Protein AF-0000000068721204 (afdb_homodimer)

Organism: Bacillus thuringiensis (NCBI:txid1428)

pLDDT: mean 96.44, std 3.43, range [69.19, 98.94]

Nearest PDB structures (foldseek):
  7b6l-assembly2_B  TM=7.402E-01  e=5.483E-48  Escherichia coli K-12
  7b6q-assembly1_A  TM=7.354E-01  e=1.324E-47  Escherichia coli K-12
  7b9e-assembly1_A  TM=7.251E-01  e=2.119E-47  Escherichia coli K-12
  7b6g-assembly1_AAA  TM=7.214E-01  e=7.278E-47  Escherichia coli
  8xzv-assembly1_J  TM=8.730E-01  e=2.259E-42  Spinacia oleracea

Radius of gyration: 31.9 Å; Cα contacts (8 Å, |Δi|>4): 2309; chains: 2; bounding box: 78×110×73 Å

Secondary structure (DSSP, 8-state):
-BHHHHHTT--S--B--S---B--EEESSGGG--TTEEEEP-B-SS-BGGGGHHHHHHTT-SEEEESS----SS-EEE-S-HHHHHHHHHHHHTT-GGGGSEEEEEESSSSHHHHHHHHHHHHHHTT--EEEESSS-EEETTEEE--SSSS--HHHHHHHHHHHHHTT--EEEEE--HHHHHHTTTTT---SEEEE----S--HHHH-SHHHHHHHHHHHHHTT-SS--TTS--EEEEETTSTTHHHHHHT--SEEEEEESSS--SEEEEEEEEETTEEEEEEE-SS-EEEEEES--SHHHHHHHHHHHHHHHHTT--HHHHHHHHHH---BTTBSEE--SS-SSEEEEE---SHHHHHHHHHHHHHH-SS-EEEEE---SSS-GGGHHHHHHHHHHH-SEEEE--S--BTS-HHHHHHHHHTT--SS-EEE-SSHHHHHHHHHHH--TT-EEEEES-TT--EEEETTEEEE--HHHHHHHHHHHHHHHH-/-BHHHHHTT--S--B--S---B--EEESSGGG--TTEEEEP-B-SS-BGGGGHHHHHHTT-SEEEESS----SS-EEE-S-HHHHHHHHHHHHTT-GGGGSEEEEEESSSSHHHHHHHHHHHHHHTT--EEEESSS-EEETTEEE--SSSS--HHHHHHHHHHHHHTT--EEEEE--HHHHHHTTTTT---SEEEE----S--HHHH-SHHHHHHHHHHHHHTT-SS--TTS--EEEEETTSTTHHHHHHT--SEEEEEESSS--SEEEEEEEEETTEEEEEEE-SS-EEEEEES--SHHHHHHHHHHHHHHHHTT--HHHHHHHHHH---BTTBSEE--SS-SSEEEEE---SHHHHHHHHHHHHHH-SS-EEEEE---SSS-GGGHHHHHHHHHHH-SEEEE--S--BTS-HHHHHHHHHTT--SS-EEE-SSHHHHHHHHHHH--TT-EEEEES-TT--EEEETTEEEE--HHHHHHHHHHHHHHHH-

Foldseek 3Di:
DWPVVLCVLPDQPKDFDPDTDAADEEDADLVPAAARYEHEFADDPVDTCLVCVQVNVVRHHQEYEECDDDPHPHHYMHDPHSLVVLLRSLCVVLPLLLVQAAEEEEEEDDLLQVLLVLLQLLVVLLVFQEWEQADQFTDQRHDTHHDDDRQAASNVVSVVSSVSVVVRGHYYYGYDYLVCQVSVRCPSRQHQEYEYQEYDDWFCLPQVDSVSSLVSSLSSALVNDQDADPVRAHEYEYEPVYPCRVVSVVNHNGHYFYEYAPDDGQWYWAPWDFECQFIWTWIDHPVGIDIATARDFFPSVVSSLSRSLRRSVVVPRDNVSSRVSRRPPPDDFQCQDWQDQPDQETEGGHQPAALVSLLRSLVRCVVHFPDFEEEEDEHEAPTDLVRQLSNLCSRQVRGQAYEYEDAQPAQHDLVVSVVSNVVNHPDDRYYYDHHSLVSLLVCLVPDDGRYYYYYYRQGNDQWHHDHNDIGGHDSSVSNSVSNNVVVVVVD/DWPVVLCVLPDQPKDFDPDTDAADEEDADLVPAAARYEHEFADDPVDTCLVCVQVNVVRHHQEYEECDDDDHPHHYMHDPHSLVVLLRSLCVVLPLLLVQAAEEEEEEDDLLVVLLVLLQLLVVLLVFQEWEQADQFTDQRHDTHHDDHRQAASNVVSVVSSVSVVVRGHYYYGYDYLVCQVSVRCPSRQHQEYEYQEYDDWFCLPQVDSVSSLVSSLSSALVNDQDADPVRAHEYEYEPVYPSRVVSVVNHNGHYAYEYAPDDGQWYWAPWDFECQFIWTWIDHPVGIDIATARDFFPSVVSSLSRSLRRSVVVPGDNVSSRVSRRPPPDDFQCQDWQDQPDQETEGGHQPAALVSLLRSLVRCVVHFPDFEEEEDEHEAPTDLVRQLSNLCSRQVRGQAYEYEDAQPAQHDLVVSVVSNVVNHPDDRYYYDHHSLVRLLVCLVPDDGRYYYYYYRQGNDQWHHDHNDIGGHDSSVSNSVSNNVVVVVVD

Solvent-accessible surface area (backbone atoms only — not comparable to full-atom values): 49904 Å² total; per-residue (Å²): 87,42,41,62,69,58,51,66,72,58,82,62,77,56,48,76,52,89,72,58,48,62,35,76,45,78,32,69,47,60,88,71,39,36,75,26,12,32,35,39,29,39,80,54,96,89,48,54,41,64,79,36,47,57,58,21,45,73,46,28,25,42,28,36,38,27,70,58,95,73,94,58,96,47,49,57,32,38,38,90,47,43,70,63,48,43,20,52,43,32,29,59,75,47,63,44,36,39,81,71,32,50,25,35,36,26,28,55,64,55,56,36,64,58,25,39,53,52,37,45,51,39,43,38,74,68,69,38,41,35,28,38,38,24,65,87,35,27,31,51,61,90,44,76,42,86,52,93,43,45,41,54,49,27,51,59,44,34,53,48,42,29,51,31,52,76,71,58,33,42,31,33,31,28,33,43,43,45,64,28,45,48,72,43,20,55,34,44,46,39,55,32,34,32,36,43,54,38,85,64,81,70,58,41,65,75,46,68,38,70,67,50,46,51,50,26,50,40,43,62,42,15,20,66,14,26,47,78,44,93,89,60,65,41,36,34,35,35,27,57,68,36,86,61,34,64,59,45,55,48,45,28,56,47,45,64,44,36,19,24,64,87,34,95,46,54,26,31,53,41,79,74,46,74,47,92,76,12,26,34,28,33,40,35,43,92,83,51,72,45,82,46,54,29,50,58,61,41,71,71,48,51,51,30,48,38,52,30,48,52,52,37,47,79,68,70,41,53,68,69,59,44,53,58,44,49,48,60,46,88,73,46,83,18,49,72,29,74,56,84,68,83,66,72,45,46,36,31,32,16,40,35,69,36,42,66,49,39,43,52,52,38,53,41,49,57,73,59,50,80,42,55,34,36,32,36,38,35,58,59,34,94,50,41,67,82,48,34,20,51,35,31,20,42,35,36,69,61,24,65,34,19,33,42,27,47,45,34,21,23,81,43,58,53,68,58,52,50,52,47,16,58,72,26,43,71,61,82,46,58,47,80,33,65,53,41,69,57,41,53,41,51,50,63,72,67,58,51,76,42,17,35,37,37,41,35,31,61,24,62,42,57,50,33,34,53,50,91,43,78,40,83,39,34,64,64,58,55,48,44,51,44,48,43,52,50,54,60,69,72,105,88,42,40,60,68,60,49,67,73,58,83,63,77,58,47,76,50,89,72,58,48,59,35,77,44,79,31,69,48,60,90,70,38,35,74,24,13,33,35,39,30,39,80,54,96,87,49,53,41,63,77,37,45,57,58,20,46,74,48,29,25,41,28,36,38,26,69,56,94,72,96,58,97,47,48,56,32,36,38,88,47,44,69,62,48,43,19,50,44,31,29,60,76,46,64,44,34,39,81,71,31,52,25,33,37,27,29,55,65,56,57,38,65,58,23,40,51,54,37,45,52,39,44,40,74,67,69,39,42,36,28,38,37,23,63,85,35,27,31,50,60,90,44,76,42,86,51,92,44,46,41,55,48,26,51,60,45,34,54,47,39,28,52,32,52,76,70,59,31,42,32,32,31,28,34,44,43,46,63,29,46,50,70,44,21,55,34,42,46,42,57,32,33,31,35,43,54,38,85,65,83,68,57,42,66,74,47,66,39,70,67,49,45,51,50,27,50,38,43,62,41,16,21,66,15,25,46,79,44,93,90,60,64,41,37,35,35,36,26,58,67,35,86,63,36,65,59,45,57,47,45,29,57,46,46,63,44,37,19,25,64,86,35,95,46,53,26,30,52,40,79,74,46,76,47,91,76,13,26,34,28,34,39,36,43,89,83,51,71,44,80,44,54,26,49,57,61,42,71,71,48,52,51,28,48,38,51,28,48,52,53,36,45,78,68,71,38,54,66,70,58,45,52,57,45,48,49,60,46,86,74,46,83,19,49,72,30,75,56,83,66,83,67,72,46,48,37,30,32,16,41,37,69,38,44,66,48,39,42,52,52,39,53,40,48,58,73,61,47,79,42,56,34,36,30,36,37,34,59,59,34,94,50,42,66,80,46,35,20,51,35,31,19,43,36,36,69,60,25,63,36,18,35,43,27,47,47,34,21,23,82,43,58,54,68,58,54,50,51,47,17,58,72,26,42,72,60,81,46,58,47,81,33,66,52,43,71,57,41,53,42,52,51,64,72,66,58,50,76,42,15,36,37,38,42,35,31,61,24,62,42,57,50,34,34,54,50,92,44,77,39,84,39,35,63,64,58,55,47,44,52,44,48,44,52,51,54,61,69,73,105

Structure (mmCIF, N/CA/C/O backbone):
data_AF-0000000068721204-model_v1
#
loop_
_entity.id
_entity.type
_entity.pdbx_description
1 polymer 'UDP-N-acetylmuramoyl-L-alanyl-D-glutamate--2,6-diaminopimelate ligase'
#
loop_
_atom_site.group_PDB
_atom_site.id
_atom_site.type_symbol
_atom_site.label_atom_id
_atom_site.label_alt_id
_atom_site.label_comp_id
_atom_site.label_asym_id
_atom_site.label_entity_id
_atom_site.label_seq_id
_atom_site.pdbx_PDB_ins_code
_atom_site.Cartn_x
_atom_site.Cartn_y
_atom_site.Cartn_z
_atom_site.occupancy
_atom_site.B_iso_or_equiv
_atom_site.auth_seq_id
_atom_site.auth_comp_id
_atom_site.auth_asym_id
_atom_site.auth_atom_id
_atom_site.pdbx_PDB_model_num
ATOM 1 N N . MET A 1 1 ? 24.969 -2.906 23.516 1 96.19 1 MET A N 1
ATOM 2 C CA . MET A 1 1 ? 24.516 -4.121 22.844 1 96.19 1 MET A CA 1
ATOM 3 C C . MET A 1 1 ? 25.594 -4.676 21.922 1 96.19 1 MET A C 1
ATOM 5 O O . MET A 1 1 ? 26.297 -3.914 21.266 1 96.19 1 MET A O 1
ATOM 9 N N . LYS A 1 2 ? 25.828 -5.977 21.891 1 98.5 2 LYS A N 1
ATOM 10 C CA . LYS A 1 2 ? 26.844 -6.547 21.016 1 98.5 2 LYS A CA 1
ATOM 11 C C . LYS A 1 2 ? 26.422 -6.441 19.547 1 98.5 2 LYS A C 1
ATOM 13 O O . LYS A 1 2 ? 25.25 -6.605 19.219 1 98.5 2 LYS A O 1
ATOM 18 N N . LEU A 1 3 ? 27.391 -6.176 18.688 1 98.69 3 LEU A N 1
ATOM 19 C CA . LEU A 1 3 ? 27.141 -5.977 17.266 1 98.69 3 LEU A CA 1
ATOM 20 C C . LEU A 1 3 ? 26.328 -7.133 16.688 1 98.69 3 LEU A C 1
ATOM 22 O O . LEU A 1 3 ? 25.328 -6.914 15.992 1 98.69 3 LEU A O 1
ATOM 26 N N . HIS A 1 4 ? 26.734 -8.328 17.016 1 98.62 4 HIS A N 1
ATOM 27 C CA . HIS A 1 4 ? 26.062 -9.492 16.438 1 98.62 4 HIS A CA 1
ATOM 28 C C . HIS A 1 4 ? 24.609 -9.57 16.891 1 98.62 4 HIS A C 1
ATOM 30 O O . HIS A 1 4 ? 23.75 -9.992 16.141 1 98.62 4 HIS A O 1
ATOM 36 N N . THR A 1 5 ? 24.359 -9.242 18.141 1 98.38 5 THR A N 1
ATOM 37 C CA . THR A 1 5 ? 23 -9.172 18.641 1 98.38 5 THR A CA 1
ATOM 38 C C . THR A 1 5 ? 22.188 -8.148 17.844 1 98.38 5 THR A C 1
ATOM 40 O O . THR A 1 5 ? 21.062 -8.422 17.438 1 98.38 5 THR A O 1
ATOM 43 N N . LEU A 1 6 ? 22.781 -6.988 17.641 1 98.5 6 LEU A N 1
ATOM 44 C CA . LEU A 1 6 ? 22.125 -5.93 16.875 1 98.5 6 LEU A CA 1
ATOM 45 C C . LEU A 1 6 ? 21.844 -6.375 15.453 1 98.5 6 LEU A C 1
ATOM 47 O O . LEU A 1 6 ? 20.766 -6.137 14.922 1 98.5 6 LEU A O 1
ATOM 51 N N . LEU A 1 7 ? 22.766 -7.098 14.828 1 98.31 7 LEU A N 1
ATOM 52 C CA . LEU A 1 7 ? 22.672 -7.488 13.422 1 98.31 7 LEU A CA 1
ATOM 53 C C . LEU A 1 7 ? 21.688 -8.633 13.234 1 98.31 7 LEU A C 1
ATOM 55 O O . LEU A 1 7 ? 21.281 -8.938 12.109 1 98.31 7 LEU A O 1
ATOM 59 N N . SER A 1 8 ? 21.219 -9.242 14.336 1 97.44 8 SER A N 1
ATOM 60 C CA . SER A 1 8 ? 20.312 -10.375 14.25 1 97.44 8 SER A CA 1
ATOM 61 C C . SER A 1 8 ? 18.969 -9.961 13.656 1 97.44 8 SER A C 1
ATOM 63 O O . SER A 1 8 ? 18.172 -10.805 13.25 1 97.44 8 SER A O 1
ATOM 65 N N . CYS A 1 9 ? 18.703 -8.633 13.586 1 97.62 9 CYS A N 1
ATOM 66 C CA . CYS A 1 9 ? 17.438 -8.141 13.039 1 97.62 9 CYS A CA 1
ATOM 67 C C . CYS A 1 9 ? 17.531 -7.934 11.531 1 97.62 9 CYS A C 1
ATOM 69 O O . CYS A 1 9 ? 16.531 -7.648 10.875 1 97.62 9 CYS A O 1
ATOM 71 N N . LEU A 1 10 ? 18.734 -8.078 10.977 1 97.62 10 LEU A N 1
ATOM 72 C CA . LEU A 1 10 ? 18.906 -7.984 9.531 1 97.62 10 LEU A CA 1
ATOM 73 C C . LEU A 1 10 ? 18.766 -9.352 8.875 1 97.62 10 LEU A C 1
ATOM 75 O O . LEU A 1 10 ? 19.484 -10.289 9.234 1 97.62 10 LEU A O 1
ATOM 79 N N . HIS A 1 11 ? 17.812 -9.492 7.891 1 95.56 11 HIS A N 1
ATOM 80 C CA . HIS A 1 11 ? 17.5 -10.82 7.359 1 95.56 11 HIS A CA 1
ATOM 81 C C . HIS A 1 11 ? 17.625 -10.844 5.84 1 95.56 11 HIS A C 1
ATOM 83 O O . HIS A 1 11 ? 17.141 -11.773 5.188 1 95.56 11 HIS A O 1
ATOM 89 N N . ASP A 1 12 ? 18.297 -9.852 5.238 1 95 12 ASP A N 1
ATOM 90 C CA . ASP A 1 12 ? 18.469 -9.781 3.789 1 95 12 ASP A CA 1
ATOM 91 C C . ASP A 1 12 ? 19.859 -10.25 3.373 1 95 12 ASP A C 1
ATOM 93 O O . ASP A 1 12 ? 20.516 -9.625 2.537 1 95 12 ASP A O 1
ATOM 97 N N . PHE A 1 13 ? 20.406 -11.266 4.062 1 95.38 13 PHE A N 1
ATOM 98 C CA . PHE A 1 13 ? 21.656 -11.945 3.766 1 95.38 13 PHE A CA 1
ATOM 99 C C . PHE A 1 13 ? 22.844 -10.984 3.908 1 95.38 13 PHE A C 1
ATOM 101 O O . PHE A 1 13 ? 23.656 -10.867 2.994 1 95.38 13 PHE A O 1
ATOM 108 N N . PRO A 1 14 ? 22.953 -10.273 5.051 1 96.56 14 PRO A N 1
ATOM 109 C CA . PRO A 1 14 ? 24.094 -9.398 5.254 1 96.56 14 PRO A CA 1
ATOM 110 C C . PRO A 1 14 ? 25.406 -10.164 5.395 1 96.56 14 PRO A C 1
ATOM 112 O O . PRO A 1 14 ? 25.406 -11.336 5.789 1 96.56 14 PRO A O 1
ATOM 115 N N . VAL A 1 15 ? 26.562 -9.555 5.043 1 96.81 15 VAL A N 1
ATOM 116 C CA . VAL A 1 15 ? 27.875 -10.094 5.375 1 96.81 15 VAL A CA 1
ATOM 117 C C . VAL A 1 15 ? 28.297 -9.602 6.758 1 96.81 15 VAL A C 1
ATOM 119 O O . VAL A 1 15 ? 28.578 -8.414 6.941 1 96.81 15 VAL A O 1
ATOM 122 N N . VAL A 1 16 ? 28.391 -10.477 7.672 1 97.38 16 VAL A N 1
ATOM 123 C CA . VAL A 1 16 ? 28.641 -10.141 9.07 1 97.38 16 VAL A CA 1
ATOM 124 C C . VAL A 1 16 ? 30.109 -10.383 9.414 1 97.38 16 VAL A C 1
ATOM 126 O O . VAL A 1 16 ? 30.641 -11.469 9.172 1 97.38 16 VAL A O 1
ATOM 129 N N . PRO A 1 17 ? 30.75 -9.383 10 1 97.69 17 PRO A N 1
ATOM 130 C CA . PRO A 1 17 ? 32.156 -9.578 10.406 1 97.69 17 PRO A CA 1
ATOM 131 C C . PRO A 1 17 ? 32.281 -10.492 11.625 1 97.69 17 PRO A C 1
ATOM 133 O O . PRO A 1 17 ? 31.297 -10.742 12.328 1 97.69 17 PRO A O 1
ATOM 136 N N . LYS A 1 18 ? 33.5 -10.969 11.789 1 97.38 18 LYS A N 1
ATOM 137 C CA . LYS A 1 18 ? 33.781 -11.867 12.906 1 97.38 18 LYS A CA 1
ATOM 138 C C . LYS A 1 18 ? 33.812 -11.102 14.234 1 97.38 18 LYS A C 1
ATOM 140 O O . LYS A 1 18 ? 33.406 -11.625 15.266 1 97.38 18 LYS A O 1
ATOM 145 N N . GLU A 1 19 ? 34.312 -9.867 14.172 1 98.06 19 GLU A N 1
ATOM 146 C CA . GLU A 1 19 ? 34.438 -9.055 15.383 1 98.06 19 GLU A CA 1
ATOM 147 C C . GLU A 1 19 ? 33.031 -8.695 15.93 1 98.06 19 GLU A C 1
ATOM 149 O O . GLU A 1 19 ? 32.094 -8.516 15.164 1 98.06 19 GLU A O 1
ATOM 154 N N . ASN A 1 20 ? 32.906 -8.586 17.219 1 98.44 20 ASN A N 1
ATOM 155 C CA . ASN A 1 20 ? 31.609 -8.367 17.875 1 98.44 20 ASN A CA 1
ATOM 156 C C . ASN A 1 20 ? 31.703 -7.277 18.938 1 98.44 20 ASN A C 1
ATOM 158 O O . ASN A 1 20 ? 31.422 -7.516 20.109 1 98.44 20 ASN A O 1
ATOM 162 N N . PRO A 1 21 ? 32.062 -6.121 18.469 1 98.44 21 PRO A N 1
ATOM 163 C CA . PRO A 1 21 ? 32.25 -5.039 19.453 1 98.44 21 PRO A CA 1
ATOM 164 C C . PRO A 1 21 ? 30.922 -4.613 20.094 1 98.44 21 PRO A C 1
ATOM 166 O O . PRO A 1 21 ? 29.859 -4.996 19.625 1 98.44 21 PRO A O 1
ATOM 169 N N . GLU A 1 22 ? 31.078 -3.896 21.203 1 98.56 22 GLU A N 1
ATOM 170 C CA . GLU A 1 22 ? 29.922 -3.262 21.844 1 98.56 22 GLU A CA 1
ATOM 171 C C . GLU A 1 22 ? 29.484 -2.014 21.078 1 98.56 22 GLU A C 1
ATOM 173 O O . GLU A 1 22 ? 30.328 -1.201 20.672 1 98.56 22 GLU A O 1
ATOM 178 N N . ILE A 1 23 ? 28.203 -1.895 20.781 1 98.75 23 ILE A N 1
ATOM 179 C CA . ILE A 1 23 ? 27.625 -0.729 20.125 1 98.75 23 ILE A CA 1
ATOM 180 C C . ILE A 1 23 ? 26.844 0.101 21.141 1 98.75 23 ILE A C 1
ATOM 182 O O . ILE A 1 23 ? 25.953 -0.414 21.812 1 98.75 23 ILE A O 1
ATOM 186 N N . THR A 1 24 ? 27.109 1.381 21.172 1 98.38 24 THR A N 1
ATOM 187 C CA . THR A 1 24 ? 26.484 2.213 22.188 1 98.38 24 THR A CA 1
ATOM 188 C C . THR A 1 24 ? 25.562 3.248 21.547 1 98.38 24 THR A C 1
ATOM 190 O O . THR A 1 24 ? 24.734 3.854 22.234 1 98.38 24 THR A O 1
ATOM 193 N N . SER A 1 25 ? 25.703 3.465 20.297 1 98.12 25 SER A N 1
ATOM 194 C CA . SER A 1 25 ? 24.844 4.383 19.562 1 98.12 25 SER A CA 1
ATOM 195 C C . SER A 1 25 ? 24.875 4.078 18.062 1 98.12 25 SER A C 1
ATOM 197 O O . SER A 1 25 ? 25.766 3.379 17.578 1 98.12 25 SER A O 1
ATOM 199 N N . ILE A 1 26 ? 23.891 4.5 17.359 1 98.69 26 ILE A N 1
ATOM 200 C CA . ILE A 1 26 ? 23.844 4.43 15.906 1 98.69 26 ILE A CA 1
ATOM 201 C C . ILE A 1 26 ? 23.875 5.84 15.32 1 98.69 26 ILE A C 1
ATOM 203 O O . ILE A 1 26 ? 23.156 6.73 15.773 1 98.69 26 ILE A O 1
ATOM 207 N N . GLU A 1 27 ? 24.781 6.039 14.352 1 98.12 27 GLU A N 1
ATOM 208 C CA . GLU A 1 27 ? 24.922 7.344 13.711 1 98.12 27 GLU A CA 1
ATOM 209 C C . GLU A 1 27 ? 24.969 7.211 12.188 1 98.12 27 GLU A C 1
ATOM 211 O O . GLU A 1 27 ? 25.562 6.273 11.656 1 98.12 27 GLU A O 1
ATOM 216 N N . ALA A 1 28 ? 24.328 8.156 11.484 1 96.31 28 ALA A N 1
ATOM 217 C CA . ALA A 1 28 ? 24.375 8.211 10.023 1 96.31 28 ALA A CA 1
ATOM 218 C C . ALA A 1 28 ? 25.078 9.484 9.547 1 96.31 28 ALA A C 1
ATOM 220 O O . ALA A 1 28 ? 25.203 9.711 8.344 1 96.31 28 ALA A O 1
ATOM 221 N N . ASP A 1 29 ? 25.438 10.328 10.383 1 93.56 29 ASP A N 1
ATOM 222 C CA . ASP A 1 29 ? 26.219 11.539 10.164 1 93.56 29 ASP A CA 1
ATOM 223 C C . ASP A 1 29 ? 27.609 11.414 10.773 1 93.56 29 ASP A C 1
ATOM 225 O O . ASP A 1 29 ? 27.766 11.391 11.992 1 93.56 29 ASP A O 1
ATOM 229 N N . SER A 1 30 ? 28.578 11.438 9.922 1 94.88 30 SER A N 1
ATOM 230 C CA . SER A 1 30 ? 29.938 11.188 10.367 1 94.88 30 SER A CA 1
ATOM 231 C C . SER A 1 30 ? 30.375 12.203 11.422 1 94.88 30 SER A C 1
ATOM 233 O O . SER A 1 30 ? 31.188 11.898 12.289 1 94.88 30 SER A O 1
ATOM 235 N N . ARG A 1 31 ? 29.812 13.352 11.453 1 94.5 31 ARG A N 1
ATOM 236 C CA . ARG A 1 31 ? 30.188 14.414 12.375 1 94.5 31 ARG A CA 1
ATOM 237 C C . ARG A 1 31 ? 29.672 14.109 13.789 1 94.5 31 ARG A C 1
ATOM 239 O O . ARG A 1 31 ? 30.156 14.688 14.766 1 94.5 31 ARG A O 1
ATOM 246 N N . LYS A 1 32 ? 28.719 13.219 13.875 1 95.81 32 LYS A N 1
ATOM 247 C CA . LYS A 1 32 ? 28.109 12.906 15.156 1 95.81 32 LYS A CA 1
ATOM 248 C C . LYS A 1 32 ? 28.672 11.617 15.75 1 95.81 32 LYS A C 1
ATOM 250 O O . LYS A 1 32 ? 28.312 11.219 16.859 1 95.81 32 LYS A O 1
ATOM 255 N N . VAL A 1 33 ? 29.562 10.961 15.078 1 97.88 33 VAL A N 1
ATOM 256 C CA . VAL A 1 33 ? 30.109 9.688 15.5 1 97.88 33 VAL A CA 1
ATOM 257 C C . VAL A 1 33 ? 30.969 9.875 16.75 1 97.88 33 VAL A C 1
ATOM 259 O O . VAL A 1 33 ? 31.719 10.852 16.844 1 97.88 33 VAL A O 1
ATOM 262 N N . LYS A 1 34 ? 30.828 9.078 17.688 1 97.69 34 LYS A N 1
ATOM 263 C CA . LYS A 1 34 ? 31.625 9.016 18.906 1 97.69 34 LYS A CA 1
ATOM 264 C C . LYS A 1 34 ? 32.094 7.586 19.188 1 97.69 34 LYS A C 1
ATOM 266 O O . LYS A 1 34 ? 31.75 6.66 18.453 1 97.69 34 LYS A O 1
ATOM 271 N N . GLU A 1 35 ? 32.812 7.48 20.25 1 98 35 GLU A N 1
ATOM 272 C CA . GLU A 1 35 ? 33.344 6.16 20.625 1 98 35 GLU A CA 1
ATOM 273 C C . GLU A 1 35 ? 32.188 5.176 20.844 1 98 35 GLU A C 1
ATOM 275 O O . GLU A 1 35 ? 31.25 5.465 21.578 1 98 35 GLU A O 1
ATOM 280 N N . GLY A 1 36 ? 32.281 4.055 20.125 1 98.25 36 GLY A N 1
ATOM 281 C CA . GLY A 1 36 ? 31.281 3.014 20.312 1 98.25 36 GLY A CA 1
ATOM 282 C C . GLY A 1 36 ? 30.141 3.094 19.312 1 98.25 36 GLY A C 1
ATOM 283 O O . GLY A 1 36 ? 29.281 2.209 19.266 1 98.25 36 GLY A O 1
ATOM 284 N N . SER A 1 37 ? 30.125 4.047 18.453 1 98.44 37 SER A N 1
ATOM 285 C CA . SER A 1 37 ? 29.047 4.254 17.5 1 98.44 37 SER A CA 1
ATOM 286 C C . SER A 1 37 ? 29.062 3.199 16.391 1 98.44 37 SER A C 1
ATOM 288 O O . SER A 1 37 ? 30.141 2.779 15.953 1 98.44 37 SER A O 1
ATOM 290 N N . LEU A 1 38 ? 27.891 2.736 16.062 1 98.88 38 LEU A N 1
ATOM 291 C CA . LEU A 1 38 ? 27.719 2.107 14.75 1 98.88 38 LEU A CA 1
ATOM 292 C C . LEU A 1 38 ? 27.453 3.152 13.672 1 98.88 38 LEU A C 1
ATOM 294 O O . LEU A 1 38 ? 26.422 3.828 13.703 1 98.88 38 LEU A O 1
ATOM 298 N N . PHE A 1 39 ? 28.406 3.312 12.758 1 98.62 39 PHE A N 1
ATOM 299 C CA . PHE A 1 39 ? 28.234 4.285 11.688 1 98.62 39 PHE A CA 1
ATOM 300 C C . PHE A 1 39 ? 27.609 3.635 10.453 1 98.62 39 PHE A C 1
ATOM 302 O O . PHE A 1 39 ? 28.156 2.672 9.914 1 98.62 39 PHE A O 1
ATOM 309 N N . VAL A 1 40 ? 26.406 4.105 10.016 1 98.62 40 VAL A N 1
ATOM 310 C CA . VAL A 1 40 ? 25.734 3.586 8.836 1 98.62 40 VAL A CA 1
ATOM 311 C C . VAL A 1 40 ? 25.953 4.531 7.656 1 98.62 40 VAL A C 1
ATOM 313 O O . VAL A 1 40 ? 25.484 5.672 7.668 1 98.62 40 VAL A O 1
ATOM 316 N N . CYS A 1 41 ? 26.609 4.039 6.633 1 97.5 41 CYS A N 1
ATOM 317 C CA . CYS A 1 41 ? 26.875 4.84 5.441 1 97.5 41 CYS A CA 1
ATOM 318 C C . CYS A 1 41 ? 25.609 5.023 4.613 1 97.5 41 CYS A C 1
ATOM 320 O O . CYS A 1 41 ? 24.953 4.051 4.262 1 97.5 41 CYS A O 1
ATOM 322 N N . MET A 1 42 ? 25.312 6.25 4.328 1 94.62 42 MET A N 1
ATOM 323 C CA . MET A 1 42 ? 24.125 6.57 3.551 1 94.62 42 MET A CA 1
ATOM 324 C C . MET A 1 42 ? 24.5 7.223 2.225 1 94.62 42 MET A C 1
ATOM 326 O O . MET A 1 42 ? 25.344 8.125 2.188 1 94.62 42 MET A O 1
ATOM 330 N N . LYS A 1 43 ? 23.922 6.688 1.21 1 90.75 43 LYS A N 1
ATOM 331 C CA . LYS A 1 43 ? 24.078 7.352 -0.079 1 90.75 43 LYS A CA 1
ATOM 332 C C . LYS A 1 43 ? 22.922 8.305 -0.361 1 90.75 43 LYS A C 1
ATOM 334 O O . LYS A 1 43 ? 21.875 7.887 -0.851 1 90.75 43 LYS A O 1
ATOM 339 N N . GLY A 1 44 ? 23.109 9.586 -0.057 1 82.12 44 GLY A N 1
ATOM 340 C CA . GLY A 1 44 ? 22.094 10.586 -0.3 1 82.12 44 GLY A CA 1
ATOM 341 C C . GLY A 1 44 ? 22.172 11.211 -1.681 1 82.12 44 GLY A C 1
ATOM 342 O O . GLY A 1 44 ? 22.953 10.75 -2.525 1 82.12 44 GLY A O 1
ATOM 343 N N . TYR A 1 45 ? 21.406 12.164 -1.935 1 76 45 TYR A N 1
ATOM 344 C CA . TYR A 1 45 ? 21.328 12.844 -3.225 1 76 45 TYR A CA 1
ATOM 345 C C . TYR A 1 45 ? 22.594 13.656 -3.484 1 76 45 TYR A C 1
ATOM 347 O O . TYR A 1 45 ? 23.109 13.68 -4.605 1 76 45 TYR A O 1
ATOM 355 N N . THR A 1 46 ? 23.109 14.258 -2.361 1 77.5 46 THR A N 1
ATOM 356 C CA . THR A 1 46 ? 24.203 15.188 -2.555 1 77.5 46 THR A CA 1
ATOM 357 C C . THR A 1 46 ? 25.5 14.625 -1.981 1 77.5 46 THR A C 1
ATOM 359 O O . THR A 1 46 ? 26.594 15.008 -2.404 1 77.5 46 THR A O 1
ATOM 362 N N . VAL A 1 47 ? 25.344 13.758 -1.022 1 85.69 47 VAL A N 1
ATOM 363 C CA . VAL A 1 47 ? 26.531 13.273 -0.319 1 85.69 47 VAL A CA 1
ATOM 364 C C . VAL A 1 47 ? 26.438 11.75 -0.163 1 85.69 47 VAL A C 1
ATOM 366 O O . VAL A 1 47 ? 25.359 11.203 0.096 1 85.69 47 VAL A O 1
ATOM 369 N N . ASP A 1 48 ? 27.547 11.102 -0.4 1 93.44 48 ASP A N 1
ATOM 370 C CA . ASP A 1 48 ? 27.719 9.68 -0.113 1 93.44 48 ASP A CA 1
ATOM 371 C C . ASP A 1 48 ? 28.594 9.477 1.12 1 93.44 48 ASP A C 1
ATOM 373 O O . ASP A 1 48 ? 29.828 9.586 1.043 1 93.44 48 ASP A O 1
ATOM 377 N N . SER A 1 49 ? 27.969 9.117 2.162 1 94.19 49 SER A N 1
ATOM 378 C CA . SER A 1 49 ? 28.688 9.094 3.436 1 94.19 49 SER A CA 1
ATOM 379 C C . SER A 1 49 ? 29.656 7.914 3.502 1 94.19 49 SER A C 1
ATOM 381 O O . SER A 1 49 ? 30.453 7.82 4.426 1 94.19 49 SER A O 1
ATOM 383 N N . HIS A 1 50 ? 29.594 7.02 2.508 1 96.5 50 HIS A N 1
ATOM 384 C CA . HIS A 1 50 ? 30.641 6.008 2.396 1 96.5 50 HIS A CA 1
ATOM 385 C C . HIS A 1 50 ? 32.031 6.645 2.326 1 96.5 50 HIS A C 1
ATOM 387 O O . HIS A 1 50 ? 33 6.059 2.787 1 96.5 50 HIS A O 1
ATOM 393 N N . ASP A 1 51 ? 32.062 7.785 1.828 1 95.06 51 ASP A N 1
ATOM 394 C CA . ASP A 1 51 ? 33.312 8.508 1.653 1 95.06 51 ASP A CA 1
ATOM 395 C C . ASP A 1 51 ? 33.812 9.031 2.99 1 95.06 51 ASP A C 1
ATOM 397 O O . ASP A 1 51 ? 35 9.438 3.092 1 95.06 51 ASP A O 1
ATOM 401 N N . PHE A 1 52 ? 33.031 8.992 3.971 1 96.06 52 PHE A N 1
ATOM 402 C CA . PHE A 1 52 ? 33.406 9.508 5.277 1 96.06 52 PHE A CA 1
ATOM 403 C C . PHE A 1 52 ? 33.625 8.367 6.27 1 96.06 52 PHE A C 1
ATOM 405 O O . PHE A 1 52 ? 33.75 8.602 7.473 1 96.06 52 PHE A O 1
ATOM 412 N N . ALA A 1 53 ? 33.625 7.145 5.797 1 97 53 ALA A N 1
ATOM 413 C CA . ALA A 1 53 ? 33.75 5.977 6.664 1 97 53 ALA A CA 1
ATOM 414 C C . ALA A 1 53 ? 35.094 5.984 7.414 1 97 53 ALA A C 1
ATOM 416 O O . ALA A 1 53 ? 35.156 5.609 8.586 1 97 53 ALA A O 1
ATOM 417 N N . LYS A 1 54 ? 36.125 6.387 6.758 1 96.75 54 LYS A N 1
ATOM 418 C CA . LYS A 1 54 ? 37.438 6.457 7.387 1 96.75 54 LYS A CA 1
ATOM 419 C C . LYS A 1 54 ? 37.438 7.477 8.523 1 96.75 54 LYS A C 1
ATOM 421 O O . LYS A 1 54 ? 38.031 7.23 9.578 1 96.75 54 LYS A O 1
ATOM 426 N N . GLN A 1 55 ? 36.875 8.555 8.211 1 97 55 GLN A N 1
ATOM 427 C CA . GLN A 1 55 ? 36.719 9.586 9.227 1 97 55 GLN A CA 1
ATOM 428 C C . GLN A 1 55 ? 35.938 9.07 10.43 1 97 55 GLN A C 1
ATOM 430 O O . GLN A 1 55 ? 36.312 9.305 11.578 1 97 55 GLN A O 1
ATOM 435 N N . ALA A 1 56 ? 34.812 8.375 10.195 1 97.81 56 ALA A N 1
ATOM 436 C CA . ALA A 1 56 ? 34 7.816 11.258 1 97.81 56 ALA A CA 1
ATOM 437 C C . ALA A 1 56 ? 34.781 6.816 12.102 1 97.81 56 ALA A C 1
ATOM 439 O O . ALA A 1 56 ? 34.656 6.82 13.336 1 97.81 56 ALA A O 1
ATOM 440 N N . ALA A 1 57 ? 35.531 6.027 11.43 1 97.69 57 ALA A N 1
ATOM 441 C CA . ALA A 1 57 ? 36.375 5.062 12.133 1 97.69 57 ALA A CA 1
ATOM 442 C C . ALA A 1 57 ? 37.375 5.766 13.031 1 97.69 57 ALA A C 1
ATOM 444 O O . ALA A 1 57 ? 37.594 5.367 14.18 1 97.69 57 ALA A O 1
ATOM 445 N N . ALA A 1 58 ? 37.969 6.762 12.492 1 97.25 58 ALA A N 1
ATOM 446 C CA . ALA A 1 58 ? 38.969 7.516 13.227 1 97.25 58 ALA A CA 1
ATOM 447 C C . ALA A 1 58 ? 38.344 8.211 14.445 1 97.25 58 ALA A C 1
ATOM 449 O O . ALA A 1 58 ? 39 8.398 15.461 1 97.25 58 ALA A O 1
ATOM 450 N N . GLN A 1 59 ? 37.125 8.508 14.32 1 97.31 59 GLN A N 1
ATOM 451 C CA . GLN A 1 59 ? 36.438 9.234 15.375 1 97.31 59 GLN A CA 1
ATOM 452 C C . GLN A 1 59 ? 35.938 8.281 16.453 1 97.31 59 GLN A C 1
ATOM 454 O O . GLN A 1 59 ? 35.406 8.719 17.484 1 97.31 59 GLN A O 1
ATOM 459 N N . GLY A 1 60 ? 36.094 6.977 16.172 1 97.31 60 GLY A N 1
ATOM 460 C CA . GLY A 1 60 ? 35.781 6.055 17.25 1 97.31 60 GLY A CA 1
ATOM 461 C C . GLY A 1 60 ? 34.625 5.109 16.906 1 97.31 60 GLY A C 1
ATOM 462 O O . GLY A 1 60 ? 34.156 4.371 17.766 1 97.31 60 GLY A O 1
ATOM 463 N N . ALA A 1 61 ? 34.125 5.102 15.711 1 98.44 61 ALA A N 1
ATOM 464 C CA . ALA A 1 61 ? 33.094 4.121 15.352 1 98.44 61 ALA A CA 1
ATOM 465 C C . ALA A 1 61 ? 33.562 2.705 15.68 1 98.44 61 ALA A C 1
ATOM 467 O O . ALA A 1 61 ? 34.688 2.322 15.359 1 98.44 61 ALA A O 1
ATOM 468 N N . ALA A 1 62 ? 32.688 2.012 16.344 1 98.69 62 ALA A N 1
ATOM 469 C CA . ALA A 1 62 ? 33 0.635 16.703 1 98.69 62 ALA A CA 1
ATOM 470 C C . ALA A 1 62 ? 32.844 -0.297 15.516 1 98.69 62 ALA A C 1
ATOM 472 O O . ALA A 1 62 ? 33.5 -1.344 15.445 1 98.69 62 ALA A O 1
ATOM 473 N N . ALA A 1 63 ? 31.984 0.003 14.625 1 98.75 63 ALA A N 1
ATOM 474 C CA . ALA A 1 63 ? 31.719 -0.744 13.398 1 98.75 63 ALA A CA 1
ATOM 475 C C . ALA A 1 63 ? 31.047 0.146 12.344 1 98.75 63 ALA A C 1
ATOM 477 O O . ALA A 1 63 ? 30.578 1.239 12.664 1 98.75 63 ALA A O 1
ATOM 478 N N . ILE A 1 64 ? 31.078 -0.339 11.109 1 98.69 64 ILE A N 1
ATOM 479 C CA . ILE A 1 64 ? 30.516 0.4 9.984 1 98.69 64 ILE A CA 1
ATOM 480 C C . ILE A 1 64 ? 29.562 -0.498 9.211 1 98.69 64 ILE A C 1
ATOM 482 O O . ILE A 1 64 ? 29.828 -1.681 9 1 98.69 64 ILE A O 1
ATOM 486 N N . VAL A 1 65 ? 28.375 -0.009 8.844 1 98.75 65 VAL A N 1
ATOM 487 C CA . VAL A 1 65 ? 27.453 -0.645 7.895 1 98.75 65 VAL A CA 1
ATOM 488 C C . VAL A 1 65 ? 27.562 0.036 6.535 1 98.75 65 VAL A C 1
ATOM 490 O O . VAL A 1 65 ? 27.453 1.26 6.434 1 98.75 65 VAL A O 1
ATOM 493 N N . ALA A 1 66 ? 27.812 -0.729 5.516 1 98.5 66 ALA A N 1
ATOM 494 C CA . ALA A 1 66 ? 28.078 -0.145 4.203 1 98.5 66 ALA A CA 1
ATOM 495 C C . ALA A 1 66 ? 27.5 -1.015 3.088 1 98.5 66 ALA A C 1
ATOM 497 O O . ALA A 1 66 ? 27.141 -2.17 3.318 1 98.5 66 ALA A O 1
ATOM 498 N N . GLU A 1 67 ? 27.406 -0.461 1.869 1 97.56 67 GLU A N 1
ATOM 499 C CA . GLU A 1 67 ? 26.906 -1.178 0.702 1 97.56 67 GLU A CA 1
ATOM 500 C C . GLU A 1 67 ? 28.047 -1.71 -0.154 1 97.56 67 GLU A C 1
ATOM 502 O O . GLU A 1 67 ? 27.812 -2.439 -1.121 1 97.56 67 GLU A O 1
ATOM 507 N N . ARG A 1 68 ? 29.219 -1.329 0.169 1 96.44 68 ARG A N 1
ATOM 508 C CA . ARG A 1 68 ? 30.422 -1.782 -0.504 1 96.44 68 ARG A CA 1
ATOM 509 C C . ARG A 1 68 ? 31.578 -1.918 0.483 1 96.44 68 ARG A C 1
ATOM 511 O O . ARG A 1 68 ? 31.562 -1.306 1.553 1 96.44 68 ARG A O 1
ATOM 518 N N . PRO A 1 69 ? 32.531 -2.744 0.105 1 96.44 69 PRO A N 1
ATOM 519 C CA . PRO A 1 69 ? 33.688 -2.865 0.996 1 96.44 69 PRO A CA 1
ATOM 520 C C . PRO A 1 69 ? 34.375 -1.529 1.233 1 96.44 69 PRO A C 1
ATOM 522 O O . PRO A 1 69 ? 34.5 -0.719 0.311 1 96.44 69 PRO A O 1
ATOM 525 N N . ILE A 1 70 ? 34.719 -1.322 2.471 1 96.88 70 ILE A N 1
ATOM 526 C CA . ILE A 1 70 ? 35.469 -0.122 2.867 1 96.88 70 ILE A CA 1
ATOM 527 C C . ILE A 1 70 ? 36.75 -0.513 3.586 1 96.88 70 ILE A C 1
ATOM 529 O O . ILE A 1 70 ? 36.75 -1.419 4.422 1 96.88 70 ILE A O 1
ATOM 533 N N . ASP A 1 71 ? 37.844 0.178 3.248 1 96 71 ASP A N 1
ATOM 534 C CA . ASP A 1 71 ? 39.156 -0.101 3.842 1 96 71 ASP A CA 1
ATOM 535 C C . ASP A 1 71 ? 39.344 0.67 5.145 1 96 71 ASP A C 1
ATOM 537 O O . ASP A 1 71 ? 39.875 1.777 5.148 1 96 71 ASP A O 1
ATOM 541 N N . VAL A 1 72 ? 38.906 0.109 6.203 1 97.12 72 VAL A N 1
ATOM 542 C CA . VAL A 1 72 ? 39.031 0.698 7.531 1 97.12 72 VAL A CA 1
ATOM 543 C C . VAL A 1 72 ? 39.469 -0.375 8.531 1 97.12 72 VAL A C 1
ATOM 545 O O . VAL A 1 72 ? 39.406 -1.57 8.234 1 97.12 72 VAL A O 1
ATOM 548 N N . ASP A 1 73 ? 39.875 0.024 9.742 1 95.38 73 ASP A N 1
ATOM 549 C CA . ASP A 1 73 ? 40.406 -0.886 10.75 1 95.38 73 ASP A CA 1
ATOM 550 C C . ASP A 1 73 ? 39.312 -1.358 11.703 1 95.38 73 ASP A C 1
ATOM 552 O O . ASP A 1 73 ? 39.594 -1.989 12.727 1 95.38 73 ASP A O 1
ATOM 556 N N . VAL A 1 74 ? 38.094 -1.061 11.469 1 97.88 74 VAL A N 1
ATOM 557 C CA . VAL A 1 74 ? 36.969 -1.529 12.266 1 97.88 74 VAL A CA 1
ATOM 558 C C . VAL A 1 74 ? 36.094 -2.471 11.438 1 97.88 74 VAL A C 1
ATOM 560 O O . VAL A 1 74 ? 36.156 -2.455 10.203 1 97.88 74 VAL A O 1
ATOM 563 N N . PRO A 1 75 ? 35.344 -3.357 12.141 1 98.38 75 PRO A N 1
ATOM 564 C CA . PRO A 1 75 ? 34.5 -4.281 11.383 1 98.38 75 PRO A CA 1
ATOM 565 C C . PRO A 1 75 ? 33.5 -3.564 10.477 1 98.38 75 PRO A C 1
ATOM 567 O O . PRO A 1 75 ? 32.938 -2.537 10.867 1 98.38 75 PRO A O 1
ATOM 570 N N . VAL A 1 76 ? 33.344 -4.105 9.273 1 98.62 76 VAL A N 1
ATOM 571 C CA . VAL A 1 76 ? 32.406 -3.57 8.289 1 98.62 76 VAL A CA 1
ATOM 572 C C . VAL A 1 76 ? 31.312 -4.602 7.996 1 98.62 76 VAL A C 1
ATOM 574 O O . VAL A 1 76 ? 31.609 -5.75 7.656 1 98.62 76 VAL A O 1
ATOM 577 N N . VAL A 1 77 ? 30.078 -4.262 8.227 1 98.62 77 VAL A N 1
ATOM 578 C CA . VAL A 1 77 ? 28.906 -5.047 7.844 1 98.62 77 VAL A CA 1
ATOM 579 C C . VAL A 1 77 ? 28.453 -4.637 6.449 1 98.62 77 VAL A C 1
ATOM 581 O O . VAL A 1 77 ? 28.156 -3.463 6.203 1 98.62 77 VAL A O 1
ATOM 584 N N . LEU A 1 78 ? 28.375 -5.543 5.543 1 98.06 78 LEU A N 1
ATOM 585 C CA . LEU A 1 78 ? 27.906 -5.234 4.191 1 98.06 78 LEU A CA 1
ATOM 586 C C . LEU A 1 78 ? 26.438 -5.574 4.031 1 98.06 78 LEU A C 1
ATOM 588 O O . LEU A 1 78 ? 26.016 -6.68 4.367 1 98.06 78 LEU A O 1
ATOM 592 N N . VAL A 1 79 ? 25.672 -4.613 3.602 1 97.62 79 VAL A N 1
ATOM 593 C CA . VAL A 1 79 ? 24.25 -4.781 3.35 1 97.62 79 VAL A CA 1
ATOM 594 C C . VAL A 1 79 ? 23.906 -4.293 1.942 1 97.62 79 VAL A C 1
ATOM 596 O O . VAL A 1 79 ? 24.719 -3.607 1.307 1 97.62 79 VAL A O 1
ATOM 599 N N . LYS A 1 80 ? 22.734 -4.617 1.457 1 95.19 80 LYS A N 1
ATOM 600 C CA . LYS A 1 80 ? 22.312 -4.258 0.106 1 95.19 80 LYS A CA 1
ATOM 601 C C . LYS A 1 80 ? 21.828 -2.812 0.047 1 95.19 80 LYS A C 1
ATOM 603 O O . LYS A 1 80 ? 21.984 -2.145 -0.978 1 95.19 80 LYS A O 1
ATOM 608 N N . ASN A 1 81 ? 21.203 -2.373 1.084 1 96 81 ASN A N 1
ATOM 609 C CA . ASN A 1 81 ? 20.578 -1.055 1.169 1 96 81 ASN A CA 1
ATOM 610 C C . ASN A 1 81 ? 20.688 -0.473 2.576 1 96 81 ASN A C 1
ATOM 612 O O . ASN A 1 81 ? 20 -0.913 3.488 1 96 81 ASN A O 1
ATOM 616 N N . THR A 1 82 ? 21.469 0.53 2.697 1 97.19 82 THR A N 1
ATOM 617 C CA . THR A 1 82 ? 21.766 1.043 4.031 1 97.19 82 THR A CA 1
ATOM 61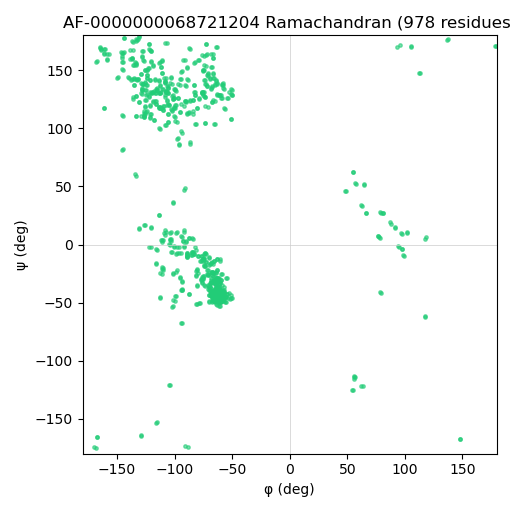8 C C . THR A 1 82 ? 20.578 1.811 4.59 1 97.19 82 THR A C 1
ATOM 620 O O . THR A 1 82 ? 20.391 1.884 5.805 1 97.19 82 THR A O 1
ATOM 623 N N . PHE A 1 83 ? 19.703 2.42 3.721 1 95.69 83 PHE A N 1
ATOM 624 C CA . PHE A 1 83 ? 18.5 3.096 4.199 1 95.69 83 PHE A CA 1
ATOM 625 C C . PHE A 1 83 ? 17.562 2.113 4.895 1 95.69 83 PHE A C 1
ATOM 627 O O . PHE A 1 83 ? 17.078 2.383 5.992 1 95.69 83 PHE A O 1
ATOM 634 N N . ARG A 1 84 ? 17.375 0.973 4.285 1 97.06 84 ARG A N 1
ATOM 635 C CA . ARG A 1 84 ? 16.516 -0.051 4.859 1 97.06 84 ARG A CA 1
ATOM 636 C C . ARG A 1 84 ? 17.125 -0.629 6.133 1 97.06 84 ARG A C 1
ATOM 638 O O . ARG A 1 84 ? 16.406 -0.846 7.121 1 97.06 84 ARG A O 1
ATOM 645 N N . SER A 1 85 ? 18.375 -0.88 6.055 1 98 85 SER A N 1
ATOM 646 C CA . SER A 1 85 ? 19.062 -1.443 7.219 1 98 85 SER A CA 1
ATOM 647 C C . SER A 1 85 ? 19 -0.493 8.406 1 98 85 SER A C 1
ATOM 649 O O . SER A 1 85 ? 18.828 -0.929 9.547 1 98 85 SER A O 1
ATOM 651 N N . LEU A 1 86 ? 19.188 0.796 8.102 1 98.25 86 LEU A N 1
ATOM 652 C CA . LEU A 1 86 ? 19.156 1.791 9.164 1 98.25 86 LEU A CA 1
ATOM 653 C C . LEU A 1 86 ? 17.828 1.766 9.898 1 98.25 86 LEU A C 1
ATOM 655 O O . LEU A 1 86 ? 17.781 1.853 11.125 1 98.25 86 LEU A O 1
ATOM 659 N N . ALA A 1 87 ? 16.719 1.663 9.188 1 98.38 87 ALA A N 1
ATOM 660 C CA . ALA A 1 87 ? 15.391 1.662 9.789 1 98.38 87 ALA A CA 1
ATOM 661 C C . ALA A 1 87 ? 15.211 0.473 10.727 1 98.38 87 ALA A C 1
ATOM 663 O O . ALA A 1 87 ? 14.742 0.63 11.859 1 98.38 87 ALA A O 1
ATOM 664 N N . VAL A 1 88 ? 15.641 -0.719 10.289 1 98.44 88 VAL A N 1
ATOM 665 C CA . VAL A 1 88 ? 15.477 -1.938 11.07 1 98.44 88 VAL A CA 1
ATOM 666 C C . VAL A 1 88 ? 16.406 -1.897 12.289 1 98.44 88 VAL A C 1
ATOM 668 O O . VAL A 1 88 ? 15.992 -2.242 13.398 1 98.44 88 VAL A O 1
ATOM 671 N N . LEU A 1 89 ? 17.641 -1.474 12.07 1 98.69 89 LEU A N 1
ATOM 672 C CA . LEU A 1 89 ? 18.625 -1.392 13.148 1 98.69 89 LEU A CA 1
ATOM 673 C C . LEU A 1 89 ? 18.188 -0.402 14.219 1 98.69 89 LEU A C 1
ATOM 675 O O . LEU A 1 89 ? 18.281 -0.691 15.414 1 98.69 89 LEU A O 1
ATOM 679 N N . ALA A 1 90 ? 17.719 0.795 13.75 1 98.69 90 ALA A N 1
ATOM 680 C CA . ALA A 1 90 ? 17.266 1.818 14.695 1 98.69 90 ALA A CA 1
ATOM 681 C C . ALA A 1 90 ? 16.078 1.333 15.508 1 98.69 90 ALA A C 1
ATOM 683 O O . ALA A 1 90 ? 16.031 1.507 16.719 1 98.69 90 ALA A O 1
ATOM 684 N N . ASP A 1 91 ? 15.109 0.728 14.852 1 98.69 91 ASP A N 1
ATOM 685 C CA . ASP A 1 91 ? 13.93 0.184 15.516 1 98.69 91 ASP A CA 1
ATOM 686 C C . ASP A 1 91 ? 14.328 -0.821 16.594 1 98.69 91 ASP A C 1
ATOM 688 O O . ASP A 1 91 ? 13.812 -0.771 17.719 1 98.69 91 ASP A O 1
ATOM 692 N N . TYR A 1 92 ? 15.25 -1.725 16.297 1 98.62 92 TYR A N 1
ATOM 693 C CA . TYR A 1 92 ? 15.711 -2.77 17.203 1 98.62 92 TYR A CA 1
ATOM 694 C C . TYR A 1 92 ? 16.531 -2.178 18.359 1 98.62 92 TYR A C 1
ATOM 696 O O . TYR A 1 92 ? 16.266 -2.48 19.531 1 98.62 92 TYR A O 1
ATOM 704 N N . PHE A 1 93 ? 17.5 -1.32 18.016 1 98.69 93 PHE A N 1
ATOM 705 C CA . PHE A 1 93 ? 18.453 -0.756 18.984 1 98.69 93 PHE A CA 1
ATOM 706 C C . PHE A 1 93 ? 17.719 0.068 20.031 1 98.69 93 PHE A C 1
ATOM 708 O O . PHE A 1 93 ? 18.078 0.029 21.219 1 98.69 93 PHE A O 1
ATOM 715 N N . TYR A 1 94 ? 16.688 0.765 19.578 1 98.44 94 TYR A N 1
ATOM 716 C CA . TYR A 1 94 ? 16.016 1.676 20.5 1 98.44 94 TYR A CA 1
ATOM 717 C C . TYR A 1 94 ? 14.766 1.029 21.094 1 98.44 94 TYR A C 1
ATOM 719 O O . TYR A 1 94 ? 13.922 1.71 21.688 1 98.44 94 TYR A O 1
ATOM 727 N N . GLY A 1 95 ? 14.602 -0.245 20.891 1 97.94 95 GLY A N 1
ATOM 728 C CA . GLY A 1 95 ? 13.648 -1.044 21.641 1 97.94 95 GLY A CA 1
ATOM 729 C C . GLY A 1 95 ? 12.227 -0.919 21.109 1 97.94 95 GLY A C 1
ATOM 730 O O . GLY A 1 95 ? 11.266 -0.933 21.891 1 97.94 95 GLY A O 1
ATOM 731 N N . GLN A 1 96 ? 12.016 -0.619 19.812 1 98.25 96 GLN A N 1
ATOM 732 C CA . GLN A 1 96 ? 10.727 -0.538 19.141 1 98.25 96 GLN A CA 1
ATOM 733 C C . GLN A 1 96 ? 9.789 0.431 19.859 1 98.25 96 GLN A C 1
ATOM 735 O O . GLN A 1 96 ? 8.688 0.053 20.266 1 98.25 96 GLN A O 1
ATOM 740 N N . PRO A 1 97 ? 10.156 1.652 19.922 1 98.62 97 PRO A N 1
ATOM 741 C CA . PRO A 1 97 ? 9.453 2.602 20.781 1 98.62 97 PRO A CA 1
ATOM 742 C C . PRO A 1 97 ? 8.008 2.834 20.359 1 98.62 97 PRO A C 1
ATOM 744 O O . PRO A 1 97 ? 7.137 3.023 21.219 1 98.62 97 PRO A O 1
ATOM 747 N N . THR A 1 98 ? 7.672 2.766 19.094 1 98.38 98 THR A N 1
ATOM 748 C CA . THR A 1 98 ? 6.316 3.086 18.672 1 98.38 98 THR A CA 1
ATOM 749 C C . THR A 1 98 ? 5.355 1.954 19.016 1 98.38 98 THR A C 1
ATOM 751 O O . THR A 1 98 ? 4.137 2.117 18.938 1 98.38 98 THR A O 1
ATOM 754 N N . HIS A 1 99 ? 5.887 0.771 19.391 1 97.75 99 HIS A N 1
ATOM 755 C CA . HIS A 1 99 ? 5.039 -0.282 19.938 1 97.75 99 HIS A CA 1
ATOM 756 C C . HIS A 1 99 ? 4.488 0.108 21.312 1 97.75 99 HIS A C 1
ATOM 758 O O . HIS A 1 99 ? 3.533 -0.502 21.797 1 97.75 99 HIS A O 1
ATOM 764 N N . LYS A 1 100 ? 5.098 1.119 21.891 1 97.94 100 LYS A N 1
ATOM 765 C CA . LYS A 1 100 ? 4.754 1.51 23.25 1 97.94 100 LYS A CA 1
ATOM 766 C C . LYS A 1 100 ? 4.031 2.854 23.266 1 97.94 100 LYS A C 1
ATOM 768 O O . LYS A 1 100 ? 3.719 3.381 24.344 1 97.94 100 LYS A O 1
ATOM 773 N N . LEU A 1 101 ? 3.756 3.416 22.062 1 97.62 101 LEU A N 1
ATOM 774 C CA . LEU A 1 101 ? 3.098 4.711 21.906 1 97.62 101 LEU A CA 1
ATOM 775 C C . LEU A 1 101 ? 1.816 4.57 21.094 1 97.62 101 LEU A C 1
ATOM 777 O O . LEU A 1 101 ? 1.739 3.736 20.172 1 97.62 101 LEU A O 1
ATOM 781 N N . HIS A 1 102 ? 0.714 5.355 21.5 1 98.69 102 HIS A N 1
ATOM 782 C CA . HIS A 1 102 ? -0.365 5.586 20.547 1 98.69 102 HIS A CA 1
ATOM 783 C C . HIS A 1 102 ? 0.055 6.574 19.469 1 98.69 102 HIS A C 1
ATOM 785 O O . HIS A 1 102 ? 0.188 7.77 19.734 1 98.69 102 HIS A O 1
ATOM 791 N N . LEU A 1 103 ? 0.342 6.129 18.266 1 98.88 103 LEU A N 1
ATOM 792 C CA . LEU A 1 103 ? 0.958 6.945 17.219 1 98.88 103 LEU A CA 1
ATOM 793 C C . LEU A 1 103 ? -0.059 7.312 16.141 1 98.88 103 LEU A C 1
ATOM 795 O O . LEU A 1 103 ? -0.708 6.434 15.578 1 98.88 103 LEU A O 1
ATOM 799 N N . ILE A 1 104 ? -0.241 8.586 15.883 1 98.94 104 ILE A N 1
ATOM 800 C CA . ILE A 1 104 ? -1.153 9.125 14.883 1 98.94 104 ILE A CA 1
ATOM 801 C C . ILE A 1 104 ? -0.355 9.781 13.758 1 98.94 104 ILE A C 1
ATOM 803 O O . ILE A 1 104 ? 0.464 10.664 14 1 98.94 104 ILE A O 1
ATOM 807 N N . GLY A 1 105 ? -0.481 9.273 12.578 1 98.94 105 GLY A N 1
ATOM 808 C CA . GLY A 1 105 ? 0.165 9.859 11.414 1 98.94 105 GLY A CA 1
ATOM 809 C C . GLY A 1 105 ? -0.797 10.602 10.508 1 98.94 105 GLY A C 1
ATOM 810 O O . GLY A 1 105 ? -1.885 10.102 10.203 1 98.94 105 GLY A O 1
ATOM 811 N N . ILE A 1 106 ? -0.441 11.797 10.062 1 98.94 106 ILE A N 1
ATOM 812 C CA . ILE A 1 106 ? -1.297 12.633 9.227 1 98.94 106 ILE A CA 1
ATOM 813 C C . ILE A 1 106 ? -0.592 12.938 7.906 1 98.94 106 ILE A C 1
ATOM 815 O O . ILE A 1 106 ? 0.52 13.469 7.895 1 98.94 106 ILE A O 1
ATOM 819 N N . THR A 1 107 ? -1.201 12.523 6.84 1 98.94 107 THR A N 1
ATOM 820 C CA . THR A 1 107 ? -0.658 12.859 5.527 1 98.94 107 THR A CA 1
ATOM 821 C C . THR A 1 107 ? -1.687 13.617 4.691 1 98.94 107 THR A C 1
ATOM 823 O O . THR A 1 107 ? -2.826 13.805 5.125 1 98.94 107 THR A O 1
ATOM 826 N N . GLY A 1 108 ? -1.335 14.148 3.514 1 98.56 108 GLY A N 1
ATOM 827 C CA . GLY A 1 108 ? -2.096 15 2.613 1 98.56 108 GLY A CA 1
ATOM 828 C C . GLY A 1 108 ? -1.283 16.141 2.051 1 98.56 108 GLY A C 1
ATOM 829 O O . GLY A 1 108 ? -0.105 16.297 2.379 1 98.56 108 GLY A O 1
ATOM 830 N N . THR A 1 109 ? -1.929 16.891 1.178 1 98 109 THR A N 1
ATOM 831 C CA . THR A 1 109 ? -1.23 18.031 0.603 1 98 109 THR A CA 1
ATOM 832 C C . THR A 1 109 ? -1.263 19.219 1.56 1 98 109 THR A C 1
ATOM 834 O O . THR A 1 109 ? -0.214 19.75 1.942 1 98 109 THR A O 1
ATOM 837 N N . ASN A 1 110 ? -2.416 19.578 2.029 1 97.31 110 ASN A N 1
ATOM 838 C CA . ASN A 1 110 ? -2.621 20.719 2.908 1 97.31 110 ASN A CA 1
ATOM 839 C C . ASN A 1 110 ? -3.312 20.312 4.207 1 97.31 110 ASN A C 1
ATOM 841 O O . ASN A 1 110 ? -4.047 19.328 4.242 1 97.31 110 ASN A O 1
ATOM 845 N N . GLY A 1 111 ? -3.01 21.047 5.285 1 97.44 111 GLY A N 1
ATOM 846 C CA . GLY A 1 111 ? -3.762 20.906 6.52 1 97.44 111 GLY A CA 1
ATOM 847 C C . GLY A 1 111 ? -3.078 20 7.527 1 97.44 111 GLY A C 1
ATOM 848 O O . GLY A 1 111 ? -3.535 19.875 8.664 1 97.44 111 GLY A O 1
ATOM 849 N N . LYS A 1 112 ? -1.922 19.359 7.184 1 98.06 112 LYS A N 1
ATOM 850 C CA . LYS A 1 112 ? -1.234 18.422 8.07 1 98.06 112 LYS A CA 1
ATOM 851 C C . LYS A 1 112 ? -0.837 19.094 9.375 1 98.06 112 LYS A C 1
ATOM 853 O O . LYS A 1 112 ? -1.098 18.562 10.461 1 98.06 112 LYS A O 1
ATOM 858 N N . THR A 1 113 ? -0.234 20.266 9.281 1 97.31 113 THR A N 1
ATOM 859 C CA . THR A 1 113 ? 0.308 20.953 10.445 1 97.31 113 THR A CA 1
ATOM 860 C C . THR A 1 113 ? -0.813 21.391 11.383 1 97.31 113 THR A C 1
ATOM 862 O O . THR A 1 113 ? -0.735 21.172 12.594 1 97.31 113 THR A O 1
ATOM 865 N N . THR A 1 114 ? -1.854 22.016 10.836 1 97.25 114 THR A N 1
ATOM 866 C CA . THR A 1 114 ? -2.977 22.453 11.656 1 97.25 114 THR A CA 1
ATOM 867 C C . THR A 1 114 ? -3.654 21.266 12.328 1 97.25 114 THR A C 1
ATOM 869 O O . THR A 1 114 ? -3.896 21.281 13.539 1 97.25 114 THR A O 1
ATOM 872 N N . THR A 1 115 ? -3.934 20.188 11.586 1 98.44 115 THR A N 1
ATOM 873 C CA . THR A 1 115 ? -4.594 19 12.117 1 98.44 115 THR A CA 1
ATOM 874 C C . THR A 1 115 ? -3.746 18.359 13.219 1 98.44 115 THR A C 1
ATOM 876 O O . THR A 1 115 ? -4.273 17.938 14.25 1 98.44 115 THR A O 1
ATOM 879 N N . SER A 1 116 ? -2.42 18.25 12.984 1 98.38 116 SER A N 1
ATOM 880 C CA . SER A 1 116 ? -1.555 17.641 13.984 1 98.38 116 SER A CA 1
ATOM 881 C C . SER A 1 116 ? -1.545 18.438 15.281 1 98.38 116 SER A C 1
ATOM 883 O O . SER A 1 116 ? -1.558 17.859 16.375 1 98.38 116 SER A O 1
ATOM 885 N N . HIS A 1 117 ? -1.558 19.797 15.18 1 97.25 117 HIS A N 1
ATOM 886 C CA . HIS A 1 117 ? -1.57 20.625 16.375 1 97.25 117 HIS A CA 1
ATOM 887 C C . HIS A 1 117 ? -2.893 20.5 17.125 1 97.25 117 HIS A C 1
ATOM 889 O O . HIS A 1 117 ? -2.91 20.453 18.359 1 97.25 117 HIS A O 1
ATOM 895 N N . ILE A 1 118 ? -3.994 20.516 16.359 1 98 118 ILE A N 1
ATOM 896 C CA . ILE A 1 118 ? -5.301 20.328 16.984 1 98 118 ILE A CA 1
ATOM 897 C C . ILE A 1 118 ? -5.344 18.984 17.703 1 98 118 ILE A C 1
ATOM 899 O O . ILE A 1 118 ? -5.789 18.891 18.844 1 98 118 ILE A O 1
ATOM 903 N N . MET A 1 119 ? -4.832 17.938 17.047 1 98.12 119 MET A N 1
ATOM 904 C CA . MET A 1 119 ? -4.824 16.594 17.625 1 98.12 119 MET A CA 1
ATOM 905 C C . MET A 1 119 ? -3.98 16.547 18.891 1 98.12 119 MET A C 1
ATOM 907 O O . MET A 1 119 ? -4.328 15.859 19.844 1 98.12 119 MET A O 1
ATOM 911 N N . ASP A 1 120 ? -2.814 17.188 18.828 1 97.94 120 ASP A N 1
ATOM 912 C CA . ASP A 1 120 ? -1.956 17.266 20 1 97.94 120 ASP A CA 1
ATOM 913 C C . ASP A 1 120 ? -2.703 17.859 21.203 1 97.94 120 ASP A C 1
ATOM 915 O O . ASP A 1 120 ? -2.643 17.328 22.312 1 97.94 120 ASP A O 1
ATOM 919 N N . GLU A 1 121 ? -3.455 18.953 21 1 97.75 121 GLU A N 1
ATOM 920 C CA . GLU A 1 121 ? -4.223 19.609 22.047 1 97.75 121 GLU A CA 1
ATOM 921 C C . GLU A 1 121 ? -5.332 18.703 22.562 1 97.75 121 GLU A C 1
ATOM 923 O O . GLU A 1 121 ? -5.578 18.641 23.781 1 97.75 121 GLU A O 1
ATOM 928 N N . ILE A 1 122 ? -6.004 18 21.656 1 98.44 122 ILE A N 1
ATOM 929 C CA . ILE A 1 122 ? -7.082 17.094 22.016 1 98.44 122 ILE A CA 1
ATOM 930 C C . ILE A 1 122 ? -6.535 15.977 22.906 1 98.44 122 ILE A C 1
ATOM 932 O O . ILE A 1 122 ? -7.113 15.664 23.953 1 98.44 122 ILE A O 1
ATOM 936 N N . MET A 1 123 ? -5.395 15.422 22.547 1 98.62 123 MET A N 1
ATOM 937 C CA . MET A 1 123 ? -4.82 14.32 23.312 1 98.62 123 MET A CA 1
ATOM 938 C C . MET A 1 123 ? -4.316 14.805 24.672 1 98.62 123 MET A C 1
ATOM 940 O O . MET A 1 123 ? -4.395 14.086 25.672 1 98.62 123 MET A O 1
ATOM 944 N N . ARG A 1 124 ? -3.756 16.031 24.703 1 98 124 ARG A N 1
ATOM 945 C CA . ARG A 1 124 ? -3.352 16.609 25.969 1 98 124 ARG A CA 1
ATOM 946 C C . ARG A 1 124 ? -4.551 16.812 26.891 1 98 124 ARG A C 1
ATOM 948 O O . ARG A 1 124 ? -4.488 16.484 28.078 1 98 124 ARG A O 1
ATOM 955 N N . ALA A 1 125 ? -5.629 17.328 26.344 1 98.06 125 ALA A N 1
ATOM 956 C CA . ALA A 1 125 ? -6.852 17.531 27.109 1 98.06 125 ALA A CA 1
ATOM 957 C C . ALA A 1 125 ? -7.426 16.203 27.609 1 98.06 125 ALA A C 1
ATOM 959 O O . ALA A 1 125 ? -8.109 16.156 28.625 1 98.06 125 ALA A O 1
ATOM 960 N N . HIS A 1 126 ? -7.188 15.117 26.859 1 97.31 126 HIS A N 1
ATOM 961 C CA . HIS A 1 126 ? -7.594 13.766 27.234 1 97.31 126 HIS A CA 1
ATOM 962 C C . HIS A 1 126 ? -6.773 13.25 28.406 1 97.31 126 HIS A C 1
ATOM 964 O O . HIS A 1 126 ? -7.078 12.195 28.969 1 97.31 126 HIS A O 1
ATOM 970 N N . GLY A 1 127 ? -5.672 13.961 28.781 1 97.62 127 GLY A N 1
ATOM 971 C CA . GLY A 1 127 ? -4.844 13.594 29.922 1 97.62 127 GLY A CA 1
ATOM 972 C C . GLY A 1 127 ? -3.555 12.898 29.516 1 97.62 127 GLY A C 1
ATOM 973 O O . GLY A 1 127 ? -2.814 12.406 30.375 1 97.62 127 GLY A O 1
ATOM 974 N N . HIS A 1 128 ? -3.266 12.906 28.266 1 97.81 128 HIS A N 1
ATOM 975 C CA . HIS A 1 128 ? -2.041 12.258 27.812 1 97.81 128 HIS A CA 1
ATOM 976 C C . HIS A 1 128 ? -0.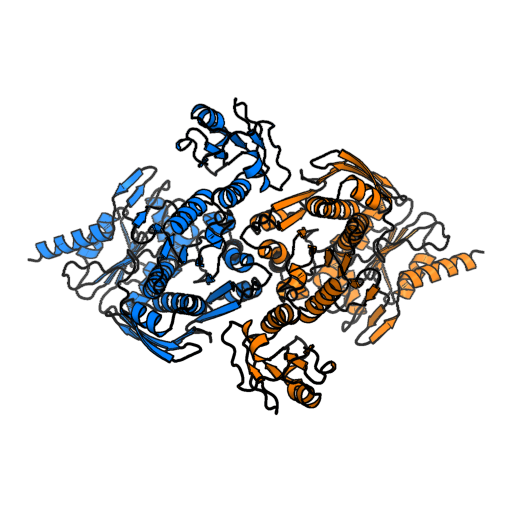861 13.219 27.844 1 97.81 128 HIS A C 1
ATOM 978 O O . HIS A 1 128 ? -1.03 14.422 27.609 1 97.81 128 HIS A O 1
ATOM 984 N N . LYS A 1 129 ? 0.294 12.711 28.234 1 98.56 129 LYS A N 1
ATOM 985 C CA . LYS A 1 129 ? 1.525 13.375 27.812 1 98.56 129 LYS A CA 1
ATOM 986 C C . LYS A 1 129 ? 1.821 13.117 26.344 1 98.56 129 LYS A C 1
ATOM 988 O O . LYS A 1 129 ? 1.822 11.969 25.891 1 98.56 129 LYS A O 1
ATOM 993 N N . THR A 1 130 ? 2.057 14.172 25.578 1 98.62 130 THR A N 1
ATOM 994 C CA . THR A 1 130 ? 2.039 13.984 24.141 1 98.62 130 THR A CA 1
ATOM 995 C C . THR A 1 130 ? 3.398 14.32 23.531 1 98.62 130 THR A C 1
ATOM 997 O O . THR A 1 130 ? 4.215 15 24.156 1 98.62 130 THR A O 1
ATOM 1000 N N . GLY A 1 131 ? 3.689 13.719 22.391 1 98.75 131 GLY A N 1
ATOM 1001 C CA . GLY A 1 131 ? 4.719 14.125 21.438 1 98.75 131 GLY A CA 1
ATOM 1002 C C . GLY A 1 131 ? 4.16 14.648 20.141 1 98.75 131 GLY A C 1
ATOM 1003 O O . GLY A 1 131 ? 3.096 14.219 19.688 1 98.75 131 GLY A O 1
ATOM 1004 N N . LEU A 1 132 ? 4.879 15.594 19.562 1 98.56 132 LEU A N 1
ATOM 1005 C CA . LEU A 1 132 ? 4.504 16.172 18.281 1 98.56 132 LEU A CA 1
ATOM 1006 C C . LEU A 1 132 ? 5.707 16.25 17.344 1 98.56 132 LEU A C 1
ATOM 1008 O O . LEU A 1 132 ? 6.785 16.688 17.75 1 98.56 132 LEU A O 1
ATOM 1012 N N . ILE A 1 133 ? 5.57 15.727 16.141 1 98.56 133 ILE A N 1
ATOM 1013 C CA . ILE A 1 133 ? 6.609 15.82 15.125 1 98.56 133 ILE A CA 1
ATOM 1014 C C . ILE A 1 133 ? 6.031 16.422 13.852 1 98.56 133 ILE A C 1
ATOM 1016 O O . ILE A 1 133 ? 5.109 15.852 13.258 1 98.56 133 ILE A O 1
ATOM 1020 N N . GLY A 1 134 ? 6.539 17.547 13.43 1 97.06 134 GLY A N 1
ATOM 1021 C CA . GLY A 1 134 ? 5.969 18.156 12.234 1 97.06 134 GLY A CA 1
ATOM 1022 C C . GLY A 1 134 ? 6.824 19.281 11.664 1 97.06 134 GLY A C 1
ATOM 1023 O O . GLY A 1 134 ? 8.016 19.359 11.961 1 97.06 134 GLY A O 1
ATOM 1024 N N . THR A 1 135 ? 6.258 20.031 10.797 1 93 135 THR A N 1
ATOM 1025 C CA . THR A 1 135 ? 6.91 21.062 9.992 1 93 135 THR A CA 1
ATOM 1026 C C . THR A 1 135 ? 7.457 22.172 10.883 1 93 135 THR A C 1
ATOM 1028 O O . THR A 1 135 ? 8.578 22.641 10.68 1 93 135 THR A O 1
ATOM 1031 N N . ILE A 1 136 ? 6.699 22.594 11.852 1 92.75 136 ILE A N 1
ATOM 1032 C CA . ILE A 1 136 ? 7.047 23.766 12.656 1 92.75 136 ILE A CA 1
ATOM 1033 C C . ILE A 1 136 ? 8.102 23.375 13.688 1 92.75 136 ILE A C 1
ATOM 1035 O O . ILE A 1 136 ? 9.125 24.062 13.828 1 92.75 136 ILE A O 1
ATOM 1039 N N . ASN A 1 137 ? 7.867 22.344 14.406 1 93.56 137 ASN A N 1
ATOM 1040 C CA . ASN A 1 137 ? 8.773 21.891 15.453 1 93.56 137 ASN A CA 1
ATOM 1041 C C . ASN A 1 137 ? 8.461 20.453 15.891 1 93.56 137 ASN A C 1
ATOM 1043 O O . ASN A 1 137 ? 7.531 19.844 15.367 1 93.56 137 ASN A O 1
ATOM 1047 N N . MET A 1 138 ? 9.367 19.953 16.656 1 96.94 138 MET A N 1
ATOM 1048 C CA . MET A 1 138 ? 9.156 18.719 17.406 1 96.94 138 MET A CA 1
ATOM 1049 C C . MET A 1 138 ? 8.961 19.016 18.891 1 96.94 138 MET A C 1
ATOM 1051 O O . MET A 1 138 ? 9.625 19.891 19.438 1 96.94 138 MET A O 1
ATOM 1055 N N . LYS A 1 139 ? 8 18.359 19.453 1 97.81 139 LYS A N 1
ATOM 1056 C CA . LYS A 1 139 ? 7.754 18.531 20.891 1 97.81 139 LYS A CA 1
ATOM 1057 C C . LYS A 1 139 ? 7.758 17.188 21.609 1 97.81 139 LYS A C 1
ATOM 1059 O O . LYS A 1 139 ? 7.27 16.188 21.094 1 97.81 139 LYS A O 1
ATOM 1064 N N . ILE A 1 140 ? 8.336 17.141 22.766 1 98.12 140 ILE A N 1
ATOM 1065 C CA . ILE A 1 140 ? 8.211 16.078 23.75 1 98.12 140 ILE A CA 1
ATOM 1066 C C . ILE A 1 140 ? 7.676 16.656 25.062 1 98.12 140 ILE A C 1
ATOM 1068 O O . ILE A 1 140 ? 8.398 17.328 25.797 1 98.12 140 ILE A O 1
ATOM 1072 N N . GLY A 1 141 ? 6.453 16.297 25.344 1 97 141 GLY A N 1
ATOM 1073 C CA . GLY A 1 141 ? 5.816 17.016 26.438 1 97 141 GLY A CA 1
ATOM 1074 C C . GLY A 1 141 ? 5.801 18.531 26.219 1 97 141 GLY A C 1
ATOM 1075 O O . GLY A 1 141 ? 5.301 19.016 25.203 1 97 141 GLY A O 1
ATOM 1076 N N . ASP A 1 142 ? 6.48 19.203 27.062 1 95.25 142 ASP A N 1
ATOM 1077 C CA . ASP A 1 142 ? 6.465 20.672 27 1 95.25 142 ASP A CA 1
ATOM 1078 C C . ASP A 1 142 ? 7.762 21.203 26.391 1 95.25 142 ASP A C 1
ATOM 1080 O O . ASP A 1 142 ? 7.906 22.406 26.188 1 95.25 142 ASP A O 1
ATOM 1084 N N . GLU A 1 143 ? 8.625 20.281 26.062 1 97.06 143 GLU A N 1
ATOM 1085 C CA . GLU A 1 143 ? 9.891 20.688 25.469 1 97.06 143 GLU A CA 1
ATOM 1086 C C . GLU A 1 143 ? 9.789 20.75 23.938 1 97.06 143 GLU A C 1
ATOM 1088 O O . GLU A 1 143 ? 9.195 19.875 23.312 1 97.06 143 GLU A O 1
ATOM 1093 N N . THR A 1 144 ? 10.344 21.781 23.406 1 96.38 144 THR A N 1
ATOM 1094 C CA . THR A 1 144 ? 10.289 21.984 21.969 1 96.38 144 THR A CA 1
ATOM 1095 C C . THR A 1 144 ? 11.672 21.859 21.344 1 96.38 144 THR A C 1
ATOM 1097 O O . THR A 1 144 ? 12.664 22.328 21.906 1 96.38 144 THR A O 1
ATOM 1100 N N . PHE A 1 145 ? 11.766 21.188 20.219 1 94.75 145 PHE A N 1
ATOM 1101 C CA . PHE A 1 145 ? 13.008 20.969 19.484 1 94.75 145 PHE A CA 1
ATOM 1102 C C . PHE A 1 145 ? 12.875 21.438 18.047 1 94.75 145 PHE A C 1
ATOM 1104 O O . PHE A 1 145 ? 11.789 21.375 17.469 1 94.75 145 PHE A O 1
ATOM 1111 N N . GLU A 1 146 ? 13.953 21.859 17.469 1 91.62 146 GLU A N 1
ATOM 1112 C CA . GLU A 1 146 ? 13.969 22.25 16.062 1 91.62 146 GLU A CA 1
ATOM 1113 C C . GLU A 1 146 ? 13.93 21.016 15.148 1 91.62 146 GLU A C 1
ATOM 1115 O O . GLU A 1 146 ? 14.414 19.953 15.516 1 91.62 146 GLU A O 1
ATOM 1120 N N . VAL A 1 147 ? 13.359 21.25 14.031 1 88.88 147 VAL A N 1
ATOM 1121 C CA . VAL A 1 147 ? 13.289 20.172 13.047 1 88.88 147 VAL A CA 1
ATOM 1122 C C . VAL A 1 147 ? 13.797 20.672 11.695 1 88.88 147 VAL A C 1
ATOM 1124 O O . VAL A 1 147 ? 13.625 21.844 11.359 1 88.88 147 VAL A O 1
ATOM 1127 N N . LYS A 1 148 ? 14.422 19.766 10.961 1 84.56 148 LYS A N 1
ATOM 1128 C CA . LYS A 1 148 ? 14.93 20.109 9.633 1 84.56 148 LYS A CA 1
ATOM 1129 C C . LYS A 1 148 ? 13.914 19.766 8.547 1 84.56 148 LYS A C 1
ATOM 1131 O O . LYS A 1 148 ? 13.789 20.484 7.559 1 84.56 148 LYS A O 1
ATOM 1136 N N . ASN A 1 149 ? 13.25 18.672 8.68 1 90.06 149 ASN A N 1
ATOM 1137 C CA . ASN A 1 149 ? 12.234 18.188 7.742 1 90.06 149 ASN A CA 1
ATOM 1138 C C . ASN A 1 1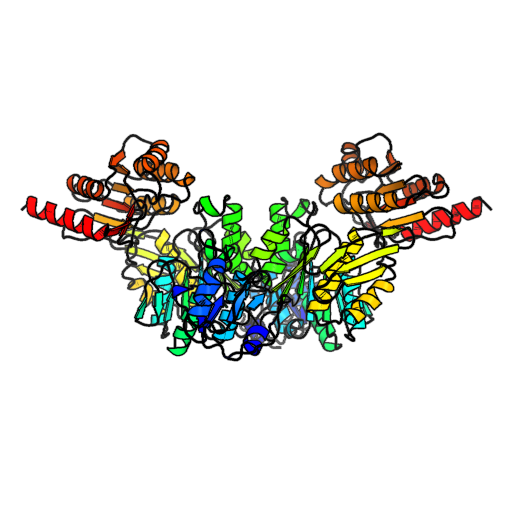49 ? 10.898 17.953 8.438 1 90.06 149 ASN A C 1
ATOM 1140 O O . ASN A 1 149 ? 10.852 17.688 9.633 1 90.06 149 ASN A O 1
ATOM 1144 N N . THR A 1 150 ? 9.867 18.109 7.594 1 93.38 150 THR A N 1
ATOM 1145 C CA . THR A 1 150 ? 8.531 17.828 8.109 1 93.38 150 THR A CA 1
ATOM 1146 C C . THR A 1 150 ? 8.492 16.469 8.781 1 93.38 150 THR A C 1
ATOM 1148 O O . THR A 1 150 ? 7.902 16.312 9.852 1 93.38 150 THR A O 1
ATOM 1151 N N . THR A 1 151 ? 9.055 15.461 8.133 1 98.12 151 THR A N 1
ATOM 1152 C CA . THR A 1 151 ? 9.188 14.102 8.648 1 98.12 151 THR A CA 1
ATOM 1153 C C . THR A 1 151 ? 10.656 13.688 8.711 1 98.12 151 THR A C 1
ATOM 1155 O O . THR A 1 151 ? 11.305 13.531 7.676 1 98.12 151 THR A O 1
ATOM 1158 N N . PRO A 1 152 ? 11.203 13.516 9.875 1 97.38 152 PRO A N 1
ATOM 1159 C CA . PRO A 1 152 ? 12.609 13.148 10.023 1 97.38 152 PRO A CA 1
ATOM 1160 C C . PRO A 1 152 ? 12.93 11.781 9.422 1 97.38 152 PRO A C 1
ATOM 1162 O O . PRO A 1 152 ? 12.023 11.055 9.008 1 97.38 152 PRO A O 1
ATOM 1165 N N . ASP A 1 153 ? 14.273 11.484 9.344 1 95.81 153 ASP A N 1
ATOM 1166 C CA . ASP A 1 153 ? 14.711 10.18 8.867 1 95.81 153 ASP A CA 1
ATOM 1167 C C . ASP A 1 153 ? 14.445 9.094 9.914 1 95.81 153 ASP A C 1
ATOM 1169 O O . ASP A 1 153 ? 14.117 9.398 11.062 1 95.81 153 ASP A O 1
ATOM 1173 N N . ALA A 1 154 ? 14.656 7.883 9.531 1 97.88 154 ALA A N 1
ATOM 1174 C CA . ALA A 1 154 ? 14.273 6.734 10.352 1 97.88 154 ALA A CA 1
ATOM 1175 C C . ALA A 1 154 ? 15.031 6.73 11.672 1 97.88 154 ALA A C 1
ATOM 1177 O O . ALA A 1 154 ? 14.453 6.43 12.727 1 97.88 154 ALA A O 1
ATOM 1178 N N . LEU A 1 155 ? 16.312 7.035 11.633 1 98.06 155 LEU A N 1
ATOM 1179 C CA . LEU A 1 155 ? 17.125 7.031 12.852 1 98.06 155 LEU A CA 1
ATOM 1180 C C . LEU A 1 155 ? 16.641 8.102 13.82 1 98.06 155 LEU A C 1
ATOM 1182 O O . LEU A 1 155 ? 16.406 7.816 15 1 98.06 155 LEU A O 1
ATOM 1186 N N . THR A 1 156 ? 16.453 9.328 13.305 1 97.56 156 THR A N 1
ATOM 1187 C CA . THR A 1 156 ? 16 10.438 14.141 1 97.56 156 THR A CA 1
ATOM 1188 C C . THR A 1 156 ? 14.633 10.141 14.742 1 97.56 156 THR A C 1
ATOM 1190 O O . THR A 1 156 ? 14.391 10.438 15.914 1 97.56 156 THR A O 1
ATOM 1193 N N . LEU A 1 157 ? 13.797 9.531 13.961 1 98.44 157 LEU A N 1
ATOM 1194 C CA . LEU A 1 157 ? 12.461 9.195 14.453 1 98.44 157 LEU A CA 1
ATOM 1195 C C . LEU A 1 157 ? 12.539 8.203 15.602 1 98.44 157 LEU A C 1
ATOM 1197 O O . LEU A 1 157 ? 11.945 8.43 16.656 1 98.44 157 LEU A O 1
ATOM 1201 N N . GLN A 1 158 ? 13.273 7.09 15.43 1 98.56 158 GLN A N 1
ATOM 1202 C CA . GLN A 1 158 ? 13.344 6.062 16.469 1 98.56 158 GLN A CA 1
ATOM 1203 C C . GLN A 1 158 ? 14.016 6.605 17.734 1 98.56 158 GLN A C 1
ATOM 1205 O O . GLN A 1 158 ? 13.594 6.293 18.844 1 98.56 158 GLN A O 1
ATOM 1210 N N . GLN A 1 159 ? 15.062 7.48 17.531 1 98.06 159 GLN A N 1
ATOM 1211 C CA . GLN A 1 159 ? 15.703 8.148 18.656 1 98.06 159 GLN A CA 1
ATOM 1212 C C . GLN A 1 159 ? 14.703 9.016 19.422 1 98.06 159 GLN A C 1
ATOM 1214 O O . GLN A 1 159 ? 14.656 8.984 20.641 1 98.06 159 GLN A O 1
ATOM 1219 N N . THR A 1 160 ? 13.945 9.75 18.672 1 98.19 160 THR A N 1
ATOM 1220 C CA . THR A 1 160 ? 12.984 10.68 19.25 1 98.19 160 THR A CA 1
ATOM 1221 C C . THR A 1 160 ? 11.883 9.922 19.984 1 98.19 160 THR A C 1
ATOM 1223 O O . THR A 1 160 ? 11.539 10.258 21.125 1 98.19 160 THR A O 1
ATOM 1226 N N . PHE A 1 161 ? 11.32 8.898 19.344 1 98.75 161 PHE A N 1
ATOM 1227 C CA . PHE A 1 161 ? 10.281 8.094 19.969 1 98.75 161 PHE A CA 1
ATOM 1228 C C . PHE A 1 161 ? 10.797 7.441 21.25 1 98.75 161 PHE A C 1
ATOM 1230 O O . PHE A 1 161 ? 10.07 7.34 22.25 1 98.75 161 PHE A O 1
ATOM 1237 N N . SER A 1 162 ? 12.047 6.941 21.203 1 98.69 162 SER A N 1
ATOM 1238 C CA . SER A 1 162 ? 12.641 6.332 22.391 1 98.69 162 SER A CA 1
ATOM 1239 C C . SER A 1 162 ? 12.711 7.324 23.547 1 98.69 162 SER A C 1
ATOM 1241 O O . SER A 1 162 ? 12.375 6.988 24.672 1 98.69 162 SER A O 1
ATOM 1243 N N . LYS A 1 163 ? 13.148 8.539 23.203 1 98.38 163 LYS A N 1
ATOM 1244 C CA . LYS A 1 163 ? 13.188 9.602 24.203 1 98.38 163 LYS A CA 1
ATOM 1245 C C . LYS A 1 163 ? 11.789 9.898 24.75 1 98.38 163 LYS A C 1
ATOM 1247 O O . LYS A 1 163 ? 11.617 10.125 25.953 1 98.38 163 LYS A O 1
ATOM 1252 N N . MET A 1 164 ? 10.812 9.922 23.922 1 98.75 164 MET A N 1
ATOM 1253 C CA . MET A 1 164 ? 9.422 10.141 24.312 1 98.75 164 MET A CA 1
ATOM 1254 C C . MET A 1 164 ? 8.961 9.07 25.297 1 98.75 164 MET A C 1
ATOM 1256 O O . MET A 1 164 ? 8.367 9.391 26.328 1 98.75 164 MET A O 1
ATOM 1260 N N . VAL A 1 165 ? 9.211 7.805 24.969 1 98.62 165 VAL A N 1
ATOM 1261 C CA . VAL A 1 165 ? 8.82 6.699 25.828 1 98.62 165 VAL A CA 1
ATOM 1262 C C . VAL A 1 165 ? 9.5 6.84 27.188 1 98.62 165 VAL A C 1
ATOM 1264 O O . VAL A 1 165 ? 8.859 6.664 28.234 1 98.62 165 VAL A O 1
ATOM 1267 N N . GLU A 1 166 ? 10.789 7.184 27.172 1 98.25 166 GLU A N 1
ATOM 1268 C CA . GLU A 1 166 ? 11.547 7.367 28.406 1 98.25 166 GLU A CA 1
ATOM 1269 C C . GLU A 1 166 ? 10.945 8.469 29.266 1 98.25 166 GLU A C 1
ATOM 1271 O O . GLU A 1 166 ? 10.992 8.406 30.5 1 98.25 166 GLU A O 1
ATOM 1276 N N . GLN A 1 167 ? 10.391 9.422 28.594 1 98.12 167 GLN A N 1
ATOM 1277 C CA . GLN A 1 167 ? 9.852 10.578 29.312 1 98.12 167 GLN A CA 1
ATOM 1278 C C . GLN A 1 167 ? 8.367 10.383 29.625 1 98.12 167 GLN A C 1
ATOM 1280 O O . GLN A 1 167 ? 7.695 11.32 30.062 1 98.12 167 GLN A O 1
ATOM 1285 N N . GLY A 1 168 ? 7.828 9.273 29.297 1 98.12 168 GLY A N 1
ATOM 1286 C CA . GLY A 1 168 ? 6.48 8.922 29.703 1 98.12 168 GLY A CA 1
ATOM 1287 C C . GLY A 1 168 ? 5.41 9.422 28.75 1 98.12 168 GLY A C 1
ATOM 1288 O O . GLY A 1 168 ? 4.246 9.547 29.125 1 98.12 168 GLY A O 1
ATOM 1289 N N . VAL A 1 169 ? 5.789 9.742 27.547 1 98.44 169 VAL A N 1
ATOM 1290 C CA . VAL A 1 169 ? 4.816 10.141 26.531 1 98.44 169 VAL A CA 1
ATOM 1291 C C . VAL A 1 169 ? 3.869 8.984 26.234 1 98.44 169 VAL A C 1
ATOM 1293 O O . VAL A 1 169 ? 4.305 7.836 26.109 1 98.44 169 VAL A O 1
ATOM 1296 N N . ASP A 1 170 ? 2.549 9.312 26.094 1 96.88 170 ASP A N 1
ATOM 1297 C CA . ASP A 1 170 ? 1.494 8.336 25.844 1 96.88 170 ASP A CA 1
ATOM 1298 C C . ASP A 1 170 ? 1.141 8.289 24.359 1 96.88 170 ASP A C 1
ATOM 1300 O O . ASP A 1 170 ? 0.883 7.215 23.812 1 96.88 170 ASP A O 1
ATOM 1304 N N . SER A 1 171 ? 1.028 9.375 23.812 1 98.44 171 SER A N 1
ATOM 1305 C CA . SER A 1 171 ? 0.586 9.484 22.438 1 98.44 171 SER A CA 1
ATOM 1306 C C . SER A 1 171 ? 1.44 10.484 21.656 1 98.44 171 SER A C 1
ATOM 1308 O O . SER A 1 171 ? 1.917 11.469 22.219 1 98.44 171 SER A O 1
ATOM 1310 N N . THR A 1 172 ? 1.689 10.195 20.438 1 98.88 172 THR A N 1
ATOM 1311 C CA . THR A 1 172 ? 2.438 11.078 19.547 1 98.88 172 THR A CA 1
ATOM 1312 C C . THR A 1 172 ? 1.676 11.312 18.25 1 98.88 172 THR A C 1
ATOM 1314 O O . THR A 1 172 ? 1.128 10.375 17.672 1 98.88 172 THR A O 1
ATOM 1317 N N . VAL A 1 173 ? 1.585 12.562 17.844 1 98.81 173 VAL A N 1
ATOM 1318 C CA . VAL A 1 173 ? 1.033 12.953 16.562 1 98.81 173 VAL A CA 1
ATOM 1319 C C . VAL A 1 173 ? 2.158 13.406 15.633 1 98.81 173 VAL A C 1
ATOM 1321 O O . VAL A 1 173 ? 3.031 14.18 16.031 1 98.81 173 VAL A O 1
ATOM 1324 N N . MET A 1 174 ? 2.162 12.922 14.438 1 98.75 174 MET A N 1
ATOM 1325 C CA . MET A 1 174 ? 3.242 13.352 13.562 1 98.75 174 MET A CA 1
ATOM 1326 C C . MET A 1 174 ? 2.729 13.586 12.141 1 98.75 174 MET A C 1
ATOM 1328 O O . MET A 1 174 ? 1.805 12.906 11.695 1 98.75 174 MET A O 1
ATOM 1332 N N . GLU A 1 175 ? 3.275 14.594 11.469 1 98.81 175 GLU A N 1
ATOM 1333 C CA . GLU A 1 175 ? 3.068 14.82 10.039 1 98.81 175 GLU A CA 1
ATOM 1334 C C . GLU A 1 175 ? 3.873 13.828 9.203 1 98.81 175 GLU A C 1
ATOM 1336 O O . GLU A 1 175 ? 5.062 13.625 9.453 1 98.81 175 GLU A O 1
ATOM 1341 N N . VAL A 1 176 ? 3.266 13.227 8.281 1 98.88 176 VAL A N 1
ATOM 1342 C CA . VAL A 1 176 ? 3.922 12.242 7.43 1 98.88 176 VAL A CA 1
ATOM 1343 C C . VAL A 1 176 ? 3.912 12.719 5.98 1 98.88 176 VAL A C 1
ATOM 1345 O O . VAL A 1 176 ? 2.895 12.609 5.289 1 98.88 176 VAL A O 1
ATOM 1348 N N . SER A 1 177 ? 5.035 13.133 5.488 1 98.56 177 SER A N 1
ATOM 1349 C CA . SER A 1 177 ? 5.141 13.68 4.137 1 98.56 177 SER A CA 1
ATOM 1350 C C . SER A 1 177 ? 5.172 12.57 3.094 1 98.56 177 SER A C 1
ATOM 1352 O O . SER A 1 177 ? 5.508 11.422 3.406 1 98.56 177 SER A O 1
ATOM 1354 N N . SER A 1 178 ? 4.812 12.961 1.838 1 98.44 178 SER A N 1
ATOM 1355 C CA . SER A 1 178 ? 4.879 12 0.741 1 98.44 178 SER A CA 1
ATOM 1356 C C . SER A 1 178 ? 6.312 11.547 0.486 1 98.44 178 SER A C 1
ATOM 1358 O O . SER A 1 178 ? 6.555 10.383 0.172 1 98.44 178 SER A O 1
ATOM 1360 N N . HIS A 1 179 ? 7.273 12.438 0.678 1 97 179 HIS A N 1
ATOM 1361 C CA . HIS A 1 179 ? 8.688 12.102 0.552 1 97 179 HIS A CA 1
ATOM 1362 C C . HIS A 1 179 ? 9.078 11.008 1.546 1 97 179 HIS A C 1
ATOM 1364 O O . HIS A 1 179 ? 9.734 10.031 1.176 1 97 179 HIS A O 1
ATOM 1370 N N . ALA A 1 180 ? 8.688 11.258 2.766 1 98.12 180 ALA A N 1
ATOM 1371 C CA . ALA A 1 180 ? 9.055 10.32 3.828 1 98.12 180 ALA A CA 1
ATOM 1372 C C . ALA A 1 180 ? 8.492 8.93 3.559 1 98.12 180 ALA A C 1
ATOM 1374 O O . ALA A 1 180 ? 9.164 7.926 3.791 1 98.12 180 ALA A O 1
ATOM 1375 N N . LEU A 1 181 ? 7.273 8.875 3.084 1 98.56 181 LEU A N 1
ATOM 1376 C CA . LEU A 1 181 ? 6.637 7.602 2.764 1 98.56 181 LEU A CA 1
ATOM 1377 C C . LEU A 1 181 ? 7.34 6.922 1.594 1 98.56 181 LEU A C 1
ATOM 1379 O O . LEU A 1 181 ? 7.598 5.719 1.636 1 98.56 181 LEU A O 1
ATOM 1383 N N . ASP A 1 182 ? 7.676 7.691 0.597 1 97.44 182 ASP A N 1
ATOM 1384 C CA . ASP A 1 182 ? 8.289 7.152 -0.61 1 97.44 182 ASP A CA 1
ATOM 1385 C C . ASP A 1 182 ? 9.719 6.691 -0.337 1 97.44 182 ASP A C 1
ATOM 1387 O O . ASP A 1 182 ? 10.164 5.676 -0.88 1 97.44 182 ASP A O 1
ATOM 1391 N N . LEU A 1 183 ? 10.445 7.402 0.555 1 96 183 LEU A N 1
ATOM 1392 C CA . LEU A 1 183 ? 11.852 7.129 0.829 1 96 183 LEU A CA 1
ATOM 1393 C C . LEU A 1 183 ? 12 6.113 1.954 1 96 183 LEU A C 1
ATOM 1395 O O . LEU A 1 183 ? 13.109 5.645 2.234 1 96 183 LEU A O 1
ATOM 1399 N N . GLY A 1 184 ? 10.93 5.824 2.592 1 97.25 184 GLY A N 1
ATOM 1400 C CA . GLY A 1 184 ? 10.969 4.859 3.678 1 97.25 184 GLY A CA 1
ATOM 1401 C C . GLY A 1 184 ? 11.508 5.434 4.973 1 97.25 184 GLY A C 1
ATOM 1402 O O . GLY A 1 184 ? 12.094 4.711 5.781 1 97.25 184 GLY A O 1
ATOM 1403 N N . ARG A 1 185 ? 11.344 6.746 5.172 1 97.5 185 ARG A N 1
ATOM 1404 C CA . ARG A 1 185 ? 11.828 7.371 6.398 1 97.5 185 ARG A CA 1
ATOM 1405 C C . ARG A 1 185 ? 11.031 6.898 7.609 1 97.5 185 ARG A C 1
ATOM 1407 O O . ARG A 1 185 ? 11.531 6.895 8.734 1 97.5 185 ARG A O 1
ATOM 1414 N N . VAL A 1 186 ? 9.812 6.453 7.32 1 98.75 186 VAL A N 1
ATOM 1415 C CA . VAL A 1 186 ? 8.938 6.148 8.445 1 98.75 186 VAL A CA 1
ATOM 1416 C C . VAL A 1 186 ? 8.859 4.637 8.641 1 98.75 186 VAL A C 1
ATOM 1418 O O . VAL A 1 186 ? 8.047 4.148 9.43 1 98.75 186 VAL A O 1
ATOM 1421 N N . HIS A 1 187 ? 9.656 3.84 7.84 1 98.5 187 HIS A N 1
ATOM 1422 C CA . HIS A 1 187 ? 9.711 2.408 8.109 1 98.5 187 HIS A CA 1
ATOM 1423 C C . HIS A 1 187 ? 10.008 2.135 9.578 1 98.5 187 HIS A C 1
ATOM 1425 O O . HIS A 1 187 ? 10.867 2.791 10.172 1 98.5 187 HIS A O 1
ATOM 1431 N N . GLY A 1 188 ? 9.266 1.229 10.195 1 98.5 188 GLY A N 1
ATOM 1432 C CA . GLY A 1 188 ? 9.445 0.89 11.594 1 98.5 188 GLY A CA 1
ATOM 1433 C C . GLY A 1 188 ? 8.461 1.594 12.516 1 98.5 188 GLY A C 1
ATOM 1434 O O . GLY A 1 188 ? 8.359 1.263 13.695 1 98.5 188 GLY A O 1
ATOM 1435 N N . CYS A 1 189 ? 7.691 2.559 12.008 1 98.81 189 CYS A N 1
ATOM 1436 C CA . CYS A 1 189 ? 6.688 3.26 12.797 1 98.81 189 CYS A CA 1
ATOM 1437 C C . CYS A 1 189 ? 5.379 2.475 12.836 1 98.81 189 CYS A C 1
ATOM 1439 O O . CYS A 1 189 ? 4.812 2.156 11.789 1 98.81 189 CYS A O 1
ATOM 1441 N N . ASP A 1 190 ? 4.891 2.172 13.984 1 98.62 190 ASP A N 1
ATOM 1442 C CA . ASP A 1 190 ? 3.646 1.431 14.164 1 98.62 190 ASP A CA 1
ATOM 1443 C C . ASP A 1 190 ? 2.471 2.377 14.391 1 98.62 190 ASP A C 1
ATOM 1445 O O . ASP A 1 190 ? 2.041 2.584 15.523 1 98.62 190 ASP A O 1
ATOM 1449 N N . TYR A 1 191 ? 1.886 2.846 13.344 1 98.88 191 TYR A N 1
ATOM 1450 C CA . TYR A 1 191 ? 0.783 3.799 13.414 1 98.88 191 TYR A CA 1
ATOM 1451 C C . TYR A 1 191 ? -0.487 3.123 13.922 1 98.88 191 TYR A C 1
ATOM 1453 O O . TYR A 1 191 ? -0.814 2.01 13.5 1 98.88 191 TYR A O 1
ATOM 1461 N N . ASP A 1 192 ? -1.205 3.781 14.828 1 98.81 192 ASP A N 1
ATOM 1462 C CA . ASP A 1 192 ? -2.521 3.344 15.281 1 98.81 192 ASP A CA 1
ATOM 1463 C C . ASP A 1 192 ? -3.631 4.012 14.477 1 98.81 192 ASP A C 1
ATOM 1465 O O . ASP A 1 192 ? -4.645 3.381 14.164 1 98.81 192 ASP A O 1
ATOM 1469 N N . VAL A 1 193 ? -3.432 5.254 14.164 1 98.88 193 VAL A N 1
ATOM 1470 C CA . VAL A 1 193 ? -4.391 6.047 13.406 1 98.88 193 VAL A CA 1
ATOM 1471 C C . VAL A 1 193 ? -3.676 6.77 12.266 1 98.88 193 VAL A C 1
ATOM 1473 O O . VAL A 1 193 ? -2.656 7.426 12.477 1 98.88 193 VAL A O 1
ATOM 1476 N N . ALA A 1 194 ? -4.102 6.551 11.07 1 98.94 194 ALA A N 1
ATOM 1477 C CA . ALA A 1 194 ? -3.648 7.297 9.898 1 98.94 194 ALA A CA 1
ATOM 1478 C C . ALA A 1 194 ? -4.727 8.258 9.406 1 98.94 194 ALA A C 1
ATOM 1480 O O . ALA A 1 194 ? -5.891 7.871 9.258 1 98.94 194 ALA A O 1
ATOM 1481 N N . VAL A 1 195 ? -4.379 9.523 9.156 1 98.94 195 VAL A N 1
ATOM 1482 C CA . VAL A 1 195 ? -5.336 10.555 8.766 1 98.94 195 VAL A CA 1
ATOM 1483 C C . VAL A 1 195 ? -4.965 11.109 7.391 1 98.94 195 VAL A C 1
ATOM 1485 O O . VAL A 1 195 ? -3.803 11.438 7.137 1 98.94 195 VAL A O 1
ATOM 1488 N N . PHE A 1 196 ? -5.965 11.156 6.555 1 98.94 196 PHE A N 1
ATOM 1489 C CA . PHE A 1 196 ? -5.809 11.766 5.242 1 98.94 196 PHE A CA 1
ATOM 1490 C C . PHE A 1 196 ? -6.547 13.102 5.176 1 98.94 196 PHE A C 1
ATOM 1492 O O . PHE A 1 196 ? -7.754 13.164 5.43 1 98.94 196 PHE A O 1
ATOM 1499 N N . THR A 1 197 ? -5.871 14.141 4.777 1 98.81 197 THR A N 1
ATOM 1500 C CA . THR A 1 197 ? -6.531 15.438 4.699 1 98.81 197 THR A CA 1
ATOM 1501 C C . THR A 1 197 ? -7.07 15.688 3.291 1 98.81 197 THR A C 1
ATOM 1503 O O . THR A 1 197 ? -8.273 15.594 3.057 1 98.81 197 THR A O 1
ATOM 1506 N N . ASN A 1 198 ? -6.152 15.852 2.285 1 98.62 198 ASN A N 1
ATOM 1507 C CA . ASN A 1 198 ? -6.527 16.094 0.896 1 98.62 198 ASN A CA 1
ATOM 1508 C C . ASN A 1 198 ? -5.359 15.844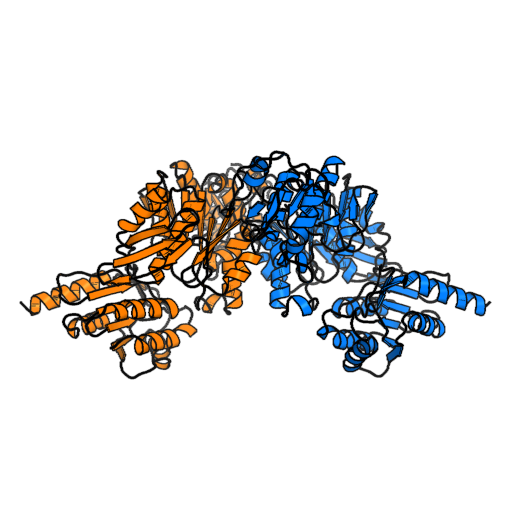 -0.052 1 98.62 198 ASN A C 1
ATOM 1510 O O . ASN A 1 198 ? -4.219 15.688 0.39 1 98.62 198 ASN A O 1
ATOM 1514 N N . LEU A 1 199 ? -5.664 15.789 -1.321 1 98.56 199 LEU A N 1
ATOM 1515 C CA . LEU A 1 199 ? -4.645 15.648 -2.357 1 98.56 199 LEU A CA 1
ATOM 1516 C C . LEU A 1 199 ? -4.887 16.641 -3.494 1 98.56 199 LEU A C 1
ATOM 1518 O O . LEU A 1 199 ? -5.871 16.516 -4.227 1 98.56 199 LEU A O 1
ATOM 1522 N N . THR A 1 200 ? -4.035 17.609 -3.627 1 97.44 200 THR A N 1
ATOM 1523 C CA . THR A 1 200 ? -3.969 18.562 -4.73 1 97.44 200 THR A CA 1
ATOM 1524 C C . THR A 1 200 ? -2.533 18.719 -5.219 1 97.44 200 THR A C 1
ATOM 1526 O O . THR A 1 200 ? -1.609 18.141 -4.652 1 97.44 200 THR A O 1
ATOM 1529 N N . GLN A 1 201 ? -2.264 19.438 -6.238 1 95.75 201 GLN A N 1
ATOM 1530 C CA . GLN A 1 201 ? -0.96 19.5 -6.895 1 95.75 201 GLN A CA 1
ATOM 1531 C C . GLN A 1 201 ? 0.095 20.094 -5.973 1 95.75 201 GLN A C 1
ATOM 1533 O O . GLN A 1 201 ? -0.113 21.172 -5.398 1 95.75 201 GLN A O 1
ATOM 1538 N N . ASP A 1 202 ? 1.107 19.344 -5.781 1 95.31 202 ASP A N 1
ATOM 1539 C CA . ASP A 1 202 ? 2.357 19.734 -5.137 1 95.31 202 ASP A CA 1
ATOM 1540 C C . ASP A 1 202 ? 3.439 18.672 -5.352 1 95.31 202 ASP A C 1
ATOM 1542 O O . ASP A 1 202 ? 3.146 17.562 -5.773 1 95.31 202 ASP A O 1
ATOM 1546 N N . HIS A 1 203 ? 4.703 19 -5.246 1 96.25 203 HIS A N 1
ATOM 1547 C CA . HIS A 1 203 ? 5.848 18.094 -5.168 1 96.25 203 HIS A CA 1
ATOM 1548 C C . HIS A 1 203 ? 6.027 17.312 -6.469 1 96.25 203 HIS A C 1
ATOM 1550 O O . HIS A 1 203 ? 6.461 16.172 -6.457 1 96.25 203 HIS A O 1
ATOM 1556 N N . LEU A 1 204 ? 5.598 17.828 -7.605 1 95.5 204 LEU A N 1
ATOM 1557 C CA . LEU A 1 204 ? 5.758 17.141 -8.875 1 95.5 204 LEU A CA 1
ATOM 1558 C C . LEU A 1 204 ? 7.199 17.219 -9.359 1 95.5 204 LEU A C 1
ATOM 1560 O O . LEU A 1 204 ? 7.59 16.484 -10.273 1 95.5 204 LEU A O 1
ATOM 1564 N N . ASP A 1 205 ? 8.008 18.141 -8.719 1 94 205 ASP A N 1
ATOM 1565 C CA . ASP A 1 205 ? 9.445 18.125 -8.945 1 94 205 ASP A CA 1
ATOM 1566 C C . ASP A 1 205 ? 10.055 16.797 -8.492 1 94 205 ASP A C 1
ATOM 1568 O O . ASP A 1 205 ? 11.062 16.344 -9.055 1 94 205 ASP A O 1
ATOM 1572 N N . TYR A 1 206 ? 9.477 16.172 -7.543 1 95.38 206 TYR A N 1
ATOM 1573 C CA . TYR A 1 206 ? 9.977 14.922 -6.984 1 95.38 206 TYR A CA 1
ATOM 1574 C C . TYR A 1 206 ? 9.195 13.727 -7.52 1 95.38 206 TYR A C 1
ATOM 1576 O O . TYR A 1 206 ? 9.773 12.789 -8.07 1 95.38 206 TYR A O 1
ATOM 1584 N N . HIS A 1 207 ? 7.914 13.734 -7.422 1 97 207 HIS A N 1
ATOM 1585 C CA . HIS A 1 207 ? 7.078 12.578 -7.734 1 97 207 HIS A CA 1
ATOM 1586 C C . HIS A 1 207 ? 6.84 12.461 -9.234 1 97 207 HIS A C 1
ATOM 1588 O O . HIS A 1 207 ? 6.422 11.406 -9.727 1 97 207 HIS A O 1
ATOM 1594 N N . LYS A 1 208 ? 6.973 13.578 -9.969 1 96.25 208 LYS A N 1
ATOM 1595 C CA . LYS A 1 208 ? 6.891 13.648 -11.422 1 96.25 208 LYS A CA 1
ATOM 1596 C C . LYS A 1 208 ? 5.441 13.625 -11.891 1 96.25 208 LYS A C 1
ATOM 1598 O O . LYS A 1 208 ? 5.082 14.328 -12.844 1 96.25 208 LYS A O 1
ATOM 1603 N N . THR A 1 209 ? 4.559 12.773 -11.281 1 96.62 209 THR A N 1
ATOM 1604 C CA . THR A 1 209 ? 3.156 12.703 -11.664 1 96.62 209 THR A CA 1
ATOM 1605 C C . THR A 1 209 ? 2.254 12.719 -10.438 1 96.62 209 THR A C 1
ATOM 1607 O O . THR A 1 209 ? 2.682 12.336 -9.344 1 96.62 209 THR A O 1
ATOM 1610 N N . MET A 1 210 ? 0.953 13.164 -10.656 1 96.62 210 MET A N 1
ATOM 1611 C CA . MET A 1 210 ? -0.032 13.148 -9.578 1 96.62 210 MET A CA 1
ATOM 1612 C C . MET A 1 210 ? -0.311 11.719 -9.117 1 96.62 210 MET A C 1
ATOM 1614 O O . MET A 1 210 ? -0.581 11.484 -7.938 1 96.62 210 MET A O 1
ATOM 1618 N N . GLU A 1 211 ? -0.201 10.75 -10.055 1 96.31 211 GLU A N 1
ATOM 1619 C CA . GLU A 1 211 ? -0.433 9.344 -9.719 1 96.31 211 GLU A CA 1
ATOM 1620 C C . GLU A 1 211 ? 0.619 8.828 -8.742 1 96.31 211 GLU A C 1
ATOM 1622 O O . GLU A 1 211 ? 0.294 8.109 -7.797 1 96.31 211 GLU A O 1
ATOM 1627 N N . GLU A 1 212 ? 1.869 9.18 -9.016 1 96.75 212 GLU A N 1
ATOM 1628 C CA . GLU A 1 212 ? 2.941 8.781 -8.109 1 96.75 212 GLU A CA 1
ATOM 1629 C C . GLU A 1 212 ? 2.799 9.461 -6.754 1 96.75 212 GLU A C 1
ATOM 1631 O O . GLU A 1 212 ? 3.055 8.852 -5.715 1 96.75 212 GLU A O 1
ATOM 1636 N N . TYR A 1 213 ? 2.391 10.766 -6.84 1 97.94 213 TYR A N 1
ATOM 1637 C CA . TYR A 1 213 ? 2.143 11.539 -5.629 1 97.94 213 TYR A CA 1
ATOM 1638 C C . TYR A 1 213 ? 1.022 10.922 -4.801 1 97.94 213 TYR A C 1
ATOM 1640 O O . TYR A 1 213 ? 1.159 10.742 -3.59 1 97.94 213 TYR A O 1
ATOM 1648 N N . LYS A 1 214 ? -0.041 10.5 -5.438 1 98.12 214 LYS A N 1
ATOM 1649 C CA . LYS A 1 214 ? -1.178 9.812 -4.832 1 98.12 214 LYS A CA 1
ATOM 1650 C C . LYS A 1 214 ? -0.751 8.477 -4.227 1 98.12 214 LYS A C 1
ATOM 1652 O O . LYS A 1 214 ? -1.127 8.148 -3.1 1 98.12 214 LYS A O 1
ATOM 1657 N N . HIS A 1 215 ? 0.063 7.75 -4.93 1 97.75 215 HIS A N 1
ATOM 1658 C CA . HIS A 1 215 ? 0.542 6.445 -4.484 1 97.75 215 HIS A CA 1
ATOM 1659 C C . HIS A 1 215 ? 1.373 6.57 -3.211 1 97.75 215 HIS A C 1
ATOM 1661 O O . HIS A 1 215 ? 1.185 5.801 -2.266 1 97.75 215 HIS A O 1
ATOM 1667 N N . ALA A 1 216 ? 2.25 7.531 -3.197 1 98.38 216 ALA A N 1
ATOM 1668 C CA . ALA A 1 216 ? 3.123 7.73 -2.043 1 98.38 216 ALA A CA 1
ATOM 1669 C C . ALA A 1 216 ? 2.311 7.969 -0.774 1 98.38 216 ALA A C 1
ATOM 1671 O O . ALA A 1 216 ? 2.541 7.316 0.248 1 98.38 216 ALA A O 1
ATOM 1672 N N . LYS A 1 217 ? 1.323 8.844 -0.832 1 98.81 217 LYS A N 1
ATOM 1673 C CA . LYS A 1 217 ? 0.514 9.141 0.347 1 98.81 217 LYS A CA 1
ATOM 1674 C C . LYS A 1 217 ? -0.349 7.941 0.733 1 98.81 217 LYS A C 1
ATOM 1676 O O . LYS A 1 217 ? -0.646 7.738 1.912 1 98.81 217 LYS A O 1
ATOM 1681 N N . GLY A 1 218 ? -0.769 7.184 -0.282 1 98.75 218 GLY A N 1
ATOM 1682 C CA . GLY A 1 218 ? -1.601 6.012 -0.041 1 98.75 218 GLY A CA 1
ATOM 1683 C C . GLY A 1 218 ? -0.904 4.945 0.781 1 98.75 218 GLY A C 1
ATOM 1684 O O . GLY A 1 218 ? -1.561 4.121 1.423 1 98.75 218 GLY A O 1
ATOM 1685 N N . LEU A 1 219 ? 0.446 4.961 0.788 1 98.81 219 LEU A N 1
ATOM 1686 C CA . LEU A 1 219 ? 1.228 3.959 1.508 1 98.81 219 LEU A CA 1
ATOM 1687 C C . LEU A 1 219 ? 0.955 4.035 3.006 1 98.81 219 LEU A C 1
ATOM 1689 O O . LEU A 1 219 ? 1.002 3.016 3.701 1 98.81 219 LEU A O 1
ATOM 1693 N N . LEU A 1 220 ? 0.614 5.242 3.545 1 98.94 220 LEU A N 1
ATOM 1694 C CA . LEU A 1 220 ? 0.341 5.379 4.969 1 98.94 220 LEU A CA 1
ATOM 1695 C C . LEU A 1 220 ? -0.844 4.512 5.383 1 98.94 220 LEU A C 1
ATOM 1697 O O . LEU A 1 220 ? -0.867 3.971 6.492 1 98.94 220 LEU A O 1
ATOM 1701 N N . PHE A 1 221 ? -1.792 4.379 4.496 1 98.88 221 PHE A N 1
ATOM 1702 C CA . PHE A 1 221 ? -3.004 3.623 4.785 1 98.88 221 PHE A CA 1
ATOM 1703 C C . PHE A 1 221 ? -2.812 2.146 4.465 1 98.88 221 PHE A C 1
ATOM 1705 O O . PHE A 1 221 ? -3.203 1.279 5.25 1 98.88 221 PHE A O 1
ATOM 1712 N N . ALA A 1 222 ? -2.18 1.864 3.34 1 98.81 222 ALA A N 1
ATOM 1713 C CA . ALA A 1 222 ? -1.925 0.476 2.963 1 98.81 222 ALA A CA 1
ATOM 1714 C C . ALA A 1 222 ? -1.035 -0.216 3.992 1 98.81 222 ALA A C 1
ATOM 1716 O O . ALA A 1 222 ? -1.262 -1.378 4.336 1 98.81 222 ALA A O 1
ATOM 1717 N N . GLN A 1 223 ? -0.087 0.483 4.543 1 98.75 223 GLN A N 1
ATOM 1718 C CA . GLN A 1 223 ? 0.948 -0.105 5.387 1 98.75 223 GLN A CA 1
ATOM 1719 C C . GLN A 1 223 ? 0.493 -0.186 6.84 1 98.75 223 GLN A C 1
ATOM 1721 O O . GLN A 1 223 ? 1.287 -0.504 7.727 1 98.75 223 GLN A O 1
ATOM 1726 N N . LEU A 1 224 ? -0.8 0.169 7.117 1 98.69 224 LEU A N 1
ATOM 1727 C CA . LEU A 1 224 ? -1.361 -0.125 8.43 1 98.69 224 LEU A CA 1
ATOM 1728 C C . LEU A 1 224 ? -1.416 -1.63 8.68 1 98.69 224 LEU A C 1
ATOM 1730 O O . LEU A 1 224 ? -1.593 -2.072 9.812 1 98.69 224 LEU A O 1
ATOM 1734 N N . GLY A 1 225 ? -1.204 -2.396 7.594 1 97.94 225 GLY A N 1
ATOM 1735 C CA . GLY A 1 225 ? -1.16 -3.846 7.699 1 97.94 225 GLY A CA 1
ATOM 1736 C C . GLY A 1 225 ? -2.402 -4.523 7.152 1 97.94 225 GLY A C 1
ATOM 1737 O O . GLY A 1 225 ? -3.391 -3.857 6.84 1 97.94 225 GLY A O 1
ATOM 1738 N N . ASN A 1 226 ? -2.369 -5.863 7.027 1 98.31 226 ASN A N 1
ATOM 1739 C CA . ASN A 1 226 ? -3.48 -6.633 6.477 1 98.31 226 ASN A CA 1
ATOM 1740 C C . ASN A 1 226 ? -4.152 -7.492 7.543 1 98.31 226 ASN A C 1
ATOM 1742 O O . ASN A 1 226 ? -5.27 -7.969 7.344 1 98.31 226 ASN A O 1
ATOM 1746 N N . SER A 1 227 ? -3.463 -7.746 8.633 1 97.62 227 SER A N 1
ATOM 1747 C CA . SER A 1 227 ? -4.008 -8.539 9.734 1 97.62 227 SER A CA 1
ATOM 1748 C C . SER A 1 227 ? -4.664 -7.648 10.781 1 97.62 227 SER A C 1
ATOM 1750 O O . SER A 1 227 ? -4.406 -6.445 10.836 1 97.62 227 SER A O 1
ATOM 1752 N N . TYR A 1 228 ? -5.523 -8.266 11.547 1 97.56 228 TYR A N 1
ATOM 1753 C CA . TYR A 1 228 ? -6.18 -7.535 12.625 1 97.56 228 TYR A CA 1
ATOM 1754 C C . TYR A 1 228 ? -5.523 -7.84 13.969 1 97.56 228 TYR A C 1
ATOM 1756 O O . TYR A 1 228 ? -5.141 -8.977 14.234 1 97.56 228 TYR A O 1
ATOM 1764 N N . ASN A 1 229 ? -5.258 -6.84 14.742 1 95.56 229 ASN A N 1
ATOM 1765 C CA . ASN A 1 229 ? -4.98 -6.934 16.172 1 95.56 229 ASN A CA 1
ATOM 1766 C C . ASN A 1 229 ? -6.141 -6.395 17 1 95.56 229 ASN A C 1
ATOM 1768 O O . ASN A 1 229 ? -6.27 -5.184 17.188 1 95.56 229 ASN A O 1
ATOM 1772 N N . HIS A 1 230 ? -6.898 -7.285 17.547 1 94.62 230 HIS A N 1
ATOM 1773 C CA . HIS A 1 230 ? -8.164 -6.902 18.172 1 94.62 230 HIS A CA 1
ATOM 1774 C C . HIS A 1 230 ? -7.945 -6.199 19.5 1 94.62 230 HIS A C 1
ATOM 1776 O O . HIS A 1 230 ? -8.875 -5.613 20.062 1 94.62 230 HIS A O 1
ATOM 1782 N N . ASN A 1 231 ? -6.684 -6.164 19.984 1 94 231 ASN A N 1
ATOM 1783 C CA . ASN A 1 231 ? -6.359 -5.426 21.203 1 94 231 ASN A CA 1
ATOM 1784 C C . ASN A 1 231 ? -5.66 -4.109 20.891 1 94 231 ASN A C 1
ATOM 1786 O O . ASN A 1 231 ? -5.348 -3.336 21.797 1 94 231 ASN A O 1
ATOM 1790 N N . ARG A 1 232 ? -5.34 -3.863 19.734 1 95.56 232 ARG A N 1
ATOM 1791 C CA . ARG A 1 232 ? -4.73 -2.629 19.25 1 95.56 232 ARG A CA 1
ATOM 1792 C C . ARG A 1 232 ? -5.211 -2.295 17.844 1 95.56 232 ARG A C 1
ATOM 1794 O O . ARG A 1 232 ? -4.484 -2.498 16.875 1 95.56 232 ARG A O 1
ATOM 1801 N N . GLU A 1 233 ? -6.305 -1.744 17.75 1 95.44 233 GLU A N 1
ATOM 1802 C CA . GLU A 1 233 ? -6.992 -1.511 16.484 1 95.44 233 GLU A CA 1
ATOM 1803 C C . GLU A 1 233 ? -6.293 -0.43 15.664 1 95.44 233 GLU A C 1
ATOM 1805 O O . GLU A 1 233 ? -5.715 0.505 16.219 1 95.44 233 GLU A O 1
ATOM 1810 N N . LYS A 1 234 ? -6.309 -0.588 14.438 1 98.5 234 LYS A N 1
ATOM 1811 C CA . LYS A 1 234 ? -5.773 0.399 13.5 1 98.5 234 LYS A CA 1
ATOM 1812 C C . LYS A 1 234 ? -6.898 1.111 12.75 1 98.5 234 LYS A C 1
ATOM 1814 O O . LYS A 1 234 ? -7.891 0.488 12.375 1 98.5 234 LYS A O 1
ATOM 1819 N N . TYR A 1 235 ? -6.762 2.406 12.555 1 98.75 235 TYR A N 1
ATOM 1820 C CA . TYR A 1 235 ? -7.809 3.205 11.93 1 98.75 235 TYR A CA 1
ATOM 1821 C C . TYR A 1 235 ? -7.25 4.016 10.766 1 98.75 235 TYR A C 1
ATOM 1823 O O . TYR A 1 235 ? -6.145 4.551 10.844 1 98.75 235 TYR A O 1
ATOM 1831 N N . ALA A 1 236 ? -7.98 4.062 9.695 1 98.88 236 ALA A N 1
ATOM 1832 C CA . ALA A 1 236 ? -7.797 5.039 8.625 1 98.88 236 ALA A CA 1
ATOM 1833 C C . ALA A 1 236 ? -8.898 6.098 8.656 1 98.88 236 ALA A C 1
ATOM 1835 O O . ALA A 1 236 ? -10.078 5.785 8.461 1 98.88 236 ALA A O 1
ATOM 1836 N N . VAL A 1 237 ? -8.57 7.301 8.961 1 98.94 237 VAL A N 1
ATOM 1837 C CA . VAL A 1 237 ? -9.484 8.438 8.945 1 98.94 237 VAL A CA 1
ATOM 1838 C C . VAL A 1 237 ? -9.367 9.172 7.609 1 98.94 237 VAL A C 1
ATOM 1840 O O . VAL A 1 237 ? -8.336 9.773 7.312 1 98.94 237 VAL A O 1
ATOM 1843 N N . LEU A 1 238 ? -10.438 9.148 6.816 1 98.94 238 LEU A N 1
ATOM 1844 C CA . LEU A 1 238 ? -10.336 9.578 5.426 1 98.94 238 LEU A CA 1
ATOM 1845 C C . LEU A 1 238 ? -11.336 10.688 5.121 1 98.94 238 LEU A C 1
ATOM 1847 O O . LEU A 1 238 ? -12.453 10.68 5.629 1 98.94 238 LEU A O 1
ATOM 1851 N N . ASN A 1 239 ? -10.945 11.672 4.281 1 98.88 239 ASN A N 1
ATOM 1852 C CA . ASN A 1 239 ? -11.766 12.781 3.812 1 98.88 239 ASN A CA 1
ATOM 1853 C C . ASN A 1 239 ? -12.656 12.375 2.646 1 98.88 239 ASN A C 1
ATOM 1855 O O . ASN A 1 239 ? -12.219 12.367 1.494 1 98.88 239 ASN A O 1
ATOM 1859 N N . SER A 1 240 ? -13.914 12.18 2.889 1 98.38 240 SER A N 1
ATOM 1860 C CA . SER A 1 240 ? -14.828 11.648 1.884 1 98.38 240 SER A CA 1
ATOM 1861 C C . SER A 1 240 ? -15.078 12.664 0.774 1 98.38 240 SER A C 1
ATOM 1863 O O . SER A 1 240 ? -15.594 12.312 -0.29 1 98.38 240 SER A O 1
ATOM 1865 N N . ASP A 1 241 ? -14.766 13.906 1.036 1 98.62 241 ASP A N 1
ATOM 1866 C CA . ASP A 1 241 ? -15 14.945 0.031 1 98.62 241 ASP A CA 1
ATOM 1867 C C . ASP A 1 241 ? -13.852 14.992 -0.979 1 98.62 241 ASP A C 1
ATOM 1869 O O . ASP A 1 241 ? -13.922 15.734 -1.962 1 98.62 241 ASP A O 1
ATOM 1873 N N . ASP A 1 242 ? -12.805 14.258 -0.725 1 98.5 242 ASP A N 1
ATOM 1874 C CA . ASP A 1 242 ? -11.695 14.18 -1.669 1 98.5 242 ASP A CA 1
ATOM 1875 C C . ASP A 1 242 ? -11.836 12.969 -2.588 1 98.5 242 ASP A C 1
ATOM 1877 O O . ASP A 1 242 ? -12.141 11.867 -2.129 1 98.5 242 ASP A O 1
ATOM 1881 N N . ASN A 1 243 ? -11.492 13.094 -3.814 1 96.81 243 ASN A N 1
ATOM 1882 C CA . ASN A 1 243 ? -11.75 12.094 -4.844 1 96.81 243 ASN A CA 1
ATOM 1883 C C . ASN A 1 243 ? -10.867 10.859 -4.66 1 96.81 243 ASN A C 1
ATOM 1885 O O . ASN A 1 243 ? -11.203 9.781 -5.148 1 96.81 243 ASN A O 1
ATOM 1889 N N . VAL A 1 244 ? -9.773 10.984 -3.977 1 97.56 244 VAL A N 1
ATOM 1890 C CA . VAL A 1 244 ? -8.836 9.867 -3.895 1 97.56 244 VAL A CA 1
ATOM 1891 C C . VAL A 1 244 ? -9.25 8.93 -2.766 1 97.56 244 VAL A C 1
ATOM 1893 O O . VAL A 1 244 ? -8.75 7.801 -2.678 1 97.56 244 VAL A O 1
ATOM 1896 N N . THR A 1 245 ? -10.195 9.289 -1.947 1 98.25 245 THR A N 1
ATOM 1897 C CA . THR A 1 245 ? -10.539 8.586 -0.714 1 98.25 245 THR A CA 1
ATOM 1898 C C . THR A 1 245 ? -11.008 7.164 -1.012 1 98.25 245 THR A C 1
ATOM 1900 O O . THR A 1 245 ? -10.672 6.234 -0.279 1 98.25 245 THR A O 1
ATOM 1903 N N . GLU A 1 246 ? -11.75 6.973 -2.059 1 96.94 246 GLU A N 1
ATOM 1904 C CA . GLU A 1 246 ? -12.219 5.637 -2.412 1 96.94 246 GLU A CA 1
ATOM 1905 C C . GLU A 1 246 ? -11.047 4.68 -2.633 1 96.94 246 GLU A C 1
ATOM 1907 O O . GLU A 1 246 ? -11.094 3.523 -2.211 1 96.94 246 GLU A O 1
ATOM 1912 N N . GLU A 1 247 ? -10.086 5.141 -3.338 1 97.12 247 GLU A N 1
ATOM 1913 C CA . GLU A 1 247 ? -8.898 4.32 -3.572 1 97.12 247 GLU A CA 1
ATOM 1914 C C . GLU A 1 247 ? -8.195 3.99 -2.262 1 97.12 247 GLU A C 1
ATOM 1916 O O . GLU A 1 247 ? -7.754 2.855 -2.057 1 97.12 247 GLU A O 1
ATOM 1921 N N . TYR A 1 248 ? -8.023 4.961 -1.364 1 98.56 248 TYR A N 1
ATOM 1922 C CA . TYR A 1 248 ? -7.359 4.719 -0.09 1 98.56 248 TYR A CA 1
ATOM 1923 C C . TYR A 1 248 ? -8.164 3.756 0.775 1 98.56 248 TYR A C 1
ATOM 1925 O O . TYR A 1 248 ? -7.59 2.949 1.512 1 98.56 248 TYR A O 1
ATOM 1933 N N . MET A 1 249 ? -9.5 3.832 0.664 1 98.12 249 MET A N 1
ATOM 1934 C CA . MET A 1 249 ? -10.352 2.885 1.37 1 98.12 249 MET A CA 1
ATOM 1935 C C . MET A 1 249 ? -10.086 1.457 0.906 1 98.12 249 MET A C 1
ATOM 1937 O O . MET A 1 249 ? -9.969 0.544 1.726 1 98.12 249 MET A O 1
ATOM 1941 N N . ARG A 1 250 ? -9.898 1.29 -0.352 1 96.69 250 ARG A N 1
ATOM 1942 C CA . ARG A 1 250 ? -9.672 -0.03 -0.93 1 96.69 250 ARG A CA 1
ATOM 1943 C C . ARG A 1 250 ? -8.273 -0.539 -0.598 1 96.69 250 ARG A C 1
ATOM 1945 O O . ARG A 1 250 ? -8.023 -1.747 -0.604 1 96.69 250 ARG A O 1
ATOM 1952 N N . SER A 1 251 ? -7.391 0.351 -0.218 1 97.88 251 SER A N 1
ATOM 1953 C CA . SER A 1 251 ? -5.984 -0 -0.053 1 97.88 251 SER A CA 1
ATOM 1954 C C . SER A 1 251 ? -5.688 -0.425 1.381 1 97.88 251 SER A C 1
ATOM 1956 O O . SER A 1 251 ? -4.559 -0.805 1.699 1 97.88 251 SER A O 1
ATOM 1958 N N . THR A 1 252 ? -6.664 -0.397 2.27 1 98.62 252 THR A N 1
ATOM 1959 C CA . THR A 1 252 ? -6.363 -0.672 3.67 1 98.62 252 THR A CA 1
ATOM 1960 C C . THR A 1 252 ? -7.352 -1.681 4.246 1 98.62 252 THR A C 1
ATOM 1962 O O . THR A 1 252 ? -8.539 -1.663 3.906 1 98.62 252 THR A O 1
ATOM 1965 N N . ALA A 1 253 ? -6.828 -2.551 5.094 1 98.06 253 ALA A N 1
ATOM 1966 C CA . ALA A 1 253 ? -7.684 -3.475 5.832 1 98.06 253 ALA A CA 1
ATOM 1967 C C . ALA A 1 253 ? -8.141 -2.861 7.152 1 98.06 253 ALA A C 1
ATOM 1969 O O . ALA A 1 253 ? -9.016 -3.404 7.828 1 98.06 253 ALA A O 1
ATOM 1970 N N . ALA A 1 254 ? -7.562 -1.689 7.531 1 98.5 254 ALA A N 1
ATOM 1971 C CA . ALA A 1 254 ? -7.871 -1.048 8.805 1 98.5 254 ALA A CA 1
ATOM 1972 C C . ALA A 1 254 ? -9.312 -0.562 8.836 1 98.5 254 ALA A C 1
ATOM 1974 O O . ALA A 1 254 ? -9.977 -0.493 7.801 1 98.5 254 ALA A O 1
ATOM 1975 N N . THR A 1 255 ? -9.812 -0.347 10.047 1 98.5 255 THR A N 1
ATOM 1976 C CA . THR A 1 255 ? -11.141 0.25 10.203 1 98.5 255 THR A CA 1
ATOM 1977 C C . THR A 1 255 ? -11.172 1.646 9.586 1 98.5 255 THR A C 1
ATOM 1979 O O . THR A 1 255 ? -10.305 2.477 9.867 1 98.5 255 THR A O 1
ATOM 1982 N N . VAL A 1 256 ? -12.156 1.886 8.742 1 98.62 256 VAL A N 1
ATOM 1983 C CA . VAL A 1 256 ? -12.234 3.166 8.047 1 98.62 256 VAL A CA 1
ATOM 1984 C C . VAL A 1 256 ? -13.266 4.062 8.727 1 98.62 256 VAL A C 1
ATOM 1986 O O . VAL A 1 256 ? -14.398 3.652 8.961 1 98.62 256 VAL A O 1
ATOM 1989 N N . VAL A 1 257 ? -12.883 5.215 9.102 1 98.69 257 VAL A N 1
ATOM 1990 C CA . VAL A 1 257 ? -13.75 6.289 9.578 1 98.69 257 VAL A CA 1
ATOM 1991 C C . VAL A 1 257 ? -13.648 7.488 8.641 1 98.69 257 VAL A C 1
ATOM 1993 O O . VAL A 1 257 ? -12.547 7.914 8.281 1 98.69 257 VAL A O 1
ATOM 1996 N N . THR A 1 258 ? -14.797 8.031 8.234 1 98.75 258 THR A N 1
ATOM 1997 C CA . THR A 1 258 ? -14.789 9.102 7.238 1 98.75 258 THR A CA 1
ATOM 1998 C C . THR A 1 258 ? -15.242 10.422 7.859 1 98.75 258 THR A C 1
ATOM 2000 O O . THR A 1 258 ? -15.938 10.43 8.875 1 98.75 258 THR A O 1
ATOM 2003 N N . TYR A 1 259 ? -14.781 11.484 7.301 1 98.88 259 TYR A N 1
ATOM 2004 C CA . TYR A 1 259 ? -15.273 12.82 7.621 1 98.88 259 TYR A CA 1
ATOM 2005 C C . TYR A 1 259 ? -15.5 13.633 6.352 1 98.88 259 TYR A C 1
ATOM 2007 O O . TYR A 1 259 ? -14.945 13.32 5.297 1 98.88 259 TYR A O 1
ATOM 2015 N N . GLY A 1 260 ? -16.359 14.578 6.422 1 98.69 260 GLY A N 1
ATOM 2016 C CA . GLY A 1 260 ? -16.656 15.414 5.262 1 98.69 260 GLY A CA 1
ATOM 2017 C C . GLY A 1 260 ? -17.719 16.453 5.523 1 98.69 260 GLY A C 1
ATOM 2018 O O . GLY A 1 260 ? -18.312 16.484 6.609 1 98.69 260 GLY A O 1
ATOM 2019 N N . ILE A 1 261 ? -17.906 17.344 4.617 1 98.56 261 ILE A N 1
ATOM 2020 C CA . ILE A 1 261 ? -18.906 18.406 4.672 1 98.56 261 ILE A CA 1
ATOM 2021 C C . ILE A 1 261 ? -19.969 18.172 3.586 1 98.56 261 ILE A C 1
ATOM 2023 O O . ILE A 1 261 ? -21.156 18.203 3.859 1 98.56 261 ILE A O 1
ATOM 2027 N N . ASP A 1 262 ? -19.5 17.859 2.379 1 97.94 262 ASP A N 1
ATOM 2028 C CA . ASP A 1 262 ? -20.375 17.781 1.215 1 97.94 262 ASP A CA 1
ATOM 2029 C C . ASP A 1 262 ? -20.875 16.359 0.995 1 97.94 262 ASP A C 1
ATOM 2031 O O . ASP A 1 262 ? -21.953 16.156 0.44 1 97.94 262 ASP A O 1
ATOM 2035 N N . THR A 1 263 ? -20.094 15.398 1.348 1 97.75 263 THR A N 1
ATOM 2036 C CA . THR A 1 263 ? -20.438 13.992 1.192 1 97.75 263 THR A CA 1
ATOM 2037 C C . THR A 1 263 ? -20.844 13.375 2.531 1 97.75 263 THR A C 1
ATOM 2039 O O . THR A 1 263 ? -20.219 13.664 3.561 1 97.75 263 THR A O 1
ATOM 2042 N N . THR A 1 264 ? -21.859 12.57 2.508 1 97.06 264 THR A N 1
ATOM 2043 C CA . THR A 1 264 ? -22.281 11.883 3.727 1 97.06 264 THR A CA 1
ATOM 2044 C C . THR A 1 264 ? -21.109 11.125 4.34 1 97.06 264 THR A C 1
ATOM 2046 O O . THR A 1 264 ? -20.453 10.32 3.662 1 97.06 264 THR A O 1
ATOM 2049 N N . SER A 1 265 ? -20.812 11.359 5.629 1 98.25 265 SER A N 1
ATOM 2050 C CA . SER A 1 265 ? -19.656 10.812 6.328 1 98.25 265 SER A CA 1
ATOM 2051 C C . SER A 1 265 ? -19.969 10.531 7.793 1 98.25 265 SER A C 1
ATOM 2053 O O . SER A 1 265 ? -21.016 10.945 8.297 1 98.25 265 SER A O 1
ATOM 2055 N N . ASP A 1 266 ? -19.109 9.766 8.461 1 98.38 266 ASP A N 1
ATOM 2056 C CA . ASP A 1 266 ? -19.266 9.453 9.875 1 98.38 266 ASP A CA 1
ATOM 2057 C C . ASP A 1 266 ? -19.25 10.719 10.727 1 98.38 266 ASP A C 1
ATOM 2059 O O . ASP A 1 266 ? -20.016 10.844 11.68 1 98.38 266 ASP A O 1
ATOM 2063 N N . ILE A 1 267 ? -18.328 11.586 10.445 1 98.75 267 ILE A N 1
ATOM 2064 C CA . ILE A 1 267 ? -18.172 12.867 11.117 1 98.75 267 ILE A CA 1
ATOM 2065 C C . ILE A 1 267 ? -18.375 14 10.109 1 98.75 267 ILE A C 1
ATOM 2067 O O . ILE A 1 267 ? -17.641 14.109 9.125 1 98.75 267 ILE A O 1
ATOM 2071 N N . MET A 1 268 ? -19.328 14.906 10.383 1 98.81 268 MET A N 1
ATOM 2072 C CA . MET A 1 268 ? -19.656 15.922 9.383 1 98.81 268 MET A CA 1
ATOM 2073 C C . MET A 1 268 ? -19.828 17.281 10.039 1 98.81 268 MET A C 1
ATOM 2075 O O . MET A 1 268 ? -19.969 17.391 11.258 1 98.81 268 MET A O 1
ATOM 2079 N N . ALA A 1 269 ? -19.734 18.312 9.281 1 98.75 269 ALA A N 1
ATOM 2080 C CA . ALA A 1 269 ? -20.156 19.656 9.625 1 98.75 269 ALA A CA 1
ATOM 2081 C C . ALA A 1 269 ? -21.312 20.125 8.742 1 98.75 269 ALA A C 1
ATOM 2083 O O . ALA A 1 269 ? -21.281 19.906 7.523 1 98.75 269 ALA A O 1
ATOM 2084 N N . LYS A 1 270 ? -22.281 20.656 9.391 1 98.38 270 LYS A N 1
ATOM 2085 C CA . LYS A 1 270 ? -23.422 21.25 8.695 1 98.38 270 LYS A CA 1
ATOM 2086 C C . LYS A 1 270 ? -23.672 22.672 9.164 1 98.38 270 LYS A C 1
ATOM 2088 O O . LYS A 1 270 ? -23.172 23.094 10.211 1 98.38 270 LYS A O 1
ATOM 2093 N N . ASN A 1 271 ? -24.375 23.484 8.336 1 97.62 271 ASN A N 1
ATOM 2094 C CA . ASN A 1 271 ? -24.781 24.828 8.695 1 97.62 271 ASN A CA 1
ATOM 2095 C C . ASN A 1 271 ? -23.578 25.688 9.094 1 97.62 271 ASN A C 1
ATOM 2097 O O . ASN A 1 271 ? -23.578 26.312 10.156 1 97.62 271 ASN A O 1
ATOM 2101 N N . ILE A 1 272 ? -22.609 25.734 8.273 1 96.81 272 ILE A N 1
ATOM 2102 C CA . ILE A 1 272 ? -21.375 26.438 8.547 1 96.81 272 ILE A CA 1
ATOM 2103 C C . ILE A 1 272 ? -21.578 27.938 8.32 1 96.81 272 ILE A C 1
ATOM 2105 O O . ILE A 1 272 ? -22.031 28.359 7.25 1 96.81 272 ILE A O 1
ATOM 2109 N N . VAL A 1 273 ? -21.266 28.75 9.312 1 94.56 273 VAL A N 1
ATOM 2110 C CA . VAL A 1 273 ? -21.312 30.203 9.227 1 94.56 273 VAL A CA 1
ATOM 2111 C C . VAL A 1 273 ? -19.953 30.781 9.625 1 94.56 273 VAL A C 1
ATOM 2113 O O . VAL A 1 273 ? -19.453 30.516 10.711 1 94.56 273 VAL A O 1
ATOM 2116 N N . MET A 1 274 ? -19.422 31.547 8.734 1 89.56 274 MET A N 1
ATOM 2117 C CA . MET A 1 274 ? -18.109 32.156 8.969 1 89.56 274 MET A CA 1
ATOM 2118 C C . MET A 1 274 ? -18.234 33.656 9.18 1 89.56 274 MET A C 1
ATOM 2120 O O . MET A 1 274 ? -18.984 34.344 8.461 1 89.56 274 MET A O 1
ATOM 2124 N N . THR A 1 275 ? -17.547 34.125 10.211 1 84.25 275 THR A N 1
ATOM 2125 C CA . THR A 1 275 ? -17.422 35.562 10.469 1 84.25 275 THR A CA 1
ATOM 2126 C C . THR A 1 275 ? -15.961 35.938 10.766 1 84.25 275 THR A C 1
ATOM 2128 O O . THR A 1 275 ? -15.086 35.062 10.781 1 84.25 275 THR A O 1
ATOM 2131 N N . SER A 1 276 ? -15.664 37.188 10.938 1 79.62 276 SER A N 1
ATOM 2132 C CA . SER A 1 276 ? -14.312 37.625 11.281 1 79.62 276 SER A CA 1
ATOM 2133 C C . SER A 1 276 ? -13.914 37.156 12.672 1 79.62 276 SER A C 1
ATOM 2135 O O . SER A 1 276 ? -12.727 37.156 13.008 1 79.62 276 SER A O 1
ATOM 2137 N N . GLY A 1 277 ? -14.938 36.781 13.422 1 82.06 277 GLY A N 1
ATOM 2138 C CA . GLY A 1 277 ? -14.656 36.344 14.789 1 82.06 277 GLY A CA 1
ATOM 2139 C C . GLY A 1 277 ? -14.492 34.844 14.922 1 82.06 277 GLY A C 1
ATOM 2140 O O . GLY A 1 277 ? -14.141 34.344 15.992 1 82.06 277 GLY A O 1
ATOM 2141 N N . GLY A 1 278 ? -14.781 34.188 13.836 1 90.81 278 GLY A N 1
ATOM 2142 C CA . GLY A 1 278 ? -14.656 32.75 13.914 1 90.81 278 GLY A CA 1
ATOM 2143 C C . GLY A 1 278 ? -15.656 32.031 13.039 1 90.81 278 GLY A C 1
ATOM 2144 O O . GLY A 1 278 ? -16.188 32.594 12.086 1 90.81 278 GLY A O 1
ATOM 2145 N N . THR A 1 279 ? -15.75 30.703 13.297 1 94.31 279 THR A N 1
ATOM 2146 C CA . THR A 1 279 ? -16.625 29.828 12.516 1 94.31 279 THR A CA 1
ATOM 2147 C C . THR A 1 279 ? -17.578 29.062 13.43 1 94.31 279 THR A C 1
ATOM 2149 O O . THR A 1 279 ? -17.172 28.578 14.492 1 94.31 279 THR A O 1
ATOM 2152 N N . THR A 1 280 ? -18.828 29.031 13.102 1 96.88 280 THR A N 1
ATOM 2153 C CA . THR A 1 280 ? -19.828 28.234 13.797 1 96.88 280 THR A CA 1
ATOM 2154 C C . THR A 1 280 ? -20.422 27.188 12.867 1 96.88 280 THR A C 1
ATOM 2156 O O . THR A 1 280 ? -20.656 27.453 11.688 1 96.88 280 THR A O 1
ATOM 2159 N N . PHE A 1 281 ? -20.703 25.984 13.367 1 98.25 281 PHE A N 1
ATOM 2160 C CA . PHE A 1 281 ? -21.312 24.906 12.578 1 98.25 281 PHE A CA 1
ATOM 2161 C C . PHE A 1 281 ? -21.922 23.844 13.484 1 98.25 281 PHE A C 1
ATOM 2163 O O . PHE A 1 281 ? -21.672 23.844 14.695 1 98.25 281 PHE A O 1
ATOM 2170 N N . THR A 1 282 ? -22.75 23.031 12.914 1 98.69 282 THR A N 1
ATOM 2171 C CA . THR A 1 282 ? -23.25 21.844 13.602 1 98.69 282 THR A CA 1
ATOM 2172 C C . THR A 1 282 ? -22.328 20.641 13.359 1 98.69 282 THR A C 1
ATOM 2174 O O . THR A 1 282 ? -22.172 20.203 12.219 1 98.69 282 THR A O 1
ATOM 2177 N N . LEU A 1 283 ? -21.688 20.188 14.383 1 98.75 283 LEU A N 1
ATOM 2178 C CA . LEU A 1 283 ? -20.875 18.969 14.32 1 98.75 283 LEU A CA 1
ATOM 2179 C C . LEU A 1 283 ? -21.766 17.734 14.445 1 98.75 283 LEU A C 1
ATOM 2181 O O . LEU A 1 283 ? -22.453 17.547 15.453 1 98.75 283 LEU A O 1
ATOM 2185 N N . VAL A 1 284 ? -21.75 16.953 13.406 1 98.62 284 VAL A N 1
ATOM 2186 C CA . VAL A 1 284 ? -22.562 15.727 13.383 1 98.62 284 VAL A CA 1
ATOM 2187 C C . VAL A 1 284 ? -21.656 14.508 13.578 1 98.62 284 VAL A C 1
ATOM 2189 O O . VAL A 1 284 ? -20.703 14.305 12.812 1 98.62 284 VAL A O 1
ATOM 2192 N N . THR A 1 285 ? -21.859 13.727 14.609 1 97.56 285 THR A N 1
ATOM 2193 C CA . THR A 1 285 ? -21.156 12.477 14.891 1 97.56 285 THR A CA 1
ATOM 2194 C C . THR A 1 285 ? -22.125 11.312 14.984 1 97.56 285 THR A C 1
ATOM 2196 O O . THR A 1 285 ? -23.344 11.516 14.977 1 97.56 285 THR A O 1
ATOM 2199 N N . PRO A 1 286 ? -21.609 10.047 14.984 1 92.06 286 PRO A N 1
ATOM 2200 C CA . PRO A 1 286 ? -22.516 8.914 15.141 1 92.06 286 PRO A CA 1
ATOM 2201 C C . PRO A 1 286 ? -23.281 8.945 16.469 1 92.06 286 PRO A C 1
ATOM 2203 O O . PRO A 1 286 ? -24.312 8.289 16.594 1 92.06 286 PRO A O 1
ATOM 2206 N N . TYR A 1 287 ? -22.859 9.781 17.359 1 90.06 287 TYR A N 1
ATOM 2207 C CA . TYR A 1 287 ? -23.406 9.797 18.719 1 90.06 287 TYR A CA 1
ATOM 2208 C C . TYR A 1 287 ? -24.406 10.93 18.875 1 90.06 287 TYR A C 1
ATOM 2210 O O . TYR A 1 287 ? -25.469 10.75 19.5 1 90.06 287 TYR A O 1
ATOM 2218 N N . GLU A 1 288 ? -24.016 12 18.453 1 94.56 288 GLU A N 1
ATOM 2219 C CA . GLU A 1 288 ? -24.875 13.172 18.609 1 94.56 288 GLU A CA 1
ATOM 2220 C C . GLU A 1 288 ? -24.484 14.281 17.641 1 94.56 288 GLU A C 1
ATOM 2222 O O . GLU A 1 288 ? -23.453 14.188 16.969 1 94.56 288 GLU A O 1
ATOM 2227 N N . SER A 1 289 ? -25.328 15.281 17.516 1 97.75 289 SER A N 1
ATOM 2228 C CA . SER A 1 289 ? -25.062 16.531 16.812 1 97.75 289 SER A CA 1
ATOM 2229 C C . SER A 1 289 ? -25 17.703 17.781 1 97.75 289 SER A C 1
ATOM 2231 O O . SER A 1 289 ? -25.875 17.844 18.656 1 97.75 289 SER A O 1
ATOM 2233 N N . VAL A 1 290 ? -23.984 18.469 17.656 1 97.69 290 VAL A N 1
ATOM 2234 C CA . VAL A 1 290 ? -23.797 19.562 18.609 1 97.69 290 VAL A CA 1
ATOM 2235 C C . VAL A 1 290 ? -23.359 20.828 17.859 1 97.69 290 VAL A C 1
ATOM 2237 O O . VAL A 1 290 ? -22.594 20.75 16.891 1 97.69 290 VAL A O 1
ATOM 2240 N N . ASN A 1 291 ? -23.828 21.969 18.266 1 97.5 291 ASN A N 1
ATOM 2241 C CA . ASN A 1 291 ? -23.359 23.25 17.734 1 97.5 291 ASN A CA 1
ATOM 2242 C C . ASN A 1 291 ? -21.984 23.609 18.312 1 97.5 291 ASN A C 1
ATOM 2244 O O . ASN A 1 291 ? -21.797 23.578 19.531 1 97.5 291 ASN A O 1
ATOM 2248 N N . VAL A 1 292 ? -21.109 23.969 17.422 1 97.19 292 VAL A N 1
ATOM 2249 C CA . VAL A 1 292 ? -19.75 24.281 17.828 1 97.19 292 VAL A CA 1
ATOM 2250 C C . VAL A 1 292 ? -19.344 25.641 17.25 1 97.19 292 VAL A C 1
ATOM 2252 O O . VAL A 1 292 ? -19.703 25.969 16.109 1 97.19 292 VAL A O 1
ATOM 2255 N N . THR A 1 293 ? -18.656 26.438 18.062 1 96.31 293 THR A N 1
ATOM 2256 C CA . THR A 1 293 ? -18.031 27.672 17.625 1 96.31 293 THR A CA 1
ATOM 2257 C C . THR A 1 293 ? -16.516 27.641 17.875 1 96.31 293 THR A C 1
ATOM 2259 O O . THR A 1 293 ? -16.062 27.219 18.938 1 96.31 293 THR A O 1
ATOM 2262 N N . MET A 1 294 ? -15.805 27.969 16.891 1 96.25 294 MET A N 1
ATOM 2263 C CA . MET A 1 294 ? -14.352 28.031 17.031 1 96.25 294 MET A CA 1
ATOM 2264 C C . MET A 1 294 ? -13.805 29.375 16.547 1 96.25 294 MET A C 1
ATOM 2266 O O . MET A 1 294 ? -14.492 30.109 15.836 1 96.25 294 MET A O 1
ATOM 2270 N N . LYS A 1 295 ? -12.578 29.672 16.969 1 92.94 295 LYS A N 1
ATOM 2271 C CA . LYS A 1 295 ? -11.938 30.938 16.594 1 92.94 295 LYS A CA 1
ATOM 2272 C C . LYS A 1 295 ? -11.328 30.844 15.203 1 92.94 295 LYS A C 1
ATOM 2274 O O . LYS A 1 295 ? -11.148 31.859 14.531 1 92.94 295 LYS A O 1
ATOM 2279 N N . LEU A 1 296 ? -10.969 29.625 14.773 1 92.75 296 LEU A N 1
ATOM 2280 C CA . LEU A 1 296 ? -10.383 29.422 13.461 1 92.75 296 LEU A CA 1
ATOM 2281 C C . LEU A 1 296 ? -11.375 29.781 12.359 1 92.75 296 LEU A C 1
ATOM 2283 O O . LEU A 1 296 ? -12.57 29.5 12.484 1 92.75 296 LEU A O 1
ATOM 2287 N N . ILE A 1 297 ? -10.852 30.391 11.336 1 90.31 297 ILE A N 1
ATOM 2288 C CA . ILE A 1 297 ? -11.719 30.859 10.266 1 90.31 297 ILE A CA 1
ATOM 2289 C C . ILE A 1 297 ? -11.445 30.078 8.984 1 90.31 297 ILE A C 1
ATOM 2291 O O . ILE A 1 297 ? -10.289 29.781 8.672 1 90.31 297 ILE A O 1
ATOM 2295 N N . GLY A 1 298 ? -12.586 29.734 8.211 1 91.19 298 GLY A N 1
ATOM 2296 C CA . GLY A 1 298 ? -12.453 29.141 6.891 1 91.19 298 GLY A CA 1
ATOM 2297 C C . GLY A 1 298 ? -12.938 27.703 6.828 1 91.19 298 GLY A C 1
ATOM 2298 O O . GLY A 1 298 ? -12.758 26.938 7.781 1 91.19 298 GLY A O 1
ATOM 2299 N N . LYS A 1 299 ? -13.445 27.344 5.707 1 94.06 299 LYS A N 1
ATOM 2300 C CA . LYS A 1 299 ? -13.953 25.984 5.469 1 94.06 299 LYS A CA 1
ATOM 2301 C C . LYS A 1 299 ? -12.844 24.953 5.621 1 94.06 299 LYS A C 1
ATOM 2303 O O . LYS A 1 299 ? -13.086 23.844 6.094 1 94.06 299 LYS A O 1
ATOM 2308 N N . PHE A 1 300 ? -11.625 25.281 5.164 1 95.12 300 PHE A N 1
ATOM 2309 C CA . PHE A 1 300 ? -10.492 24.375 5.27 1 95.12 300 PHE A CA 1
ATOM 2310 C C . PHE A 1 300 ? -10.172 24.062 6.727 1 95.12 300 PHE A C 1
ATOM 2312 O O . PHE A 1 300 ? -9.742 22.953 7.059 1 95.12 300 PHE A O 1
ATOM 2319 N N . ASN A 1 301 ? -10.43 24.969 7.625 1 96.19 301 ASN A N 1
ATOM 2320 C CA . ASN A 1 301 ? -10.211 24.703 9.047 1 96.19 301 ASN A CA 1
ATOM 2321 C C . ASN A 1 301 ? -11.305 23.812 9.617 1 96.19 301 ASN A C 1
ATOM 2323 O O . ASN A 1 301 ? -11.062 23.031 10.539 1 96.19 301 ASN A O 1
ATOM 2327 N N . VAL A 1 302 ? -12.531 23.969 9.07 1 97.69 302 VAL A N 1
ATOM 2328 C CA . VAL A 1 302 ? -13.586 23.031 9.453 1 97.69 302 VAL A CA 1
ATOM 2329 C C . VAL A 1 302 ? -13.156 21.609 9.125 1 97.69 302 VAL A C 1
ATOM 2331 O O . VAL A 1 302 ? -13.312 20.703 9.953 1 97.69 302 VAL A O 1
ATOM 2334 N N . TYR A 1 303 ? -12.539 21.406 7.945 1 98.56 303 TYR A N 1
ATOM 2335 C CA . TYR A 1 303 ? -12.023 20.094 7.57 1 98.56 303 TYR A CA 1
ATOM 2336 C C . TYR A 1 303 ? -10.969 19.625 8.562 1 98.56 303 TYR A C 1
ATOM 2338 O O . TYR A 1 303 ? -10.969 18.453 8.961 1 98.56 303 TYR A O 1
ATOM 2346 N N . ASN A 1 304 ? -10.07 20.5 8.922 1 98.38 304 ASN A N 1
ATOM 2347 C CA . ASN A 1 304 ? -9.023 20.141 9.875 1 98.38 304 ASN A CA 1
ATOM 2348 C C . ASN A 1 304 ? -9.617 19.688 11.211 1 98.38 304 ASN A C 1
ATOM 2350 O O . ASN A 1 304 ? -9.164 18.703 11.789 1 98.38 304 ASN A O 1
ATOM 2354 N N . VAL A 1 305 ? -10.609 20.391 11.625 1 98.5 305 VAL A N 1
ATOM 2355 C CA . VAL A 1 305 ? -11.258 20.094 12.898 1 98.5 305 VAL A CA 1
ATOM 2356 C C . VAL A 1 305 ? -12 18.766 12.797 1 98.5 305 VAL A C 1
ATOM 2358 O O . VAL A 1 305 ? -11.969 17.953 13.727 1 98.5 305 VAL A O 1
ATOM 2361 N N . LEU A 1 306 ? -12.703 18.547 11.664 1 98.88 306 LEU A N 1
ATOM 2362 C CA . LEU A 1 306 ? -13.406 17.281 11.469 1 98.88 306 LEU A CA 1
ATOM 2363 C C . LEU A 1 306 ? -12.438 16.109 11.477 1 98.88 306 LEU A C 1
ATOM 2365 O O . LEU A 1 306 ? -12.719 15.07 12.07 1 98.88 306 LEU A O 1
ATOM 2369 N N . ALA A 1 307 ? -11.312 16.25 10.812 1 98.94 307 ALA A N 1
ATOM 2370 C CA . ALA A 1 307 ? -10.281 15.211 10.797 1 98.94 307 ALA A CA 1
ATOM 2371 C C . ALA A 1 307 ? -9.789 14.906 12.211 1 98.94 307 ALA A C 1
ATOM 2373 O O . ALA A 1 307 ? -9.703 13.742 12.609 1 98.94 307 ALA A O 1
ATOM 2374 N N . ALA A 1 308 ? -9.5 15.938 12.945 1 98.81 308 ALA A N 1
ATOM 2375 C CA . ALA A 1 308 ? -9.008 15.781 14.312 1 98.81 308 ALA A CA 1
ATOM 2376 C C . ALA A 1 308 ? -10.07 15.156 15.211 1 98.81 308 ALA A C 1
ATOM 2378 O O . ALA A 1 308 ? -9.75 14.344 16.094 1 98.81 308 ALA A O 1
ATOM 2379 N N . THR A 1 309 ? -11.32 15.594 15.016 1 98.75 309 THR A N 1
ATOM 2380 C CA . THR A 1 309 ? -12.422 15.031 15.789 1 98.75 309 THR A CA 1
ATOM 2381 C C . THR A 1 309 ? -12.547 13.531 15.547 1 98.75 309 THR A C 1
ATOM 2383 O O . THR A 1 309 ? -12.633 12.75 16.5 1 98.75 309 THR A O 1
ATOM 2386 N N . ALA A 1 310 ? -12.539 13.133 14.281 1 98.81 310 ALA A N 1
ATOM 2387 C CA . ALA A 1 310 ? -12.625 11.719 13.93 1 98.81 310 ALA A CA 1
ATOM 2388 C C . ALA A 1 310 ? -11.469 10.938 14.547 1 98.81 310 ALA A C 1
ATOM 2390 O O . ALA A 1 310 ? -11.688 9.898 15.18 1 98.81 310 ALA A O 1
ATOM 2391 N N . ALA A 1 311 ? -10.25 11.438 14.406 1 98.81 311 ALA A N 1
ATOM 2392 C CA . ALA A 1 311 ? -9.062 10.781 14.945 1 98.81 311 ALA A CA 1
ATOM 2393 C C . ALA A 1 311 ? -9.117 10.719 16.469 1 98.81 311 ALA A C 1
ATOM 2395 O O . ALA A 1 311 ? -8.688 9.734 17.078 1 98.81 311 ALA A O 1
ATOM 2396 N N . GLY A 1 312 ? -9.594 11.805 17.078 1 98.62 312 GLY A N 1
ATOM 2397 C CA . GLY A 1 312 ? -9.742 11.828 18.531 1 98.62 312 GLY A CA 1
ATOM 2398 C C . GLY A 1 312 ? -10.727 10.797 19.047 1 98.62 312 GLY A C 1
ATOM 2399 O O . GLY A 1 312 ? -10.43 10.07 20 1 98.62 312 GLY A O 1
ATOM 2400 N N . LEU A 1 313 ? -11.883 10.703 18.406 1 98.31 313 LEU A N 1
ATOM 2401 C CA . LEU A 1 313 ? -12.914 9.766 18.828 1 98.31 313 LEU A CA 1
ATOM 2402 C C . LEU A 1 313 ? -12.398 8.328 18.766 1 98.31 313 LEU A C 1
ATOM 2404 O O . LEU A 1 313 ? -12.578 7.566 19.719 1 98.31 313 LEU A O 1
ATOM 2408 N N . VAL A 1 314 ? -11.672 7.984 17.688 1 98 314 VAL A N 1
ATOM 2409 C CA . VAL A 1 314 ? -11.227 6.605 17.547 1 98 314 VAL A CA 1
ATOM 2410 C C . VAL A 1 314 ? -10.023 6.359 18.453 1 98 314 VAL A C 1
ATOM 2412 O O . VAL A 1 314 ? -9.641 5.211 18.703 1 98 314 VAL A O 1
ATOM 2415 N N . SER A 1 315 ? -9.438 7.422 18.938 1 98.19 315 SER A N 1
ATOM 2416 C CA . SER A 1 315 ? -8.336 7.309 19.891 1 98.19 315 SER A CA 1
ATOM 2417 C C . SER A 1 315 ? -8.852 7.281 21.328 1 98.19 315 SER A C 1
ATOM 2419 O O . SER A 1 315 ? -8.07 7.363 22.281 1 98.19 315 SER A O 1
ATOM 2421 N N . GLY A 1 316 ? -10.156 7.309 21.5 1 96.69 316 GLY A N 1
ATOM 2422 C CA . GLY A 1 316 ? -10.758 7.098 22.812 1 96.69 316 GLY A CA 1
ATOM 2423 C C . GLY A 1 316 ? -11.094 8.391 23.531 1 96.69 316 GLY A C 1
ATOM 2424 O O . GLY A 1 316 ? -11.453 8.375 24.719 1 96.69 316 GLY A O 1
ATOM 2425 N N . VAL A 1 317 ? -11.016 9.508 22.906 1 98.19 317 VAL A N 1
ATOM 2426 C CA . VAL A 1 317 ? -11.32 10.789 23.531 1 98.19 317 VAL A CA 1
ATOM 2427 C C . VAL A 1 317 ? -12.828 11.039 23.5 1 98.19 317 VAL A C 1
ATOM 2429 O O . VAL A 1 317 ? -13.477 10.812 22.484 1 98.19 317 VAL A O 1
ATOM 2432 N N . LYS A 1 318 ? -13.359 11.516 24.578 1 97.56 318 LYS A N 1
ATOM 2433 C CA . LYS A 1 318 ? -14.781 11.836 24.625 1 97.56 318 LYS A CA 1
ATOM 2434 C C . LYS A 1 318 ? -15.102 13.062 23.781 1 97.56 318 LYS A C 1
ATOM 2436 O O . LYS A 1 318 ? -14.312 14 23.719 1 97.56 318 LYS A O 1
ATOM 2441 N N . LEU A 1 319 ? -16.297 13.047 23.219 1 97.62 319 LEU A N 1
ATOM 2442 C CA . LEU A 1 319 ? -16.703 14.156 22.359 1 97.62 319 LEU A CA 1
ATOM 2443 C C . LEU A 1 319 ? -16.703 15.469 23.125 1 97.62 319 LEU A C 1
ATOM 2445 O O . LEU A 1 319 ? -16.312 16.5 22.594 1 97.62 319 LEU A O 1
ATOM 2449 N N . GLU A 1 320 ? -17.109 15.422 24.359 1 97.5 320 GLU A N 1
ATOM 2450 C CA . GLU A 1 320 ? -17.156 16.625 25.188 1 97.5 320 GLU A CA 1
ATOM 2451 C C . GLU A 1 320 ? -15.773 17.266 25.328 1 97.5 320 GLU A C 1
ATOM 2453 O O . GLU A 1 320 ? -15.641 18.484 25.266 1 97.5 320 GLU A O 1
ATOM 2458 N N . THR A 1 321 ? -14.781 16.438 25.531 1 98.19 321 THR A N 1
ATOM 2459 C CA . THR A 1 321 ? -13.406 16.922 25.625 1 98.19 321 THR A CA 1
ATOM 2460 C C . THR A 1 321 ? -12.953 17.547 24.312 1 98.19 321 THR A C 1
ATOM 2462 O O . THR A 1 321 ? -12.312 18.594 24.297 1 98.19 321 THR A O 1
ATOM 2465 N N . ILE A 1 322 ? -13.305 16.953 23.219 1 98.31 322 ILE A N 1
ATOM 2466 C CA . ILE A 1 322 ? -12.93 17.438 21.891 1 98.31 322 ILE A CA 1
ATOM 2467 C C . ILE A 1 322 ? -13.562 18.812 21.641 1 98.31 322 ILE A C 1
ATOM 2469 O O . ILE A 1 322 ? -12.891 19.75 21.219 1 98.31 322 ILE A O 1
ATOM 2473 N N . ILE A 1 323 ? -14.82 18.953 21.953 1 97.38 323 ILE A N 1
ATOM 2474 C CA . ILE A 1 323 ? -15.555 20.188 21.75 1 97.38 323 ILE A CA 1
ATOM 2475 C C . ILE A 1 323 ? -14.938 21.312 22.594 1 97.38 323 ILE A C 1
ATOM 2477 O O . ILE A 1 323 ? -14.797 22.438 22.125 1 97.38 323 ILE A O 1
ATOM 2481 N N . ALA A 1 324 ? -14.602 21 23.812 1 97.81 324 ALA A N 1
ATOM 2482 C CA . ALA A 1 324 ? -13.984 21.984 24.688 1 97.81 324 ALA A CA 1
ATOM 2483 C C . ALA A 1 324 ? -12.68 22.5 24.094 1 97.81 324 ALA A C 1
ATOM 2485 O O . ALA A 1 324 ? -12.398 23.703 24.172 1 97.81 324 ALA A O 1
ATOM 2486 N N . VAL A 1 325 ? -11.891 21.625 23.516 1 98 325 VAL A N 1
ATOM 2487 C CA . VAL A 1 325 ? -10.633 22.016 22.891 1 98 325 VAL A CA 1
ATOM 2488 C C . VAL A 1 325 ? -10.906 22.891 21.672 1 98 325 VAL A C 1
ATOM 2490 O O . VAL A 1 325 ? -10.266 23.938 21.5 1 98 325 VAL A O 1
ATOM 2493 N N . ILE A 1 326 ? -11.82 22.531 20.844 1 96.94 326 ILE A N 1
ATOM 2494 C CA . ILE A 1 326 ? -12.141 23.219 19.594 1 96.94 326 ILE A CA 1
ATOM 2495 C C . ILE A 1 326 ? -12.523 24.672 19.906 1 96.94 326 ILE A C 1
ATOM 2497 O O . ILE A 1 326 ? -12.109 25.594 19.188 1 96.94 326 ILE A O 1
ATOM 2501 N N . LYS A 1 327 ? -13.227 24.875 20.938 1 95.56 327 LYS A N 1
ATOM 2502 C CA . LYS A 1 327 ? -13.727 26.203 21.312 1 95.56 327 LYS A CA 1
ATOM 2503 C C . LYS A 1 327 ? -12.586 27.125 21.703 1 95.56 327 LYS A C 1
ATOM 2505 O O . LYS A 1 327 ? -12.68 28.344 21.547 1 95.56 327 LYS A O 1
ATOM 2510 N N . GLU A 1 328 ? -11.516 26.531 22.109 1 95.38 328 GLU A N 1
ATOM 2511 C CA . GLU A 1 328 ? -10.453 27.344 22.688 1 95.38 328 GLU A CA 1
ATOM 2512 C C . GLU A 1 328 ? -9.227 27.375 21.781 1 95.38 328 GLU A C 1
ATOM 2514 O O . GLU A 1 328 ? -8.227 28.016 22.125 1 95.38 328 GLU A O 1
ATOM 2519 N N . LEU A 1 329 ? -9.312 26.797 20.75 1 93.44 329 LEU A N 1
ATOM 2520 C CA . LEU A 1 329 ? -8.172 26.719 19.859 1 93.44 329 LEU A CA 1
ATOM 2521 C C . LEU A 1 329 ? -7.652 28.109 19.5 1 93.44 329 LEU A C 1
ATOM 2523 O O . LEU A 1 329 ? -8.422 28.969 19.047 1 93.44 329 LEU A O 1
ATOM 2527 N N . ALA A 1 330 ? -6.41 28.578 19.828 1 84.62 330 ALA A N 1
ATOM 2528 C CA . ALA A 1 330 ? -5.805 29.891 19.594 1 84.62 330 ALA A CA 1
ATOM 2529 C C . ALA A 1 330 ? -5.254 29.984 18.172 1 84.62 330 ALA A C 1
ATOM 2531 O O . ALA A 1 330 ? -4.836 31.062 17.734 1 84.62 330 ALA A O 1
ATOM 2532 N N . GLY A 1 331 ? -5.211 29.047 17.281 1 85.75 331 GLY A N 1
ATOM 2533 C CA . GLY A 1 331 ? -4.598 29.047 15.969 1 85.75 331 GLY A CA 1
ATOM 2534 C C . GLY A 1 331 ? -3.203 28.438 15.969 1 85.75 331 GLY A C 1
ATOM 2535 O O . GLY A 1 331 ? -2.645 28.141 17.016 1 85.75 331 GLY A O 1
ATOM 2536 N N . VAL A 1 332 ? -2.611 28.234 14.773 1 91 332 VAL A N 1
ATOM 2537 C CA . VAL A 1 332 ? -1.278 27.672 14.555 1 91 332 VAL A CA 1
ATOM 2538 C C . VAL A 1 332 ? -0.384 28.719 13.898 1 91 332 VAL A C 1
ATOM 2540 O O . VAL A 1 332 ? -0.814 29.422 12.977 1 91 332 VAL A O 1
ATOM 2543 N N . PRO A 1 333 ? 0.86 28.891 14.398 1 91.25 333 PRO A N 1
ATOM 2544 C CA . PRO A 1 333 ? 1.74 29.906 13.805 1 91.25 333 PRO A CA 1
ATOM 2545 C C . PRO A 1 333 ? 1.833 29.797 12.289 1 91.25 333 PRO A C 1
ATOM 2547 O O . PRO A 1 333 ? 2.057 28.703 11.758 1 91.25 333 PRO A O 1
ATOM 2550 N N . GLY A 1 334 ? 1.612 30.922 11.68 1 93.62 334 GLY A N 1
ATOM 2551 C CA . GLY A 1 334 ? 1.762 31.016 10.234 1 93.62 334 GLY A CA 1
ATOM 2552 C C . GLY A 1 334 ? 0.596 30.406 9.477 1 93.62 334 GLY A C 1
ATOM 2553 O O . GLY A 1 334 ? 0.673 30.203 8.258 1 93.62 334 GLY A O 1
ATOM 2554 N N . ARG A 1 335 ? -0.441 30.016 10.18 1 94.5 335 ARG A N 1
ATOM 2555 C CA . ARG A 1 335 ? -1.652 29.516 9.555 1 94.5 335 ARG A CA 1
ATOM 2556 C C . ARG A 1 335 ? -2.824 30.469 9.766 1 94.5 335 ARG A C 1
ATOM 2558 O O . ARG A 1 335 ? -3.547 30.359 10.758 1 94.5 335 ARG A O 1
ATOM 2565 N N . PHE A 1 336 ? -3.057 31.25 8.703 1 92.56 336 PHE A N 1
ATOM 2566 C CA . PHE A 1 336 ? -4.07 32.312 8.773 1 92.56 336 PHE A CA 1
ATOM 2567 C C . PHE A 1 336 ? -3.898 33.125 10.039 1 92.56 336 PHE A C 1
ATOM 2569 O O . PHE A 1 336 ? -4.867 33.406 10.758 1 92.56 336 PHE A O 1
ATOM 2576 N N . GLU A 1 337 ? -2.736 33.5 10.344 1 92.5 337 GLU A N 1
ATOM 2577 C CA . GLU A 1 337 ? -2.363 34.219 11.555 1 92.5 337 GLU A CA 1
ATOM 2578 C C . GLU A 1 337 ? -2.531 35.75 11.375 1 92.5 337 GLU A C 1
ATOM 2580 O O . GLU A 1 337 ? -1.929 36.312 10.477 1 92.5 337 GLU A O 1
ATOM 2585 N N . VAL A 1 338 ? -3.297 36.344 12.258 1 91.75 338 VAL A N 1
ATOM 2586 C CA . VAL A 1 338 ? -3.547 37.781 12.188 1 91.75 338 VAL A CA 1
ATOM 2587 C C . VAL A 1 338 ? -2.389 38.531 12.836 1 91.75 338 VAL A C 1
ATOM 2589 O O . VAL A 1 338 ? -1.895 38.156 13.891 1 91.75 338 VAL A O 1
ATOM 2592 N N . VAL A 1 339 ? -1.871 39.531 12.164 1 94.94 339 VAL A N 1
ATOM 2593 C CA . VAL A 1 339 ? -0.876 40.438 12.711 1 94.94 339 VAL A CA 1
ATOM 2594 C C . VAL A 1 339 ? -1.557 41.75 13.156 1 94.94 339 VAL A C 1
ATOM 2596 O O . VAL A 1 339 ? -1.986 42.562 12.328 1 94.94 339 VAL A O 1
ATOM 2599 N N . ASP A 1 340 ? -1.594 41.938 14.453 1 91.88 340 ASP A N 1
ATOM 2600 C CA . ASP A 1 340 ? -2.328 43.062 15.016 1 91.88 340 ASP A CA 1
ATOM 2601 C C . ASP A 1 340 ? -1.376 44.094 15.594 1 91.88 340 ASP A C 1
ATOM 2603 O O . ASP A 1 340 ? -0.601 43.812 16.5 1 91.88 340 ASP A O 1
ATOM 2607 N N . GLY A 1 341 ? -1.423 45.25 15.07 1 91.31 341 GLY A N 1
ATOM 2608 C CA . GLY A 1 341 ? -0.672 46.406 15.586 1 91.31 341 GLY A CA 1
ATOM 2609 C C . GLY A 1 341 ? -1.555 47.562 16 1 91.31 341 GLY A C 1
ATOM 2610 O O . GLY A 1 341 ? -1.07 48.688 16.172 1 91.31 341 GLY A O 1
ATOM 2611 N N . GLY A 1 342 ? -2.803 47.25 16.109 1 90.38 342 GLY A N 1
ATOM 2612 C CA . GLY A 1 342 ? -3.752 48.281 16.484 1 90.38 342 GLY A CA 1
ATOM 2613 C C . GLY A 1 342 ? -4.359 49 15.297 1 90.38 342 GLY A C 1
ATOM 2614 O O . GLY A 1 342 ? -4.961 50.062 15.445 1 90.38 342 GLY A O 1
ATOM 2615 N N . GLN A 1 343 ? -4.219 48.469 14.18 1 92.19 343 GLN A N 1
ATOM 2616 C CA . GLN A 1 343 ? -4.676 49.094 12.938 1 92.19 343 GLN A CA 1
ATOM 2617 C C . GLN A 1 343 ? -6.129 48.75 12.648 1 92.19 343 GLN A C 1
ATOM 2619 O O . GLN A 1 343 ? -6.699 47.844 13.297 1 92.19 343 GLN A O 1
ATOM 2624 N N . ASN A 1 344 ? -6.805 49.438 11.633 1 93 344 ASN A N 1
ATOM 2625 C CA . ASN A 1 344 ? -8.219 49.281 11.312 1 93 344 ASN A CA 1
ATOM 2626 C C . ASN A 1 344 ? -8.406 48.438 10.047 1 93 344 ASN A C 1
ATOM 2628 O O . ASN A 1 344 ? -9.477 48.469 9.438 1 93 344 ASN A O 1
ATOM 2632 N N . TYR A 1 345 ? -7.395 47.812 9.516 1 94.56 345 TYR A N 1
ATOM 2633 C CA . TYR A 1 345 ? -7.406 46.844 8.453 1 94.56 345 TYR A CA 1
ATOM 2634 C C . TYR A 1 345 ? -6.812 45.5 8.93 1 94.56 345 TYR A C 1
ATOM 2636 O O . TYR A 1 345 ? -6.258 45.438 10.031 1 94.56 345 TYR A O 1
ATOM 2644 N N . THR A 1 346 ? -7.02 44.469 8.148 1 94.19 346 THR A N 1
ATOM 2645 C CA . THR A 1 346 ? -6.598 43.156 8.609 1 94.19 346 THR A CA 1
ATOM 2646 C C . THR A 1 346 ? -5.363 42.688 7.844 1 94.19 346 THR A C 1
ATOM 2648 O O . THR A 1 346 ? -5.277 42.875 6.625 1 94.19 346 THR A O 1
ATOM 2651 N N . VAL A 1 347 ? -4.355 42.219 8.531 1 96.38 347 VAL A N 1
ATOM 2652 C CA . VAL A 1 347 ? -3.172 41.594 7.938 1 96.38 347 VAL A CA 1
ATOM 2653 C C . VAL A 1 347 ? -3.053 40.156 8.414 1 96.38 347 VAL A C 1
ATOM 2655 O O . VAL A 1 347 ? -3.049 39.875 9.617 1 96.38 347 VAL A O 1
ATOM 2658 N N . ILE A 1 348 ? -3.016 39.25 7.441 1 95.62 348 ILE A N 1
ATOM 2659 C CA . ILE A 1 348 ? -2.98 37.812 7.746 1 95.62 348 ILE A CA 1
ATOM 2660 C C . ILE A 1 348 ? -1.737 37.188 7.121 1 95.62 348 ILE A C 1
ATOM 2662 O O . ILE A 1 348 ? -1.449 37.406 5.941 1 95.62 348 ILE A O 1
ATOM 2666 N N . VAL A 1 349 ? -0.967 36.5 7.906 1 97.31 349 VAL A N 1
ATOM 2667 C CA . VAL A 1 349 ? 0.155 35.688 7.426 1 97.31 349 VAL A CA 1
ATOM 2668 C C . VAL A 1 349 ? -0.262 34.219 7.32 1 97.31 349 VAL A C 1
ATOM 2670 O O . VAL A 1 349 ? -0.852 33.688 8.258 1 97.31 349 VAL A O 1
ATOM 2673 N N . ASP A 1 350 ? 0.049 33.594 6.199 1 97.38 350 ASP A N 1
ATOM 2674 C CA . ASP A 1 350 ? -0.353 32.219 6.004 1 97.38 350 ASP A CA 1
ATOM 2675 C C . ASP A 1 350 ? 0.699 31.453 5.207 1 97.38 350 ASP A C 1
ATOM 2677 O O . ASP A 1 350 ? 1.343 32 4.316 1 97.38 350 ASP A O 1
ATOM 2681 N N . TYR A 1 351 ? 0.758 30.203 5.473 1 95.88 351 TYR A N 1
ATOM 2682 C CA . TYR A 1 351 ? 1.741 29.328 4.848 1 95.88 351 TYR A CA 1
ATOM 2683 C C . TYR A 1 351 ? 1.25 28.828 3.492 1 95.88 351 TYR A C 1
ATOM 2685 O O . TYR A 1 351 ? 1.873 27.969 2.875 1 95.88 351 TYR A O 1
ATOM 2693 N N . ALA A 1 352 ? 0.16 29.219 2.924 1 97.06 352 ALA A N 1
ATOM 2694 C CA . ALA A 1 352 ? -0.354 28.797 1.626 1 97.06 352 ALA A CA 1
ATOM 2695 C C . ALA A 1 352 ? 0.715 28.922 0.544 1 97.06 352 ALA A C 1
ATOM 2697 O O . ALA A 1 352 ? 1.061 30.031 0.134 1 97.06 352 ALA A O 1
ATOM 2698 N N . HIS A 1 353 ? 1.191 27.766 0.135 1 96.19 353 HIS A N 1
ATOM 2699 C CA . HIS A 1 353 ? 2.26 27.75 -0.858 1 96.19 353 HIS A CA 1
ATOM 2700 C C . HIS A 1 353 ? 1.942 26.781 -1.998 1 96.19 353 HIS A C 1
ATOM 2702 O O . HIS A 1 353 ? 2.844 26.344 -2.715 1 96.19 353 HIS A O 1
ATOM 2708 N N . THR A 1 354 ? 0.73 26.344 -2.1 1 96.5 354 THR A N 1
ATOM 2709 C CA . THR A 1 354 ? 0.173 25.594 -3.213 1 96.5 354 THR A CA 1
ATOM 2710 C C . THR A 1 354 ? -1.01 26.328 -3.832 1 96.5 354 THR A C 1
ATOM 2712 O O . THR A 1 354 ? -1.615 27.188 -3.191 1 96.5 354 THR A O 1
ATOM 2715 N N . PRO A 1 355 ? -1.306 26 -5.113 1 96.81 355 PRO A N 1
ATOM 2716 C CA . PRO A 1 355 ? -2.471 26.641 -5.719 1 96.81 355 PRO A CA 1
ATOM 2717 C C . PRO A 1 355 ? -3.744 26.453 -4.898 1 96.81 355 PRO A C 1
ATOM 2719 O O . PRO A 1 355 ? -4.477 27.422 -4.656 1 96.81 355 PRO A O 1
ATOM 2722 N N . ASP A 1 356 ? -3.906 25.266 -4.422 1 96.25 356 ASP A N 1
ATOM 2723 C CA . ASP A 1 356 ? -5.125 24.938 -3.686 1 96.25 356 ASP A CA 1
ATOM 2724 C C . ASP A 1 356 ? -5.18 25.703 -2.357 1 96.25 356 ASP A C 1
ATOM 2726 O O . ASP A 1 356 ? -6.215 26.266 -2 1 96.25 356 ASP A O 1
ATOM 2730 N N . SER A 1 357 ? -4.129 25.656 -1.617 1 96.31 357 SER A N 1
ATOM 2731 C CA . SER A 1 357 ? -4.129 26.328 -0.322 1 96.31 357 SER A CA 1
ATOM 2732 C C . SER A 1 357 ? -4.289 27.828 -0.481 1 96.31 357 SER A C 1
ATOM 2734 O O . SER A 1 357 ? -4.961 28.484 0.323 1 96.31 357 SER A O 1
ATOM 2736 N N . LEU A 1 358 ? -3.67 28.453 -1.519 1 97.69 358 LEU A N 1
ATOM 2737 C CA . LEU A 1 358 ? -3.811 29.875 -1.782 1 97.69 358 LEU A CA 1
ATOM 2738 C C . LEU A 1 358 ? -5.254 30.234 -2.127 1 97.69 358 LEU A C 1
ATOM 2740 O O . LEU A 1 358 ? -5.793 31.219 -1.63 1 97.69 358 LEU A O 1
ATOM 2744 N N . GLU A 1 359 ? -5.812 29.406 -2.963 1 97.25 359 GLU A N 1
ATOM 2745 C CA . GLU A 1 359 ? -7.211 29.609 -3.324 1 97.25 359 GLU A CA 1
ATOM 2746 C C . GLU A 1 359 ? -8.109 29.578 -2.092 1 97.25 359 GLU A C 1
ATOM 2748 O O . GLU A 1 359 ? -8.984 30.438 -1.925 1 97.25 359 GLU A O 1
ATOM 2753 N N . ASN A 1 360 ? -7.883 28.609 -1.25 1 95.44 360 ASN A N 1
ATOM 2754 C CA . ASN A 1 360 ? -8.688 28.453 -0.041 1 95.44 360 ASN A CA 1
ATOM 2755 C C . ASN A 1 360 ? -8.555 29.672 0.878 1 95.44 360 ASN A C 1
ATOM 2757 O O . ASN A 1 360 ? -9.555 30.156 1.413 1 95.44 360 ASN A O 1
ATOM 2761 N N . VAL A 1 361 ? -7.395 30.141 1.013 1 96.25 361 VAL A N 1
ATOM 2762 C CA . VAL A 1 361 ? -7.148 31.281 1.9 1 96.25 361 VAL A CA 1
ATOM 2763 C C . VAL A 1 361 ? -7.812 32.531 1.337 1 96.25 361 VAL A C 1
ATOM 2765 O O . VAL A 1 361 ? -8.453 33.281 2.072 1 96.25 361 VAL A O 1
ATOM 2768 N N . LEU A 1 362 ? -7.688 32.781 0.068 1 96.94 362 LEU A N 1
ATOM 2769 C CA . LEU A 1 362 ? -8.234 33.969 -0.57 1 96.94 362 LEU A CA 1
ATOM 2770 C C . LEU A 1 362 ? -9.758 33.938 -0.592 1 96.94 362 LEU A C 1
ATOM 2772 O O . LEU A 1 362 ? -10.414 34.938 -0.351 1 96.94 362 LEU A O 1
ATOM 2776 N N . LYS A 1 363 ? -10.266 32.75 -0.851 1 95 363 LYS A N 1
ATOM 2777 C CA . LYS A 1 363 ? -11.719 32.594 -0.803 1 95 363 LYS A CA 1
ATOM 2778 C C . LYS A 1 363 ? -12.25 32.844 0.601 1 95 363 LYS A C 1
ATOM 2780 O O . LYS A 1 363 ? -13.305 33.469 0.761 1 95 363 LYS A O 1
ATOM 2785 N N . THR A 1 364 ? -11.586 32.375 1.518 1 92.62 364 THR A N 1
ATOM 2786 C CA . THR A 1 364 ? -11.961 32.594 2.908 1 92.62 364 THR A CA 1
ATOM 2787 C C . THR A 1 364 ? -11.938 34.094 3.236 1 92.62 364 THR A C 1
ATOM 2789 O O . THR A 1 364 ? -12.891 34.625 3.824 1 92.62 364 THR A O 1
ATOM 2792 N N . ALA A 1 365 ? -10.859 34.781 2.9 1 92.81 365 ALA A N 1
ATOM 2793 C CA . ALA A 1 365 ? -10.727 36.219 3.146 1 92.81 365 ALA A CA 1
ATOM 2794 C C . ALA A 1 365 ? -11.867 37 2.486 1 92.81 365 ALA A C 1
ATOM 2796 O O . ALA A 1 365 ? -12.422 37.906 3.08 1 92.81 365 ALA A O 1
ATOM 2797 N N . LYS A 1 366 ? -12.195 36.562 1.334 1 91.12 366 LYS A N 1
ATOM 2798 C CA . LYS A 1 366 ? -13.227 37.25 0.562 1 91.12 366 LYS A CA 1
ATOM 2799 C C . LYS A 1 366 ? -14.586 37.156 1.245 1 91.12 366 LYS A C 1
ATOM 2801 O O . LYS A 1 366 ? -15.422 38.031 1.135 1 91.12 366 LYS A O 1
ATOM 2806 N N . GLN A 1 367 ? -14.812 36.125 1.926 1 86.88 367 GLN A N 1
ATOM 2807 C CA . GLN A 1 367 ? -16.109 35.844 2.549 1 86.88 367 GLN A CA 1
ATOM 2808 C C . GLN A 1 367 ? -16.391 36.844 3.67 1 86.88 367 GLN A C 1
ATOM 2810 O O . GLN A 1 367 ? -17.547 37.156 3.957 1 86.88 367 GLN A O 1
ATOM 2815 N N . PHE A 1 368 ? -15.375 37.406 4.273 1 81.25 368 PHE A N 1
ATOM 2816 C CA . PHE A 1 368 ? -15.648 38.312 5.387 1 81.25 368 PHE A CA 1
ATOM 2817 C C . PHE A 1 368 ? -15.07 39.688 5.113 1 81.25 368 PHE A C 1
ATOM 2819 O O . PHE A 1 368 ? -15.242 40.625 5.918 1 81.25 368 PHE A O 1
ATOM 2826 N N . ALA A 1 369 ? -14.406 39.844 3.994 1 86.75 369 ALA A N 1
ATOM 2827 C CA . ALA A 1 369 ? -13.805 41.125 3.65 1 86.75 369 ALA A CA 1
ATOM 2828 C C . ALA A 1 369 ? -14.883 42.188 3.381 1 86.75 369 ALA A C 1
ATOM 2830 O O . ALA A 1 369 ? -15.883 41.906 2.725 1 86.75 369 ALA A O 1
ATOM 2831 N N . LYS A 1 370 ? -14.672 43.375 3.9 1 90.12 370 LYS A N 1
ATOM 2832 C CA . LYS A 1 370 ? -15.531 44.5 3.625 1 90.12 370 LYS A CA 1
ATOM 2833 C C . LYS A 1 370 ? -14.906 45.438 2.59 1 90.12 370 LYS A C 1
ATOM 2835 O O . LYS A 1 370 ? -15.609 46.188 1.902 1 90.12 370 LYS A O 1
ATOM 2840 N N . GLY A 1 371 ? -13.641 45.406 2.504 1 94.69 371 GLY A N 1
ATOM 2841 C CA . GLY A 1 371 ? -12.883 46.188 1.532 1 94.69 371 GLY A CA 1
ATOM 2842 C C . GLY A 1 371 ? -12.125 45.344 0.54 1 94.69 371 GLY A C 1
ATOM 2843 O O . GLY A 1 371 ? -12.586 44.25 0.169 1 94.69 371 GLY A O 1
ATOM 2844 N N . ASP A 1 372 ? -11.047 45.875 -0.007 1 96.75 372 ASP A N 1
ATOM 2845 C CA . ASP A 1 372 ? -10.219 45.156 -0.981 1 96.75 372 ASP A CA 1
ATOM 2846 C C . ASP A 1 372 ? -9.406 44.062 -0.311 1 96.75 372 ASP A C 1
ATOM 2848 O O . ASP A 1 372 ? -9.133 44.125 0.89 1 96.75 372 ASP A O 1
ATOM 2852 N N . VAL A 1 373 ? -9.078 43.062 -1.082 1 97.31 373 VAL A N 1
ATOM 2853 C CA . VAL A 1 373 ? -8.203 42 -0.633 1 97.31 373 VAL A CA 1
ATOM 2854 C C . VAL A 1 373 ? -6.879 42.062 -1.395 1 97.31 373 VAL A C 1
ATOM 2856 O O . VAL A 1 373 ? -6.859 41.969 -2.625 1 97.31 373 VAL A O 1
ATOM 2859 N N . TYR A 1 374 ? -5.781 42.281 -0.683 1 98.06 374 TYR A N 1
ATOM 2860 C CA . TYR A 1 374 ? -4.426 42.25 -1.225 1 98.06 374 TYR A CA 1
ATOM 2861 C C . TYR A 1 374 ? -3.801 40.875 -0.997 1 98.06 374 TYR A C 1
ATOM 2863 O O . TYR A 1 374 ? -3.971 40.281 0.068 1 98.06 374 TYR A O 1
ATOM 2871 N N . CYS A 1 375 ? -3.143 40.375 -1.979 1 98.38 375 CYS A N 1
ATOM 2872 C CA . CYS A 1 375 ? -2.445 39.094 -1.852 1 98.38 375 CYS A CA 1
ATOM 2873 C C . CYS A 1 375 ? -0.971 39.25 -2.207 1 98.38 375 CYS A C 1
ATOM 2875 O O . CYS A 1 375 ? -0.631 39.531 -3.354 1 98.38 375 CYS A O 1
ATOM 2877 N N . ILE A 1 376 ? -0.13 39.062 -1.258 1 98.75 376 ILE A N 1
ATOM 2878 C CA . ILE A 1 376 ? 1.315 39.031 -1.453 1 98.75 376 ILE A CA 1
ATOM 2879 C C . ILE A 1 376 ? 1.793 37.562 -1.489 1 98.75 376 ILE A C 1
ATOM 2881 O O . ILE A 1 376 ? 1.667 36.844 -0.5 1 98.75 376 ILE A O 1
ATOM 2885 N N . VAL A 1 377 ? 2.348 37.188 -2.604 1 98.25 377 VAL A N 1
ATOM 2886 C CA . VAL A 1 377 ? 2.635 35.75 -2.711 1 98.25 377 VAL A CA 1
ATOM 2887 C C . VAL A 1 377 ? 3.859 35.531 -3.598 1 98.25 377 VAL A C 1
ATOM 2889 O O . VAL A 1 377 ? 4.113 36.312 -4.52 1 98.25 377 VAL A O 1
ATOM 2892 N N . GLY A 1 378 ? 4.641 34.594 -3.268 1 97.12 378 GLY A N 1
ATOM 2893 C CA . GLY A 1 378 ? 5.758 34.094 -4.055 1 97.12 378 GLY A CA 1
ATOM 2894 C C . GLY A 1 378 ? 5.852 32.594 -4.086 1 97.12 378 GLY A C 1
ATOM 2895 O O . GLY A 1 378 ? 5.035 31.906 -3.467 1 97.12 378 GLY A O 1
ATOM 2896 N N . CYS A 1 379 ? 6.809 32.094 -4.902 1 96.81 379 CYS A N 1
ATOM 2897 C CA . CYS A 1 379 ? 7.059 30.641 -4.992 1 96.81 379 CYS A CA 1
ATOM 2898 C C . CYS A 1 379 ? 8.516 30.328 -4.68 1 96.81 379 CYS A C 1
ATOM 2900 O O . CYS A 1 379 ? 9.406 31.125 -4.949 1 96.81 379 CYS A O 1
ATOM 2902 N N . GLY A 1 380 ? 8.672 29.188 -4.055 1 95.56 380 GLY A N 1
ATOM 2903 C CA . GLY A 1 380 ? 10.031 28.766 -3.732 1 95.56 380 GLY A CA 1
ATOM 2904 C C . GLY A 1 380 ? 10.797 28.25 -4.934 1 95.56 380 GLY A C 1
ATOM 2905 O O . GLY A 1 380 ? 10.203 27.719 -5.875 1 95.56 380 GLY A O 1
ATOM 2906 N N . GLY A 1 381 ? 12.156 28.453 -4.863 1 95.88 381 GLY A N 1
ATOM 2907 C CA . GLY A 1 381 ? 13.039 27.875 -5.867 1 95.88 381 GLY A CA 1
ATOM 2908 C C . GLY A 1 381 ? 13.398 26.422 -5.574 1 95.88 381 GLY A C 1
ATOM 2909 O O . GLY A 1 381 ? 13.273 25.969 -4.441 1 95.88 381 GLY A O 1
ATOM 2910 N N . ASP A 1 382 ? 13.773 25.656 -6.629 1 94.06 382 ASP A N 1
ATOM 2911 C CA . ASP A 1 382 ? 14.172 24.25 -6.539 1 94.06 382 ASP A CA 1
ATOM 2912 C C . ASP A 1 382 ? 13.023 23.391 -6.027 1 94.06 382 ASP A C 1
ATOM 2914 O O . ASP A 1 382 ? 13.227 22.5 -5.207 1 94.06 382 ASP A O 1
ATOM 2918 N N . ARG A 1 383 ? 11.828 23.766 -6.371 1 94.38 383 ARG A N 1
ATOM 2919 C CA . ARG A 1 383 ? 10.594 23.047 -6.059 1 94.38 383 ARG A CA 1
ATOM 2920 C C . ARG A 1 383 ? 9.75 22.844 -7.309 1 94.38 383 ARG A C 1
ATOM 2922 O O . ARG A 1 383 ? 10.258 22.906 -8.43 1 94.38 383 ARG A O 1
ATOM 2929 N N . ASP A 1 384 ? 8.523 22.516 -7.227 1 93.5 384 ASP A N 1
ATOM 2930 C CA . ASP A 1 384 ? 7.613 22.266 -8.344 1 93.5 384 ASP A CA 1
ATOM 2931 C C . ASP A 1 384 ? 7.371 23.531 -9.148 1 93.5 384 ASP A C 1
ATOM 2933 O O . ASP A 1 384 ? 6.504 24.344 -8.812 1 93.5 384 ASP A O 1
ATOM 2937 N N . ARG A 1 385 ? 7.973 23.625 -10.242 1 93.31 385 ARG A N 1
ATOM 2938 C CA . ARG A 1 385 ? 7.91 24.812 -11.094 1 93.31 385 ARG A CA 1
ATOM 2939 C C . ARG A 1 385 ? 6.539 24.938 -11.742 1 93.31 385 ARG A C 1
ATOM 2941 O O . ARG A 1 385 ? 6.102 26.047 -12.062 1 93.31 385 ARG A O 1
ATOM 2948 N N . THR A 1 386 ? 5.938 23.844 -11.867 1 94.69 386 THR A N 1
ATOM 2949 C CA . THR A 1 386 ? 4.715 23.828 -12.656 1 94.69 386 THR A CA 1
ATOM 2950 C C . THR A 1 386 ? 3.57 24.5 -11.906 1 94.69 386 THR A C 1
ATOM 2952 O O . THR A 1 386 ? 2.557 24.875 -12.5 1 94.69 386 THR A O 1
ATOM 2955 N N . LYS A 1 387 ? 3.688 24.719 -10.617 1 95.56 387 LYS A N 1
ATOM 2956 C CA . LYS A 1 387 ? 2.59 25.328 -9.875 1 95.56 387 LYS A CA 1
ATOM 2957 C C . LYS A 1 387 ? 2.701 26.844 -9.891 1 95.56 387 LYS A C 1
ATOM 2959 O O . LYS A 1 387 ? 1.759 27.547 -9.508 1 95.56 387 LYS A O 1
ATOM 2964 N N . ARG A 1 388 ? 3.816 27.422 -10.336 1 97.62 388 ARG A N 1
ATOM 2965 C CA . ARG A 1 388 ? 4.102 28.859 -10.25 1 97.62 388 ARG A CA 1
ATOM 2966 C C . ARG A 1 388 ? 3.062 29.672 -11.016 1 97.62 388 ARG A C 1
ATOM 2968 O O . ARG A 1 388 ? 2.412 30.547 -10.445 1 97.62 388 ARG A O 1
ATOM 2975 N N . PRO A 1 389 ? 2.857 29.297 -12.32 1 97.75 389 PRO A N 1
ATOM 2976 C CA . PRO A 1 389 ? 1.846 30.078 -13.039 1 97.75 389 PRO A CA 1
ATOM 2977 C C . PRO A 1 389 ? 0.441 29.875 -12.477 1 97.75 389 PRO A C 1
ATOM 2979 O O . PRO A 1 389 ? -0.374 30.812 -12.508 1 97.75 389 PRO A O 1
ATOM 2982 N N . ILE A 1 390 ? 0.14 28.734 -11.938 1 97.5 390 ILE A N 1
ATOM 2983 C CA . ILE A 1 390 ? -1.179 28.438 -11.391 1 97.5 390 ILE A CA 1
ATOM 2984 C C . ILE A 1 390 ? -1.415 29.281 -10.133 1 97.5 390 ILE A C 1
ATOM 2986 O O . ILE A 1 390 ? -2.498 29.844 -9.953 1 97.5 390 ILE A O 1
ATOM 2990 N N . MET A 1 391 ? -0.416 29.406 -9.297 1 97.56 391 MET A N 1
ATOM 2991 C CA . MET A 1 391 ? -0.516 30.219 -8.086 1 97.56 391 MET A CA 1
ATOM 2992 C C . MET A 1 391 ? -0.731 31.688 -8.422 1 97.56 391 MET A C 1
ATOM 2994 O O . MET A 1 391 ? -1.521 32.375 -7.77 1 97.56 391 MET A O 1
ATOM 2998 N N . ALA A 1 392 ? -0.017 32.125 -9.438 1 97.75 392 ALA A N 1
ATOM 2999 C CA . ALA A 1 392 ? -0.187 33.5 -9.898 1 97.75 392 ALA A CA 1
ATOM 3000 C C . ALA A 1 392 ? -1.612 33.75 -10.383 1 97.75 392 ALA A C 1
ATOM 3002 O O . ALA A 1 392 ? -2.199 34.812 -10.109 1 97.75 392 ALA A O 1
ATOM 3003 N N . SER A 1 393 ? -2.098 32.781 -11.094 1 98.06 393 SER A N 1
ATOM 3004 C CA . SER A 1 393 ? -3.461 32.875 -11.602 1 98.06 393 SER A CA 1
ATOM 3005 C C . SER A 1 393 ? -4.473 32.938 -10.469 1 98.06 393 SER A C 1
ATOM 3007 O O . SER A 1 393 ? -5.414 33.75 -10.508 1 98.06 393 SER A O 1
ATOM 3009 N N . VAL A 1 394 ? -4.266 32.156 -9.453 1 97.62 394 VAL A N 1
ATOM 3010 C CA . VAL A 1 394 ? -5.152 32.125 -8.289 1 97.62 394 VAL A CA 1
ATOM 3011 C C . VAL A 1 394 ? -5.141 33.469 -7.586 1 97.62 394 VAL A C 1
ATOM 3013 O O . VAL A 1 394 ? -6.191 34 -7.211 1 97.62 394 VAL A O 1
ATOM 3016 N N . ALA A 1 395 ? -3.979 34.062 -7.41 1 97.69 395 ALA A N 1
ATOM 3017 C CA . ALA A 1 395 ? -3.842 35.344 -6.723 1 97.69 395 ALA A CA 1
ATOM 3018 C C . ALA A 1 395 ? -4.629 36.438 -7.441 1 97.69 395 ALA A C 1
ATOM 3020 O O . ALA A 1 395 ? -5.371 37.188 -6.809 1 97.69 395 ALA A O 1
ATOM 3021 N N . THR A 1 396 ? -4.5 36.469 -8.75 1 97.31 396 THR A N 1
ATOM 3022 C CA . THR A 1 396 ? -5.141 37.531 -9.516 1 97.31 396 THR A CA 1
ATOM 3023 C C . THR A 1 396 ? -6.641 37.281 -9.633 1 97.31 396 THR A C 1
ATOM 3025 O O . THR A 1 396 ? -7.43 38.25 -9.734 1 97.31 396 THR A O 1
ATOM 3028 N N . LYS A 1 397 ? -7.027 36.062 -9.625 1 96.38 397 LYS A N 1
ATOM 3029 C CA . LYS A 1 397 ? -8.438 35.688 -9.758 1 96.38 397 LYS A CA 1
ATOM 3030 C C . LYS A 1 397 ? -9.219 36.062 -8.5 1 96.38 397 LYS A C 1
ATOM 3032 O O . LYS A 1 397 ? -10.359 36.5 -8.586 1 96.38 397 LYS A O 1
ATOM 3037 N N . TYR A 1 398 ? -8.602 35.875 -7.336 1 96.44 398 TYR A N 1
ATOM 3038 C CA . TYR A 1 398 ? -9.398 35.938 -6.117 1 96.44 398 TYR A CA 1
ATOM 3039 C C . TYR A 1 398 ? -9.055 37.188 -5.305 1 96.44 398 TYR A C 1
ATOM 3041 O O . TYR A 1 398 ? -9.828 37.594 -4.438 1 96.44 398 TYR A O 1
ATOM 3049 N N . ALA A 1 399 ? -7.895 37.844 -5.477 1 96.94 399 ALA A N 1
ATOM 3050 C CA . ALA A 1 399 ? -7.531 39.062 -4.773 1 96.94 399 ALA A CA 1
ATOM 3051 C C . ALA A 1 399 ? -7.887 40.312 -5.605 1 96.94 399 ALA A C 1
ATOM 3053 O O . ALA A 1 399 ? -7.922 40.219 -6.836 1 96.94 399 ALA A O 1
ATOM 3054 N N . THR A 1 400 ? -8.219 41.375 -4.957 1 97 400 THR A N 1
ATOM 3055 C CA . THR A 1 400 ? -8.383 42.625 -5.645 1 97 400 THR A CA 1
ATOM 3056 C C . THR A 1 400 ? -7.051 43.125 -6.219 1 97 400 THR A C 1
ATOM 3058 O O . THR A 1 400 ? -7.008 43.688 -7.312 1 97 400 THR A O 1
ATOM 3061 N N . HIS A 1 401 ? -6.02 42.969 -5.512 1 96.94 401 HIS A N 1
ATOM 3062 C CA . HIS A 1 401 ? -4.664 43.344 -5.895 1 96.94 401 HIS A CA 1
ATOM 3063 C C . HIS A 1 401 ? -3.67 42.25 -5.523 1 96.94 401 HIS A C 1
ATOM 3065 O O . HIS A 1 401 ? -3.561 41.875 -4.352 1 96.94 401 HIS A O 1
ATOM 3071 N N . ALA A 1 402 ? -2.939 41.812 -6.508 1 98.19 402 ALA A N 1
ATOM 3072 C CA . ALA A 1 402 ? -1.909 40.812 -6.242 1 98.19 402 ALA A CA 1
ATOM 3073 C C . ALA A 1 402 ? -0.514 41.438 -6.332 1 98.19 402 ALA A C 1
ATOM 3075 O O . ALA A 1 402 ? -0.265 42.312 -7.168 1 98.19 402 ALA A O 1
ATOM 3076 N N . ILE A 1 403 ? 0.368 41 -5.477 1 98.56 403 ILE A N 1
ATOM 3077 C CA . ILE A 1 403 ? 1.779 41.375 -5.52 1 98.56 403 ILE A CA 1
ATOM 3078 C C . ILE A 1 403 ? 2.641 40.125 -5.531 1 98.56 403 ILE A C 1
ATOM 3080 O O . ILE A 1 403 ? 2.68 39.375 -4.547 1 98.56 403 ILE A O 1
ATOM 3084 N N . TYR A 1 404 ? 3.275 39.875 -6.664 1 98.38 404 TYR A N 1
ATOM 3085 C CA . TYR A 1 404 ? 4.219 38.75 -6.75 1 98.38 404 TYR A CA 1
ATOM 3086 C C . TYR A 1 404 ? 5.586 39.156 -6.203 1 98.38 404 TYR A C 1
ATOM 3088 O O . TYR A 1 404 ? 6.117 40.219 -6.559 1 98.38 404 TYR A O 1
ATOM 3096 N N . THR A 1 405 ? 6.09 38.344 -5.293 1 98.62 405 THR A N 1
ATOM 3097 C CA . THR A 1 405 ? 7.363 38.688 -4.66 1 98.62 405 THR A CA 1
ATOM 3098 C C . THR A 1 405 ? 8.18 37.406 -4.391 1 98.62 405 THR A C 1
ATOM 3100 O O . THR A 1 405 ? 7.734 36.312 -4.703 1 98.62 405 THR A O 1
ATOM 3103 N N . SER A 1 406 ? 9.367 37.625 -3.859 1 97.88 406 SER A N 1
ATOM 3104 C CA . SER A 1 406 ? 10.25 36.5 -3.566 1 97.88 406 SER A CA 1
ATOM 3105 C C . SER A 1 406 ? 9.758 35.719 -2.35 1 97.88 406 SER A C 1
ATOM 3107 O O . SER A 1 406 ? 9.289 36.312 -1.375 1 97.88 406 SER A O 1
ATOM 3109 N N . ASP A 1 407 ? 9.891 34.438 -2.445 1 97.38 407 ASP A N 1
ATOM 3110 C CA . ASP A 1 407 ? 9.75 33.531 -1.318 1 97.38 407 ASP A CA 1
ATOM 3111 C C . ASP A 1 407 ? 11.117 33.031 -0.843 1 97.38 407 ASP A C 1
ATOM 3113 O O . ASP A 1 407 ? 11.945 33.812 -0.375 1 97.38 407 ASP A O 1
ATOM 3117 N N . ASN A 1 408 ? 11.43 31.734 -0.823 1 97.44 408 ASN A N 1
ATOM 3118 C CA . ASN A 1 408 ? 12.766 31.156 -0.759 1 97.44 408 ASN A CA 1
ATOM 3119 C C . ASN A 1 408 ? 13.273 30.766 -2.145 1 97.44 408 ASN A C 1
ATOM 3121 O O . ASN A 1 408 ? 13.062 29.641 -2.592 1 97.44 408 ASN A O 1
ATOM 3125 N N . PRO A 1 409 ? 13.992 31.688 -2.844 1 97.56 409 PRO A N 1
ATOM 3126 C CA . PRO A 1 409 ? 14.406 31.375 -4.215 1 97.56 409 PRO A CA 1
ATOM 3127 C C . PRO A 1 409 ? 15.445 30.266 -4.277 1 97.56 409 PRO A C 1
ATOM 3129 O O . PRO A 1 409 ? 15.539 29.547 -5.285 1 97.56 409 PRO A O 1
ATOM 3132 N N . ARG A 1 410 ? 16.156 30.156 -3.09 1 96.44 410 ARG A N 1
ATOM 3133 C CA . ARG A 1 410 ? 17.219 29.156 -3.021 1 96.44 410 ARG A CA 1
ATOM 3134 C C . ARG A 1 410 ? 18.203 29.328 -4.164 1 96.44 410 ARG A C 1
ATOM 3136 O O . ARG A 1 410 ? 18.797 30.406 -4.316 1 96.44 410 ARG A O 1
ATOM 3143 N N . SER A 1 411 ? 18.484 28.25 -5.02 1 95.19 411 SER A N 1
ATOM 3144 C CA . SER A 1 411 ? 19.547 28.391 -6.012 1 95.19 411 SER A CA 1
ATOM 3145 C C . SER A 1 411 ? 19.047 29.062 -7.277 1 95.19 411 SER A C 1
ATOM 3147 O O . SER A 1 411 ? 19.828 29.406 -8.164 1 95.19 411 SER A O 1
ATOM 3149 N N . GLU A 1 412 ? 17.734 29.312 -7.391 1 97.25 412 GLU A N 1
ATOM 3150 C CA . GLU A 1 412 ? 17.172 29.922 -8.602 1 97.25 412 GLU A CA 1
ATOM 3151 C C . GLU A 1 412 ? 17.172 31.438 -8.508 1 97.25 412 GLU A C 1
ATOM 3153 O O . GLU A 1 412 ? 17.125 32 -7.414 1 97.25 412 GLU A O 1
ATOM 3158 N N . ASP A 1 413 ? 17.25 32.031 -9.672 1 97.06 413 ASP A N 1
ATOM 3159 C CA . ASP A 1 413 ? 17.094 33.5 -9.758 1 97.06 413 ASP A CA 1
ATOM 3160 C C . ASP A 1 413 ? 15.664 33.906 -9.414 1 97.06 413 ASP A C 1
ATOM 3162 O O . ASP A 1 413 ? 14.719 33.531 -10.094 1 97.06 413 ASP A O 1
ATOM 3166 N N . PRO A 1 414 ? 15.555 34.781 -8.398 1 97.19 414 PRO A N 1
ATOM 3167 C CA . PRO A 1 414 ? 14.203 35.188 -8.008 1 97.19 414 PRO A CA 1
ATOM 3168 C C . PRO A 1 414 ? 13.43 35.844 -9.164 1 97.19 414 PRO A C 1
ATOM 3170 O O . PRO A 1 414 ? 12.219 35.656 -9.266 1 97.19 414 PRO A O 1
ATOM 3173 N N . ALA A 1 415 ? 14.086 36.562 -10 1 97.31 415 ALA A N 1
ATOM 3174 C CA . ALA A 1 415 ? 13.422 37.188 -11.133 1 97.31 415 ALA A CA 1
ATOM 3175 C C . ALA A 1 415 ? 12.859 36.156 -12.094 1 97.31 415 ALA A C 1
ATOM 3177 O O . ALA A 1 415 ? 11.789 36.312 -12.664 1 97.31 415 ALA A O 1
ATOM 3178 N N . ALA A 1 416 ? 13.594 35.094 -12.258 1 97.38 416 ALA A N 1
ATOM 3179 C CA . ALA A 1 416 ? 13.148 34 -13.141 1 97.38 416 ALA A CA 1
ATOM 3180 C C . ALA A 1 416 ? 11.914 33.312 -12.578 1 97.38 416 ALA A C 1
ATOM 3182 O O . ALA A 1 416 ? 11.016 32.938 -13.328 1 97.38 416 ALA A O 1
ATOM 3183 N N . ILE A 1 417 ? 11.883 33.125 -11.289 1 97.62 417 ILE A N 1
ATOM 3184 C CA . ILE A 1 417 ? 10.734 32.531 -10.625 1 97.62 417 ILE A CA 1
ATOM 3185 C C . ILE A 1 417 ? 9.492 33.406 -10.836 1 97.62 417 ILE A C 1
ATOM 3187 O O . ILE A 1 417 ? 8.422 32.906 -11.164 1 97.62 417 ILE A O 1
ATOM 3191 N N . LEU A 1 418 ? 9.672 34.719 -10.656 1 97.88 418 LEU A N 1
ATOM 3192 C CA . LEU A 1 418 ? 8.562 35.656 -10.805 1 97.88 418 LEU A CA 1
ATOM 3193 C C . LEU A 1 418 ? 8.086 35.719 -12.25 1 97.88 418 LEU A C 1
ATOM 3195 O O . LEU A 1 418 ? 6.898 35.875 -12.516 1 97.88 418 LEU A O 1
ATOM 3199 N N . ASP A 1 419 ? 9.031 35.531 -13.219 1 97.06 419 ASP A N 1
ATOM 3200 C CA . ASP A 1 419 ? 8.656 35.469 -14.625 1 97.06 419 ASP A CA 1
ATOM 3201 C C . ASP A 1 419 ? 7.738 34.281 -14.891 1 97.06 419 ASP A C 1
ATOM 3203 O O . ASP A 1 419 ? 6.762 34.406 -15.633 1 97.06 419 ASP A O 1
ATOM 3207 N N . ASP A 1 420 ? 8.109 33.156 -14.281 1 96.88 420 ASP A N 1
ATOM 3208 C CA . ASP A 1 420 ? 7.254 31.984 -14.391 1 96.88 420 ASP A CA 1
ATOM 3209 C C . ASP A 1 420 ? 5.844 32.281 -13.883 1 96.88 420 ASP A C 1
ATOM 3211 O O . ASP A 1 420 ? 4.859 31.844 -14.477 1 96.88 420 ASP A O 1
ATOM 3215 N N . MET A 1 421 ? 5.777 33.031 -12.766 1 97 421 MET A N 1
ATOM 3216 C CA . MET A 1 421 ? 4.492 33.344 -12.156 1 97 421 MET A CA 1
ATOM 3217 C C . MET A 1 421 ? 3.684 34.281 -13.055 1 97 421 MET A C 1
ATOM 3219 O O . MET A 1 421 ? 2.498 34.031 -13.289 1 97 421 MET A O 1
ATOM 3223 N N . VAL A 1 422 ? 4.27 35.25 -13.586 1 96.44 422 VAL A N 1
ATOM 3224 C CA . VAL A 1 422 ? 3.613 36.281 -14.391 1 96.44 422 VAL A CA 1
ATOM 3225 C C . VAL A 1 422 ? 2.941 35.656 -15.602 1 96.44 422 VAL A C 1
ATOM 3227 O O . VAL A 1 422 ? 1.874 36.094 -16.031 1 96.44 422 VAL A O 1
ATOM 3230 N N . HIS A 1 423 ? 3.518 34.594 -16.062 1 94.06 423 HIS A N 1
ATOM 3231 C CA . HIS A 1 423 ? 2.961 33.906 -17.219 1 94.06 423 HIS A CA 1
ATOM 3232 C C . HIS A 1 423 ? 1.575 33.344 -16.906 1 94.06 423 HIS A C 1
ATOM 3234 O O . HIS A 1 423 ? 0.774 33.125 -17.812 1 94.06 423 HIS A O 1
ATOM 3240 N N . GLY A 1 424 ? 1.315 33.094 -15.633 1 90.44 424 GLY A N 1
ATOM 3241 C CA . GLY A 1 424 ? 0.051 32.5 -15.242 1 90.44 424 GLY A CA 1
ATOM 3242 C C . GLY A 1 424 ? -0.984 33.531 -14.805 1 90.44 424 GLY A C 1
ATOM 3243 O O . GLY A 1 424 ? -2.137 33.188 -14.539 1 90.44 424 GLY A O 1
ATOM 3244 N N . ALA A 1 425 ? -0.658 34.75 -14.773 1 89.62 425 ALA A N 1
ATOM 3245 C CA . ALA A 1 425 ? -1.563 35.781 -14.273 1 89.62 425 ALA A CA 1
ATOM 3246 C C . ALA A 1 425 ? -2.822 35.875 -15.133 1 89.62 425 ALA A C 1
ATOM 3248 O O . ALA A 1 425 ? -2.744 35.844 -16.359 1 89.62 425 ALA A O 1
ATOM 3249 N N . SER A 1 426 ? -4.012 35.844 -14.539 1 86.94 426 SER A N 1
ATOM 3250 C CA . SER A 1 426 ? -5.289 35.906 -15.242 1 86.94 426 SER A CA 1
ATOM 3251 C C . SER A 1 426 ? -5.805 37.312 -15.375 1 86.94 426 SER A C 1
ATOM 3253 O O . SER A 1 426 ? -6.949 37.531 -15.781 1 86.94 426 SER A O 1
ATOM 3255 N N . GLY A 1 427 ? -5.078 38.344 -15.086 1 88.44 427 GLY A N 1
ATOM 3256 C CA . GLY A 1 427 ? -5.492 39.719 -15.125 1 88.44 427 GLY A CA 1
ATOM 3257 C C . GLY A 1 427 ? -4.336 40.688 -15.008 1 88.44 427 GLY A C 1
ATOM 3258 O O . GLY A 1 427 ? -3.172 40.281 -15.086 1 88.44 427 GLY A O 1
ATOM 3259 N N . ASN A 1 428 ? -4.828 42.031 -14.93 1 91.56 428 ASN A N 1
ATOM 3260 C CA . ASN A 1 428 ? -3.807 43.062 -14.844 1 91.56 428 ASN A CA 1
ATOM 3261 C C . ASN A 1 428 ? -3.754 43.688 -13.445 1 91.56 428 ASN A C 1
ATOM 3263 O O . ASN A 1 428 ? -3.031 44.656 -13.219 1 91.56 428 ASN A O 1
ATOM 3267 N N . ASN A 1 429 ? -4.383 43.062 -12.586 1 96.31 429 ASN A N 1
ATOM 3268 C CA . ASN A 1 429 ? -4.418 43.594 -11.227 1 96.31 429 ASN A CA 1
ATOM 3269 C C . ASN A 1 429 ? -3.283 43.031 -10.375 1 96.31 429 ASN A C 1
ATOM 3271 O O . ASN A 1 429 ? -3.514 42.531 -9.266 1 96.31 429 ASN A O 1
ATOM 3275 N N . TYR A 1 430 ? -2.09 43.031 -10.891 1 97.62 430 TYR A N 1
ATOM 3276 C CA . TYR A 1 430 ? -0.939 42.562 -10.133 1 97.62 430 TYR A CA 1
ATOM 3277 C C . TYR A 1 430 ? 0.258 43.5 -10.32 1 97.62 430 TYR A C 1
ATOM 3279 O O . TYR A 1 430 ? 0.316 44.25 -11.289 1 97.62 430 TYR A O 1
ATOM 3287 N N . GLU A 1 431 ? 1.165 43.438 -9.453 1 97.69 431 GLU A N 1
ATOM 3288 C CA . GLU A 1 431 ? 2.484 44.062 -9.516 1 97.69 431 GLU A CA 1
ATOM 3289 C C . GLU A 1 431 ? 3.58 43.062 -9.117 1 97.69 431 GLU A C 1
ATOM 3291 O O . GLU A 1 431 ? 3.307 42.062 -8.469 1 97.69 431 GLU A O 1
ATOM 3296 N N . VAL A 1 432 ? 4.742 43.344 -9.625 1 98.19 432 VAL A N 1
ATOM 3297 C CA . VAL A 1 432 ? 5.895 42.531 -9.281 1 98.19 432 VAL A CA 1
ATOM 3298 C C . VAL A 1 432 ? 6.898 43.344 -8.469 1 98.19 432 VAL A C 1
ATOM 3300 O O . VAL A 1 432 ? 7.391 44.375 -8.945 1 98.19 432 VAL A O 1
ATOM 3303 N N . ILE A 1 433 ? 7.145 42.906 -7.27 1 98.5 433 ILE A N 1
ATOM 3304 C CA . ILE A 1 433 ? 8.164 43.5 -6.406 1 98.5 433 ILE A CA 1
ATOM 3305 C C . ILE A 1 433 ? 9.078 42.406 -5.871 1 98.5 433 ILE A C 1
ATOM 3307 O O . ILE A 1 433 ? 8.688 41.625 -4.98 1 98.5 433 ILE A O 1
ATOM 3311 N N . ILE A 1 434 ? 10.281 42.344 -6.277 1 98.19 434 ILE A N 1
ATOM 3312 C CA . ILE A 1 434 ? 11.156 41.219 -6.035 1 98.19 434 ILE A CA 1
ATOM 3313 C C . ILE A 1 434 ? 11.484 41.125 -4.547 1 98.19 434 ILE A C 1
ATOM 3315 O O . ILE A 1 434 ? 11.461 40.031 -3.965 1 98.19 434 ILE A O 1
ATOM 3319 N N . ASP A 1 435 ? 11.828 42.219 -3.979 1 97.94 435 ASP A N 1
ATOM 3320 C CA . ASP A 1 435 ? 12.156 42.25 -2.555 1 97.94 435 ASP A CA 1
ATOM 3321 C C . ASP A 1 435 ? 10.898 42.062 -1.703 1 97.94 435 ASP A C 1
ATOM 3323 O O . ASP A 1 435 ? 10 42.906 -1.73 1 97.94 435 ASP A O 1
ATOM 3327 N N . ARG A 1 436 ? 10.836 41.031 -0.923 1 98.38 436 ARG A N 1
ATOM 3328 C CA . ARG A 1 436 ? 9.641 40.656 -0.185 1 98.38 436 ARG A CA 1
ATOM 3329 C C . ARG A 1 436 ? 9.312 41.688 0.885 1 98.38 436 ARG A C 1
ATOM 3331 O O . ARG A 1 436 ? 8.141 42 1.124 1 98.38 436 ARG A O 1
ATOM 3338 N N . LYS A 1 437 ? 10.32 42.188 1.573 1 98.31 437 LYS A N 1
ATOM 3339 C CA . LYS A 1 437 ? 10.102 43.25 2.566 1 98.31 437 LYS A CA 1
ATOM 3340 C C . LYS A 1 437 ? 9.453 44.469 1.935 1 98.31 437 LYS A C 1
ATOM 3342 O O . LYS A 1 437 ? 8.508 45.031 2.488 1 98.31 437 LYS A O 1
ATOM 3347 N N . GLU A 1 438 ? 9.992 44.875 0.808 1 98.19 438 GLU A N 1
ATOM 3348 C CA . GLU A 1 438 ? 9.438 46.031 0.084 1 98.19 438 GLU A CA 1
ATOM 3349 C C . GLU A 1 438 ? 7.992 45.75 -0.334 1 98.19 438 GLU A C 1
ATOM 3351 O O . GLU A 1 438 ? 7.156 46.656 -0.304 1 98.19 438 GLU A O 1
ATOM 3356 N N . ALA A 1 439 ? 7.734 44.562 -0.79 1 98.62 439 ALA A N 1
ATOM 3357 C CA . ALA A 1 439 ? 6.383 44.188 -1.207 1 98.62 439 ALA A CA 1
ATOM 3358 C C . ALA A 1 439 ? 5.395 44.344 -0.056 1 98.62 439 ALA A C 1
ATOM 3360 O O . ALA A 1 439 ? 4.301 44.875 -0.237 1 98.62 439 ALA A O 1
ATOM 3361 N N . ILE A 1 440 ? 5.754 43.844 1.119 1 98.62 440 ILE A N 1
ATOM 3362 C CA . ILE A 1 440 ? 4.906 43.906 2.305 1 98.62 440 ILE A CA 1
ATOM 3363 C C . ILE A 1 440 ? 4.684 45.344 2.705 1 98.62 440 ILE A C 1
ATOM 3365 O O . ILE A 1 440 ? 3.547 45.781 2.943 1 98.62 440 ILE A O 1
ATOM 3369 N N . HIS A 1 441 ? 5.746 46.156 2.697 1 98.12 441 HIS A N 1
ATOM 3370 C CA . HIS A 1 441 ? 5.637 47.562 3.025 1 98.12 441 HIS A CA 1
ATOM 3371 C C . HIS A 1 441 ? 4.738 48.281 2.027 1 98.12 441 HIS A C 1
ATOM 3373 O O . HIS A 1 441 ? 3.916 49.125 2.416 1 98.12 441 HIS A O 1
ATOM 3379 N N . HIS A 1 442 ? 4.992 47.969 0.811 1 97.94 442 HIS A N 1
ATOM 3380 C CA . HIS A 1 442 ? 4.219 48.594 -0.264 1 97.94 442 HIS A CA 1
ATOM 3381 C C . HIS A 1 442 ? 2.725 48.375 -0.068 1 97.94 442 HIS A C 1
ATOM 3383 O O . HIS A 1 442 ? 1.933 49.312 -0.149 1 97.94 442 HIS A O 1
ATOM 3389 N N . ALA A 1 443 ? 2.277 47.188 0.179 1 97.94 443 ALA A N 1
ATOM 3390 C CA . ALA A 1 443 ? 0.872 46.844 0.384 1 97.94 443 ALA A CA 1
ATOM 3391 C C . ALA A 1 443 ? 0.302 47.562 1.597 1 97.94 443 ALA A C 1
ATOM 3393 O O . ALA A 1 443 ? -0.816 48.094 1.549 1 97.94 443 ALA A O 1
ATOM 3394 N N . ILE A 1 444 ? 1.034 47.594 2.656 1 97.38 444 ILE A N 1
ATOM 3395 C CA . ILE A 1 444 ? 0.571 48.188 3.91 1 97.38 444 ILE A CA 1
ATOM 3396 C C . ILE A 1 444 ? 0.438 49.688 3.762 1 97.38 444 ILE A C 1
ATOM 3398 O O . ILE A 1 444 ? -0.444 50.312 4.367 1 97.38 444 ILE A O 1
ATOM 3402 N N . THR A 1 445 ? 1.263 50.25 2.914 1 95.62 445 THR A N 1
ATOM 3403 C CA . THR A 1 445 ? 1.174 51.688 2.658 1 95.62 445 THR A CA 1
ATOM 3404 C C . THR A 1 445 ? -0.088 52.031 1.867 1 95.62 445 THR A C 1
ATOM 3406 O O . THR A 1 445 ? -0.67 53.094 2.037 1 95.62 445 THR A O 1
ATOM 3409 N N . LYS A 1 446 ? -0.595 51.125 1.11 1 95.25 446 LYS A N 1
ATOM 3410 C CA . LYS A 1 446 ? -1.681 51.375 0.171 1 95.25 446 LYS A CA 1
ATOM 3411 C C . LYS A 1 446 ? -3.027 50.969 0.752 1 95.25 446 LYS A C 1
ATOM 3413 O O . LYS A 1 446 ? -4.074 51.438 0.319 1 95.25 446 LYS A O 1
ATOM 3418 N N . VAL A 1 447 ? -3.006 50.125 1.699 1 95.56 447 VAL A N 1
ATOM 3419 C CA . VAL A 1 447 ? -4.207 49.469 2.205 1 95.56 447 VAL A CA 1
ATOM 3420 C C . VAL A 1 447 ? -5.113 50.5 2.877 1 95.56 447 VAL A C 1
ATOM 3422 O O . VAL A 1 447 ? -4.629 51.469 3.463 1 95.56 447 VAL A O 1
ATOM 3425 N N . LYS A 1 448 ? -6.434 50.375 2.748 1 96.12 448 LYS A N 1
ATOM 3426 C CA . LYS A 1 448 ? -7.43 51.25 3.365 1 96.12 448 LYS A CA 1
ATOM 3427 C C . LYS A 1 448 ? -8.156 50.531 4.496 1 96.12 448 LYS A C 1
ATOM 3429 O O . LYS A 1 448 ? -7.93 49.344 4.734 1 96.12 448 LYS A O 1
ATOM 3434 N N . ALA A 1 449 ? -8.992 51.375 5.188 1 94 449 ALA A N 1
ATOM 3435 C CA . ALA A 1 449 ? -9.781 50.781 6.277 1 94 449 ALA A CA 1
ATOM 3436 C C . ALA A 1 449 ? -10.656 49.656 5.777 1 94 449 ALA A C 1
ATOM 3438 O O . ALA A 1 449 ? -11.234 49.719 4.695 1 94 449 ALA A O 1
ATOM 3439 N N . ASP A 1 450 ? -10.68 48.531 6.492 1 92.81 450 ASP A N 1
ATOM 3440 C CA . ASP A 1 450 ? -11.531 47.344 6.293 1 92.81 450 ASP A CA 1
ATOM 3441 C C . ASP A 1 450 ? -11.016 46.5 5.148 1 92.81 450 ASP A C 1
ATOM 3443 O O . ASP A 1 450 ? -11.648 45.5 4.789 1 92.81 450 ASP A O 1
ATOM 3447 N N . ASP A 1 451 ? -9.812 46.844 4.566 1 96.12 451 ASP A N 1
ATOM 3448 C CA . ASP A 1 451 ? -9.148 45.969 3.613 1 96.12 451 ASP A CA 1
ATOM 3449 C C . ASP A 1 451 ? -8.469 44.812 4.328 1 96.12 451 ASP A C 1
ATOM 3451 O O . ASP A 1 451 ? -8.336 44.812 5.555 1 96.12 451 ASP A O 1
ATOM 3455 N N . ILE A 1 452 ? -8.164 43.812 3.537 1 96 452 ILE A N 1
ATOM 3456 C CA . ILE A 1 452 ? -7.441 42.656 4.059 1 96 452 ILE A CA 1
ATOM 3457 C C . ILE A 1 452 ? -6.172 42.406 3.244 1 96 452 ILE A C 1
ATOM 3459 O O . ILE A 1 452 ? -6.203 42.469 2.012 1 96 452 ILE A O 1
ATOM 3463 N N . ILE A 1 453 ? -5.039 42.281 3.898 1 97.94 453 ILE A N 1
ATOM 3464 C CA . ILE A 1 453 ? -3.783 41.906 3.268 1 97.94 453 ILE A CA 1
ATOM 3465 C C . ILE A 1 453 ? -3.449 40.469 3.648 1 97.94 453 ILE A C 1
ATOM 3467 O O . ILE A 1 453 ? -3.334 40.125 4.832 1 97.94 453 ILE A O 1
ATOM 3471 N N . ILE A 1 454 ? -3.334 39.625 2.66 1 98.19 454 ILE A N 1
ATOM 3472 C CA . ILE A 1 454 ? -2.883 38.25 2.855 1 98.19 454 ILE A CA 1
ATOM 3473 C C . ILE A 1 454 ? -1.424 38.094 2.426 1 98.19 454 ILE A C 1
ATOM 3475 O O . ILE A 1 454 ? -1.093 38.312 1.257 1 98.19 454 ILE A O 1
ATOM 3479 N N . ILE A 1 455 ? -0.571 37.812 3.35 1 98.56 455 ILE A N 1
ATOM 3480 C CA . ILE A 1 455 ? 0.823 37.469 3.072 1 98.56 455 ILE A CA 1
ATOM 3481 C C . ILE A 1 455 ? 1.004 35.969 3.076 1 98.56 455 ILE A C 1
ATOM 3483 O O . ILE A 1 455 ? 1.093 35.344 4.141 1 98.56 455 ILE A O 1
ATOM 3487 N N . ALA A 1 456 ? 1.155 35.344 1.905 1 98.19 456 ALA A N 1
ATOM 3488 C CA . ALA A 1 456 ? 1.114 33.906 1.761 1 98.19 456 ALA A CA 1
ATOM 3489 C C . ALA A 1 456 ? 2.492 33.344 1.405 1 98.19 456 ALA A C 1
ATOM 3491 O O . ALA A 1 456 ? 3.363 34.094 0.942 1 98.19 456 ALA A O 1
ATOM 3492 N N . GLY A 1 457 ? 2.701 32.094 1.66 1 97.06 457 GLY A N 1
ATOM 3493 C CA . GLY A 1 457 ? 3.885 31.391 1.195 1 97.06 457 GLY A CA 1
ATOM 3494 C C . GLY A 1 457 ? 4.758 30.875 2.326 1 97.06 457 GLY A C 1
ATOM 3495 O O . GLY A 1 457 ? 4.863 29.672 2.539 1 97.06 457 GLY A O 1
ATOM 3496 N N . LYS A 1 458 ? 5.273 31.766 3.123 1 96.25 458 LYS A N 1
ATOM 3497 C CA . LYS A 1 458 ? 6.328 31.391 4.066 1 96.25 458 LYS A CA 1
ATOM 3498 C C . LYS A 1 458 ? 5.746 31.062 5.438 1 96.25 458 LYS A C 1
ATOM 3500 O O . LYS A 1 458 ? 6.383 30.359 6.23 1 96.25 458 LYS A O 1
ATOM 3505 N N . GLY A 1 459 ? 4.574 31.672 5.781 1 95.5 459 GLY A N 1
ATOM 3506 C CA . GLY A 1 459 ? 3.877 31.328 7.012 1 95.5 459 GLY A CA 1
ATOM 3507 C C . GLY A 1 459 ? 4.734 31.484 8.25 1 95.5 459 GLY A C 1
ATOM 3508 O O . GLY A 1 459 ? 5.219 32.594 8.539 1 95.5 459 GLY A O 1
ATOM 3509 N N . HIS A 1 460 ? 5.059 30.375 8.93 1 94.19 460 HIS A N 1
ATOM 3510 C CA . HIS A 1 460 ? 5.746 30.375 10.219 1 94.19 460 HIS A CA 1
ATOM 3511 C C . HIS A 1 460 ? 7.246 30.578 10.039 1 94.19 460 HIS A C 1
ATOM 3513 O O . HIS A 1 460 ? 7.973 30.766 11.016 1 94.19 460 HIS A O 1
ATOM 3519 N N . GLU A 1 461 ? 7.75 30.531 8.828 1 94.94 461 GLU A N 1
ATOM 3520 C CA . GLU A 1 461 ? 9.195 30.578 8.594 1 94.94 461 GLU A CA 1
ATOM 3521 C C . GLU A 1 461 ? 9.781 31.922 9.039 1 94.94 461 GLU A C 1
ATOM 3523 O O . GLU A 1 461 ? 9.211 32.969 8.773 1 94.94 461 GLU A O 1
ATOM 3528 N N . THR A 1 462 ? 10.898 3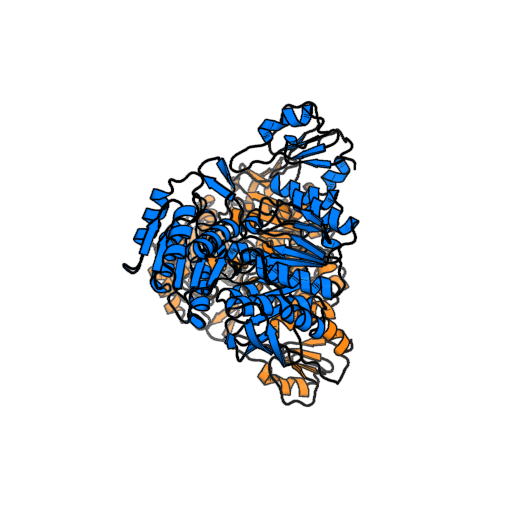1.844 9.68 1 96.12 462 THR A N 1
ATOM 3529 C CA . THR A 1 462 ? 11.555 33.062 10.156 1 96.12 462 THR A CA 1
ATOM 3530 C C . THR A 1 462 ? 12.867 33.281 9.414 1 96.12 462 THR A C 1
ATOM 3532 O O . THR A 1 462 ? 13.812 33.844 9.969 1 96.12 462 THR A O 1
ATOM 3535 N N . TYR A 1 463 ? 12.93 32.75 8.234 1 96.19 463 TYR A N 1
ATOM 3536 C CA . TYR A 1 463 ? 14.133 32.875 7.418 1 96.19 463 TYR A CA 1
ATOM 3537 C C . TYR A 1 463 ? 13.773 32.969 5.938 1 96.19 463 TYR A C 1
ATOM 3539 O O . TYR A 1 463 ? 12.641 32.688 5.547 1 96.19 463 TYR A O 1
ATOM 3547 N N . GLN A 1 464 ? 14.625 33.438 5.141 1 97.31 464 GLN A N 1
ATOM 3548 C CA . GLN A 1 464 ? 14.586 33.406 3.682 1 97.31 464 GLN A CA 1
ATOM 3549 C C . GLN A 1 464 ? 15.891 32.844 3.113 1 97.31 464 GLN A C 1
ATOM 3551 O O . GLN A 1 464 ? 16.984 33.25 3.523 1 97.31 464 GLN A O 1
ATOM 3556 N N . ILE A 1 465 ? 15.758 31.922 2.26 1 96.56 465 ILE A N 1
ATOM 3557 C CA . ILE A 1 465 ? 16.938 31.281 1.682 1 96.56 465 ILE A CA 1
ATOM 3558 C C . ILE A 1 465 ? 17.219 31.875 0.309 1 96.56 465 ILE A C 1
ATOM 3560 O O . ILE A 1 465 ? 16.391 31.812 -0.595 1 96.56 465 ILE A O 1
ATOM 3564 N N . ILE A 1 466 ? 18.406 32.469 0.127 1 95.31 466 ILE A N 1
ATOM 3565 C CA . ILE A 1 466 ? 18.875 33.031 -1.133 1 95.31 466 ILE A CA 1
ATOM 3566 C C . ILE A 1 466 ? 20.234 32.438 -1.484 1 95.31 466 ILE A C 1
ATOM 3568 O O . ILE A 1 466 ? 21.234 32.688 -0.806 1 95.31 466 ILE A O 1
ATOM 3572 N N . GLY A 1 467 ? 20.203 31.672 -2.57 1 93.81 467 GLY A N 1
ATOM 3573 C CA . GLY A 1 467 ? 21.422 30.906 -2.836 1 93.81 467 GLY A CA 1
ATOM 3574 C C . GLY A 1 467 ? 21.734 29.891 -1.75 1 93.81 467 GLY A C 1
ATOM 3575 O O . GLY A 1 467 ? 20.891 29.078 -1.386 1 93.81 467 GLY A O 1
ATOM 3576 N N . LYS A 1 468 ? 22.891 30.062 -1.206 1 92.5 468 LYS A N 1
ATOM 3577 C CA . LYS A 1 468 ? 23.312 29.156 -0.146 1 92.5 468 LYS A CA 1
ATOM 3578 C C . LYS A 1 468 ? 23.188 29.812 1.225 1 92.5 468 LYS A C 1
ATOM 3580 O O . LYS A 1 468 ? 23.453 29.188 2.25 1 92.5 468 LYS A O 1
ATOM 3585 N N . GLU A 1 469 ? 22.672 31.016 1.205 1 95.06 469 GLU A N 1
ATOM 3586 C CA . GLU A 1 469 ? 22.625 31.797 2.445 1 95.06 469 GLU A CA 1
ATOM 3587 C C . GLU A 1 469 ? 21.219 31.797 3.045 1 95.06 469 GLU A C 1
ATOM 3589 O O . GLU A 1 469 ? 20.219 31.844 2.316 1 95.06 469 GLU A O 1
ATOM 3594 N N . VAL A 1 470 ? 21.188 31.766 4.344 1 95.94 470 VAL A N 1
ATOM 3595 C CA . VAL A 1 470 ? 19.938 31.844 5.098 1 95.94 470 VAL A CA 1
ATOM 3596 C C . VAL A 1 470 ? 19.875 33.188 5.848 1 95.94 470 VAL A C 1
ATOM 3598 O O . VAL A 1 470 ? 20.75 33.469 6.676 1 95.94 470 VAL A O 1
ATOM 3601 N N . HIS A 1 471 ? 18.922 34 5.523 1 96.94 471 HIS A N 1
ATOM 3602 C CA . HIS A 1 471 ? 18.734 35.312 6.148 1 96.94 471 HIS A CA 1
ATOM 3603 C C . HIS A 1 471 ? 17.516 35.312 7.062 1 96.94 471 HIS A C 1
ATOM 3605 O O . HIS A 1 471 ? 16.5 34.688 6.75 1 96.94 471 HIS A O 1
ATOM 3611 N N . HIS A 1 472 ? 17.656 35.938 8.164 1 97.12 472 HIS A N 1
ATOM 3612 C CA . HIS A 1 472 ? 16.469 36.125 9 1 97.12 472 HIS A CA 1
ATOM 3613 C C . HIS A 1 472 ? 15.391 36.906 8.273 1 97.12 472 HIS A C 1
ATOM 3615 O O . HIS A 1 472 ? 15.664 38 7.719 1 97.12 472 HIS A O 1
ATOM 3621 N N . PHE A 1 473 ? 14.266 36.469 8.219 1 97.94 473 PHE A N 1
ATOM 3622 C CA . PHE A 1 473 ? 13.102 37.125 7.621 1 97.94 473 PHE A CA 1
ATOM 3623 C C . PHE A 1 473 ? 11.812 36.5 8.133 1 97.94 473 PHE A C 1
ATOM 3625 O O . PHE A 1 473 ? 11.539 35.344 7.879 1 97.94 473 PHE A O 1
ATOM 3632 N N . ASP A 1 474 ? 11.023 37.219 8.781 1 98 474 ASP A N 1
ATOM 3633 C CA . ASP A 1 474 ? 9.742 36.812 9.336 1 98 474 ASP A CA 1
ATOM 3634 C C . ASP A 1 474 ? 8.617 37.75 8.875 1 98 474 ASP A C 1
ATOM 3636 O O . ASP A 1 474 ? 8.57 38.906 9.266 1 98 474 ASP A O 1
ATOM 3640 N N . ASP A 1 475 ? 7.758 37.188 8.062 1 98.44 475 ASP A N 1
ATOM 3641 C CA . ASP A 1 475 ? 6.668 37.969 7.512 1 98.44 475 ASP A CA 1
ATOM 3642 C C . ASP A 1 475 ? 5.91 38.719 8.617 1 98.44 475 ASP A C 1
ATOM 3644 O O . ASP A 1 475 ? 5.469 39.844 8.43 1 98.44 475 ASP A O 1
ATOM 3648 N N . ARG A 1 476 ? 5.629 38.031 9.758 1 97.56 476 ARG A N 1
ATOM 3649 C CA . ARG A 1 476 ? 4.879 38.625 10.852 1 97.56 476 ARG A CA 1
ATOM 3650 C C . ARG A 1 476 ? 5.609 39.844 11.422 1 97.56 476 ARG A C 1
ATOM 3652 O O . ARG A 1 476 ? 4.992 40.875 11.68 1 97.56 476 ARG A O 1
ATOM 3659 N N . GLU A 1 477 ? 6.906 39.656 11.578 1 97.69 477 GLU A N 1
ATOM 3660 C CA . GLU A 1 477 ? 7.719 40.75 12.102 1 97.69 477 GLU A CA 1
ATOM 3661 C C . GLU A 1 477 ? 7.742 41.938 11.133 1 97.69 477 GLU A C 1
ATOM 3663 O O . GLU A 1 477 ? 7.578 43.094 11.547 1 97.69 477 GLU A O 1
ATOM 3668 N N . VAL A 1 478 ? 8.008 41.656 9.898 1 98.12 478 VAL A N 1
ATOM 3669 C CA . VAL A 1 478 ? 8.094 42.688 8.875 1 98.12 478 VAL A CA 1
ATOM 3670 C C . VAL A 1 478 ? 6.754 43.406 8.773 1 98.12 478 VAL A C 1
ATOM 3672 O O . VAL A 1 478 ? 6.719 44.656 8.688 1 98.12 478 VAL A O 1
ATOM 3675 N N . ALA A 1 479 ? 5.664 42.719 8.742 1 98.19 479 ALA A N 1
ATOM 3676 C CA . ALA A 1 479 ? 4.332 43.312 8.68 1 98.19 479 ALA A CA 1
ATOM 3677 C C . ALA A 1 479 ? 4.062 44.188 9.898 1 98.19 479 ALA A C 1
ATOM 3679 O O . ALA A 1 479 ? 3.547 45.312 9.766 1 98.19 479 ALA A O 1
ATOM 3680 N N . LYS A 1 480 ? 4.359 43.625 11.047 1 97.5 480 LYS A N 1
ATOM 3681 C CA . LYS A 1 480 ? 4.141 44.375 12.281 1 97.5 480 LYS A CA 1
ATOM 3682 C C . LYS A 1 480 ? 4.918 45.688 12.273 1 97.5 480 LYS A C 1
ATOM 3684 O O . LYS A 1 480 ? 4.398 46.75 12.688 1 97.5 480 LYS A O 1
ATOM 3689 N N . GLU A 1 481 ? 6.133 45.625 11.867 1 97.06 481 GLU A N 1
ATOM 3690 C CA . GLU A 1 481 ? 6.969 46.812 11.75 1 97.06 481 GLU A CA 1
ATOM 3691 C C . GLU A 1 481 ? 6.348 47.844 10.797 1 97.06 481 GLU A C 1
ATOM 3693 O O . GLU A 1 481 ? 6.312 49.031 11.094 1 97.06 481 GLU A O 1
ATOM 3698 N N . ALA A 1 482 ? 5.922 47.375 9.641 1 97.31 482 ALA A N 1
ATOM 3699 C CA . ALA A 1 482 ? 5.312 48.25 8.641 1 97.31 482 ALA A CA 1
ATOM 3700 C C . ALA A 1 482 ? 4.039 48.875 9.18 1 97.31 482 ALA A C 1
ATOM 3702 O O . ALA A 1 482 ? 3.787 50.062 8.938 1 97.31 482 ALA A O 1
ATOM 3703 N N . ILE A 1 483 ? 3.215 48.156 9.891 1 96.94 483 ILE A N 1
ATOM 3704 C CA . ILE A 1 483 ? 1.972 48.625 10.484 1 96.94 483 ILE A CA 1
ATOM 3705 C C . ILE A 1 483 ? 2.273 49.719 11.5 1 96.94 483 ILE A C 1
ATOM 3707 O O . ILE A 1 483 ? 1.651 50.781 11.477 1 96.94 483 ILE A O 1
ATOM 3711 N N . THR A 1 484 ? 3.221 49.406 12.375 1 95.88 484 THR A N 1
ATOM 3712 C CA . THR A 1 484 ? 3.586 50.344 13.438 1 95.88 484 THR A CA 1
ATOM 3713 C C . THR A 1 484 ? 4.129 51.656 12.852 1 95.88 484 THR A C 1
ATOM 3715 O O . THR A 1 484 ? 3.799 52.719 13.328 1 95.88 484 THR A O 1
ATOM 3718 N N . ARG A 1 485 ? 4.945 51.5 11.898 1 94.88 485 ARG A N 1
ATOM 3719 C CA . ARG A 1 485 ? 5.523 52.688 11.242 1 94.88 485 ARG A CA 1
ATOM 3720 C C . ARG A 1 485 ? 4.438 53.562 10.633 1 94.88 485 ARG A C 1
ATOM 3722 O O . ARG A 1 485 ? 4.496 54.781 10.727 1 94.88 485 ARG A O 1
ATOM 3729 N N . ARG A 1 486 ? 3.545 52.938 9.977 1 94.44 486 ARG A N 1
ATOM 3730 C CA . ARG A 1 486 ? 2.453 53.688 9.352 1 94.44 486 ARG A CA 1
ATOM 3731 C C . ARG A 1 486 ? 1.594 54.375 10.406 1 94.44 486 ARG A C 1
ATOM 3733 O O . ARG A 1 486 ? 1.199 55.531 10.234 1 94.44 486 ARG A O 1
ATOM 3740 N N . LEU A 1 487 ? 1.285 53.719 11.492 1 92.81 487 LEU A N 1
ATOM 3741 C CA . LEU A 1 487 ? 0.475 54.281 12.562 1 92.81 487 LEU A CA 1
ATOM 3742 C C . LEU A 1 487 ? 1.171 55.5 13.188 1 92.81 487 LEU A C 1
ATOM 3744 O O . LEU A 1 487 ? 0.521 56.469 13.523 1 92.81 487 LEU A O 1
ATOM 3748 N N . ASN A 1 488 ? 2.451 55.406 13.336 1 90.69 488 ASN A N 1
ATOM 3749 C CA . ASN A 1 488 ? 3.227 56.5 13.914 1 90.69 488 ASN A CA 1
ATOM 3750 C C . ASN A 1 488 ? 3.266 57.688 12.992 1 90.69 488 ASN A C 1
ATOM 3752 O O . ASN A 1 488 ? 3.4 58.844 13.453 1 90.69 488 ASN A O 1
ATOM 3756 N N . ASN A 1 489 ? 3.25 57.438 11.727 1 88.31 489 ASN A N 1
ATOM 3757 C CA . ASN A 1 489 ? 3.258 58.531 10.75 1 88.31 489 ASN A CA 1
ATOM 3758 C C . ASN A 1 489 ? 1.885 59.188 10.641 1 88.31 489 ASN A C 1
ATOM 3760 O O . ASN A 1 489 ? 1.772 60.312 10.172 1 88.31 489 ASN A O 1
ATOM 3764 N N . GLU A 1 490 ? 0.905 58.531 10.875 1 81.06 490 GLU A N 1
ATOM 3765 C CA . GLU A 1 490 ? -0.452 59.062 10.82 1 81.06 490 GLU A CA 1
ATOM 3766 C C . GLU A 1 490 ? -0.792 59.844 12.094 1 81.06 490 GLU A C 1
ATOM 3768 O O . GLU A 1 490 ? -1.671 60.688 12.094 1 81.06 490 GLU A O 1
ATOM 3773 N N . GLU A 1 491 ? -0.176 59.594 13.203 1 69.19 491 GLU A N 1
ATOM 3774 C CA . GLU A 1 491 ? -0.316 60.406 14.414 1 69.19 491 GLU A CA 1
ATOM 3775 C C . GLU A 1 491 ? 0.533 61.688 14.328 1 69.19 491 GLU A C 1
ATOM 3777 O O . GLU A 1 491 ? 0.105 62.75 14.766 1 69.19 491 GLU A O 1
ATOM 3782 N N . MET B 1 1 ? -20.5 -18.25 20.719 1 96.25 1 MET B N 1
ATOM 3783 C CA . MET B 1 1 ? -20.062 -16.938 21.156 1 96.25 1 MET B CA 1
ATOM 3784 C C . MET B 1 1 ? -21.234 -15.953 21.188 1 96.25 1 MET B C 1
ATOM 3786 O O . MET B 1 1 ? -22.094 -15.977 20.297 1 96.25 1 MET B O 1
ATOM 3790 N N . LYS B 1 2 ? -21.391 -15.117 22.203 1 98.5 2 LYS B N 1
ATOM 3791 C CA . LYS B 1 2 ? -22.484 -14.156 22.25 1 98.5 2 LYS B CA 1
ATOM 3792 C C . LYS B 1 2 ? -22.312 -13.07 21.203 1 98.5 2 LYS B C 1
ATOM 3794 O O . LYS B 1 2 ? -21.188 -12.625 20.938 1 98.5 2 LYS B O 1
ATOM 3799 N N . LEU B 1 3 ? -23.422 -12.648 20.625 1 98.69 3 LEU B N 1
ATOM 3800 C CA . LEU B 1 3 ? -23.406 -11.672 19.531 1 98.69 3 LEU B CA 1
ATOM 3801 C C . LEU B 1 3 ? -22.625 -10.43 19.922 1 98.69 3 LEU B C 1
ATOM 3803 O O . LEU B 1 3 ? -21.781 -9.961 19.172 1 98.69 3 LEU B O 1
ATOM 3807 N N . HIS B 1 4 ? -22.891 -9.945 21.109 1 98.62 4 HIS B N 1
ATOM 3808 C CA . HIS B 1 4 ? -22.234 -8.711 21.531 1 98.62 4 HIS B CA 1
ATOM 3809 C C . HIS B 1 4 ? -20.734 -8.898 21.656 1 98.62 4 HIS B C 1
ATOM 3811 O O . HIS B 1 4 ? -19.969 -7.98 21.359 1 98.62 4 HIS B O 1
ATOM 3817 N N . THR B 1 5 ? -20.297 -10.047 22.141 1 98.38 5 THR B N 1
ATOM 3818 C CA . THR B 1 5 ? -18.875 -10.359 22.172 1 98.38 5 THR B CA 1
ATOM 3819 C C . THR B 1 5 ? -18.281 -10.352 20.766 1 98.38 5 THR B C 1
ATOM 3821 O O . THR B 1 5 ? -17.219 -9.773 20.531 1 98.38 5 THR B O 1
ATOM 3824 N N . LEU B 1 6 ? -18.984 -10.984 19.844 1 98.5 6 LEU B N 1
ATOM 3825 C CA . LEU B 1 6 ? -18.547 -11.031 18.453 1 98.5 6 LEU B CA 1
ATOM 3826 C C . LEU B 1 6 ? -18.469 -9.633 17.859 1 98.5 6 LEU B C 1
ATOM 3828 O O . LEU B 1 6 ? -17.5 -9.297 17.172 1 98.5 6 LEU B O 1
ATOM 3832 N N . LEU B 1 7 ? -19.406 -8.758 18.156 1 98.31 7 LEU B N 1
ATOM 3833 C CA . LEU B 1 7 ? -19.516 -7.434 17.562 1 98.31 7 LEU B CA 1
ATOM 3834 C C . LEU B 1 7 ? -18.484 -6.484 18.172 1 98.31 7 LEU B C 1
ATOM 3836 O O . LEU B 1 7 ? -18.25 -5.398 17.641 1 98.31 7 LEU B O 1
ATOM 3840 N N . SER B 1 8 ? -17.797 -6.898 19.25 1 97.5 8 SER B N 1
ATOM 3841 C CA . SER B 1 8 ? -16.828 -6.039 19.922 1 97.5 8 SER B CA 1
ATOM 3842 C C . SER B 1 8 ? -15.633 -5.758 19.016 1 97.5 8 SER B C 1
ATOM 3844 O O . SER B 1 8 ? -14.852 -4.84 19.281 1 97.5 8 SER B O 1
ATOM 3846 N N . CYS B 1 9 ? -15.484 -6.535 17.922 1 97.69 9 CYS B N 1
ATOM 3847 C CA . CYS B 1 9 ? -14.367 -6.344 17 1 97.69 9 CYS B CA 1
ATOM 3848 C C . CYS B 1 9 ? -14.719 -5.336 15.914 1 97.69 9 CYS B C 1
ATOM 3850 O O . CYS B 1 9 ? -13.859 -4.941 15.125 1 97.69 9 CYS B O 1
ATOM 3852 N N . LEU B 1 10 ? -15.969 -4.898 15.859 1 97.69 10 LEU B N 1
ATOM 3853 C CA . LEU B 1 10 ? -16.375 -3.867 14.914 1 97.69 10 LEU B CA 1
ATOM 3854 C C . LEU B 1 10 ? -16.234 -2.479 15.531 1 97.69 10 LEU B C 1
ATOM 3856 O O . LEU B 1 10 ? -16.812 -2.201 16.594 1 97.69 10 LEU B O 1
ATOM 3860 N N . HIS B 1 11 ? -15.438 -1.57 14.867 1 95.62 11 HIS B N 1
ATOM 3861 C CA . HIS B 1 11 ? -15.125 -0.291 15.492 1 95.62 11 HIS B CA 1
ATOM 3862 C C . HIS B 1 11 ? -15.492 0.875 14.578 1 95.62 11 HIS B C 1
ATOM 3864 O O . HIS B 1 11 ? -15.047 2.002 14.797 1 95.62 11 HIS B O 1
ATOM 3870 N N . ASP B 1 12 ? -16.328 0.644 13.547 1 95 12 ASP B N 1
ATOM 3871 C CA . ASP B 1 12 ? -16.719 1.687 12.609 1 95 12 ASP B CA 1
ATOM 3872 C C . ASP B 1 12 ? -18.125 2.207 12.938 1 95 12 ASP B C 1
ATOM 3874 O O . ASP B 1 12 ? -18.953 2.393 12.039 1 95 12 ASP B O 1
ATOM 3878 N N . PHE B 1 13 ? -18.469 2.285 14.227 1 95.56 13 PHE B N 1
ATOM 3879 C CA . PHE B 1 13 ? -19.703 2.857 14.766 1 95.56 13 PHE B CA 1
ATOM 3880 C C . PHE B 1 13 ? -20.906 2.051 14.312 1 95.56 13 PHE B C 1
ATOM 3882 O O . PHE B 1 13 ? -21.875 2.611 13.781 1 95.56 13 PHE B O 1
ATOM 3889 N N . PRO B 1 14 ? -20.906 0.725 14.508 1 96.62 14 PRO B N 1
ATOM 3890 C CA . PRO B 1 14 ? -22.078 -0.076 14.148 1 96.62 14 PRO B CA 1
ATOM 3891 C C . PRO B 1 14 ? -23.281 0.214 15.039 1 96.62 14 PRO B C 1
ATOM 3893 O O . PRO B 1 14 ? -23.125 0.662 16.172 1 96.62 14 PRO B O 1
ATOM 3896 N N . VAL B 1 15 ? -24.516 0.011 14.531 1 96.75 15 VAL B N 1
ATOM 3897 C CA . VAL B 1 15 ? -25.719 0.006 15.359 1 96.75 15 VAL B CA 1
ATOM 3898 C C . VAL B 1 15 ? -25.953 -1.396 15.914 1 96.75 15 VAL B C 1
ATOM 3900 O O . VAL B 1 15 ? -26.281 -2.32 15.172 1 96.75 15 VAL B O 1
ATOM 3903 N N . VAL B 1 16 ? -25.844 -1.539 17.172 1 97.38 16 VAL B N 1
ATOM 3904 C CA . VAL B 1 16 ? -25.875 -2.844 17.828 1 97.38 16 VAL B CA 1
ATOM 3905 C C . VAL B 1 16 ? -27.25 -3.061 18.469 1 97.38 16 VAL B C 1
ATOM 3907 O O . VAL B 1 16 ? -27.734 -2.215 19.219 1 97.38 16 VAL B O 1
ATOM 3910 N N . PRO B 1 17 ? -27.875 -4.188 18.172 1 97.75 17 PRO B N 1
ATOM 3911 C CA . PRO B 1 17 ? -29.172 -4.48 18.797 1 97.75 17 PRO B CA 1
ATOM 3912 C C . PRO B 1 17 ? -29.047 -4.832 20.281 1 97.75 17 PRO B C 1
ATOM 3914 O O . PRO B 1 17 ? -27.938 -5.133 20.75 1 97.75 17 PRO B O 1
ATOM 3917 N N . LYS B 1 18 ? -30.188 -4.766 20.938 1 97.38 18 LYS B N 1
ATOM 3918 C CA . LYS B 1 18 ? -30.219 -5.066 22.375 1 97.38 18 LYS B CA 1
ATOM 3919 C C . LYS B 1 18 ? -30.094 -6.566 22.609 1 97.38 18 LYS B C 1
ATOM 3921 O O . LYS B 1 18 ? -29.469 -6.992 23.594 1 97.38 18 LYS B O 1
ATOM 3926 N N . GLU B 1 19 ? -30.672 -7.348 21.719 1 98.06 19 GLU B N 1
ATOM 3927 C CA . GLU B 1 19 ? -30.641 -8.797 21.859 1 98.06 19 GLU B CA 1
ATOM 3928 C C . GLU B 1 19 ? -29.234 -9.344 21.703 1 98.06 19 GLU B C 1
ATOM 3930 O O . GLU B 1 19 ? -28.438 -8.797 20.938 1 98.06 19 GLU B O 1
ATOM 3935 N N . ASN B 1 20 ? -28.891 -10.398 22.406 1 98.44 20 ASN B N 1
ATOM 3936 C CA . ASN B 1 20 ? -27.547 -10.945 22.453 1 98.44 20 ASN B CA 1
ATOM 3937 C C . ASN B 1 20 ? -27.547 -12.469 22.281 1 98.44 20 ASN B C 1
ATOM 3939 O O . ASN B 1 20 ? -27.078 -13.188 23.156 1 98.44 20 ASN B O 1
ATOM 3943 N N . PRO B 1 21 ? -28.062 -12.867 21.188 1 98.44 21 PRO B N 1
ATOM 3944 C CA . PRO B 1 21 ? -28.156 -14.32 20.984 1 98.44 21 PRO B CA 1
ATOM 3945 C C . PRO B 1 21 ? -26.797 -14.984 20.859 1 98.44 21 PRO B C 1
ATOM 3947 O O . PRO B 1 21 ? -25.781 -14.297 20.688 1 98.44 21 PRO B O 1
ATOM 3950 N N . GLU B 1 22 ? -26.812 -16.312 21.016 1 98.5 22 GLU B N 1
ATOM 3951 C CA . GLU B 1 22 ? -25.625 -17.125 20.734 1 98.5 22 GLU B CA 1
ATOM 3952 C C . GLU B 1 22 ? -25.422 -17.297 19.234 1 98.5 22 GLU B C 1
ATOM 3954 O O . GLU B 1 22 ? -26.375 -17.578 18.5 1 98.5 22 GLU B O 1
ATOM 3959 N N . ILE B 1 23 ? -24.219 -17.062 18.766 1 98.75 23 ILE B N 1
ATOM 3960 C CA . ILE B 1 23 ? -23.828 -17.266 17.375 1 98.75 23 ILE B CA 1
ATOM 3961 C C . ILE B 1 23 ? -22.969 -18.516 17.25 1 98.75 23 ILE B C 1
ATOM 3963 O O . ILE B 1 23 ? -21.938 -18.625 17.922 1 98.75 23 ILE B O 1
ATOM 3967 N N . THR B 1 24 ? -23.328 -19.359 16.328 1 98.38 24 THR B N 1
ATOM 3968 C CA . THR B 1 24 ? -22.609 -20.625 16.234 1 98.38 24 THR B CA 1
ATOM 3969 C C . THR B 1 24 ? -21.875 -20.734 14.898 1 98.38 24 THR B C 1
ATOM 3971 O O . THR B 1 24 ? -20.984 -21.578 14.727 1 98.38 24 THR B O 1
ATOM 3974 N N . SER B 1 25 ? -22.234 -19.922 13.969 1 98.12 25 SER B N 1
ATOM 3975 C CA . SER B 1 25 ? -21.562 -19.875 12.664 1 98.12 25 SER B CA 1
ATOM 3976 C C . SER B 1 25 ? -21.812 -18.547 11.977 1 98.12 25 SER B C 1
ATOM 3978 O O . SER B 1 25 ? -22.719 -17.797 12.352 1 98.12 25 SER B O 1
ATOM 3980 N N . ILE B 1 26 ? -20.984 -18.203 11.055 1 98.69 26 ILE B N 1
ATOM 3981 C CA . ILE B 1 26 ? -21.156 -17.047 10.188 1 98.69 26 ILE B CA 1
ATOM 3982 C C . ILE B 1 26 ? -21.406 -17.5 8.75 1 98.69 26 ILE B C 1
ATOM 3984 O O . ILE B 1 26 ? -20.688 -18.359 8.242 1 98.69 26 ILE B O 1
ATOM 3988 N N . GLU B 1 27 ? -22.453 -16.938 8.141 1 98.06 27 GLU B N 1
ATOM 3989 C CA . GLU B 1 27 ? -22.781 -17.297 6.762 1 98.06 27 GLU B CA 1
ATOM 3990 C C . GLU B 1 27 ? -23.062 -16.047 5.922 1 98.06 27 GLU B C 1
ATOM 3992 O O . GLU B 1 27 ? -23.656 -15.094 6.402 1 98.06 27 GLU B O 1
ATOM 3997 N N . ALA B 1 28 ? -22.625 -16.078 4.652 1 96.31 28 ALA B N 1
ATOM 3998 C CA . ALA B 1 28 ? -22.906 -15 3.709 1 96.31 28 ALA B CA 1
ATOM 3999 C C . ALA B 1 28 ? -23.766 -15.508 2.547 1 96.31 28 ALA B C 1
ATOM 4001 O O . ALA B 1 28 ? -24.109 -14.734 1.646 1 96.31 28 ALA B O 1
ATOM 4002 N N . ASP B 1 29 ? -24.047 -16.703 2.48 1 93.56 29 ASP B N 1
ATOM 4003 C CA . ASP B 1 29 ? -24.938 -17.375 1.54 1 93.56 29 ASP B CA 1
ATOM 4004 C C . ASP B 1 29 ? -26.203 -17.859 2.238 1 93.56 29 ASP B C 1
ATOM 4006 O O . ASP B 1 29 ? -26.156 -18.797 3.041 1 93.56 29 ASP B O 1
ATOM 4010 N N . SER B 1 30 ? -27.281 -17.297 1.836 1 94.88 30 SER B N 1
ATOM 4011 C CA . SER B 1 30 ? -28.547 -17.578 2.523 1 94.88 30 SER B CA 1
ATOM 4012 C C . SER B 1 30 ? -28.875 -19.062 2.477 1 94.88 30 SER B C 1
ATOM 4014 O O . SER B 1 30 ? -29.531 -19.594 3.381 1 94.88 30 SER B O 1
ATOM 4016 N N . ARG B 1 31 ? -28.406 -19.781 1.539 1 94.56 31 ARG B N 1
ATOM 4017 C CA . ARG B 1 31 ? -28.703 -21.188 1.362 1 94.56 31 ARG B CA 1
ATOM 4018 C C . ARG B 1 31 ? -27.953 -22.047 2.396 1 94.56 31 ARG B C 1
ATOM 4020 O O . ARG B 1 31 ? -28.328 -23.188 2.643 1 94.56 31 ARG B O 1
ATOM 4027 N N . LYS B 1 32 ? -26.953 -21.469 2.984 1 95.75 32 LYS B N 1
ATOM 4028 C CA . LYS B 1 32 ? -26.109 -22.203 3.926 1 95.75 32 LYS B CA 1
ATOM 4029 C C . LYS B 1 32 ? -26.484 -21.875 5.367 1 95.75 32 LYS B C 1
ATOM 4031 O O . LYS B 1 32 ? -25.922 -22.438 6.309 1 95.75 32 LYS B O 1
ATOM 4036 N N . VAL B 1 33 ? -27.406 -21.016 5.586 1 97.88 33 VAL B N 1
ATOM 4037 C CA . VAL B 1 33 ? -27.797 -20.562 6.918 1 97.88 33 VAL B CA 1
ATOM 4038 C C . VAL B 1 33 ? -28.469 -21.703 7.68 1 97.88 33 VAL B C 1
ATOM 4040 O O . VAL B 1 33 ? -29.266 -22.453 7.117 1 97.88 33 VAL B O 1
ATOM 4043 N N . LYS B 1 34 ? -28.109 -21.891 8.859 1 97.69 34 LYS B N 1
ATOM 4044 C CA . LYS B 1 34 ? -28.703 -22.844 9.797 1 97.69 34 LYS B CA 1
ATOM 4045 C C . LYS B 1 34 ? -29 -22.172 11.141 1 97.69 34 LYS B C 1
ATOM 4047 O O . LYS B 1 34 ? -28.703 -21 11.336 1 97.69 34 LYS B O 1
ATOM 4052 N N . GLU B 1 35 ? -29.547 -22.953 12 1 98 35 GLU B N 1
ATOM 4053 C CA . GLU B 1 35 ? -29.891 -22.438 13.32 1 98 35 GLU B CA 1
ATOM 4054 C C . GLU B 1 35 ? -28.641 -21.891 14.031 1 98 35 GLU B C 1
ATOM 4056 O O . GLU B 1 35 ? -27.625 -22.578 14.117 1 98 35 GLU B O 1
ATOM 4061 N N . GLY B 1 36 ? -28.75 -20.656 14.461 1 98.25 36 GLY B N 1
ATOM 4062 C CA . GLY B 1 36 ? -27.656 -20.062 15.211 1 98.25 36 GLY B CA 1
ATOM 4063 C C . GLY B 1 36 ? -26.703 -19.266 14.344 1 98.25 36 GLY B C 1
ATOM 4064 O O . GLY B 1 36 ? -25.797 -18.609 14.852 1 98.25 36 GLY B O 1
ATOM 4065 N N . SER B 1 37 ? -26.906 -19.203 13.07 1 98.44 37 SER B N 1
ATOM 4066 C CA . SER B 1 37 ? -26.016 -18.531 12.141 1 98.44 37 SER B CA 1
ATOM 4067 C C . SER B 1 37 ? -26.125 -17.016 12.258 1 98.44 37 SER B C 1
ATOM 4069 O O . SER B 1 37 ? -27.219 -16.484 12.477 1 98.44 37 SER B O 1
ATOM 4071 N N . LEU B 1 38 ? -25 -16.375 12.219 1 98.88 38 LEU B N 1
ATOM 4072 C CA . LEU B 1 38 ? -25 -14.953 11.852 1 98.88 38 LEU B CA 1
ATOM 4073 C C . LEU B 1 38 ? -24.984 -14.781 10.336 1 98.88 38 LEU B C 1
ATOM 4075 O O . LEU B 1 38 ? -24.016 -15.164 9.68 1 98.88 38 LEU B O 1
ATOM 4079 N N . PHE B 1 39 ? -26.031 -14.242 9.812 1 98.75 39 PHE B N 1
ATOM 4080 C CA . PHE B 1 39 ? -26.109 -14.039 8.375 1 98.75 39 PHE B CA 1
ATOM 4081 C C . PHE B 1 39 ? -25.641 -12.633 8.008 1 98.75 39 PHE B C 1
ATOM 4083 O O . PHE B 1 39 ? -26.203 -11.641 8.484 1 98.75 39 PHE B O 1
ATOM 4090 N N . VAL B 1 40 ? -24.594 -12.516 7.168 1 98.62 40 VAL B N 1
ATOM 4091 C CA . VAL B 1 40 ? -24.078 -11.234 6.723 1 98.62 40 VAL B CA 1
ATOM 4092 C C . VAL B 1 40 ? -24.547 -10.953 5.297 1 98.62 40 VAL B C 1
ATOM 4094 O O . VAL B 1 40 ? -24.172 -11.656 4.359 1 98.62 40 VAL B O 1
ATOM 4097 N N . CYS B 1 41 ? -25.328 -9.898 5.141 1 97.5 41 CYS B N 1
ATOM 4098 C CA . CYS B 1 41 ? -25.844 -9.516 3.828 1 97.5 41 CYS B CA 1
ATOM 4099 C C . CYS B 1 41 ? -24.734 -8.906 2.971 1 97.5 41 CYS B C 1
ATOM 4101 O O . CYS B 1 41 ? -24.047 -7.977 3.398 1 97.5 41 CYS B O 1
ATOM 4103 N N . MET B 1 42 ? -24.594 -9.453 1.808 1 94.62 42 MET B N 1
ATOM 4104 C CA . MET B 1 42 ? -23.562 -8.977 0.886 1 94.62 42 MET B CA 1
ATOM 4105 C C . MET B 1 42 ? -24.188 -8.414 -0.382 1 94.62 42 MET B C 1
ATOM 4107 O O . MET B 1 42 ? -25.109 -9.016 -0.952 1 94.62 42 MET B O 1
ATOM 4111 N N . LYS B 1 43 ? -23.734 -7.242 -0.706 1 90.69 43 LYS B N 1
ATOM 4112 C CA . LYS B 1 43 ? -24.141 -6.699 -1.997 1 90.69 43 LYS B CA 1
ATOM 4113 C C . LYS B 1 43 ? -23.109 -7.008 -3.078 1 90.69 43 LYS B C 1
ATOM 4115 O O . LYS B 1 43 ? -22.125 -6.297 -3.213 1 90.69 43 LYS B O 1
ATOM 4120 N N . GLY B 1 44 ? -23.359 -8.07 -3.863 1 82 44 GLY B N 1
ATOM 4121 C CA . GLY B 1 44 ? -22.453 -8.445 -4.941 1 82 44 GLY B CA 1
ATOM 4122 C C . GLY B 1 44 ? -22.812 -7.793 -6.266 1 82 44 GLY B C 1
ATOM 4123 O O . GLY B 1 44 ? -23.656 -6.898 -6.32 1 82 44 GLY B O 1
ATOM 4124 N N . TYR B 1 45 ? -22.156 -8.156 -7.277 1 75.88 45 TYR B N 1
ATOM 4125 C CA . TYR B 1 45 ? -22.344 -7.602 -8.617 1 75.88 45 TYR B CA 1
ATOM 4126 C C . TYR B 1 45 ? -23.688 -8.023 -9.195 1 75.88 45 TYR B C 1
ATOM 4128 O O . TYR B 1 45 ? -24.375 -7.219 -9.836 1 75.88 45 TYR B O 1
ATOM 4136 N N . THR B 1 46 ? -24.062 -9.297 -8.852 1 77.25 46 THR B N 1
ATOM 4137 C CA . THR B 1 46 ? -25.25 -9.828 -9.516 1 77.25 46 THR B CA 1
ATOM 4138 C C . THR B 1 46 ? -26.391 -10.008 -8.516 1 77.25 46 THR B C 1
ATOM 4140 O O . THR B 1 46 ? -27.562 -10.023 -8.898 1 77.25 46 THR B O 1
ATOM 4143 N N . VAL B 1 47 ? -26 -10.164 -7.281 1 85.56 47 VAL B N 1
ATOM 4144 C CA . VAL B 1 47 ? -27.016 -10.477 -6.281 1 85.56 47 VAL B CA 1
ATOM 4145 C C . VAL B 1 47 ? -26.797 -9.617 -5.039 1 85.56 47 VAL B C 1
ATOM 4147 O O . VAL B 1 47 ? -25.656 -9.383 -4.633 1 85.56 47 VAL B O 1
ATOM 4150 N N . ASP B 1 48 ? -27.875 -9.102 -4.504 1 93.44 48 ASP B N 1
ATOM 4151 C CA . ASP B 1 48 ? -27.891 -8.43 -3.211 1 93.44 48 ASP B CA 1
ATOM 4152 C C . ASP B 1 48 ? -28.547 -9.305 -2.146 1 93.44 48 ASP B C 1
ATOM 4154 O O . ASP B 1 48 ? -29.781 -9.414 -2.092 1 93.44 48 ASP B O 1
ATOM 4158 N N . SER B 1 49 ? -27.75 -9.828 -1.329 1 94.12 49 SER B N 1
ATOM 4159 C CA . SER B 1 49 ? -28.25 -10.836 -0.403 1 94.12 49 SER B CA 1
ATOM 4160 C C . SER B 1 49 ? -29.109 -10.211 0.69 1 94.12 49 SER B C 1
ATOM 4162 O O . SER B 1 49 ? -29.75 -10.914 1.463 1 94.12 49 SER B O 1
ATOM 4164 N N . HIS B 1 50 ? -29.141 -8.875 0.748 1 96.44 50 HIS B N 1
ATOM 4165 C CA . HIS B 1 50 ? -30.125 -8.219 1.617 1 96.44 50 HIS B CA 1
ATOM 4166 C C . HIS B 1 50 ? -31.531 -8.68 1.302 1 96.44 50 HIS B C 1
ATOM 4168 O O . HIS B 1 50 ? -32.375 -8.727 2.191 1 96.44 50 HIS B O 1
ATOM 4174 N N . ASP B 1 51 ? -31.719 -9.031 0.131 1 95 51 ASP B N 1
ATOM 4175 C CA . ASP B 1 51 ? -33.031 -9.453 -0.335 1 95 51 ASP B CA 1
ATOM 4176 C C . ASP B 1 51 ? -33.375 -10.852 0.183 1 95 51 ASP B C 1
ATOM 4178 O O . ASP B 1 51 ? -34.531 -11.273 0.115 1 95 51 ASP B O 1
ATOM 4182 N N . PHE B 1 52 ? -32.438 -11.508 0.702 1 96.06 52 PHE B N 1
ATOM 4183 C CA . PHE B 1 52 ? -32.656 -12.867 1.186 1 96.06 52 PHE B CA 1
ATOM 4184 C C . PHE B 1 52 ? -32.625 -12.914 2.709 1 96.06 52 PHE B C 1
ATOM 4186 O O . PHE B 1 52 ? -32.562 -13.992 3.301 1 96.06 52 PHE B O 1
ATOM 4193 N N . ALA B 1 53 ? -32.625 -11.773 3.342 1 97.06 53 ALA B N 1
ATOM 4194 C CA . ALA B 1 53 ? -32.5 -11.695 4.797 1 97.06 53 ALA B CA 1
ATOM 4195 C C . ALA B 1 53 ? -33.688 -12.375 5.469 1 97.06 53 ALA B C 1
ATOM 4197 O O . ALA B 1 53 ? -33.531 -13.031 6.5 1 97.06 53 ALA B O 1
ATOM 4198 N N . LYS B 1 54 ? -34.844 -12.211 4.922 1 96.69 54 LYS B N 1
ATOM 4199 C CA . LYS B 1 54 ? -36.031 -12.836 5.469 1 96.69 54 LYS B CA 1
ATOM 4200 C C . LYS B 1 54 ? -35.969 -14.359 5.398 1 96.69 54 LYS B C 1
ATOM 4202 O O . LYS B 1 54 ? -36.344 -15.055 6.34 1 96.69 54 LYS B O 1
ATOM 4207 N N . GLN B 1 55 ? -35.5 -14.75 4.289 1 97 55 GLN B N 1
ATOM 4208 C CA . GLN B 1 55 ? -35.281 -16.188 4.117 1 97 55 GLN B CA 1
ATOM 4209 C C . GLN B 1 55 ? -34.281 -16.703 5.137 1 97 55 GLN B C 1
ATOM 4211 O O . GLN B 1 55 ? -34.5 -17.766 5.73 1 97 55 GLN B O 1
ATOM 4216 N N . ALA B 1 56 ? -33.188 -16.016 5.34 1 97.88 56 ALA B N 1
ATOM 4217 C CA . ALA B 1 56 ? -32.156 -16.406 6.297 1 97.88 56 ALA B CA 1
ATOM 4218 C C . ALA B 1 56 ? -32.719 -16.469 7.715 1 97.88 56 ALA B C 1
ATOM 4220 O O . ALA B 1 56 ? -32.406 -17.406 8.461 1 97.88 56 ALA B O 1
ATOM 4221 N N . ALA B 1 57 ? -33.5 -15.516 8.008 1 97.69 57 ALA B N 1
ATOM 4222 C CA . ALA B 1 57 ? -34.156 -15.492 9.32 1 97.69 57 ALA B CA 1
ATOM 4223 C C . ALA B 1 57 ? -35.062 -16.703 9.5 1 97.69 57 ALA B C 1
ATOM 4225 O O . ALA B 1 57 ? -35.031 -17.344 10.555 1 97.69 57 ALA B O 1
ATOM 4226 N N . ALA B 1 58 ? -35.781 -16.969 8.508 1 97.25 58 ALA B N 1
ATOM 4227 C CA . ALA B 1 58 ? -36.719 -18.094 8.555 1 97.25 58 ALA B CA 1
ATOM 4228 C C . ALA B 1 58 ? -35.969 -19.422 8.68 1 97.25 58 ALA B C 1
ATOM 4230 O O . ALA B 1 58 ? -36.469 -20.359 9.281 1 97.25 58 ALA B O 1
ATOM 4231 N N . GLN B 1 59 ? -34.812 -19.422 8.188 1 97.31 59 GLN B N 1
ATOM 4232 C CA . GLN B 1 59 ? -34 -20.641 8.18 1 97.31 59 GLN B CA 1
ATOM 4233 C C . GLN B 1 59 ? -33.25 -20.812 9.508 1 97.31 59 GLN B C 1
ATOM 4235 O O . GLN B 1 59 ? -32.625 -21.844 9.727 1 97.31 59 GLN B O 1
ATOM 4240 N N . GLY B 1 60 ? -33.375 -19.781 10.344 1 97.25 60 GLY B N 1
ATOM 4241 C CA . GLY B 1 60 ? -32.812 -19.984 11.68 1 97.25 60 GLY B CA 1
ATOM 4242 C C . GLY B 1 60 ? -31.688 -19.031 12.008 1 97.25 60 GLY B C 1
ATOM 4243 O O . GLY B 1 60 ? -31.016 -19.188 13.039 1 97.25 60 GLY B O 1
ATOM 4244 N N . ALA B 1 61 ? -31.375 -18.094 11.188 1 98.44 61 ALA B N 1
ATOM 4245 C CA . ALA B 1 61 ? -30.359 -17.109 11.539 1 98.44 61 ALA B CA 1
ATOM 4246 C C . ALA B 1 61 ? -30.641 -16.484 12.906 1 98.44 61 ALA B C 1
ATOM 4248 O O . ALA B 1 61 ? -31.781 -16.078 13.18 1 98.44 61 ALA B O 1
ATOM 4249 N N . ALA B 1 62 ? -29.625 -16.484 13.719 1 98.69 62 ALA B N 1
ATOM 4250 C CA . ALA B 1 62 ? -29.781 -15.906 15.055 1 98.69 62 ALA B CA 1
ATOM 4251 C C . ALA B 1 62 ? -29.75 -14.383 14.992 1 98.69 62 ALA B C 1
ATOM 4253 O O . ALA B 1 62 ? -30.312 -13.703 15.852 1 98.69 62 ALA B O 1
ATOM 4254 N N . ALA B 1 63 ? -29.047 -13.828 14.07 1 98.75 63 ALA B N 1
ATOM 4255 C CA . ALA B 1 63 ? -28.922 -12.398 13.828 1 98.75 63 ALA B CA 1
ATOM 4256 C C . ALA B 1 63 ? -28.516 -12.117 12.391 1 98.75 63 ALA B C 1
ATOM 4258 O O . ALA B 1 63 ? -28.078 -13.016 11.672 1 98.75 63 ALA B O 1
ATOM 4259 N N . ILE B 1 64 ? -28.703 -10.859 11.984 1 98.69 64 ILE B N 1
ATOM 4260 C CA . ILE B 1 64 ? -28.375 -10.43 10.633 1 98.69 64 ILE B CA 1
ATOM 4261 C C . ILE B 1 64 ? -27.484 -9.188 10.68 1 98.69 64 ILE B C 1
ATOM 4263 O O . ILE B 1 64 ? -27.703 -8.289 11.5 1 98.69 64 ILE B O 1
ATOM 4267 N N . VAL B 1 65 ? -26.406 -9.141 9.898 1 98.75 65 VAL B N 1
ATOM 4268 C CA . VAL B 1 65 ? -25.609 -7.941 9.648 1 98.75 65 VAL B CA 1
ATOM 4269 C C . VAL B 1 65 ? -25.984 -7.344 8.297 1 98.75 65 VAL B C 1
ATOM 4271 O O . VAL B 1 65 ? -25.984 -8.039 7.277 1 98.75 65 VAL B O 1
ATOM 4274 N N . ALA B 1 66 ? -26.328 -6.09 8.281 1 98.56 66 ALA B N 1
ATOM 4275 C CA . ALA B 1 66 ? -26.844 -5.477 7.059 1 98.56 66 ALA B CA 1
ATOM 4276 C C . ALA B 1 66 ? -26.391 -4.027 6.938 1 98.56 66 ALA B C 1
ATOM 4278 O O . ALA B 1 66 ? -25.906 -3.438 7.91 1 98.56 66 ALA B O 1
ATOM 4279 N N . GLU B 1 67 ? -26.531 -3.445 5.727 1 97.56 67 GLU B N 1
ATOM 4280 C CA . GLU B 1 67 ? -26.172 -2.055 5.469 1 97.56 67 GLU B CA 1
ATOM 4281 C C . GLU B 1 67 ? -27.391 -1.145 5.52 1 97.56 67 GLU B C 1
ATOM 4283 O O . GLU B 1 67 ? -27.266 0.078 5.434 1 97.56 67 GLU B O 1
ATOM 4288 N N . ARG B 1 68 ? -28.516 -1.716 5.625 1 96.44 68 ARG B N 1
ATOM 4289 C CA . ARG B 1 68 ? -29.781 -1.002 5.738 1 96.44 68 ARG B CA 1
ATOM 4290 C C . ARG B 1 68 ? -30.75 -1.756 6.641 1 96.44 68 ARG B C 1
ATOM 4292 O O . ARG B 1 68 ? -30.625 -2.965 6.84 1 96.44 68 ARG B O 1
ATOM 4299 N N . PRO B 1 69 ? -31.703 -1.013 7.184 1 96.44 69 PRO B N 1
ATOM 4300 C CA . PRO B 1 69 ? -32.688 -1.701 8.016 1 96.44 69 PRO B CA 1
ATOM 4301 C C . PRO B 1 69 ? -33.438 -2.789 7.254 1 96.44 69 PRO B C 1
ATOM 4303 O O . PRO B 1 69 ? -33.781 -2.611 6.082 1 96.44 69 PRO B O 1
ATOM 4306 N N . ILE B 1 70 ? -33.594 -3.885 7.922 1 96.81 70 ILE B N 1
ATOM 4307 C CA . ILE B 1 70 ? -34.344 -5.012 7.367 1 96.81 70 ILE B CA 1
ATOM 4308 C C . ILE B 1 70 ? -35.469 -5.41 8.32 1 96.81 70 ILE B C 1
ATOM 4310 O O . ILE B 1 70 ? -35.281 -5.473 9.531 1 96.81 70 ILE B O 1
ATOM 4314 N N . ASP B 1 71 ? -36.656 -5.68 7.754 1 96 71 ASP B N 1
ATOM 4315 C CA . ASP B 1 71 ? -37.812 -6.055 8.547 1 96 71 ASP B CA 1
ATOM 4316 C C . ASP B 1 71 ? -37.844 -7.562 8.797 1 96 71 ASP B C 1
ATOM 4318 O O . ASP B 1 71 ? -38.469 -8.312 8.039 1 96 71 ASP B O 1
ATOM 4322 N N . VAL B 1 72 ? -37.219 -7.969 9.828 1 97.06 72 VAL B N 1
ATOM 4323 C CA . VAL B 1 72 ? -37.188 -9.367 10.227 1 97.06 72 VAL B CA 1
ATOM 4324 C C . VAL B 1 72 ? -37.344 -9.484 11.734 1 97.06 72 VAL B C 1
ATOM 4326 O O . VAL B 1 72 ? -37.25 -8.484 12.453 1 97.06 72 VAL B O 1
ATOM 4329 N N . ASP B 1 73 ? -37.594 -10.695 12.258 1 95.31 73 ASP B N 1
ATOM 4330 C CA . ASP B 1 73 ? -37.906 -10.922 13.664 1 95.31 73 ASP B CA 1
ATOM 4331 C C . ASP B 1 73 ? -36.625 -11.266 14.453 1 95.31 73 ASP B C 1
ATOM 4333 O O . ASP B 1 73 ? -36.719 -11.648 15.617 1 95.31 73 ASP B O 1
ATOM 4337 N N . VAL B 1 74 ? -35.5 -11.188 13.875 1 97.81 74 VAL B N 1
ATOM 4338 C CA . VAL B 1 74 ? -34.219 -11.414 14.555 1 97.81 74 VAL B CA 1
ATOM 4339 C C . VAL B 1 74 ? -33.438 -10.109 14.617 1 97.81 74 VAL B C 1
ATOM 4341 O O . VAL B 1 74 ? -33.688 -9.18 13.852 1 97.81 74 VAL B O 1
ATOM 4344 N N . PRO B 1 75 ? -32.5 -10.031 15.609 1 98.38 75 PRO B N 1
ATOM 4345 C CA . PRO B 1 75 ? -31.719 -8.797 15.719 1 98.38 75 PRO B CA 1
ATOM 4346 C C . PRO B 1 75 ? -30.938 -8.484 14.445 1 98.38 75 PRO B C 1
ATOM 4348 O O . PRO B 1 75 ? -30.391 -9.398 13.812 1 98.38 75 PRO B O 1
ATOM 4351 N N . VAL B 1 76 ? -30.938 -7.211 14.078 1 98.62 76 VAL B N 1
ATOM 4352 C CA . VAL B 1 76 ? -30.203 -6.734 12.906 1 98.62 76 VAL B CA 1
ATOM 4353 C C . VAL B 1 76 ? -29.109 -5.77 13.344 1 98.62 76 VAL B C 1
ATOM 4355 O O . VAL B 1 76 ? -29.359 -4.801 14.062 1 98.62 76 VAL B O 1
ATOM 4358 N N . VAL B 1 77 ? -27.875 -6.074 13.031 1 98.62 77 VAL B N 1
ATOM 4359 C CA . VAL B 1 77 ? -26.734 -5.191 13.203 1 98.62 77 VAL B CA 1
ATOM 4360 C C . VAL B 1 77 ? -26.516 -4.352 11.945 1 98.62 77 VAL B C 1
ATOM 4362 O O . VAL B 1 77 ? -26.359 -4.895 10.852 1 98.62 77 VAL B O 1
ATOM 4365 N N . LEU B 1 78 ? -26.531 -3.07 12.07 1 98.06 78 LEU B N 1
ATOM 4366 C CA . LEU B 1 78 ? -26.312 -2.203 10.914 1 98.06 78 LEU B CA 1
ATOM 4367 C C . LEU B 1 78 ? -24.859 -1.751 10.844 1 98.06 78 LEU B C 1
ATOM 4369 O O . LEU B 1 78 ? -24.297 -1.267 11.836 1 98.06 78 LEU B O 1
ATOM 4373 N N . VAL B 1 79 ? -24.25 -1.986 9.719 1 97.62 79 VAL B N 1
ATOM 4374 C CA . VAL B 1 79 ? -22.875 -1.58 9.461 1 97.62 79 VAL B CA 1
ATOM 4375 C C . VAL B 1 79 ? -22.797 -0.792 8.156 1 97.62 79 VAL B C 1
ATOM 4377 O O . VAL B 1 79 ? -23.734 -0.809 7.359 1 97.62 79 VAL B O 1
ATOM 4380 N N . LYS B 1 80 ? -21.672 -0.118 7.922 1 95.19 80 LYS B N 1
ATOM 4381 C CA . LYS B 1 80 ? -21.5 0.716 6.734 1 95.19 80 LYS B CA 1
ATOM 4382 C C . LYS B 1 80 ? -21.141 -0.128 5.516 1 95.19 80 LYS B C 1
ATOM 4384 O O . LYS B 1 80 ? -21.5 0.213 4.391 1 95.19 80 LYS B O 1
ATOM 4389 N N . ASN B 1 81 ? -20.391 -1.162 5.727 1 96 81 ASN B N 1
ATOM 4390 C CA . ASN B 1 81 ? -19.875 -2.021 4.672 1 96 81 ASN B CA 1
ATOM 4391 C C . ASN B 1 81 ? -19.797 -3.479 5.121 1 96 81 ASN B C 1
ATOM 4393 O O . ASN B 1 81 ? -18.922 -3.846 5.914 1 96 81 ASN B O 1
ATOM 4397 N N . THR B 1 82 ? -20.609 -4.277 4.555 1 97.19 82 THR B N 1
ATOM 4398 C CA . THR B 1 82 ? -20.734 -5.645 5.043 1 97.19 82 THR B CA 1
ATOM 4399 C C . THR B 1 82 ? -19.531 -6.477 4.613 1 97.19 82 THR B C 1
ATOM 4401 O O . THR B 1 82 ? -19.156 -7.441 5.285 1 97.19 82 THR B O 1
ATOM 4404 N N . PHE B 1 83 ? -18.859 -6.133 3.477 1 95.69 83 PHE B N 1
ATOM 4405 C CA . PHE B 1 83 ? -17.656 -6.844 3.064 1 95.69 83 PHE B CA 1
ATOM 4406 C C . PHE B 1 83 ? -16.547 -6.68 4.098 1 95.69 83 PHE B C 1
ATOM 4408 O O . PHE B 1 83 ? -15.922 -7.66 4.5 1 95.69 83 PHE B O 1
ATOM 4415 N N . ARG B 1 84 ? -16.375 -5.465 4.559 1 97.06 84 ARG B N 1
ATOM 4416 C CA . ARG B 1 84 ? -15.344 -5.188 5.562 1 97.06 84 ARG B CA 1
ATOM 4417 C C . ARG B 1 84 ? -15.695 -5.836 6.898 1 97.06 84 ARG B C 1
ATOM 4419 O O . ARG B 1 84 ? -14.828 -6.402 7.566 1 97.06 84 ARG B O 1
ATOM 4426 N N . SER B 1 85 ? -16.938 -5.715 7.238 1 98 85 SER B N 1
ATOM 4427 C CA . SER B 1 85 ? -17.375 -6.293 8.5 1 98 85 SER B CA 1
ATOM 4428 C C . SER B 1 85 ? -17.203 -7.805 8.508 1 98 85 SER B C 1
ATOM 4430 O O . SER B 1 85 ? -16.812 -8.383 9.523 1 98 85 SER B O 1
ATOM 4432 N N . LEU B 1 86 ? -17.531 -8.406 7.367 1 98.25 86 LEU B N 1
ATOM 4433 C CA . LEU B 1 86 ? -17.422 -9.859 7.27 1 98.25 86 LEU B CA 1
ATOM 4434 C C . LEU B 1 86 ? -15.984 -10.305 7.531 1 98.25 86 LEU B C 1
ATOM 4436 O O . LEU B 1 86 ? -15.75 -11.297 8.227 1 98.25 86 LEU B O 1
ATOM 4440 N N . ALA B 1 87 ? -15.008 -9.617 6.984 1 98.38 87 ALA B N 1
ATOM 4441 C CA . ALA B 1 87 ? -13.602 -9.984 7.152 1 98.38 87 ALA B CA 1
ATOM 4442 C C . ALA B 1 87 ? -13.188 -9.922 8.617 1 98.38 87 ALA B C 1
ATOM 4444 O O . ALA B 1 87 ? -12.555 -10.852 9.133 1 98.38 87 ALA B O 1
ATOM 4445 N N . VAL B 1 88 ? -13.594 -8.852 9.32 1 98.5 88 VAL B N 1
ATOM 4446 C CA . VAL B 1 88 ? -13.219 -8.656 10.719 1 98.5 88 VAL B CA 1
ATOM 4447 C C . VAL B 1 88 ? -13.938 -9.68 11.594 1 98.5 88 VAL B C 1
ATOM 4449 O O . VAL B 1 88 ? -13.328 -10.281 12.484 1 98.5 88 VAL B O 1
ATOM 4452 N N . LEU B 1 89 ? -15.219 -9.883 11.328 1 98.69 89 LEU B N 1
ATOM 4453 C CA . LEU B 1 89 ? -16.016 -10.836 12.094 1 98.69 89 LEU B CA 1
ATOM 4454 C C . LEU B 1 89 ? -15.484 -12.25 11.938 1 98.69 89 LEU B C 1
ATOM 4456 O O . LEU B 1 89 ? -15.359 -12.984 12.914 1 98.69 89 LEU B O 1
ATOM 4460 N N . ALA B 1 90 ? -15.188 -12.625 10.656 1 98.69 90 ALA B N 1
ATOM 4461 C CA . ALA B 1 90 ? -14.68 -13.969 10.391 1 98.69 90 ALA B CA 1
ATOM 4462 C C . ALA B 1 90 ? -13.336 -14.188 11.078 1 98.69 90 ALA B C 1
ATOM 4464 O O . ALA B 1 90 ? -13.117 -15.227 11.703 1 98.69 90 ALA B O 1
ATOM 4465 N N . ASP B 1 91 ? -12.445 -13.227 10.984 1 98.69 91 ASP B N 1
ATOM 4466 C CA . ASP B 1 91 ? -11.133 -13.297 11.625 1 98.69 91 ASP B CA 1
ATOM 4467 C C . ASP B 1 91 ? -11.281 -13.516 13.133 1 98.69 91 ASP B C 1
ATOM 4469 O O . ASP B 1 91 ? -10.602 -14.367 13.711 1 98.69 91 ASP B O 1
ATOM 4473 N N . TYR B 1 92 ? -12.172 -12.773 13.789 1 98.62 92 TYR B N 1
ATOM 4474 C CA . TYR B 1 92 ? -12.398 -12.836 15.227 1 98.62 92 TYR B CA 1
ATOM 4475 C C . TYR B 1 92 ? -13.062 -14.148 15.617 1 98.62 92 TYR B C 1
ATOM 4477 O O . TYR B 1 92 ? -12.602 -14.828 16.531 1 98.62 92 TYR B O 1
ATOM 4485 N N . PHE B 1 93 ? -14.148 -14.523 14.906 1 98.62 93 PHE B N 1
ATOM 4486 C CA . PHE B 1 93 ? -14.969 -15.688 15.227 1 98.62 93 PHE B CA 1
ATOM 4487 C C . PHE B 1 93 ? -14.148 -16.969 15.133 1 98.62 93 PHE B C 1
ATOM 4489 O O . PHE B 1 93 ? -14.305 -17.875 15.961 1 98.62 93 PHE B O 1
ATOM 4496 N N . TYR B 1 94 ? -13.25 -16.984 14.164 1 98.44 94 TYR B N 1
ATOM 4497 C CA . TYR B 1 94 ? -12.508 -18.219 13.93 1 98.44 94 TYR B CA 1
ATOM 4498 C C . TYR B 1 94 ? -11.141 -18.172 14.594 1 98.44 94 TYR B C 1
ATOM 4500 O O . TYR B 1 94 ? -10.281 -19 14.32 1 98.44 94 TYR B O 1
ATOM 4508 N N . GLY B 1 95 ? -10.914 -17.188 15.414 1 97.94 95 GLY B N 1
ATOM 4509 C CA . GLY B 1 95 ? -9.797 -17.172 16.344 1 97.94 95 GLY B CA 1
ATOM 4510 C C . GLY B 1 95 ? -8.492 -16.75 15.695 1 97.94 95 GLY B C 1
ATOM 4511 O O . GLY B 1 95 ? -7.426 -17.266 16.031 1 97.94 95 GLY B O 1
ATOM 4512 N N . GLN B 1 96 ? -8.516 -15.93 14.609 1 98.25 96 GLN B N 1
ATOM 4513 C CA . GLN B 1 96 ? -7.355 -15.367 13.922 1 98.25 96 GLN B CA 1
ATOM 4514 C C . GLN B 1 96 ? -6.398 -16.469 13.484 1 98.25 96 GLN B C 1
ATOM 4516 O O . GLN B 1 96 ? -5.223 -16.469 13.852 1 98.25 96 GLN B O 1
ATOM 4521 N N . PRO B 1 97 ? -6.832 -17.312 12.648 1 98.62 97 PRO B N 1
ATOM 4522 C CA . PRO B 1 97 ? -6.078 -18.547 12.352 1 98.62 97 PRO B CA 1
ATOM 4523 C C . PRO B 1 97 ? -4.738 -18.266 11.68 1 98.62 97 PRO B C 1
ATOM 4525 O O . PRO B 1 97 ? -3.758 -18.969 11.93 1 98.62 97 PRO B O 1
ATOM 4528 N N . THR B 1 98 ? -4.602 -17.219 10.891 1 98.38 98 THR B N 1
ATOM 4529 C CA . THR B 1 98 ? -3.359 -17 10.164 1 98.38 98 THR B CA 1
ATOM 4530 C C . THR B 1 98 ? -2.273 -16.469 11.102 1 98.38 98 THR B C 1
ATOM 4532 O O . THR B 1 98 ? -1.1 -16.406 10.727 1 98.38 98 THR B O 1
ATOM 4535 N N . HIS B 1 99 ? -2.65 -16.031 12.32 1 97.69 99 HIS B N 1
ATOM 4536 C CA . HIS B 1 99 ? -1.651 -15.719 13.336 1 97.69 99 HIS B CA 1
ATOM 4537 C C . HIS B 1 99 ? -0.921 -16.969 13.805 1 97.69 99 HIS B C 1
ATOM 4539 O O . HIS B 1 99 ? 0.141 -16.875 14.422 1 97.69 99 HIS B O 1
ATOM 4545 N N . LYS B 1 100 ? -1.504 -18.109 13.477 1 97.94 100 LYS B N 1
ATOM 4546 C CA . LYS B 1 100 ? -0.977 -19.375 13.977 1 97.94 100 LYS B CA 1
ATOM 4547 C C . LYS B 1 100 ? -0.363 -20.188 12.844 1 97.94 100 LYS B C 1
ATOM 4549 O O . LYS B 1 100 ? 0.075 -21.328 13.062 1 97.94 100 LYS B O 1
ATOM 4554 N N . LEU B 1 101 ? -0.324 -19.609 11.625 1 97.62 101 LEU B N 1
ATOM 4555 C CA . LEU B 1 101 ? 0.199 -20.266 10.43 1 97.62 101 LEU B CA 1
ATOM 4556 C C . LEU B 1 101 ? 1.345 -19.453 9.828 1 97.62 101 LEU B C 1
ATOM 4558 O O . LEU B 1 101 ? 1.34 -18.234 9.883 1 97.62 101 LEU B O 1
ATOM 4562 N N . HIS B 1 102 ? 2.434 -20.203 9.305 1 98.69 102 HIS B N 1
ATOM 4563 C CA . HIS B 1 102 ? 3.33 -19.547 8.367 1 98.69 102 HIS B CA 1
ATOM 4564 C C . HIS B 1 102 ? 2.67 -19.375 7 1 98.69 102 HIS B C 1
ATOM 4566 O O . HIS B 1 102 ? 2.494 -20.359 6.27 1 98.69 102 HIS B O 1
ATOM 4572 N N . LEU B 1 103 ? 2.236 -18.188 6.645 1 98.88 103 LEU B N 1
ATOM 4573 C CA . LEU B 1 103 ? 1.404 -17.969 5.469 1 98.88 103 LEU B CA 1
ATOM 4574 C C . LEU B 1 103 ? 2.209 -17.297 4.355 1 98.88 103 LEU B C 1
ATOM 4576 O O . LEU B 1 103 ? 2.826 -16.25 4.566 1 98.88 103 LEU B O 1
ATOM 4580 N N . ILE B 1 104 ? 2.246 -17.906 3.18 1 98.94 104 ILE B N 1
ATOM 4581 C CA . ILE B 1 104 ? 2.945 -17.406 1.997 1 98.94 104 ILE B CA 1
ATOM 4582 C C . ILE B 1 104 ? 1.932 -17.031 0.919 1 98.94 104 ILE B C 1
ATOM 4584 O O . ILE B 1 104 ? 1.102 -17.859 0.522 1 98.94 104 ILE B O 1
ATOM 4588 N N . GLY B 1 105 ? 1.909 -15.797 0.546 1 98.94 105 GLY B N 1
ATOM 4589 C CA . GLY B 1 105 ? 1.046 -15.336 -0.527 1 98.94 105 GLY B CA 1
ATOM 4590 C C . GLY B 1 105 ? 1.795 -15.047 -1.814 1 98.94 105 GLY B C 1
ATOM 4591 O O . GLY B 1 105 ? 2.857 -14.422 -1.794 1 98.94 105 GLY B O 1
ATOM 4592 N N . ILE B 1 106 ? 1.283 -15.5 -2.949 1 98.94 106 ILE B N 1
ATOM 4593 C CA . ILE B 1 106 ? 1.933 -15.328 -4.246 1 98.94 106 ILE B CA 1
ATOM 4594 C C . ILE B 1 106 ? 1.009 -14.562 -5.191 1 98.94 106 ILE B C 1
ATOM 4596 O O . ILE B 1 106 ? -0.128 -14.977 -5.43 1 98.94 106 ILE B O 1
ATOM 4600 N N . THR B 1 107 ? 1.467 -13.445 -5.645 1 98.94 107 THR B N 1
ATOM 4601 C CA . THR B 1 107 ? 0.701 -12.688 -6.633 1 98.94 107 THR B CA 1
ATOM 4602 C C . THR B 1 107 ? 1.524 -12.461 -7.898 1 98.94 107 THR B C 1
ATOM 4604 O O . THR B 1 107 ? 2.699 -12.836 -7.957 1 98.94 107 THR B O 1
ATOM 4607 N N . GLY B 1 108 ? 0.952 -11.922 -8.984 1 98.56 108 GLY B N 1
ATOM 4608 C CA . GLY B 1 108 ? 1.499 -11.727 -10.312 1 98.56 108 GLY B CA 1
ATOM 4609 C C . GLY B 1 108 ? 0.527 -12.102 -11.422 1 98.56 108 GLY B C 1
ATOM 4610 O O . GLY B 1 108 ? -0.592 -12.539 -11.148 1 98.56 108 GLY B O 1
ATOM 4611 N N . THR B 1 109 ? 0.967 -11.859 -12.633 1 98.06 109 THR B N 1
ATOM 4612 C CA . THR B 1 109 ? 0.105 -12.203 -13.758 1 98.06 109 THR B CA 1
ATOM 4613 C C . THR B 1 109 ? 0.199 -13.695 -14.07 1 98.06 109 THR B C 1
ATOM 4615 O O . THR B 1 109 ? -0.813 -14.398 -14.07 1 98.06 109 THR B O 1
ATOM 4618 N N . ASN B 1 110 ? 1.386 -14.195 -14.227 1 97.38 110 ASN B N 1
ATOM 4619 C CA . ASN B 1 110 ? 1.644 -15.586 -14.586 1 97.38 110 ASN B CA 1
ATOM 4620 C C . ASN B 1 110 ? 2.561 -16.266 -13.57 1 97.38 110 ASN B C 1
ATOM 4622 O O . ASN B 1 110 ? 3.361 -15.594 -12.906 1 97.38 110 ASN B O 1
ATOM 4626 N N . GLY B 1 111 ? 2.377 -17.578 -13.414 1 97.5 111 GLY B N 1
ATOM 4627 C CA . GLY B 1 111 ? 3.326 -18.375 -12.641 1 97.5 111 GLY B CA 1
ATOM 4628 C C . GLY B 1 111 ? 2.879 -18.609 -11.211 1 97.5 111 GLY B C 1
ATOM 4629 O O . GLY B 1 111 ? 3.518 -19.359 -10.469 1 97.5 111 GLY B O 1
ATOM 4630 N N . LYS B 1 112 ? 1.734 -18.016 -10.758 1 98.12 112 LYS B N 1
ATOM 4631 C CA . LYS B 1 112 ? 1.266 -18.156 -9.383 1 98.12 112 LYS B CA 1
ATOM 4632 C C . LYS B 1 112 ? 1.029 -19.609 -9.016 1 98.12 112 LYS B C 1
ATOM 4634 O O . LYS B 1 112 ? 1.497 -20.078 -7.977 1 98.12 112 LYS B O 1
ATOM 4639 N N . THR B 1 113 ? 0.333 -20.328 -9.867 1 97.44 113 THR B N 1
ATOM 4640 C CA . THR B 1 113 ? -0.067 -21.703 -9.586 1 97.44 113 THR B CA 1
ATOM 4641 C C . THR B 1 113 ? 1.152 -22.609 -9.508 1 97.44 113 THR B C 1
ATOM 4643 O O . THR B 1 113 ? 1.284 -23.406 -8.57 1 97.44 113 THR B O 1
ATOM 4646 N N . THR B 1 114 ? 2.039 -22.516 -10.484 1 97.31 114 THR B N 1
ATOM 4647 C CA . THR B 1 114 ? 3.24 -23.344 -10.492 1 97.31 114 THR B CA 1
ATOM 4648 C C . THR B 1 114 ? 4.105 -23.047 -9.266 1 97.31 114 THR B C 1
ATOM 4650 O O . THR B 1 114 ? 4.531 -23.969 -8.562 1 97.31 114 THR B O 1
ATOM 4653 N N . THR B 1 115 ? 4.344 -21.781 -8.953 1 98.5 115 THR B N 1
ATOM 4654 C CA . THR B 1 115 ? 5.168 -21.375 -7.82 1 98.5 115 THR B CA 1
ATOM 4655 C C . THR B 1 115 ? 4.555 -21.875 -6.512 1 98.5 115 THR B C 1
ATOM 4657 O O . THR B 1 115 ? 5.27 -22.359 -5.629 1 98.5 115 THR B O 1
ATOM 4660 N N . SER B 1 116 ? 3.221 -21.719 -6.371 1 98.38 116 SER B N 1
ATOM 4661 C CA . SER B 1 116 ? 2.572 -22.156 -5.137 1 98.38 116 SER B CA 1
ATOM 4662 C C . SER B 1 116 ? 2.707 -23.656 -4.938 1 98.38 116 SER B C 1
ATOM 4664 O O . SER B 1 116 ? 2.939 -24.125 -3.82 1 98.38 116 SER B O 1
ATOM 4666 N N . HIS B 1 117 ? 2.604 -24.453 -6.039 1 97.25 117 HIS B N 1
ATOM 4667 C CA . HIS B 1 117 ? 2.742 -25.891 -5.938 1 97.25 117 HIS B CA 1
ATOM 4668 C C . HIS B 1 117 ? 4.172 -26.281 -5.582 1 97.25 117 HIS B C 1
ATOM 4670 O O . HIS B 1 117 ? 4.387 -27.188 -4.773 1 97.25 117 HIS B O 1
ATOM 4676 N N . ILE B 1 118 ? 5.133 -25.625 -6.238 1 98 118 ILE B N 1
ATOM 4677 C CA . ILE B 1 118 ? 6.531 -25.891 -5.914 1 98 118 ILE B CA 1
ATOM 4678 C C . ILE B 1 118 ? 6.789 -25.578 -4.441 1 98 118 ILE B C 1
ATOM 4680 O O . ILE B 1 118 ? 7.418 -26.359 -3.734 1 98 118 ILE B O 1
ATOM 4684 N N . MET B 1 119 ? 6.266 -24.453 -3.975 1 98.06 119 MET B N 1
ATOM 4685 C CA . MET B 1 119 ? 6.449 -24.016 -2.59 1 98.06 119 MET B CA 1
ATOM 4686 C C . MET B 1 119 ? 5.82 -25.016 -1.625 1 98.06 119 MET B C 1
ATOM 4688 O O . MET B 1 119 ? 6.367 -25.281 -0.553 1 98.06 119 MET B O 1
ATOM 4692 N N . ASP B 1 120 ? 4.621 -25.469 -1.968 1 97.88 120 ASP B N 1
ATOM 4693 C CA . ASP B 1 120 ? 3.955 -26.484 -1.146 1 97.88 120 ASP B CA 1
ATOM 4694 C C . ASP B 1 120 ? 4.832 -27.719 -0.978 1 97.88 120 ASP B C 1
ATOM 4696 O O . ASP B 1 120 ? 4.988 -28.219 0.133 1 97.88 120 ASP B O 1
ATOM 4700 N N . GLU B 1 121 ? 5.453 -28.203 -2.064 1 97.75 121 GLU B N 1
ATOM 4701 C CA . GLU B 1 121 ? 6.328 -29.375 -2.025 1 97.75 121 GLU B CA 1
ATOM 4702 C C . GLU B 1 121 ? 7.57 -29.109 -1.182 1 97.75 121 GLU B C 1
ATOM 4704 O O . GLU B 1 121 ? 8.008 -29.969 -0.417 1 97.75 121 GLU B O 1
ATOM 4709 N N . ILE B 1 122 ? 8.141 -27.906 -1.322 1 98.44 122 ILE B N 1
ATOM 4710 C CA . ILE B 1 122 ? 9.328 -27.531 -0.565 1 98.44 122 ILE B CA 1
ATOM 4711 C C . ILE B 1 122 ? 9.008 -27.531 0.928 1 98.44 122 ILE B C 1
ATOM 4713 O O . ILE B 1 122 ? 9.766 -28.094 1.728 1 98.44 122 ILE B O 1
ATOM 4717 N N . MET B 1 123 ? 7.875 -26.984 1.308 1 98.56 123 MET B N 1
ATOM 4718 C CA . MET B 1 123 ? 7.512 -26.906 2.719 1 98.56 123 MET B CA 1
ATOM 4719 C C . MET B 1 123 ? 7.191 -28.281 3.275 1 98.56 123 MET B C 1
ATOM 4721 O O . MET B 1 123 ? 7.477 -28.562 4.441 1 98.56 123 MET B O 1
ATOM 4725 N N . ARG B 1 124 ? 6.555 -29.125 2.449 1 98 124 ARG B N 1
ATOM 4726 C CA . ARG B 1 124 ? 6.312 -30.5 2.867 1 98 124 ARG B CA 1
ATOM 4727 C C . ARG B 1 124 ? 7.629 -31.234 3.109 1 98 124 ARG B C 1
ATOM 4729 O O . ARG B 1 124 ? 7.773 -31.953 4.105 1 98 124 ARG B O 1
ATOM 4736 N N . ALA B 1 125 ? 8.562 -31.062 2.201 1 98 125 ALA B N 1
ATOM 4737 C CA . ALA B 1 125 ? 9.875 -31.703 2.33 1 98 125 ALA B CA 1
ATOM 4738 C C . ALA B 1 125 ? 10.609 -31.188 3.561 1 98 125 ALA B C 1
ATOM 4740 O O . ALA B 1 125 ? 11.453 -31.875 4.125 1 98 125 ALA B O 1
ATOM 4741 N N . HIS B 1 126 ? 10.336 -29.938 3.961 1 97.25 126 HIS B N 1
ATOM 4742 C CA . HIS B 1 126 ? 10.898 -29.312 5.16 1 97.25 126 HIS B CA 1
ATOM 4743 C C . HIS B 1 126 ? 10.312 -29.953 6.422 1 97.25 126 HIS B C 1
ATOM 4745 O O . HIS B 1 126 ? 10.789 -29.672 7.531 1 97.25 126 HIS B O 1
ATOM 4751 N N . GLY B 1 127 ? 9.242 -30.781 6.285 1 97.56 127 GLY B N 1
ATOM 4752 C CA . GLY B 1 127 ? 8.633 -31.484 7.41 1 97.56 127 GLY B CA 1
ATOM 4753 C C . GLY B 1 127 ? 7.355 -30.828 7.895 1 97.56 127 GLY B C 1
ATOM 4754 O O . GLY B 1 127 ? 6.801 -31.219 8.922 1 97.56 127 GLY B O 1
ATOM 4755 N N . HIS B 1 128 ? 6.863 -29.891 7.141 1 97.69 128 HIS B N 1
ATOM 4756 C CA . HIS B 1 128 ? 5.633 -29.219 7.551 1 97.69 128 HIS B CA 1
ATOM 4757 C C . HIS B 1 128 ? 4.406 -29.953 7.016 1 97.69 128 HIS B C 1
ATOM 4759 O O . HIS B 1 128 ? 4.445 -30.531 5.93 1 97.69 128 HIS B O 1
ATOM 4765 N N . LYS B 1 129 ? 3.365 -30 7.832 1 98.5 129 LYS B N 1
ATOM 4766 C CA . LYS B 1 129 ? 2.039 -30.219 7.258 1 98.5 129 LYS B CA 1
ATOM 4767 C C . LYS B 1 129 ? 1.533 -28.938 6.574 1 98.5 129 LYS B C 1
ATOM 4769 O O . LYS B 1 129 ? 1.549 -27.859 7.172 1 98.5 129 LYS B O 1
ATOM 4774 N N . THR B 1 130 ? 1.1 -29.062 5.336 1 98.62 130 THR B N 1
ATOM 4775 C CA . THR B 1 130 ? 0.901 -27.828 4.57 1 98.62 130 THR B CA 1
ATOM 4776 C C . THR B 1 130 ? -0.557 -27.688 4.145 1 98.62 130 THR B C 1
ATOM 4778 O O . THR B 1 130 ? -1.307 -28.672 4.145 1 98.62 130 THR B O 1
ATOM 4781 N N . GLY B 1 131 ? -0.982 -26.453 3.943 1 98.75 131 GLY B N 1
ATOM 4782 C CA . GLY B 1 131 ? -2.176 -26.078 3.205 1 98.75 131 GLY B CA 1
ATOM 4783 C C . GLY B 1 131 ? -1.87 -25.375 1.898 1 98.75 131 GLY B C 1
ATOM 4784 O O . GLY B 1 131 ? -0.858 -24.672 1.784 1 98.75 131 GLY B O 1
ATOM 4785 N N . LEU B 1 132 ? -2.736 -25.594 0.931 1 98.56 132 LEU B N 1
ATOM 4786 C CA . LEU B 1 132 ? -2.611 -24.953 -0.374 1 98.56 132 LEU B CA 1
ATOM 4787 C C . LEU B 1 132 ? -3.949 -24.375 -0.829 1 98.56 132 LEU B C 1
ATOM 4789 O O . LEU B 1 132 ? -4.98 -25.047 -0.744 1 98.56 132 LEU B O 1
ATOM 4793 N N . ILE B 1 133 ? -3.967 -23.109 -1.199 1 98.56 133 ILE B N 1
ATOM 4794 C CA . ILE B 1 133 ? -5.156 -22.469 -1.739 1 98.56 133 ILE B CA 1
ATOM 4795 C C . ILE B 1 133 ? -4.832 -21.828 -3.09 1 98.56 133 ILE B C 1
ATOM 4797 O O . ILE B 1 133 ? -3.977 -20.953 -3.176 1 98.56 133 ILE B O 1
ATOM 4801 N N . GLY B 1 134 ? -5.488 -22.281 -4.137 1 97.12 134 GLY B N 1
ATOM 4802 C CA . GLY B 1 134 ? -5.164 -21.703 -5.438 1 97.12 134 GLY B CA 1
ATOM 4803 C C . GLY B 1 134 ? -6.172 -22.062 -6.512 1 97.12 134 GLY B C 1
ATOM 4804 O O . GLY B 1 134 ? -7.305 -22.438 -6.207 1 97.12 134 GLY B O 1
ATOM 4805 N N . THR B 1 135 ? -5.809 -21.828 -7.727 1 93.19 135 THR B N 1
ATOM 4806 C CA . THR B 1 135 ? -6.652 -21.938 -8.914 1 93.19 135 THR B CA 1
ATOM 4807 C C . THR B 1 135 ? -7.129 -23.359 -9.117 1 93.19 135 THR B C 1
ATOM 4809 O O . THR B 1 135 ? -8.305 -23.594 -9.422 1 93.19 135 THR B O 1
ATOM 4812 N N . ILE B 1 136 ? -6.262 -24.328 -8.961 1 93 136 ILE B N 1
ATOM 4813 C CA . ILE B 1 136 ? -6.559 -25.719 -9.297 1 93 136 ILE B CA 1
ATOM 4814 C C . ILE B 1 136 ? -7.41 -26.344 -8.188 1 93 136 ILE B C 1
ATOM 4816 O O . ILE B 1 136 ? -8.445 -26.953 -8.461 1 93 136 ILE B O 1
ATOM 4820 N N . ASN B 1 137 ? -6.988 -26.203 -6.984 1 93.69 137 ASN B N 1
ATOM 4821 C CA . ASN B 1 137 ? -7.684 -26.781 -5.84 1 93.69 137 ASN B CA 1
ATOM 4822 C C . ASN B 1 137 ? -7.199 -26.172 -4.527 1 93.69 137 ASN B C 1
ATOM 4824 O O . ASN B 1 137 ? -6.32 -25.297 -4.523 1 93.69 137 ASN B O 1
ATOM 4828 N N . MET B 1 138 ? -7.934 -26.484 -3.521 1 97 138 MET B N 1
ATOM 4829 C CA . MET B 1 138 ? -7.516 -26.25 -2.143 1 97 138 MET B CA 1
ATOM 4830 C C . MET B 1 138 ? -7.113 -27.562 -1.467 1 97 138 MET B C 1
ATOM 4832 O O . MET B 1 138 ? -7.746 -28.594 -1.68 1 97 138 MET B O 1
ATOM 4836 N N . LYS B 1 139 ? -6.023 -27.5 -0.75 1 97.81 139 LYS B N 1
ATOM 4837 C CA . LYS B 1 139 ? -5.562 -28.688 -0.031 1 97.81 139 LYS B CA 1
ATOM 4838 C C . LYS B 1 139 ? -5.352 -28.391 1.45 1 97.81 139 LYS B C 1
ATOM 4840 O O . LYS B 1 139 ? -4.883 -27.312 1.808 1 97.81 139 LYS B O 1
ATOM 4845 N N . ILE B 1 140 ? -5.742 -29.281 2.291 1 98.06 140 ILE B N 1
ATOM 4846 C CA . ILE B 1 140 ? -5.387 -29.344 3.703 1 98.06 140 ILE B CA 1
ATOM 4847 C C . ILE B 1 140 ? -4.691 -30.672 4.004 1 98.06 140 ILE B C 1
ATOM 4849 O O . ILE B 1 140 ? -5.34 -31.719 4.062 1 98.06 140 ILE B O 1
ATOM 4853 N N . GLY B 1 141 ? -3.416 -30.578 4.254 1 97 141 GLY B N 1
ATOM 4854 C CA . GLY B 1 141 ? -2.67 -31.812 4.285 1 97 141 GLY B CA 1
ATOM 4855 C C . GLY B 1 141 ? -2.797 -32.625 3.004 1 97 141 GLY B C 1
ATOM 4856 O O . GLY B 1 141 ? -2.484 -32.125 1.92 1 97 141 GLY B O 1
ATOM 4857 N N . ASP B 1 142 ? -3.398 -33.75 3.113 1 95.19 142 ASP B N 1
ATOM 4858 C CA . ASP B 1 142 ? -3.504 -34.625 1.953 1 95.19 142 ASP B CA 1
ATOM 4859 C C . ASP B 1 142 ? -4.918 -34.594 1.373 1 95.19 142 ASP B C 1
ATOM 4861 O O . ASP B 1 142 ? -5.18 -35.25 0.344 1 95.19 142 ASP B O 1
ATOM 4865 N N . GLU B 1 143 ? -5.742 -33.812 2.006 1 97 143 GLU B N 1
ATOM 4866 C CA . GLU B 1 143 ? -7.117 -33.719 1.523 1 97 143 GLU B CA 1
ATOM 4867 C C . GLU B 1 143 ? -7.262 -32.594 0.502 1 97 143 GLU B C 1
ATOM 4869 O O . GLU B 1 143 ? -6.715 -31.5 0.689 1 97 143 GLU B O 1
ATOM 4874 N N . THR B 1 144 ? -7.969 -32.875 -0.534 1 96.38 144 THR B N 1
ATOM 4875 C CA . THR B 1 144 ? -8.156 -31.922 -1.606 1 96.38 144 THR B CA 1
ATOM 4876 C C . THR B 1 144 ? -9.617 -31.453 -1.668 1 96.38 144 THR B C 1
ATOM 4878 O O . THR B 1 144 ? -10.531 -32.281 -1.519 1 96.38 144 THR B O 1
ATOM 4881 N N . PHE B 1 145 ? -9.828 -30.172 -1.846 1 94.75 145 PHE B N 1
ATOM 4882 C CA . PHE B 1 145 ? -11.156 -29.562 -1.937 1 94.75 145 PHE B CA 1
ATOM 4883 C C . PHE B 1 145 ? -11.289 -28.75 -3.219 1 94.75 145 PHE B C 1
ATOM 4885 O O . PHE B 1 145 ? -10.305 -28.203 -3.713 1 94.75 145 PHE B O 1
ATOM 4892 N N . GLU B 1 146 ? -12.461 -28.656 -3.721 1 91.62 146 GLU B N 1
ATOM 4893 C CA . GLU B 1 146 ? -12.734 -27.828 -4.895 1 91.62 146 GLU B CA 1
ATOM 4894 C C . GLU B 1 146 ? -12.742 -26.359 -4.539 1 91.62 146 GLU B C 1
ATOM 4896 O O . GLU B 1 146 ? -13.078 -25.984 -3.41 1 91.62 146 GLU B O 1
ATOM 4901 N N . VAL B 1 147 ? -12.375 -25.594 -5.512 1 88.81 147 VAL B N 1
ATOM 4902 C CA . VAL B 1 147 ? -12.383 -24.156 -5.316 1 88.81 147 VAL B CA 1
ATOM 4903 C C . VAL B 1 147 ? -13.133 -23.484 -6.465 1 88.81 147 VAL B C 1
ATOM 4905 O O . VAL B 1 147 ? -13.102 -23.969 -7.602 1 88.81 147 VAL B O 1
ATOM 4908 N N . LYS B 1 148 ? -13.789 -22.391 -6.133 1 84.44 148 LYS B N 1
ATOM 4909 C CA . LYS B 1 148 ? -14.523 -21.641 -7.145 1 84.44 148 LYS B CA 1
ATOM 4910 C C . LYS B 1 148 ? -13.672 -20.5 -7.719 1 84.44 148 LYS B C 1
ATOM 4912 O O . LYS B 1 148 ? -13.758 -20.203 -8.914 1 84.44 148 LYS B O 1
ATOM 4917 N N . ASN B 1 149 ? -12.93 -19.844 -6.906 1 90.06 149 ASN B N 1
ATOM 4918 C CA . ASN B 1 149 ? -12.039 -18.75 -7.285 1 90.06 149 ASN B CA 1
ATOM 4919 C C . ASN B 1 149 ? -10.594 -19.031 -6.887 1 90.06 149 ASN B C 1
ATOM 4921 O O . ASN B 1 149 ? -10.344 -19.781 -5.93 1 90.06 149 ASN B O 1
ATOM 4925 N N . THR B 1 150 ? -9.719 -18.422 -7.699 1 93.38 150 THR B N 1
ATOM 4926 C CA . THR B 1 150 ? -8.297 -18.531 -7.367 1 93.38 150 THR B CA 1
ATOM 4927 C C . THR B 1 150 ? -8.055 -18.172 -5.906 1 93.38 150 THR B C 1
ATOM 4929 O O . THR B 1 150 ? -7.297 -18.844 -5.211 1 93.38 150 THR B O 1
ATOM 4932 N N . THR B 1 151 ? -8.641 -17.078 -5.453 1 98.12 151 THR B N 1
ATOM 4933 C CA . THR B 1 151 ? -8.594 -16.609 -4.07 1 98.12 151 THR B CA 1
ATOM 4934 C C . THR B 1 151 ? -10 -16.5 -3.484 1 98.12 151 THR B C 1
ATOM 4936 O O . THR B 1 151 ? -10.789 -15.656 -3.906 1 98.12 151 THR B O 1
ATOM 4939 N N . PRO B 1 152 ? -10.328 -17.312 -2.537 1 97.38 152 PRO B N 1
ATOM 4940 C CA . PRO B 1 152 ? -11.664 -17.297 -1.94 1 97.38 152 PRO B CA 1
ATOM 4941 C C . PRO B 1 152 ? -11.977 -15.984 -1.215 1 97.38 152 PRO B C 1
ATOM 4943 O O . PRO B 1 152 ? -11.094 -15.141 -1.066 1 97.38 152 PRO B O 1
ATOM 4946 N N . ASP B 1 153 ? -13.289 -15.844 -0.824 1 95.75 153 ASP B N 1
ATOM 4947 C CA . ASP B 1 153 ? -13.695 -14.68 -0.05 1 95.75 153 ASP B CA 1
ATOM 4948 C C . ASP B 1 153 ? -13.188 -14.758 1.387 1 95.75 153 ASP B C 1
ATOM 4950 O O . ASP B 1 153 ? -12.711 -15.812 1.819 1 95.75 153 ASP B O 1
ATOM 4954 N N . ALA B 1 154 ? -13.367 -13.719 2.104 1 97.81 154 ALA B N 1
ATOM 4955 C CA . ALA B 1 154 ? -12.773 -13.578 3.432 1 97.81 154 ALA B CA 1
ATOM 4956 C C . ALA B 1 154 ? -13.312 -14.641 4.387 1 97.81 154 ALA B C 1
ATOM 4958 O O . ALA B 1 154 ? -12.555 -15.211 5.176 1 97.81 154 ALA B O 1
ATOM 4959 N N . LEU B 1 155 ? -14.602 -14.906 4.324 1 98 155 LEU B N 1
ATOM 4960 C CA . LEU B 1 155 ? -15.203 -15.891 5.215 1 98 155 LEU B CA 1
ATOM 4961 C C . LEU B 1 155 ? -14.656 -17.281 4.93 1 98 155 LEU B C 1
ATOM 4963 O O . LEU B 1 155 ? -14.227 -17.984 5.852 1 98 155 LEU B O 1
ATOM 4967 N N . THR B 1 156 ? -14.648 -17.656 3.639 1 97.5 156 THR B N 1
ATOM 4968 C CA . THR B 1 156 ? -14.156 -18.969 3.238 1 97.5 156 THR B CA 1
ATOM 4969 C C . THR B 1 156 ? -12.695 -19.141 3.631 1 97.5 156 THR B C 1
ATOM 4971 O O . THR B 1 156 ? -12.289 -20.203 4.098 1 97.5 156 THR B O 1
ATOM 4974 N N . LEU B 1 157 ? -11.953 -18.094 3.482 1 98.44 157 LEU B N 1
ATOM 4975 C CA . LEU B 1 157 ? -10.539 -18.141 3.83 1 98.44 157 LEU B CA 1
ATOM 4976 C C . LEU B 1 157 ? -10.352 -18.406 5.324 1 98.44 157 LEU B C 1
ATOM 4978 O O . LEU B 1 157 ? -9.625 -19.312 5.719 1 98.44 157 LEU B O 1
ATOM 4982 N N . GLN B 1 158 ? -11.023 -17.609 6.184 1 98.5 158 GLN B N 1
ATOM 4983 C CA . GLN B 1 158 ? -10.859 -17.75 7.625 1 98.5 158 GLN B CA 1
ATOM 4984 C C . GLN B 1 158 ? -11.359 -19.109 8.109 1 98.5 158 GLN B C 1
ATOM 4986 O O . GLN B 1 158 ? -10.742 -19.734 8.977 1 98.5 158 GLN B O 1
ATOM 4991 N N . GLN B 1 159 ? -12.477 -19.594 7.473 1 98 159 GLN B N 1
ATOM 4992 C CA . GLN B 1 159 ? -12.977 -20.938 7.77 1 98 159 GLN B CA 1
ATOM 4993 C C . GLN B 1 159 ? -11.945 -22 7.422 1 98 159 GLN B C 1
ATOM 4995 O O . GLN B 1 159 ? -11.703 -22.922 8.211 1 98 159 GLN B O 1
ATOM 5000 N N . THR B 1 160 ? -11.375 -21.844 6.277 1 98.19 160 THR B N 1
ATOM 5001 C CA . THR B 1 160 ? -10.398 -22.797 5.781 1 98.19 160 THR B CA 1
ATOM 5002 C C . THR B 1 160 ? -9.141 -22.797 6.648 1 98.19 160 THR B C 1
ATOM 5004 O O . THR B 1 160 ? -8.648 -23.859 7.051 1 98.19 160 THR B O 1
ATOM 5007 N N . PHE B 1 161 ? -8.609 -21.609 6.941 1 98.75 161 PHE B N 1
ATOM 5008 C CA . PHE B 1 161 ? -7.43 -21.5 7.789 1 98.75 161 PHE B CA 1
ATOM 5009 C C . PHE B 1 161 ? -7.691 -22.094 9.164 1 98.75 161 PHE B C 1
ATOM 5011 O O . PHE B 1 161 ? -6.812 -22.734 9.75 1 98.75 161 PHE B O 1
ATOM 5018 N N . SER B 1 162 ? -8.891 -21.828 9.711 1 98.62 162 SER B N 1
ATOM 5019 C CA . SER B 1 162 ? -9.242 -22.391 11.016 1 98.62 162 SER B CA 1
ATOM 5020 C C . SER B 1 162 ? -9.195 -23.922 10.984 1 98.62 162 SER B C 1
ATOM 5022 O O . SER B 1 162 ? -8.664 -24.547 11.906 1 98.62 162 SER B O 1
ATOM 5024 N N . LYS B 1 163 ? -9.773 -24.469 9.914 1 98.31 163 LYS B N 1
ATOM 5025 C CA . LYS B 1 163 ? -9.734 -25.922 9.734 1 98.31 163 LYS B CA 1
ATOM 5026 C C . LYS B 1 163 ? -8.289 -26.422 9.625 1 98.31 163 LYS B C 1
ATOM 5028 O O . LYS B 1 163 ? -7.953 -27.469 10.172 1 98.31 163 LYS B O 1
ATOM 5033 N N . MET B 1 164 ? -7.465 -25.734 8.938 1 98.75 164 MET B N 1
ATOM 5034 C CA . MET B 1 164 ? -6.055 -26.078 8.797 1 98.75 164 MET B CA 1
ATOM 5035 C C . MET B 1 164 ? -5.363 -26.109 10.156 1 98.75 164 MET B C 1
ATOM 5037 O O . MET B 1 164 ? -4.637 -27.047 10.469 1 98.75 164 MET B O 1
ATOM 5041 N N . VAL B 1 165 ? -5.57 -25.047 10.953 1 98.62 165 VAL B N 1
ATOM 5042 C CA . VAL B 1 165 ? -4.965 -24.969 12.281 1 98.62 165 VAL B CA 1
ATOM 5043 C C . VAL B 1 165 ? -5.43 -26.156 13.133 1 98.62 165 VAL B C 1
ATOM 5045 O O . VAL B 1 165 ? -4.625 -26.797 13.812 1 98.62 165 VAL B O 1
ATOM 5048 N N . GLU B 1 166 ? -6.723 -26.453 13.055 1 98.25 166 GLU B N 1
ATOM 5049 C CA . GLU B 1 166 ? -7.293 -27.578 13.805 1 98.25 166 GLU B CA 1
ATOM 5050 C C . GLU B 1 166 ? -6.645 -28.891 13.398 1 98.25 166 GLU B C 1
ATOM 5052 O O . GLU B 1 166 ? -6.488 -29.797 14.234 1 98.25 166 GLU B O 1
ATOM 5057 N N . GLN B 1 167 ? -6.285 -28.953 12.164 1 98.06 167 GLN B N 1
ATOM 5058 C CA . GLN B 1 167 ? -5.73 -30.203 11.648 1 98.06 167 GLN B CA 1
ATOM 5059 C C . GLN B 1 167 ? -4.207 -30.203 11.758 1 98.06 167 GLN B C 1
ATOM 5061 O O . GLN B 1 167 ? -3.545 -31.094 11.211 1 98.06 167 GLN B O 1
ATOM 5066 N N . GLY B 1 168 ? -3.643 -29.203 12.312 1 98.06 168 GLY B N 1
ATOM 5067 C CA . GLY B 1 168 ? -2.225 -29.188 12.633 1 98.06 168 GLY B CA 1
ATOM 5068 C C . GLY B 1 168 ? -1.358 -28.688 11.492 1 98.06 168 GLY B C 1
ATOM 5069 O O . GLY B 1 168 ? -0.158 -28.969 11.445 1 98.06 168 GLY B O 1
ATOM 5070 N N . VAL B 1 169 ? -1.941 -28.016 10.547 1 98.44 169 VAL B N 1
ATOM 5071 C CA . VAL B 1 169 ? -1.175 -27.422 9.453 1 98.44 169 VAL B CA 1
ATOM 5072 C C . VAL B 1 169 ? -0.213 -26.375 10.008 1 98.44 169 VAL B C 1
ATOM 5074 O O . VAL B 1 169 ? -0.584 -25.578 10.867 1 98.44 169 VAL B O 1
ATOM 5077 N N . ASP B 1 170 ? 1.035 -26.359 9.453 1 96.56 170 ASP B N 1
ATOM 5078 C CA . ASP B 1 170 ? 2.102 -25.453 9.875 1 96.56 170 ASP B CA 1
ATOM 5079 C C . ASP B 1 170 ? 2.223 -24.266 8.922 1 96.56 170 ASP B C 1
ATOM 5081 O O . ASP B 1 170 ? 2.477 -23.141 9.359 1 96.56 170 ASP B O 1
ATOM 5085 N N . SER B 1 171 ? 2.176 -24.562 7.738 1 98.44 171 SER B N 1
ATOM 5086 C CA . SER B 1 171 ? 2.391 -23.547 6.715 1 98.44 171 SER B CA 1
ATOM 5087 C C . SER B 1 171 ? 1.353 -23.656 5.602 1 98.44 171 SER B C 1
ATOM 5089 O O . SER B 1 171 ? 0.902 -24.766 5.27 1 98.44 171 SER B O 1
ATOM 5091 N N . THR B 1 172 ? 0.937 -22.547 5.109 1 98.81 172 THR B N 1
ATOM 5092 C CA . THR B 1 172 ? -0.004 -22.5 3.994 1 98.81 172 THR B CA 1
ATOM 5093 C C . THR B 1 172 ? 0.525 -21.594 2.883 1 98.81 172 THR B C 1
ATOM 5095 O O . THR B 1 172 ? 1.044 -20.516 3.152 1 98.81 172 THR B O 1
ATOM 5098 N N . VAL B 1 173 ? 0.459 -22.094 1.656 1 98.81 173 VAL B N 1
ATOM 5099 C CA . VAL B 1 173 ? 0.771 -21.312 0.462 1 98.81 173 VAL B CA 1
ATOM 5100 C C . VAL B 1 173 ? -0.517 -20.984 -0.29 1 98.81 173 VAL B C 1
ATOM 5102 O O . VAL B 1 173 ? -1.369 -21.859 -0.487 1 98.81 173 VAL B O 1
ATOM 5105 N N . MET B 1 174 ? -0.667 -19.766 -0.649 1 98.75 174 MET B N 1
ATOM 5106 C CA . MET B 1 174 ? -1.902 -19.438 -1.357 1 98.75 174 MET B CA 1
ATOM 5107 C C . MET B 1 174 ? -1.638 -18.469 -2.504 1 98.75 174 MET B C 1
ATOM 5109 O O . MET B 1 174 ? -0.748 -17.625 -2.414 1 98.75 174 MET B O 1
ATOM 5113 N N . GLU B 1 175 ? -2.355 -18.641 -3.613 1 98.81 175 GLU B N 1
ATOM 5114 C CA . GLU B 1 175 ? -2.395 -17.688 -4.707 1 98.81 175 GLU B CA 1
ATOM 5115 C C . GLU B 1 175 ? -3.244 -16.469 -4.344 1 98.81 175 GLU B C 1
ATOM 5117 O O . GLU B 1 175 ? -4.363 -16.609 -3.846 1 98.81 175 GLU B O 1
ATOM 5122 N N . VAL B 1 176 ? -2.748 -15.328 -4.566 1 98.88 176 VAL B N 1
ATOM 5123 C CA . VAL B 1 176 ? -3.455 -14.102 -4.242 1 98.88 176 VAL B CA 1
ATOM 5124 C C . VAL B 1 176 ? -3.711 -13.297 -5.516 1 98.88 176 VAL B C 1
ATOM 5126 O O . VAL B 1 176 ? -2.811 -12.625 -6.023 1 98.88 176 VAL B O 1
ATOM 5129 N N . SER B 1 177 ? -4.922 -13.266 -5.961 1 98.56 177 SER B N 1
ATOM 5130 C CA . SER B 1 177 ? -5.281 -12.594 -7.203 1 98.56 177 SER B CA 1
ATOM 5131 C C . SER B 1 177 ? -5.395 -11.086 -7.004 1 98.56 177 SER B C 1
ATOM 5133 O O . SER B 1 177 ? -5.59 -10.617 -5.879 1 98.56 177 SER B O 1
ATOM 5135 N N . SER B 1 178 ? -5.277 -10.352 -8.141 1 98.44 178 SER B N 1
ATOM 5136 C CA . SER B 1 178 ? -5.441 -8.906 -8.086 1 98.44 178 SER B CA 1
ATOM 5137 C C . SER B 1 178 ? -6.859 -8.523 -7.672 1 98.44 178 SER B C 1
ATOM 5139 O O . SER B 1 178 ? -7.059 -7.559 -6.934 1 98.44 178 SER B O 1
ATOM 5141 N N . HIS B 1 179 ? -7.84 -9.305 -8.078 1 97.06 179 HIS B N 1
ATOM 5142 C CA . HIS B 1 179 ? -9.227 -9.094 -7.672 1 97.06 179 HIS B CA 1
ATOM 5143 C C . HIS B 1 179 ? -9.375 -9.188 -6.16 1 97.06 179 HIS B C 1
ATOM 5145 O O . HIS B 1 179 ? -10 -8.328 -5.539 1 97.06 179 HIS B O 1
ATOM 5151 N N . ALA B 1 180 ? -8.82 -10.242 -5.648 1 98.06 180 ALA B N 1
ATOM 5152 C CA . ALA B 1 180 ? -8.938 -10.492 -4.215 1 98.06 180 ALA B CA 1
ATOM 5153 C C . ALA B 1 180 ? -8.32 -9.352 -3.41 1 98.06 180 ALA B C 1
ATOM 5155 O O . ALA B 1 180 ? -8.867 -8.938 -2.387 1 98.06 180 ALA B O 1
ATOM 5156 N N . LEU B 1 181 ? -7.191 -8.867 -3.855 1 98.56 181 LEU B N 1
ATOM 5157 C CA . LEU B 1 181 ? -6.52 -7.758 -3.184 1 98.56 181 LEU B CA 1
ATOM 5158 C C . LEU B 1 181 ? -7.344 -6.48 -3.281 1 98.56 181 LEU B C 1
ATOM 5160 O O . LEU B 1 181 ? -7.504 -5.762 -2.291 1 98.56 181 LEU B O 1
ATOM 5164 N N . ASP B 1 182 ? -7.887 -6.234 -4.438 1 97.44 182 ASP B N 1
ATOM 5165 C CA . ASP B 1 182 ? -8.648 -5.008 -4.68 1 97.44 182 ASP B CA 1
ATOM 5166 C C . ASP B 1 182 ? -9.977 -5.027 -3.93 1 97.44 182 ASP B C 1
ATOM 5168 O O . ASP B 1 182 ? -10.422 -3.998 -3.42 1 97.44 182 ASP B O 1
ATOM 5172 N N . LEU B 1 183 ? -10.602 -6.215 -3.803 1 95.94 183 LEU B N 1
ATOM 5173 C CA . LEU B 1 183 ? -11.922 -6.355 -3.203 1 95.94 183 LEU B CA 1
ATOM 5174 C C . LEU B 1 183 ? -11.82 -6.574 -1.698 1 95.94 183 LEU B C 1
ATOM 5176 O O . LEU B 1 183 ? -12.828 -6.566 -0.993 1 95.94 183 LEU B O 1
ATOM 5180 N N . GLY B 1 184 ? -10.656 -6.809 -1.252 1 97.25 184 GLY B N 1
ATOM 5181 C CA . GLY B 1 184 ? -10.445 -7.023 0.171 1 97.25 184 GLY B CA 1
ATOM 5182 C C . GLY B 1 184 ? -10.812 -8.422 0.625 1 97.25 184 GLY B C 1
ATOM 5183 O O . GLY B 1 184 ? -11.211 -8.625 1.776 1 97.25 184 GLY B O 1
ATOM 5184 N N . ARG B 1 185 ? -10.727 -9.398 -0.278 1 97.5 185 ARG B N 1
ATOM 5185 C CA . ARG B 1 185 ? -11.055 -10.773 0.089 1 97.5 185 ARG B CA 1
ATOM 5186 C C . ARG B 1 185 ? -10.039 -11.336 1.079 1 97.5 185 ARG B C 1
ATOM 5188 O O . ARG B 1 185 ? -10.359 -12.227 1.866 1 97.5 185 ARG B O 1
ATOM 5195 N N . VAL B 1 186 ? -8.859 -10.742 1.048 1 98.75 186 VAL B N 1
ATOM 5196 C CA . VAL B 1 186 ? -7.793 -11.344 1.848 1 98.75 186 VAL B CA 1
ATOM 5197 C C . VAL B 1 186 ? -7.574 -10.523 3.115 1 98.75 186 VAL B C 1
ATOM 5199 O O . VAL B 1 186 ? -6.613 -10.75 3.855 1 98.75 186 VAL B O 1
ATOM 5202 N N . HIS B 1 187 ? -8.422 -9.461 3.346 1 98.5 187 HIS B N 1
ATOM 5203 C CA . HIS B 1 187 ? -8.336 -8.75 4.617 1 98.5 187 HIS B CA 1
ATOM 5204 C C . HIS B 1 187 ? -8.375 -9.719 5.793 1 98.5 187 HIS B C 1
ATOM 5206 O O . HIS B 1 187 ? -9.172 -10.664 5.801 1 98.5 187 HIS B O 1
ATOM 5212 N N . GLY B 1 188 ? -7.469 -9.555 6.75 1 98.44 188 GLY B N 1
ATOM 5213 C CA . GLY B 1 188 ? -7.402 -10.43 7.914 1 98.44 188 GLY B CA 1
ATOM 5214 C C . GLY B 1 188 ? -6.34 -11.5 7.793 1 98.44 188 GLY B C 1
ATOM 5215 O O . GLY B 1 188 ? -6.027 -12.188 8.773 1 98.44 188 GLY B O 1
ATOM 5216 N N . CYS B 1 189 ? -5.734 -11.672 6.617 1 98.81 189 CYS B N 1
ATOM 5217 C CA . CYS B 1 189 ? -4.668 -12.648 6.418 1 98.81 189 CYS B CA 1
ATOM 5218 C C . CYS B 1 189 ? -3.318 -12.078 6.832 1 98.81 189 CYS B C 1
ATOM 5220 O O . CYS B 1 189 ? -2.9 -11.031 6.328 1 98.81 189 CYS B O 1
ATOM 5222 N N . ASP B 1 190 ? -2.631 -12.719 7.703 1 98.62 190 ASP B N 1
ATOM 5223 C CA . ASP B 1 190 ? -1.323 -12.281 8.18 1 98.62 190 ASP B CA 1
ATOM 5224 C C . ASP B 1 190 ? -0.198 -12.977 7.418 1 98.62 190 ASP B C 1
ATOM 5226 O O . ASP B 1 190 ? 0.39 -13.938 7.91 1 98.62 190 ASP B O 1
ATOM 5230 N N . TYR B 1 191 ? 0.18 -12.438 6.312 1 98.88 191 TYR B N 1
ATOM 5231 C CA . TYR B 1 191 ? 1.207 -13.023 5.461 1 98.88 191 TYR B CA 1
ATOM 5232 C C . TYR B 1 191 ? 2.588 -12.883 6.094 1 98.88 191 TYR B C 1
ATOM 5234 O O . TYR B 1 191 ? 2.924 -11.82 6.629 1 98.88 191 TYR B O 1
ATOM 5242 N N . ASP B 1 192 ? 3.387 -13.945 6.039 1 98.81 192 ASP B N 1
ATOM 5243 C CA . ASP B 1 192 ? 4.789 -13.914 6.449 1 98.81 192 ASP B CA 1
ATOM 5244 C C . ASP B 1 192 ? 5.703 -13.633 5.258 1 98.81 192 ASP B C 1
ATOM 5246 O O . ASP B 1 192 ? 6.699 -12.922 5.387 1 98.81 192 ASP B O 1
ATOM 5250 N N . VAL B 1 193 ? 5.363 -14.211 4.148 1 98.88 193 VAL B N 1
ATOM 5251 C CA . VAL B 1 193 ? 6.129 -14.07 2.914 1 98.88 193 VAL B CA 1
ATOM 5252 C C . VAL B 1 193 ? 5.191 -13.719 1.761 1 98.88 193 VAL B C 1
ATOM 5254 O O . VAL B 1 193 ? 4.172 -14.375 1.557 1 98.88 193 VAL B O 1
ATOM 5257 N N . ALA B 1 194 ? 5.441 -12.641 1.114 1 98.94 194 ALA B N 1
ATOM 5258 C CA . ALA B 1 194 ? 4.754 -12.258 -0.116 1 98.94 194 ALA B CA 1
ATOM 5259 C C . ALA B 1 194 ? 5.668 -12.414 -1.327 1 98.94 194 ALA B C 1
ATOM 5261 O O . ALA B 1 194 ? 6.82 -11.969 -1.309 1 98.94 194 ALA B O 1
ATOM 5262 N N . VAL B 1 195 ? 5.195 -13.055 -2.396 1 98.94 195 VAL B N 1
ATOM 5263 C CA . VAL B 1 195 ? 5.996 -13.344 -3.58 1 98.94 195 VAL B CA 1
ATOM 5264 C C . VAL B 1 195 ? 5.375 -12.672 -4.805 1 98.94 195 VAL B C 1
ATOM 5266 O O . VAL B 1 195 ? 4.164 -12.781 -5.027 1 98.94 195 VAL B O 1
ATOM 5269 N N . PHE B 1 196 ? 6.219 -11.992 -5.523 1 98.94 196 PHE B N 1
ATOM 5270 C CA . PHE B 1 196 ? 5.809 -11.398 -6.789 1 98.94 196 PHE B CA 1
ATOM 5271 C C . PHE B 1 196 ? 6.426 -12.148 -7.965 1 98.94 196 PHE B C 1
ATOM 5273 O O . PHE B 1 196 ? 7.648 -12.297 -8.047 1 98.94 196 PHE B O 1
ATOM 5280 N N . THR B 1 197 ? 5.629 -12.547 -8.906 1 98.81 197 THR B N 1
ATOM 5281 C CA . THR B 1 197 ? 6.168 -13.273 -10.055 1 98.81 197 THR B CA 1
ATOM 5282 C C . THR B 1 197 ? 6.453 -12.32 -11.211 1 98.81 197 THR B C 1
ATOM 5284 O O . THR B 1 197 ? 7.613 -11.977 -11.469 1 98.81 197 THR B O 1
ATOM 5287 N N . ASN B 1 198 ? 5.379 -11.727 -11.82 1 98.62 198 ASN B N 1
ATOM 5288 C CA . ASN B 1 198 ? 5.516 -10.781 -12.93 1 98.62 198 ASN B CA 1
ATOM 5289 C C . ASN B 1 198 ? 4.23 -9.992 -13.148 1 98.62 198 ASN B C 1
ATOM 5291 O O . ASN B 1 198 ? 3.189 -10.312 -12.57 1 98.62 198 ASN B O 1
ATOM 5295 N N . LEU B 1 199 ? 4.336 -8.969 -13.945 1 98.56 199 LEU B N 1
ATOM 5296 C CA . LEU B 1 199 ? 3.184 -8.156 -14.32 1 98.56 199 LEU B CA 1
ATOM 5297 C C . LEU B 1 199 ? 3.168 -7.902 -15.828 1 98.56 199 LEU B C 1
ATOM 5299 O O . LEU B 1 199 ? 4.031 -7.191 -16.344 1 98.56 199 LEU B O 1
ATOM 5303 N N . THR B 1 200 ? 2.236 -8.492 -16.516 1 97.44 200 THR B N 1
ATOM 5304 C CA . THR B 1 200 ? 1.923 -8.258 -17.922 1 97.44 200 THR B CA 1
ATOM 5305 C C . THR B 1 200 ? 0.418 -8.094 -18.125 1 97.44 200 THR B C 1
ATOM 5307 O O . THR B 1 200 ? -0.355 -8.211 -17.172 1 97.44 200 THR B O 1
ATOM 5310 N N . GLN B 1 201 ? -0.068 -7.816 -19.281 1 95.88 201 GLN B N 1
ATOM 5311 C CA . GLN B 1 201 ? -1.459 -7.445 -19.516 1 95.88 201 GLN B CA 1
ATOM 5312 C C . GLN B 1 201 ? -2.396 -8.617 -19.234 1 95.88 201 GLN B C 1
ATOM 5314 O O . GLN B 1 201 ? -2.184 -9.727 -19.719 1 95.88 201 GLN B O 1
ATOM 5319 N N . ASP B 1 202 ? -3.307 -8.344 -18.375 1 95.62 202 ASP B N 1
ATOM 5320 C CA . ASP B 1 202 ? -4.465 -9.172 -18.062 1 95.62 202 ASP B CA 1
ATOM 5321 C C . ASP B 1 202 ? -5.484 -8.414 -17.219 1 95.62 202 ASP B C 1
ATOM 5323 O O . ASP B 1 202 ? -5.176 -7.348 -16.688 1 95.62 202 ASP B O 1
ATOM 5327 N N . HIS B 1 203 ? -6.734 -8.789 -17.203 1 96.25 203 HIS B N 1
ATOM 5328 C CA . HIS B 1 203 ? -7.781 -8.352 -16.281 1 96.25 203 HIS B CA 1
ATOM 5329 C C . HIS B 1 203 ? -8.102 -6.875 -16.484 1 96.25 203 HIS B C 1
ATOM 5331 O O . HIS B 1 203 ? -8.438 -6.176 -15.523 1 96.25 203 HIS B O 1
ATOM 5337 N N . LEU B 1 204 ? -7.902 -6.312 -17.656 1 95.56 204 LEU B N 1
ATOM 5338 C CA . LEU B 1 204 ? -8.211 -4.906 -17.891 1 95.56 204 LEU B CA 1
ATOM 5339 C C . LEU B 1 204 ? -9.711 -4.691 -18.031 1 95.56 204 LEU B C 1
ATOM 5341 O O . LEU B 1 204 ? -10.188 -3.553 -17.984 1 95.56 204 LEU B O 1
ATOM 5345 N N . ASP B 1 205 ? -10.477 -5.836 -18.188 1 94.12 205 ASP B N 1
ATOM 5346 C CA . ASP B 1 205 ? -11.93 -5.754 -18.094 1 94.12 205 ASP B CA 1
ATOM 5347 C C . ASP B 1 205 ? -12.359 -5.293 -16.703 1 94.12 205 ASP B C 1
ATOM 5349 O O . ASP B 1 205 ? -13.391 -4.637 -16.547 1 94.12 205 ASP B O 1
ATOM 5353 N N . TYR B 1 206 ? -11.586 -5.574 -15.719 1 95.44 206 TYR B N 1
ATOM 5354 C CA . TYR B 1 206 ? -11.898 -5.234 -14.336 1 95.44 206 TYR B CA 1
ATOM 5355 C C . TYR B 1 206 ? -11.117 -4.004 -13.891 1 95.44 206 TYR B C 1
ATOM 5357 O O . TYR B 1 206 ? -11.703 -3.027 -13.422 1 95.44 206 TYR B O 1
ATOM 5365 N N . HIS B 1 207 ? -9.836 -3.998 -14.031 1 97.06 207 HIS B N 1
ATOM 5366 C CA . HIS B 1 207 ? -8.977 -2.955 -13.477 1 97.06 207 HIS B CA 1
ATOM 5367 C C . HIS B 1 207 ? -8.969 -1.718 -14.367 1 97.06 207 HIS B C 1
ATOM 5369 O O . HIS B 1 207 ? -8.555 -0.638 -13.938 1 97.06 207 HIS B O 1
ATOM 5375 N N . LYS B 1 208 ? -9.305 -1.877 -15.648 1 96.31 208 LYS B N 1
ATOM 5376 C CA . LYS B 1 208 ? -9.453 -0.805 -16.625 1 96.31 208 LYS B CA 1
ATOM 5377 C C . LYS B 1 208 ? -8.102 -0.325 -17.141 1 96.31 208 LYS B C 1
ATOM 5379 O O . LYS B 1 208 ? -7.949 -0.012 -18.312 1 96.31 208 LYS B O 1
ATOM 5384 N N . THR B 1 209 ? -7.07 -0.189 -16.234 1 96.62 209 THR B N 1
ATOM 5385 C CA . THR B 1 209 ? -5.742 0.255 -16.656 1 96.62 209 THR B CA 1
ATOM 5386 C C . THR B 1 209 ? -4.66 -0.627 -16.031 1 96.62 209 THR B C 1
ATOM 5388 O O . THR B 1 209 ? -4.879 -1.249 -14.992 1 96.62 209 THR B O 1
ATOM 5391 N N . MET B 1 210 ? -3.453 -0.639 -16.719 1 96.69 210 MET B N 1
ATOM 5392 C CA . MET B 1 210 ? -2.311 -1.377 -16.188 1 96.69 210 MET B CA 1
ATOM 5393 C C . MET B 1 210 ? -1.858 -0.793 -14.844 1 96.69 210 MET B C 1
ATOM 5395 O O . MET B 1 210 ? -1.388 -1.523 -13.977 1 96.69 210 MET B O 1
ATOM 5399 N N . GLU B 1 211 ? -2.041 0.539 -14.664 1 96.38 211 GLU B N 1
ATOM 5400 C CA . GLU B 1 211 ? -1.657 1.201 -13.422 1 96.38 211 GLU B CA 1
ATOM 5401 C C . GLU B 1 211 ? -2.5 0.708 -12.25 1 96.38 211 GLU B C 1
ATOM 5403 O O . GLU B 1 211 ? -1.977 0.46 -11.164 1 96.38 211 GLU B O 1
ATOM 5408 N N . GLU B 1 212 ? -3.799 0.594 -12.492 1 96.81 212 GLU B N 1
ATOM 5409 C CA . GLU B 1 212 ? -4.68 0.076 -11.453 1 96.81 212 GLU B CA 1
ATOM 5410 C C . GLU B 1 212 ? -4.375 -1.388 -11.148 1 96.81 212 GLU B C 1
ATOM 5412 O O . GLU B 1 212 ? -4.414 -1.808 -9.992 1 96.81 212 GLU B O 1
ATOM 5417 N N . TYR B 1 213 ? -4.086 -2.135 -12.266 1 97.94 213 TYR B N 1
ATOM 5418 C CA . TYR B 1 213 ? -3.711 -3.539 -12.141 1 97.94 213 TYR B CA 1
ATOM 5419 C C . TYR B 1 213 ? -2.43 -3.688 -11.328 1 97.94 213 TYR B C 1
ATOM 5421 O O . TYR B 1 213 ? -2.359 -4.512 -10.414 1 97.94 213 TYR B O 1
ATOM 5429 N N . LYS B 1 214 ? -1.453 -2.85 -11.57 1 98.19 214 LYS B N 1
ATOM 5430 C CA . LYS B 1 214 ? -0.187 -2.783 -10.844 1 98.19 214 LYS B CA 1
ATOM 5431 C C . LYS B 1 214 ? -0.411 -2.422 -9.383 1 98.19 214 LYS B C 1
ATOM 5433 O O . LYS B 1 214 ? 0.161 -3.049 -8.484 1 98.19 214 LYS B O 1
ATOM 5438 N N . HIS B 1 215 ? -1.272 -1.479 -9.133 1 97.75 215 HIS B N 1
ATOM 5439 C CA . HIS B 1 215 ? -1.576 -1.021 -7.785 1 97.75 215 HIS B CA 1
ATOM 5440 C C . HIS B 1 215 ? -2.203 -2.137 -6.953 1 97.75 215 HIS B C 1
ATOM 5442 O O . HIS B 1 215 ? -1.81 -2.355 -5.805 1 97.75 215 HIS B O 1
ATOM 5448 N N . ALA B 1 216 ? -3.129 -2.824 -7.543 1 98.44 216 ALA B N 1
ATOM 5449 C CA . ALA B 1 216 ? -3.822 -3.898 -6.836 1 98.44 216 ALA B CA 1
ATOM 5450 C C . ALA B 1 216 ? -2.838 -4.961 -6.352 1 98.44 216 ALA B C 1
ATOM 5452 O O . ALA B 1 216 ? -2.855 -5.344 -5.18 1 98.44 216 ALA B O 1
ATOM 5453 N N . LYS B 1 217 ? -1.945 -5.402 -7.215 1 98.81 217 LYS B N 1
ATOM 5454 C CA . LYS B 1 217 ? -0.984 -6.43 -6.832 1 98.81 217 LYS B CA 1
ATOM 5455 C C . LYS B 1 217 ? 0.015 -5.898 -5.809 1 98.81 217 LYS B C 1
ATOM 5457 O O . LYS B 1 217 ? 0.507 -6.645 -4.965 1 98.81 217 LYS B O 1
ATOM 5462 N N . GLY B 1 218 ? 0.327 -4.602 -5.93 1 98.75 218 GLY B N 1
ATOM 5463 C CA . GLY B 1 218 ? 1.27 -3.977 -5.016 1 98.75 218 GLY B CA 1
ATOM 5464 C C . GLY B 1 218 ? 0.792 -3.975 -3.576 1 98.75 218 GLY B C 1
ATOM 5465 O O . GLY B 1 218 ? 1.601 -3.893 -2.648 1 98.75 218 GLY B O 1
ATOM 5466 N N . LEU B 1 219 ? -0.536 -4.09 -3.367 1 98.81 219 LEU B N 1
ATOM 5467 C CA . LEU B 1 219 ? -1.118 -4.062 -2.031 1 98.81 219 LEU B CA 1
ATOM 5468 C C . LEU B 1 219 ? -0.617 -5.234 -1.194 1 98.81 219 LEU B C 1
ATOM 5470 O O . LEU B 1 219 ? -0.472 -5.117 0.025 1 98.81 219 LEU B O 1
ATOM 5474 N N . LEU B 1 220 ? -0.289 -6.391 -1.834 1 98.94 220 LEU B N 1
ATOM 5475 C CA . LEU B 1 220 ? 0.194 -7.547 -1.091 1 98.94 220 LEU B CA 1
ATOM 5476 C C . LEU B 1 220 ? 1.49 -7.223 -0.357 1 98.94 220 LEU B C 1
ATOM 5478 O O . LEU B 1 220 ? 1.729 -7.723 0.743 1 98.94 220 LEU B O 1
ATOM 5482 N N . PHE B 1 221 ? 2.297 -6.387 -0.965 1 98.88 221 PHE B N 1
ATOM 5483 C CA . PHE B 1 221 ? 3.594 -6.035 -0.398 1 98.88 221 PHE B CA 1
ATOM 5484 C C . PHE B 1 221 ? 3.465 -4.859 0.564 1 98.88 221 PHE B C 1
ATOM 5486 O O . PHE B 1 221 ? 4.039 -4.875 1.653 1 98.88 221 PHE B O 1
ATOM 5493 N N . ALA B 1 222 ? 2.68 -3.869 0.178 1 98.81 222 ALA B N 1
ATOM 5494 C CA . ALA B 1 222 ? 2.473 -2.713 1.046 1 98.81 222 ALA B CA 1
ATOM 5495 C C . ALA B 1 222 ? 1.809 -3.125 2.357 1 98.81 222 ALA B C 1
ATOM 5497 O O . ALA B 1 222 ? 2.172 -2.629 3.426 1 98.81 222 ALA B O 1
ATOM 5498 N N . GLN B 1 223 ? 0.917 -4.059 2.314 1 98.81 223 GLN B N 1
ATOM 5499 C CA . GLN B 1 223 ? 0.072 -4.406 3.453 1 98.81 223 GLN B CA 1
ATOM 5500 C C . GLN B 1 223 ? 0.754 -5.434 4.352 1 98.81 223 GLN B C 1
ATOM 5502 O O . GLN B 1 223 ? 0.136 -5.965 5.277 1 98.81 223 GLN B O 1
ATOM 5507 N N . LEU B 1 224 ? 2.047 -5.781 4.047 1 98.75 224 LEU B N 1
ATOM 5508 C CA . LEU B 1 224 ? 2.828 -6.555 5.008 1 98.75 224 LEU B CA 1
ATOM 5509 C C . LEU B 1 224 ? 3.029 -5.766 6.297 1 98.75 224 LEU B C 1
ATOM 5511 O O . LEU B 1 224 ? 3.408 -6.336 7.324 1 98.75 224 LEU B O 1
ATOM 5515 N N . GLY B 1 225 ? 2.711 -4.465 6.234 1 97.94 225 GLY B N 1
ATOM 5516 C CA . GLY B 1 225 ? 2.785 -3.615 7.414 1 97.94 225 GLY B CA 1
ATOM 5517 C C . GLY B 1 225 ? 3.975 -2.676 7.398 1 97.94 225 GLY B C 1
ATOM 5518 O O . GLY B 1 225 ? 4.859 -2.799 6.547 1 97.94 225 GLY B O 1
ATOM 5519 N N . ASN B 1 226 ? 4.016 -1.719 8.344 1 98.38 226 ASN B N 1
ATOM 5520 C CA . ASN B 1 226 ? 5.082 -0.726 8.414 1 98.38 226 ASN B CA 1
ATOM 5521 C C . ASN B 1 226 ? 5.977 -0.945 9.625 1 98.38 226 ASN B C 1
ATOM 5523 O O . ASN B 1 226 ? 7.09 -0.423 9.688 1 98.38 226 ASN B O 1
ATOM 5527 N N . SER B 1 227 ? 5.48 -1.649 10.633 1 97.69 227 SER B N 1
ATOM 5528 C CA . SER B 1 227 ? 6.246 -1.943 11.836 1 97.69 227 SER B CA 1
ATOM 5529 C C . SER B 1 227 ? 6.996 -3.266 11.703 1 97.69 227 SER B C 1
ATOM 5531 O O . SER B 1 227 ? 6.656 -4.098 10.859 1 97.69 227 SER B O 1
ATOM 5533 N N . TYR B 1 228 ? 8.016 -3.387 12.508 1 97.62 228 TYR B N 1
ATOM 5534 C CA . TYR B 1 228 ? 8.781 -4.629 12.523 1 97.62 228 TYR B CA 1
ATOM 5535 C C . TYR B 1 228 ? 8.367 -5.512 13.695 1 97.62 228 TYR B C 1
ATOM 5537 O O . TYR B 1 228 ? 8.102 -5.016 14.789 1 97.62 228 TYR B O 1
ATOM 5545 N N . ASN B 1 229 ? 8.164 -6.762 13.453 1 95.5 229 ASN B N 1
ATOM 5546 C CA . ASN B 1 229 ? 8.109 -7.816 14.461 1 95.5 229 ASN B CA 1
ATOM 5547 C C . ASN B 1 229 ? 9.344 -8.711 14.398 1 95.5 229 ASN B C 1
ATOM 5549 O O . ASN B 1 229 ? 9.414 -9.625 13.562 1 95.5 229 ASN B O 1
ATOM 5553 N N . HIS B 1 230 ? 10.242 -8.516 15.297 1 94.69 230 HIS B N 1
ATOM 5554 C CA . HIS B 1 230 ? 11.562 -9.125 15.195 1 94.69 230 HIS B CA 1
ATOM 5555 C C . HIS B 1 230 ? 11.5 -10.617 15.523 1 94.69 230 HIS B C 1
ATOM 5557 O O . HIS B 1 230 ? 12.461 -11.352 15.273 1 94.69 230 HIS B O 1
ATOM 5563 N N . ASN B 1 231 ? 10.328 -11.094 16.016 1 94 231 ASN B N 1
ATOM 5564 C CA . ASN B 1 231 ? 10.148 -12.523 16.25 1 94 231 ASN B CA 1
ATOM 5565 C C . ASN B 1 231 ? 9.312 -13.18 15.164 1 94 231 ASN B C 1
ATOM 5567 O O . ASN B 1 231 ? 9.086 -14.391 15.188 1 94 231 ASN B O 1
ATOM 5571 N N . ARG B 1 232 ? 8.789 -12.469 14.312 1 95.38 232 ARG B N 1
ATOM 5572 C CA . ARG B 1 232 ? 8.023 -12.938 13.164 1 95.38 232 ARG B CA 1
ATOM 5573 C C . ARG B 1 232 ? 8.258 -12.039 11.953 1 95.38 232 ARG B C 1
ATOM 5575 O O . ARG B 1 232 ? 7.402 -11.219 11.609 1 95.38 232 ARG B O 1
ATOM 5582 N N . GLU B 1 233 ? 9.273 -12.25 11.289 1 95.44 233 GLU B N 1
ATOM 5583 C CA . GLU B 1 233 ? 9.734 -11.383 10.211 1 95.44 233 GLU B CA 1
ATOM 5584 C C . GLU B 1 233 ? 8.836 -11.5 8.977 1 95.44 233 GLU B C 1
ATOM 5586 O O . GLU B 1 233 ? 8.289 -12.57 8.703 1 95.44 233 GLU B O 1
ATOM 5591 N N . LYS B 1 234 ? 8.68 -10.469 8.328 1 98.5 234 LYS B N 1
ATOM 5592 C CA . LYS B 1 234 ? 7.938 -10.43 7.074 1 98.5 234 LYS B CA 1
ATOM 5593 C C . LYS B 1 234 ? 8.867 -10.234 5.883 1 98.5 234 LYS B C 1
ATOM 5595 O O . LYS B 1 234 ? 9.836 -9.469 5.969 1 98.5 234 LYS B O 1
ATOM 5600 N N . TYR B 1 235 ? 8.609 -10.922 4.785 1 98.75 235 TYR B N 1
ATOM 5601 C CA . TYR B 1 235 ? 9.477 -10.875 3.619 1 98.75 235 TYR B CA 1
ATOM 5602 C C . TYR B 1 235 ? 8.688 -10.547 2.359 1 98.75 235 TYR B C 1
ATOM 5604 O O . TYR B 1 235 ? 7.566 -11.031 2.178 1 98.75 235 TYR B O 1
ATOM 5612 N N . ALA B 1 236 ? 9.234 -9.703 1.537 1 98.88 236 ALA B N 1
ATOM 5613 C CA . ALA B 1 236 ? 8.812 -9.523 0.15 1 98.88 236 ALA B CA 1
ATOM 5614 C C . ALA B 1 236 ? 9.82 -10.141 -0.815 1 98.88 236 ALA B C 1
ATOM 5616 O O . ALA B 1 236 ? 10.969 -9.703 -0.882 1 98.88 236 ALA B O 1
ATOM 5617 N N . VAL B 1 237 ? 9.461 -11.172 -1.491 1 98.94 237 VAL B N 1
ATOM 5618 C CA . VAL B 1 237 ? 10.273 -11.82 -2.516 1 98.94 237 VAL B CA 1
ATOM 5619 C C . VAL B 1 237 ? 9.891 -11.281 -3.895 1 98.94 237 VAL B C 1
ATOM 5621 O O . VAL B 1 237 ? 8.781 -11.516 -4.375 1 98.94 237 VAL B O 1
ATOM 5624 N N . LEU B 1 238 ? 10.82 -10.578 -4.543 1 98.94 238 LEU B N 1
ATOM 5625 C CA . LEU B 1 238 ? 10.461 -9.797 -5.719 1 98.94 238 LEU B CA 1
ATOM 5626 C C . LEU B 1 238 ? 11.312 -10.203 -6.918 1 98.94 238 LEU B C 1
ATOM 5628 O O . LEU B 1 238 ? 12.5 -10.492 -6.77 1 98.94 238 LEU B O 1
ATOM 5632 N N . ASN B 1 239 ? 10.734 -10.219 -8.133 1 98.88 239 ASN B N 1
ATOM 5633 C CA . ASN B 1 239 ? 11.383 -10.516 -9.406 1 98.88 239 ASN B CA 1
ATOM 5634 C C . ASN B 1 239 ? 12.109 -9.289 -9.961 1 98.88 239 ASN B C 1
ATOM 5636 O O . ASN B 1 239 ? 11.5 -8.445 -10.617 1 98.88 239 ASN B O 1
ATOM 5640 N N . SER B 1 240 ? 13.398 -9.258 -9.852 1 98.38 240 SER B N 1
ATOM 5641 C CA . SER B 1 240 ? 14.18 -8.086 -10.219 1 98.38 240 SER B CA 1
ATOM 5642 C C . SER B 1 240 ? 14.18 -7.867 -11.727 1 98.38 240 SER B C 1
ATOM 5644 O O . SER B 1 240 ? 14.547 -6.789 -12.203 1 98.38 240 SER B O 1
ATOM 5646 N N . ASP B 1 241 ? 13.812 -8.891 -12.469 1 98.62 241 ASP B N 1
ATOM 5647 C CA . ASP B 1 241 ? 13.805 -8.766 -13.922 1 98.62 241 ASP B CA 1
ATOM 5648 C C . ASP B 1 241 ? 12.523 -8.109 -14.414 1 98.62 241 ASP B C 1
ATOM 5650 O O . ASP B 1 241 ? 12.375 -7.82 -15.602 1 98.62 241 ASP B O 1
ATOM 5654 N N . ASP B 1 242 ? 11.578 -7.906 -13.531 1 98.5 242 ASP B N 1
ATOM 5655 C CA . ASP B 1 242 ? 10.344 -7.219 -13.883 1 98.5 242 ASP B CA 1
ATOM 5656 C C . ASP B 1 242 ? 10.43 -5.73 -13.562 1 98.5 242 ASP B C 1
ATOM 5658 O O . ASP B 1 242 ? 10.883 -5.352 -12.477 1 98.5 242 ASP B O 1
ATOM 5662 N N . ASN B 1 243 ? 9.875 -4.902 -14.367 1 96.81 243 ASN B N 1
ATOM 5663 C CA . ASN B 1 243 ? 10.047 -3.455 -14.281 1 96.81 243 ASN B CA 1
ATOM 5664 C C . ASN B 1 243 ? 9.305 -2.871 -13.086 1 96.81 243 ASN B C 1
ATOM 5666 O O . ASN B 1 243 ? 9.641 -1.782 -12.617 1 96.81 243 ASN B O 1
ATOM 5670 N N . VAL B 1 244 ? 8.32 -3.547 -12.578 1 97.56 244 VAL B N 1
ATOM 5671 C CA . VAL B 1 244 ? 7.488 -2.967 -11.523 1 97.56 244 VAL B CA 1
ATOM 5672 C C . VAL B 1 244 ? 8.148 -3.193 -10.164 1 97.56 244 VAL B C 1
ATOM 5674 O O . VAL B 1 244 ? 7.758 -2.576 -9.172 1 97.56 244 VAL B O 1
ATOM 5677 N N . THR B 1 245 ? 9.188 -3.98 -10.086 1 98.25 245 THR B N 1
ATOM 5678 C CA . THR B 1 245 ? 9.773 -4.449 -8.836 1 98.25 245 THR B CA 1
ATOM 5679 C C . THR B 1 245 ? 10.297 -3.279 -8.008 1 98.25 245 THR B C 1
ATOM 5681 O O . THR B 1 245 ? 10.156 -3.264 -6.781 1 98.25 245 THR B O 1
ATOM 5684 N N . GLU B 1 246 ? 10.883 -2.295 -8.625 1 96.94 246 GLU B N 1
ATOM 5685 C CA . GLU B 1 246 ? 11.391 -1.136 -7.895 1 96.94 246 GLU B CA 1
ATOM 5686 C C . GLU B 1 246 ? 10.281 -0.44 -7.117 1 96.94 246 GLU B C 1
ATOM 5688 O O . GLU B 1 246 ? 10.484 -0.017 -5.977 1 96.94 246 GLU B O 1
ATOM 5693 N N . GLU B 1 247 ? 9.18 -0.272 -7.758 1 97.12 247 GLU B N 1
ATOM 5694 C CA . GLU B 1 247 ? 8.039 0.345 -7.086 1 97.12 247 GLU B CA 1
ATOM 5695 C C . GLU B 1 247 ? 7.574 -0.497 -5.902 1 97.12 247 GLU B C 1
ATOM 5697 O O . GLU B 1 247 ? 7.262 0.039 -4.84 1 97.12 247 GLU B O 1
ATOM 5702 N N . TYR B 1 248 ? 7.477 -1.814 -6.062 1 98.56 248 TYR B N 1
ATOM 5703 C CA . TYR B 1 248 ? 7.035 -2.684 -4.977 1 98.56 248 TYR B CA 1
ATOM 5704 C C . TYR B 1 248 ? 8.039 -2.672 -3.826 1 98.56 248 TYR B C 1
ATOM 5706 O O . TYR B 1 248 ? 7.648 -2.76 -2.658 1 98.56 248 TYR B O 1
ATOM 5714 N N . MET B 1 249 ? 9.336 -2.539 -4.168 1 98.12 249 MET B N 1
ATOM 5715 C CA . MET B 1 249 ? 10.359 -2.41 -3.139 1 98.12 249 MET B CA 1
ATOM 5716 C C . MET B 1 249 ? 10.125 -1.162 -2.293 1 98.12 249 MET B C 1
ATOM 5718 O O . MET B 1 249 ? 10.219 -1.214 -1.065 1 98.12 249 MET B O 1
ATOM 5722 N N . ARG B 1 250 ? 9.758 -0.102 -2.918 1 96.69 250 ARG B N 1
ATOM 5723 C CA . ARG B 1 250 ? 9.547 1.167 -2.23 1 96.69 250 ARG B CA 1
ATOM 5724 C C . ARG B 1 250 ? 8.258 1.135 -1.413 1 96.69 250 ARG B C 1
ATOM 5726 O O . ARG B 1 250 ? 8.109 1.89 -0.45 1 96.69 250 ARG B O 1
ATOM 5733 N N . SER B 1 251 ? 7.379 0.206 -1.722 1 97.88 251 SER B N 1
ATOM 5734 C CA . SER B 1 251 ? 6.047 0.202 -1.13 1 97.88 251 SER B CA 1
ATOM 5735 C C . SER B 1 251 ? 6.004 -0.651 0.133 1 97.88 251 SER B C 1
ATOM 5737 O O . SER B 1 251 ? 4.969 -0.739 0.795 1 97.88 251 SER B O 1
ATOM 5739 N N . THR B 1 252 ? 7.102 -1.274 0.513 1 98.62 252 THR B N 1
ATOM 5740 C CA . THR B 1 252 ? 7.043 -2.193 1.644 1 98.62 252 THR B CA 1
ATOM 5741 C C . THR B 1 252 ? 8.18 -1.914 2.625 1 98.62 252 THR B C 1
ATOM 5743 O O . THR B 1 252 ? 9.289 -1.571 2.217 1 98.62 252 THR B O 1
ATOM 5746 N N . ALA B 1 253 ? 7.855 -2.041 3.9 1 98.06 253 ALA B N 1
ATOM 5747 C CA . ALA B 1 253 ? 8.883 -1.948 4.938 1 98.06 253 ALA B CA 1
ATOM 5748 C C . ALA B 1 253 ? 9.492 -3.314 5.227 1 98.06 253 ALA B C 1
ATOM 5750 O O . ALA B 1 253 ? 10.5 -3.414 5.934 1 98.06 253 ALA B O 1
ATOM 5751 N N . ALA B 1 254 ? 8.898 -4.398 4.648 1 98.5 254 ALA B N 1
ATOM 5752 C CA . ALA B 1 254 ? 9.359 -5.762 4.906 1 98.5 254 ALA B CA 1
ATOM 5753 C C . ALA B 1 254 ? 10.75 -5.992 4.332 1 98.5 254 ALA B C 1
ATOM 5755 O O . ALA B 1 254 ? 11.242 -5.191 3.529 1 98.5 254 ALA B O 1
ATOM 5756 N N . THR B 1 255 ? 11.414 -7.016 4.848 1 98.5 255 THR B N 1
ATOM 5757 C CA . THR B 1 255 ? 12.695 -7.418 4.281 1 98.5 255 THR B CA 1
ATOM 5758 C C . THR B 1 255 ? 12.539 -7.84 2.822 1 98.5 255 THR B C 1
ATOM 5760 O O . THR B 1 255 ? 11.664 -8.648 2.498 1 98.5 255 THR B O 1
ATOM 5763 N N . VAL B 1 256 ? 13.352 -7.281 1.96 1 98.62 256 VAL B N 1
ATOM 5764 C CA . VAL B 1 256 ? 13.227 -7.555 0.532 1 98.62 256 VAL B CA 1
ATOM 5765 C C . VAL B 1 256 ? 14.281 -8.578 0.11 1 98.62 256 VAL B C 1
ATOM 5767 O O . VAL B 1 256 ? 15.469 -8.414 0.396 1 98.62 256 VAL B O 1
ATOM 5770 N N . VAL B 1 257 ? 13.883 -9.617 -0.492 1 98.69 257 VAL B N 1
ATOM 5771 C CA . VAL B 1 257 ? 14.727 -10.609 -1.149 1 98.69 257 VAL B CA 1
ATOM 5772 C C . VAL B 1 257 ? 14.391 -10.672 -2.637 1 98.69 257 VAL B C 1
ATOM 5774 O O . VAL B 1 257 ? 13.219 -10.75 -3.012 1 98.69 257 VAL B O 1
ATOM 5777 N N . THR B 1 258 ? 15.414 -10.625 -3.486 1 98.75 258 THR B N 1
ATOM 5778 C CA . THR B 1 258 ? 15.172 -10.555 -4.922 1 98.75 258 THR B CA 1
ATOM 5779 C C . THR B 1 258 ? 15.617 -11.836 -5.613 1 98.75 258 THR B C 1
ATOM 5781 O O . THR B 1 258 ? 16.469 -12.562 -5.094 1 98.75 258 THR B O 1
ATOM 5784 N N . TYR B 1 259 ? 15 -12.117 -6.699 1 98.88 259 TYR B N 1
ATOM 5785 C CA . TYR B 1 259 ? 15.438 -13.18 -7.598 1 98.88 259 TYR B CA 1
ATOM 5786 C C . TYR B 1 259 ? 15.391 -12.719 -9.047 1 98.88 259 TYR B C 1
ATOM 5788 O O . TYR B 1 259 ? 14.711 -11.742 -9.383 1 98.88 259 TYR B O 1
ATOM 5796 N N . GLY B 1 260 ? 16.188 -13.312 -9.867 1 98.62 260 GLY B N 1
ATOM 5797 C CA . GLY B 1 260 ? 16.219 -12.938 -11.273 1 98.62 260 GLY B CA 1
ATOM 5798 C C . GLY B 1 260 ? 17.234 -13.727 -12.078 1 98.62 260 GLY B C 1
ATOM 5799 O O . GLY B 1 260 ? 17.984 -14.539 -11.523 1 98.62 260 GLY B O 1
ATOM 5800 N N . ILE B 1 261 ? 17.203 -13.594 -13.352 1 98.56 261 ILE B N 1
ATOM 5801 C CA . ILE B 1 261 ? 18.125 -14.242 -14.289 1 98.56 261 ILE B CA 1
ATOM 5802 C C . ILE B 1 261 ? 19 -13.188 -14.961 1 98.56 261 ILE B C 1
ATOM 5804 O O . ILE B 1 261 ? 20.234 -13.328 -14.992 1 98.56 261 ILE B O 1
ATOM 5808 N N . ASP B 1 262 ? 18.391 -12.102 -15.406 1 98 262 ASP B N 1
ATOM 5809 C CA . ASP B 1 262 ? 19.078 -11.102 -16.219 1 98 262 ASP B CA 1
ATOM 5810 C C . ASP B 1 262 ? 19.641 -9.984 -15.336 1 98 262 ASP B C 1
ATOM 5812 O O . ASP B 1 262 ? 20.656 -9.367 -15.688 1 98 262 ASP B O 1
ATOM 5816 N N . THR B 1 263 ? 19 -9.68 -14.273 1 97.75 263 THR B N 1
ATOM 5817 C CA . THR B 1 263 ? 19.406 -8.633 -13.344 1 97.75 263 THR B CA 1
ATOM 5818 C C . THR B 1 263 ? 20.078 -9.242 -12.102 1 97.75 263 THR B C 1
ATOM 5820 O O . THR B 1 263 ? 19.609 -10.258 -11.578 1 97.75 263 THR B O 1
ATOM 5823 N N . THR B 1 264 ? 21.141 -8.633 -11.664 1 97.12 264 THR B N 1
ATOM 5824 C CA . THR B 1 264 ? 21.781 -9.094 -10.445 1 97.12 264 THR B CA 1
ATOM 5825 C C . THR B 1 264 ? 20.797 -9.164 -9.289 1 97.12 264 THR B C 1
ATOM 5827 O O . THR B 1 264 ? 20.109 -8.18 -9 1 97.12 264 THR B O 1
ATOM 5830 N N . SER B 1 265 ? 20.688 -10.32 -8.617 1 98.25 265 SER B N 1
ATOM 5831 C CA . SER B 1 265 ? 19.688 -10.594 -7.578 1 98.25 265 SER B CA 1
ATOM 5832 C C . SER B 1 265 ? 20.266 -11.508 -6.496 1 98.25 265 SER B C 1
ATOM 5834 O O . SER B 1 265 ? 21.344 -12.078 -6.664 1 98.25 265 SER B O 1
ATOM 5836 N N . ASP B 1 266 ? 19.578 -11.586 -5.355 1 98.38 266 ASP B N 1
ATOM 5837 C CA . ASP B 1 266 ? 19.984 -12.453 -4.254 1 98.38 266 ASP B CA 1
ATOM 5838 C C . ASP B 1 266 ? 20 -13.914 -4.684 1 98.38 266 ASP B C 1
ATOM 5840 O O . ASP B 1 266 ? 20.891 -14.672 -4.305 1 98.38 266 ASP B O 1
ATOM 5844 N N . ILE B 1 267 ? 18.969 -14.32 -5.375 1 98.75 267 ILE B N 1
ATOM 5845 C CA . ILE B 1 267 ? 18.828 -15.672 -5.914 1 98.75 267 ILE B CA 1
ATOM 5846 C C . ILE B 1 267 ? 18.797 -15.617 -7.438 1 98.75 267 ILE B C 1
ATOM 5848 O O . ILE B 1 267 ? 17.906 -14.992 -8.023 1 98.75 267 ILE B O 1
ATOM 5852 N N . MET B 1 268 ? 19.703 -16.328 -8.117 1 98.81 268 MET B N 1
ATOM 5853 C CA . MET B 1 268 ? 19.797 -16.188 -9.562 1 98.81 268 MET B CA 1
ATOM 5854 C C . MET B 1 268 ? 19.969 -17.547 -10.234 1 98.81 268 MET B C 1
ATOM 5856 O O . MET B 1 268 ? 20.281 -18.531 -9.57 1 98.81 268 MET B O 1
ATOM 5860 N N . ALA B 1 269 ? 19.672 -17.625 -11.469 1 98.75 269 ALA B N 1
ATOM 5861 C CA . ALA B 1 269 ? 20.047 -18.734 -12.352 1 98.75 269 ALA B CA 1
ATOM 5862 C C . ALA B 1 269 ? 21 -18.266 -13.438 1 98.75 269 ALA B C 1
ATOM 5864 O O . ALA B 1 269 ? 20.812 -17.203 -14.039 1 98.75 269 ALA B O 1
ATOM 5865 N N . LYS B 1 270 ? 22.031 -19.031 -13.594 1 98.38 270 LYS B N 1
ATOM 5866 C CA . LYS B 1 270 ? 23 -18.797 -14.664 1 98.38 270 LYS B CA 1
ATOM 5867 C C . LYS B 1 270 ? 23.219 -20.047 -15.5 1 98.38 270 LYS B C 1
ATOM 5869 O O . LYS B 1 270 ? 22.844 -21.156 -15.086 1 98.38 270 LYS B O 1
ATOM 5874 N N . ASN B 1 271 ? 23.703 -19.875 -16.75 1 97.69 271 ASN B N 1
ATOM 5875 C CA . ASN B 1 271 ? 24.062 -21 -17.625 1 97.69 271 ASN B CA 1
ATOM 5876 C C . ASN B 1 271 ? 22.875 -21.922 -17.844 1 97.69 271 ASN B C 1
ATOM 5878 O O . ASN B 1 271 ? 23 -23.141 -17.656 1 97.69 271 ASN B O 1
ATOM 5882 N N . ILE B 1 272 ? 21.797 -21.406 -18.234 1 96.94 272 ILE B N 1
ATOM 5883 C CA . ILE B 1 272 ? 20.562 -22.156 -18.406 1 96.94 272 ILE B CA 1
ATOM 5884 C C . ILE B 1 272 ? 20.609 -22.922 -19.719 1 96.94 272 ILE B C 1
ATOM 5886 O O . ILE B 1 272 ? 20.859 -22.344 -20.781 1 96.94 272 ILE B O 1
ATOM 5890 N N . VAL B 1 273 ? 20.406 -24.219 -19.672 1 94.81 273 VAL B N 1
ATOM 5891 C CA . VAL B 1 273 ? 20.328 -25.078 -20.844 1 94.81 273 VAL B CA 1
ATOM 5892 C C . VAL B 1 273 ? 19 -25.859 -20.828 1 94.81 273 VAL B C 1
ATOM 5894 O O . VAL B 1 273 ? 18.703 -26.547 -19.859 1 94.81 273 VAL B O 1
ATOM 5897 N N . MET B 1 274 ? 18.297 -25.703 -21.891 1 89.88 274 MET B N 1
ATOM 5898 C CA . MET B 1 274 ? 17 -26.359 -21.984 1 89.88 274 MET B CA 1
ATOM 5899 C C . MET B 1 274 ? 17.031 -27.484 -23.031 1 89.88 274 MET B C 1
ATOM 5901 O O . MET B 1 274 ? 17.609 -27.297 -24.109 1 89.88 274 MET B O 1
ATOM 5905 N N . THR B 1 275 ? 16.484 -28.625 -22.625 1 84.56 275 THR B N 1
ATOM 5906 C CA . THR B 1 275 ? 16.281 -29.75 -23.531 1 84.56 275 THR B CA 1
ATOM 5907 C C . THR B 1 275 ? 14.875 -30.312 -23.406 1 84.56 275 THR B C 1
ATOM 5909 O O . THR B 1 275 ? 14.086 -29.844 -22.594 1 84.56 275 THR B O 1
ATOM 5912 N N . SER B 1 276 ? 14.516 -31.297 -24.203 1 80.12 276 SER B N 1
ATOM 5913 C CA . SER B 1 276 ? 13.211 -31.938 -24.125 1 80.12 276 SER B CA 1
ATOM 5914 C C . SER B 1 276 ? 13.078 -32.75 -22.828 1 80.12 276 SER B C 1
ATOM 5916 O O . SER B 1 276 ? 11.961 -33.062 -22.422 1 80.12 276 SER B O 1
ATOM 5918 N N . GLY B 1 277 ? 14.242 -32.969 -22.234 1 82.62 277 GLY B N 1
ATOM 5919 C CA . GLY B 1 277 ? 14.211 -33.781 -21 1 82.62 277 GLY B CA 1
ATOM 5920 C C . GLY B 1 277 ? 14.18 -32.938 -19.75 1 82.62 277 GLY B C 1
ATOM 5921 O O . GLY B 1 277 ? 14.039 -33.438 -18.641 1 82.62 277 GLY B O 1
ATOM 5922 N N . GLY B 1 278 ? 14.344 -31.656 -19.984 1 91.19 278 GLY B N 1
ATOM 5923 C CA . GLY B 1 278 ? 14.336 -30.797 -18.797 1 91.19 278 GLY B CA 1
ATOM 5924 C C . GLY B 1 278 ? 15.234 -29.578 -18.953 1 91.19 278 GLY B C 1
ATOM 5925 O O . GLY B 1 278 ? 15.562 -29.172 -20.062 1 91.19 278 GLY B O 1
ATOM 5926 N N . THR B 1 279 ? 15.453 -28.938 -17.797 1 94.5 279 THR B N 1
ATOM 5927 C CA . THR B 1 279 ? 16.25 -27.719 -17.75 1 94.5 279 THR B CA 1
ATOM 5928 C C . THR B 1 279 ? 17.391 -27.859 -16.75 1 94.5 279 THR B C 1
ATOM 5930 O O . THR B 1 279 ? 17.203 -28.375 -15.648 1 94.5 279 THR B O 1
ATOM 5933 N N . THR B 1 280 ? 18.594 -27.484 -17.141 1 97 280 THR B N 1
ATOM 5934 C CA . THR B 1 280 ? 19.75 -27.438 -16.25 1 97 280 THR B CA 1
ATOM 5935 C C . THR B 1 280 ? 20.266 -26.016 -16.109 1 97 280 THR B C 1
ATOM 5937 O O . THR B 1 280 ? 20.281 -25.25 -17.094 1 97 280 THR B O 1
ATOM 5940 N N . PHE B 1 281 ? 20.703 -25.594 -14.93 1 98.25 281 PHE B N 1
ATOM 5941 C CA . PHE B 1 281 ? 21.25 -24.266 -14.703 1 98.25 281 PHE B CA 1
ATOM 5942 C C . PHE B 1 281 ? 22.078 -24.234 -13.414 1 98.25 281 PHE B C 1
ATOM 5944 O O . PHE B 1 281 ? 22.031 -25.172 -12.617 1 98.25 281 PHE B O 1
ATOM 5951 N N . THR B 1 282 ? 22.859 -23.203 -13.273 1 98.69 282 THR B N 1
ATOM 5952 C CA . THR B 1 282 ? 23.562 -22.922 -12.016 1 98.69 282 THR B CA 1
ATOM 5953 C C . THR B 1 282 ? 22.703 -22.047 -11.109 1 98.69 282 THR B C 1
ATOM 5955 O O . THR B 1 282 ? 22.406 -20.906 -11.453 1 98.69 282 THR B O 1
ATOM 5958 N N . LEU B 1 283 ? 22.266 -22.594 -10.016 1 98.75 283 LEU B N 1
ATOM 5959 C CA . LEU B 1 283 ? 21.547 -21.828 -9 1 98.75 283 LEU B CA 1
ATOM 5960 C C . LEU B 1 283 ? 22.531 -21.062 -8.117 1 98.75 283 LEU B C 1
ATOM 5962 O O . LEU B 1 283 ? 23.375 -21.672 -7.449 1 98.75 283 LEU B O 1
ATOM 5966 N N . VAL B 1 284 ? 22.422 -19.766 -8.164 1 98.62 284 VAL B N 1
ATOM 5967 C CA . VAL B 1 284 ? 23.297 -18.906 -7.379 1 98.62 284 VAL B CA 1
ATOM 5968 C C . VAL B 1 284 ? 22.531 -18.344 -6.184 1 98.62 284 VAL B C 1
ATOM 5970 O O . VAL B 1 284 ? 21.484 -17.703 -6.352 1 98.62 284 VAL B O 1
ATOM 5973 N N . THR B 1 285 ? 22.953 -18.609 -4.969 1 97.56 285 THR B N 1
ATOM 5974 C CA . THR B 1 285 ? 22.391 -18.078 -3.729 1 97.56 285 THR B CA 1
ATOM 5975 C C . THR B 1 285 ? 23.453 -17.328 -2.932 1 97.56 285 THR B C 1
ATOM 5977 O O . THR B 1 285 ? 24.641 -17.359 -3.281 1 97.56 285 THR B O 1
ATOM 5980 N N . PRO B 1 286 ? 23.047 -16.562 -1.873 1 92.12 286 PRO B N 1
ATOM 5981 C CA . PRO B 1 286 ? 24.047 -15.898 -1.045 1 92.12 286 PRO B CA 1
ATOM 5982 C C . PRO B 1 286 ? 25 -16.875 -0.364 1 92.12 286 PRO B C 1
ATOM 5984 O O . PRO B 1 286 ? 26.078 -16.484 0.067 1 92.12 286 PRO B O 1
ATOM 5987 N N . TYR B 1 287 ? 24.641 -18.125 -0.373 1 90.06 287 TYR B N 1
ATOM 5988 C CA . TYR B 1 287 ? 25.391 -19.125 0.369 1 90.06 287 TYR B CA 1
ATOM 5989 C C . TYR B 1 287 ? 26.328 -19.891 -0.552 1 90.06 287 TYR B C 1
ATOM 5991 O O . TYR B 1 287 ? 27.484 -20.172 -0.192 1 90.06 287 TYR B O 1
ATOM 5999 N N . GLU B 1 288 ? 25.812 -20.297 -1.572 1 94.62 288 GLU B N 1
ATOM 6000 C CA . GLU B 1 288 ? 26.609 -21.094 -2.51 1 94.62 288 GLU B CA 1
ATOM 6001 C C . GLU B 1 288 ? 25.969 -21.109 -3.896 1 94.62 288 GLU B C 1
ATOM 6003 O O . GLU B 1 288 ? 24.844 -20.625 -4.074 1 94.62 288 GLU B O 1
ATOM 6008 N N . SER B 1 289 ? 26.703 -21.578 -4.879 1 97.75 289 SER B N 1
ATOM 6009 C CA . SER B 1 289 ? 26.234 -21.859 -6.23 1 97.75 289 SER B CA 1
ATOM 6010 C C . SER B 1 289 ? 26.234 -23.359 -6.508 1 97.75 289 SER B C 1
ATOM 6012 O O . SER B 1 289 ? 27.219 -24.047 -6.207 1 97.75 289 SER B O 1
ATOM 6014 N N . VAL B 1 290 ? 25.156 -23.828 -7.023 1 97.69 290 VAL B N 1
ATOM 6015 C CA . VAL B 1 290 ? 25.031 -25.266 -7.242 1 97.69 290 VAL B CA 1
ATOM 6016 C C . VAL B 1 290 ? 24.391 -25.531 -8.602 1 97.69 290 VAL B C 1
ATOM 6018 O O . VAL B 1 290 ? 23.484 -24.797 -9.023 1 97.69 290 VAL B O 1
ATOM 6021 N N . ASN B 1 291 ? 24.844 -26.547 -9.297 1 97.5 291 ASN B N 1
ATOM 6022 C CA . ASN B 1 291 ? 24.203 -26.984 -10.523 1 97.5 291 ASN B CA 1
ATOM 6023 C C . ASN B 1 291 ? 22.922 -27.766 -10.234 1 97.5 291 ASN B C 1
ATOM 6025 O O . ASN B 1 291 ? 22.922 -28.688 -9.414 1 97.5 291 ASN B O 1
ATOM 6029 N N . VAL B 1 292 ? 21.891 -27.375 -10.914 1 97.19 292 VAL B N 1
ATOM 6030 C CA . VAL B 1 292 ? 20.578 -27.984 -10.695 1 97.19 292 VAL B CA 1
ATOM 6031 C C . VAL B 1 292 ? 20 -28.438 -12.023 1 97.19 292 VAL B C 1
ATOM 6033 O O . VAL B 1 292 ? 20.141 -27.75 -13.039 1 97.19 292 VAL B O 1
ATOM 6036 N N . THR B 1 293 ? 19.391 -29.625 -12.008 1 96.38 293 THR B N 1
ATOM 6037 C CA . THR B 1 293 ? 18.609 -30.125 -13.133 1 96.38 293 THR B CA 1
ATOM 6038 C C . THR B 1 293 ? 17.172 -30.406 -12.711 1 96.38 293 THR B C 1
ATOM 6040 O O . THR B 1 293 ? 16.938 -31 -11.664 1 96.38 293 THR B O 1
ATOM 6043 N N . MET B 1 294 ? 16.281 -29.922 -13.477 1 96.44 294 MET B N 1
ATOM 6044 C CA . MET B 1 294 ? 14.875 -30.172 -13.195 1 96.44 294 MET B CA 1
ATOM 6045 C C . MET B 1 294 ? 14.164 -30.719 -14.438 1 96.44 294 MET B C 1
ATOM 6047 O O . MET B 1 294 ? 14.664 -30.578 -15.555 1 96.44 294 MET B O 1
ATOM 6051 N N . LYS B 1 295 ? 13.008 -31.328 -14.211 1 93.31 295 LYS B N 1
ATOM 6052 C CA . LYS B 1 295 ? 12.227 -31.891 -15.305 1 93.31 295 LYS B CA 1
ATOM 6053 C C . LYS B 1 295 ? 11.406 -30.812 -16.016 1 93.31 295 LYS B C 1
ATOM 6055 O O . LYS B 1 295 ? 11.047 -30.969 -17.172 1 93.31 295 LYS B O 1
ATOM 6060 N N . LEU B 1 296 ? 11.07 -29.75 -15.289 1 93.06 296 LEU B N 1
ATOM 6061 C CA . LEU B 1 296 ? 10.289 -28.656 -15.867 1 93.06 296 LEU B CA 1
ATOM 6062 C C . LEU B 1 296 ? 11.062 -27.969 -16.984 1 93.06 296 LEU B C 1
ATOM 6064 O O . LEU B 1 296 ? 12.281 -27.781 -16.875 1 93.06 296 LEU B O 1
ATOM 6068 N N . ILE B 1 297 ? 10.344 -27.609 -18 1 90.75 297 ILE B N 1
ATOM 6069 C CA . ILE B 1 297 ? 10.992 -27.031 -19.172 1 90.75 297 ILE B CA 1
ATOM 6070 C C . ILE B 1 297 ? 10.586 -25.578 -19.312 1 90.75 297 ILE B C 1
ATOM 6072 O O . ILE B 1 297 ? 9.422 -25.219 -19.094 1 90.75 297 ILE B O 1
ATOM 6076 N N . GLY B 1 298 ? 11.602 -24.672 -19.734 1 91.44 298 GLY B N 1
ATOM 6077 C CA . GLY B 1 298 ? 11.305 -23.297 -20.078 1 91.44 298 GLY B CA 1
ATOM 6078 C C . GLY B 1 298 ? 11.883 -22.297 -19.094 1 91.44 298 GLY B C 1
ATOM 6079 O O . GLY B 1 298 ? 11.914 -22.547 -17.891 1 91.44 298 GLY B O 1
ATOM 6080 N N . LYS B 1 299 ? 12.234 -21.172 -19.609 1 94.19 299 LYS B N 1
ATOM 6081 C CA . LYS B 1 299 ? 12.805 -20.094 -18.812 1 94.19 299 LYS B CA 1
ATOM 6082 C C . LYS B 1 299 ? 11.82 -19.625 -17.734 1 94.19 299 LYS B C 1
ATOM 6084 O O . LYS B 1 299 ? 12.219 -19.25 -16.641 1 94.19 299 LYS B O 1
ATOM 6089 N N . PHE B 1 300 ? 10.516 -19.578 -18.078 1 95.25 300 PHE B N 1
ATOM 6090 C CA . PHE B 1 300 ? 9.492 -19.141 -17.125 1 95.25 300 PHE B CA 1
ATOM 6091 C C . PHE B 1 300 ? 9.43 -20.094 -15.938 1 95.25 300 PHE B C 1
ATOM 6093 O O . PHE B 1 300 ? 9.148 -19.672 -14.812 1 95.25 300 PHE B O 1
ATOM 6100 N N . ASN B 1 301 ? 9.758 -21.344 -16.109 1 96.31 301 ASN B N 1
ATOM 6101 C CA . ASN B 1 301 ? 9.789 -22.266 -14.984 1 96.31 301 ASN B CA 1
ATOM 6102 C C . ASN B 1 301 ? 11.031 -22.047 -14.117 1 96.31 301 ASN B C 1
ATOM 6104 O O . ASN B 1 301 ? 10.992 -22.281 -12.906 1 96.31 301 ASN B O 1
ATOM 6108 N N . VAL B 1 302 ? 12.141 -21.641 -14.773 1 97.81 302 VAL B N 1
ATOM 6109 C CA . VAL B 1 302 ? 13.305 -21.266 -13.984 1 97.81 302 VAL B CA 1
ATOM 6110 C C . VAL B 1 302 ? 12.938 -20.125 -13.031 1 97.81 302 VAL B C 1
ATOM 6112 O O . VAL B 1 302 ? 13.289 -20.156 -11.852 1 97.81 302 VAL B O 1
ATOM 6115 N N . TYR B 1 303 ? 12.156 -19.141 -13.523 1 98.56 303 TYR B N 1
ATOM 6116 C CA . TYR B 1 303 ? 11.688 -18.047 -12.68 1 98.56 303 TYR B CA 1
ATOM 6117 C C . TYR B 1 303 ? 10.844 -18.578 -11.523 1 98.56 303 TYR B C 1
ATOM 6119 O O . TYR B 1 303 ? 10.992 -18.141 -10.383 1 98.56 303 TYR B O 1
ATOM 6127 N N . ASN B 1 304 ? 9.945 -19.5 -11.828 1 98.44 304 ASN B N 1
ATOM 6128 C CA . ASN B 1 304 ? 9.102 -20.062 -10.789 1 98.44 304 ASN B CA 1
ATOM 6129 C C . ASN B 1 304 ? 9.922 -20.75 -9.703 1 98.44 304 ASN B C 1
ATOM 6131 O O . ASN B 1 304 ? 9.641 -20.594 -8.516 1 98.44 304 ASN B O 1
ATOM 6135 N N . VAL B 1 305 ? 10.914 -21.453 -10.141 1 98.56 305 VAL B N 1
ATOM 6136 C CA . VAL B 1 305 ? 11.781 -22.172 -9.219 1 98.56 305 VAL B CA 1
ATOM 6137 C C . VAL B 1 305 ? 12.594 -21.188 -8.383 1 98.56 305 VAL B C 1
ATOM 6139 O O . VAL B 1 305 ? 12.773 -21.391 -7.18 1 98.56 305 VAL B O 1
ATOM 6142 N N . LEU B 1 306 ? 13.125 -20.141 -9.039 1 98.88 306 LEU B N 1
ATOM 6143 C CA . LEU B 1 306 ? 13.883 -19.125 -8.312 1 98.88 306 LEU B CA 1
ATOM 6144 C C . LEU B 1 306 ? 13.008 -18.453 -7.25 1 98.88 306 LEU B C 1
ATOM 6146 O O . LEU B 1 306 ? 13.461 -18.219 -6.129 1 98.88 306 LEU B O 1
ATOM 6150 N N . ALA B 1 307 ? 11.789 -18.125 -7.594 1 98.94 307 ALA B N 1
ATOM 6151 C CA . ALA B 1 307 ? 10.852 -17.516 -6.652 1 98.94 307 ALA B CA 1
ATOM 6152 C C . ALA B 1 307 ? 10.609 -18.438 -5.461 1 98.94 307 ALA B C 1
ATOM 6154 O O . ALA B 1 307 ? 10.672 -18 -4.309 1 98.94 307 ALA B O 1
ATOM 6155 N N . ALA B 1 308 ? 10.367 -19.688 -5.734 1 98.81 308 ALA B N 1
ATOM 6156 C CA . ALA B 1 308 ? 10.109 -20.672 -4.688 1 98.81 308 ALA B CA 1
ATOM 6157 C C . ALA B 1 308 ? 11.344 -20.875 -3.814 1 98.81 308 ALA B C 1
ATOM 6159 O O . ALA B 1 308 ? 11.227 -21.047 -2.6 1 98.81 308 ALA B O 1
ATOM 6160 N N . THR B 1 309 ? 12.508 -20.906 -4.469 1 98.75 309 THR B N 1
ATOM 6161 C CA . THR B 1 309 ? 13.758 -21.047 -3.732 1 98.75 309 THR B CA 1
ATOM 6162 C C . THR B 1 309 ? 13.953 -19.891 -2.754 1 98.75 309 THR B C 1
ATOM 6164 O O . THR B 1 309 ? 14.242 -20.109 -1.576 1 98.75 309 THR B O 1
ATOM 6167 N N . ALA B 1 310 ? 13.773 -18.672 -3.244 1 98.81 310 ALA B N 1
ATOM 6168 C CA . ALA B 1 310 ? 13.906 -17.5 -2.391 1 98.81 310 ALA B CA 1
ATOM 6169 C C . ALA B 1 310 ? 12.922 -17.547 -1.223 1 98.81 310 ALA B C 1
ATOM 6171 O O . ALA B 1 310 ? 13.312 -17.359 -0.068 1 98.81 310 ALA B O 1
ATOM 6172 N N . ALA B 1 311 ? 11.672 -17.859 -1.512 1 98.81 311 ALA B N 1
ATOM 6173 C CA . ALA B 1 311 ? 10.633 -17.938 -0.486 1 98.81 311 ALA B CA 1
ATOM 6174 C C . ALA B 1 311 ? 10.922 -19.062 0.502 1 98.81 311 ALA B C 1
ATOM 6176 O O . ALA B 1 311 ? 10.672 -18.922 1.701 1 98.81 311 ALA B O 1
ATOM 6177 N N . GLY B 1 312 ? 11.414 -20.188 -0.01 1 98.62 312 GLY B N 1
ATOM 6178 C CA . GLY B 1 312 ? 11.781 -21.297 0.853 1 98.62 312 GLY B CA 1
ATOM 6179 C C . GLY B 1 312 ? 12.914 -20.953 1.811 1 98.62 312 GLY B C 1
ATOM 6180 O O . GLY B 1 312 ? 12.828 -21.234 3.006 1 98.62 312 GLY B O 1
ATOM 6181 N N . LEU B 1 313 ? 13.953 -20.328 1.3 1 98.25 313 LEU B N 1
ATOM 6182 C CA . LEU B 1 313 ? 15.109 -19.969 2.117 1 98.25 313 LEU B CA 1
ATOM 6183 C C . LEU B 1 313 ? 14.695 -19.047 3.264 1 98.25 313 LEU B C 1
ATOM 6185 O O . LEU B 1 313 ? 15.07 -19.266 4.414 1 98.25 313 LEU B O 1
ATOM 6189 N N . VAL B 1 314 ? 13.844 -18.047 2.955 1 98 314 VAL B N 1
ATOM 6190 C CA . VAL B 1 314 ? 13.477 -17.094 3.996 1 98 314 VAL B CA 1
ATOM 6191 C C . VAL B 1 314 ? 12.453 -17.719 4.941 1 98 314 VAL B C 1
ATOM 6193 O O . VAL B 1 314 ? 12.195 -17.188 6.023 1 98 314 VAL B O 1
ATOM 6196 N N . SER B 1 315 ? 11.883 -18.812 4.527 1 98.19 315 SER B N 1
ATOM 6197 C CA . SER B 1 315 ? 10.961 -19.547 5.383 1 98.19 315 SER B CA 1
ATOM 6198 C C . SER B 1 315 ? 11.688 -20.594 6.215 1 98.19 315 SER B C 1
ATOM 6200 O O . SER B 1 315 ? 11.055 -21.438 6.867 1 98.19 315 SER B O 1
ATOM 6202 N N . GLY B 1 316 ? 13 -20.656 6.102 1 96.69 316 GLY B N 1
ATOM 6203 C CA . GLY B 1 316 ? 13.805 -21.469 6.984 1 96.69 316 GLY B CA 1
ATOM 6204 C C . GLY B 1 316 ? 14.164 -22.828 6.391 1 96.69 316 GLY B C 1
ATOM 6205 O O . GLY B 1 316 ? 14.711 -23.688 7.078 1 96.69 316 GLY B O 1
ATOM 6206 N N . VAL B 1 317 ? 13.906 -23.062 5.16 1 98.12 317 VAL B N 1
ATOM 6207 C CA . VAL B 1 317 ? 14.211 -24.328 4.52 1 98.12 317 VAL B CA 1
ATOM 6208 C C . VAL B 1 317 ? 15.672 -24.359 4.074 1 98.12 317 VAL B C 1
ATOM 6210 O O . VAL B 1 317 ? 16.172 -23.375 3.508 1 98.12 317 VAL B O 1
ATOM 6213 N N . LYS B 1 318 ? 16.328 -25.438 4.289 1 97.56 318 LYS B N 1
ATOM 6214 C CA . LYS B 1 318 ? 17.719 -25.578 3.855 1 97.56 318 LYS B CA 1
ATOM 6215 C C . LYS B 1 318 ? 17.812 -25.688 2.336 1 97.56 318 LYS B C 1
ATOM 6217 O O . LYS B 1 318 ? 16.953 -26.297 1.701 1 97.56 318 LYS B O 1
ATOM 6222 N N . LEU B 1 319 ? 18.875 -25.156 1.805 1 97.62 319 LEU B N 1
ATOM 6223 C CA . LEU B 1 319 ? 19.078 -25.188 0.359 1 97.62 319 LEU B CA 1
ATOM 6224 C C . LEU B 1 319 ? 19.094 -26.625 -0.163 1 97.62 319 LEU B C 1
ATOM 6226 O O . LEU B 1 319 ? 18.547 -26.906 -1.229 1 97.62 319 LEU B O 1
ATOM 6230 N N . GLU B 1 320 ? 19.688 -27.5 0.584 1 97.5 320 GLU B N 1
ATOM 6231 C CA . GLU B 1 320 ? 19.781 -28.906 0.177 1 97.5 320 GLU B CA 1
ATOM 6232 C C . GLU B 1 320 ? 18.391 -29.516 -0.011 1 97.5 320 GLU B C 1
ATOM 6234 O O . GLU B 1 320 ? 18.172 -30.266 -0.958 1 97.5 320 GLU B O 1
ATOM 6239 N N . THR B 1 321 ? 17.516 -29.219 0.9 1 98.19 321 THR B N 1
ATOM 6240 C CA . THR B 1 321 ? 16.141 -29.703 0.816 1 98.19 321 THR B CA 1
ATOM 6241 C C . THR B 1 321 ? 15.438 -29.125 -0.413 1 98.19 321 THR B C 1
ATOM 6243 O O . THR B 1 321 ? 14.734 -29.844 -1.119 1 98.19 321 THR B O 1
ATOM 6246 N N . ILE B 1 322 ? 15.641 -27.891 -0.701 1 98.38 322 ILE B N 1
ATOM 6247 C CA . ILE B 1 322 ? 15.031 -27.219 -1.843 1 98.38 322 ILE B CA 1
ATOM 6248 C C . ILE B 1 322 ? 15.516 -27.859 -3.139 1 98.38 322 ILE B C 1
ATOM 6250 O O . ILE B 1 322 ? 14.719 -28.188 -4.02 1 98.38 322 ILE B O 1
ATOM 6254 N N . ILE B 1 323 ? 16.797 -28.094 -3.248 1 97.44 323 ILE B N 1
ATOM 6255 C CA . ILE B 1 323 ? 17.391 -28.672 -4.445 1 97.44 323 ILE B CA 1
ATOM 6256 C C . ILE B 1 323 ? 16.844 -30.078 -4.672 1 97.44 323 ILE B C 1
ATOM 6258 O O . ILE B 1 323 ? 16.547 -30.469 -5.805 1 97.44 323 ILE B O 1
ATOM 6262 N N . ALA B 1 324 ? 16.734 -30.828 -3.617 1 97.81 324 ALA B N 1
ATOM 6263 C CA . ALA B 1 324 ? 16.188 -32.188 -3.719 1 97.81 324 ALA B CA 1
ATOM 6264 C C . ALA B 1 324 ? 14.773 -32.156 -4.289 1 97.81 324 ALA B C 1
ATOM 6266 O O . ALA B 1 324 ? 14.422 -33 -5.117 1 97.81 324 ALA B O 1
ATOM 6267 N N . VAL B 1 325 ? 13.977 -31.234 -3.852 1 98.06 325 VAL B N 1
ATOM 6268 C CA . VAL B 1 325 ? 12.602 -31.109 -4.336 1 98.06 325 VAL B CA 1
ATOM 6269 C C . VAL B 1 325 ? 12.609 -30.719 -5.812 1 98.06 325 VAL B C 1
ATOM 6271 O O . VAL B 1 325 ? 11.875 -31.297 -6.617 1 98.06 325 VAL B O 1
ATOM 6274 N N . ILE B 1 326 ? 13.406 -29.781 -6.199 1 96.94 326 ILE B N 1
ATOM 6275 C CA . ILE B 1 326 ? 13.469 -29.25 -7.559 1 96.94 326 ILE B CA 1
ATOM 6276 C C . ILE B 1 326 ? 13.789 -30.375 -8.539 1 96.94 326 ILE B C 1
ATOM 6278 O O . ILE B 1 326 ? 13.195 -30.453 -9.617 1 96.94 326 ILE B O 1
ATOM 6282 N N . LYS B 1 327 ? 14.641 -31.234 -8.156 1 95.56 327 LYS B N 1
ATOM 6283 C CA . LYS B 1 327 ? 15.094 -32.344 -9.008 1 95.56 327 LYS B CA 1
ATOM 6284 C C . LYS B 1 327 ? 13.953 -33.312 -9.289 1 95.56 327 LYS B C 1
ATOM 6286 O O . LYS B 1 327 ? 13.938 -33.969 -10.336 1 95.56 327 LYS B O 1
ATOM 6291 N N . GLU B 1 328 ? 13.016 -33.312 -8.406 1 95.5 328 GLU B N 1
ATOM 6292 C CA . GLU B 1 328 ? 12 -34.375 -8.5 1 95.5 328 GLU B CA 1
ATOM 6293 C C . GLU B 1 328 ? 10.648 -33.781 -8.891 1 95.5 328 GLU B C 1
ATOM 6295 O O . GLU B 1 328 ? 9.656 -34.5 -9 1 95.5 328 GLU B O 1
ATOM 6300 N N . LEU B 1 329 ? 10.609 -32.625 -9.125 1 93.56 329 LEU B N 1
ATOM 6301 C CA . LEU B 1 329 ? 9.344 -31.969 -9.445 1 93.56 329 LEU B CA 1
ATOM 6302 C C . LEU B 1 329 ? 8.672 -32.625 -10.641 1 93.56 329 LEU B C 1
ATOM 6304 O O . LEU B 1 329 ? 9.297 -32.812 -11.695 1 93.56 329 LEU B O 1
ATOM 6308 N N . ALA B 1 330 ? 7.457 -33.25 -10.594 1 85.06 330 ALA B N 1
ATOM 6309 C CA . ALA B 1 330 ? 6.719 -33.938 -11.641 1 85.06 330 ALA B CA 1
ATOM 6310 C C . ALA B 1 330 ? 5.938 -32.969 -12.508 1 85.06 330 ALA B C 1
ATOM 6312 O O . ALA B 1 330 ? 5.352 -33.375 -13.523 1 85.06 330 ALA B O 1
ATOM 6313 N N . GLY B 1 331 ? 5.859 -31.703 -12.375 1 86.12 331 GLY B N 1
ATOM 6314 C CA . GLY B 1 331 ? 5.043 -30.75 -13.102 1 86.12 331 GLY B CA 1
ATOM 6315 C C . GLY B 1 331 ? 3.715 -30.469 -12.422 1 86.12 331 GLY B C 1
ATOM 6316 O O . GLY B 1 331 ? 3.355 -31.125 -11.445 1 86.12 331 GLY B O 1
ATOM 6317 N N . VAL B 1 332 ? 2.951 -29.453 -12.891 1 91.38 332 VAL B N 1
ATOM 6318 C CA . VAL B 1 332 ? 1.646 -29.047 -12.391 1 91.38 332 VAL B CA 1
ATOM 6319 C C . VAL B 1 332 ? 0.584 -29.281 -13.469 1 91.38 332 VAL B C 1
ATOM 6321 O O . VAL B 1 332 ? 0.812 -29 -14.648 1 91.38 332 VAL B O 1
ATOM 6324 N N . PRO B 1 333 ? -0.569 -29.859 -13.094 1 91.56 333 PRO B N 1
ATOM 6325 C CA . PRO B 1 333 ? -1.604 -30.109 -14.094 1 91.56 333 PRO B CA 1
ATOM 6326 C C . PRO B 1 333 ? -1.928 -28.891 -14.945 1 91.56 333 PRO B C 1
ATOM 6328 O O . PRO B 1 333 ? -2.15 -27.797 -14.398 1 91.56 333 PRO B O 1
ATOM 6331 N N . GLY B 1 334 ? -1.897 -29.125 -16.234 1 93.88 334 GLY B N 1
ATOM 6332 C CA . GLY B 1 334 ? -2.279 -28.078 -17.172 1 93.88 334 GLY B CA 1
ATOM 6333 C C . GLY B 1 334 ? -1.205 -27.031 -17.359 1 93.88 334 GLY B C 1
ATOM 6334 O O . GLY B 1 334 ? -1.458 -25.984 -17.953 1 93.88 334 GLY B O 1
ATOM 6335 N N . ARG B 1 335 ? -0.04 -27.25 -16.797 1 94.75 335 ARG B N 1
ATOM 6336 C CA . ARG B 1 335 ? 1.092 -26.359 -17 1 94.75 335 ARG B CA 1
ATOM 6337 C C . ARG B 1 335 ? 2.205 -27.047 -17.781 1 94.75 335 ARG B C 1
ATOM 6339 O O . ARG B 1 335 ? 3.078 -27.688 -17.203 1 94.75 335 ARG B O 1
ATOM 6346 N N . PHE B 1 336 ? 2.215 -26.719 -19.078 1 92.94 336 PHE B N 1
ATOM 6347 C CA . PHE B 1 336 ? 3.143 -27.359 -20 1 92.94 336 PHE B CA 1
ATOM 6348 C C . PHE B 1 336 ? 3.111 -28.875 -19.828 1 92.94 336 PHE B C 1
ATOM 6350 O O . PHE B 1 336 ? 4.16 -29.516 -19.734 1 92.94 336 PHE B O 1
ATOM 6357 N N . GLU B 1 337 ? 1.987 -29.438 -19.75 1 92.88 337 GLU B N 1
ATOM 6358 C CA . GLU B 1 337 ? 1.759 -30.844 -19.484 1 92.88 337 GLU B CA 1
ATOM 6359 C C . GLU B 1 337 ? 1.782 -31.672 -20.766 1 92.88 337 GLU B C 1
ATOM 6361 O O . GLU B 1 337 ? 1 -31.406 -21.688 1 92.88 337 GLU B O 1
ATOM 6366 N N . VAL B 1 338 ? 2.633 -32.656 -20.797 1 91.94 338 VAL B N 1
ATOM 6367 C CA . VAL B 1 338 ? 2.762 -33.5 -21.984 1 91.94 338 VAL B CA 1
ATOM 6368 C C . VAL B 1 338 ? 1.671 -34.594 -21.969 1 91.94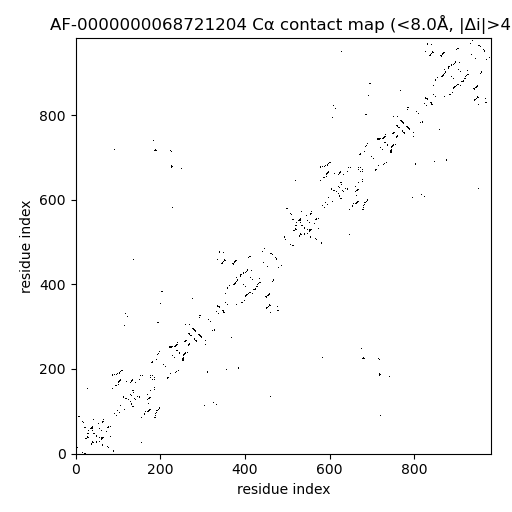 338 VAL B C 1
ATOM 6370 O O . VAL B 1 338 ? 1.387 -35.188 -20.922 1 91.94 338 VAL B O 1
ATOM 6373 N N . VAL B 1 339 ? 0.98 -34.75 -23.078 1 95.19 339 VAL B N 1
ATOM 6374 C CA . VAL B 1 339 ? 0.023 -35.812 -23.281 1 95.19 339 VAL B CA 1
ATOM 6375 C C . VAL B 1 339 ? 0.669 -36.938 -24.094 1 95.19 339 VAL B C 1
ATOM 6377 O O . VAL B 1 339 ? 0.889 -36.781 -25.297 1 95.19 339 VAL B O 1
ATOM 6380 N N . ASP B 1 340 ? 0.901 -38.031 -23.422 1 92.12 340 ASP B N 1
ATOM 6381 C CA . ASP B 1 340 ? 1.633 -39.125 -24.062 1 92.12 340 ASP B CA 1
ATOM 6382 C C . ASP B 1 340 ? 0.713 -40.312 -24.344 1 92.12 340 ASP B C 1
ATOM 6384 O O . ASP B 1 340 ? 0.125 -40.875 -23.422 1 92.12 340 ASP B O 1
ATOM 6388 N N . GLY B 1 341 ? 0.587 -40.656 -25.562 1 91.44 341 GLY B N 1
ATOM 6389 C CA . GLY B 1 341 ? -0.154 -41.844 -25.984 1 91.44 341 GLY B CA 1
ATOM 6390 C C . GLY B 1 341 ? 0.692 -42.844 -26.766 1 91.44 341 GLY B C 1
ATOM 6391 O O . GLY B 1 341 ? 0.16 -43.719 -27.438 1 91.44 341 GLY B O 1
ATOM 6392 N N . GLY B 1 342 ? 1.964 -42.625 -26.656 1 90.62 342 GLY B N 1
ATOM 6393 C CA . GLY B 1 342 ? 2.879 -43.5 -27.375 1 90.62 342 GLY B CA 1
ATOM 6394 C C . GLY B 1 342 ? 3.23 -43 -28.766 1 90.62 342 GLY B C 1
ATOM 6395 O O . GLY B 1 342 ? 3.77 -43.75 -29.578 1 90.62 342 GLY B O 1
ATOM 6396 N N . GLN B 1 343 ? 2.945 -41.844 -29.031 1 92.38 343 GLN B N 1
ATOM 6397 C CA . GLN B 1 343 ? 3.146 -41.25 -30.359 1 92.38 343 GLN B CA 1
ATOM 6398 C C . GLN B 1 343 ? 4.559 -40.688 -30.5 1 92.38 343 GLN B C 1
ATOM 6400 O O . GLN B 1 343 ? 5.293 -40.562 -29.516 1 92.38 343 GLN B O 1
ATOM 6405 N N . ASN B 1 344 ? 5.016 -40.312 -31.781 1 93.19 344 ASN B N 1
ATOM 6406 C CA . ASN B 1 344 ? 6.363 -39.844 -32.094 1 93.19 344 ASN B CA 1
ATOM 6407 C C . ASN B 1 344 ? 6.41 -38.344 -32.281 1 93.19 344 ASN B C 1
ATOM 6409 O O . ASN B 1 344 ? 7.359 -37.812 -32.844 1 93.19 344 ASN B O 1
ATOM 6413 N N . TYR B 1 345 ? 5.367 -37.594 -31.953 1 94.69 345 TYR B N 1
ATOM 6414 C CA . TYR B 1 345 ? 5.285 -36.156 -31.859 1 94.69 345 TYR B CA 1
ATOM 6415 C C . TYR B 1 345 ? 4.879 -35.719 -30.453 1 94.69 345 TYR B C 1
ATOM 6417 O O . TYR B 1 345 ? 4.523 -36.562 -29.625 1 94.69 345 TYR B O 1
ATOM 6425 N N . THR B 1 346 ? 5.031 -34.469 -30.172 1 94.44 346 THR B N 1
ATOM 6426 C CA . THR B 1 346 ? 4.789 -34 -28.812 1 94.44 346 THR B CA 1
ATOM 6427 C C . THR B 1 346 ? 3.486 -33.188 -28.734 1 94.44 346 THR B C 1
ATOM 6429 O O . THR B 1 346 ? 3.193 -32.375 -29.625 1 94.44 346 THR B O 1
ATOM 6432 N N . VAL B 1 347 ? 2.639 -33.5 -27.781 1 96.56 347 VAL B N 1
ATOM 6433 C CA . VAL B 1 347 ? 1.426 -32.75 -27.5 1 96.56 347 VAL B CA 1
ATOM 6434 C C . VAL B 1 347 ? 1.493 -32.188 -26.078 1 96.56 347 VAL B C 1
ATOM 6436 O O . VAL B 1 347 ? 1.702 -32.938 -25.109 1 96.56 347 VAL B O 1
ATOM 6439 N N . ILE B 1 348 ? 1.366 -30.875 -25.984 1 95.88 348 ILE B N 1
ATOM 6440 C CA . ILE B 1 348 ? 1.487 -30.188 -24.688 1 95.88 348 ILE B CA 1
ATOM 6441 C C . ILE B 1 348 ? 0.211 -29.406 -24.406 1 95.88 348 ILE B C 1
ATOM 6443 O O . ILE B 1 348 ? -0.279 -28.672 -25.266 1 95.88 348 ILE B O 1
ATOM 6447 N N . VAL B 1 349 ? -0.366 -29.625 -23.25 1 97.44 349 VAL B N 1
ATOM 6448 C CA . VAL B 1 349 ? -1.486 -28.828 -22.766 1 97.44 349 VAL B CA 1
ATOM 6449 C C . VAL B 1 349 ? -0.982 -27.781 -21.781 1 97.44 349 VAL B C 1
ATOM 6451 O O . VAL B 1 349 ? -0.21 -28.094 -20.875 1 97.44 349 VAL B O 1
ATOM 6454 N N . ASP B 1 350 ? -1.418 -26.547 -21.953 1 97.5 350 ASP B N 1
ATOM 6455 C CA . ASP B 1 350 ? -0.949 -25.484 -21.078 1 97.5 350 ASP B CA 1
ATOM 6456 C C . ASP B 1 350 ? -2.055 -24.453 -20.828 1 97.5 350 ASP B C 1
ATOM 6458 O O . ASP B 1 350 ? -2.875 -24.188 -21.703 1 97.5 350 ASP B O 1
ATOM 6462 N N . TYR B 1 351 ? -1.975 -23.859 -19.688 1 96.12 351 TYR B N 1
ATOM 6463 C CA . TYR B 1 351 ? -2.977 -22.891 -19.25 1 96.12 351 TYR B CA 1
ATOM 6464 C C . TYR B 1 351 ? -2.674 -21.5 -19.812 1 96.12 351 TYR B C 1
ATOM 6466 O O . TYR B 1 351 ? -3.33 -20.531 -19.438 1 96.12 351 TYR B O 1
ATOM 6474 N N . ALA B 1 352 ? -1.717 -21.234 -20.641 1 97.19 352 ALA B N 1
ATOM 6475 C CA . ALA B 1 352 ? -1.386 -19.938 -21.203 1 97.19 352 ALA B CA 1
ATOM 6476 C C . ALA B 1 352 ? -2.619 -19.281 -21.812 1 97.19 352 ALA B C 1
ATOM 6478 O O . ALA B 1 352 ? -3.111 -19.703 -22.859 1 97.19 352 ALA B O 1
ATOM 6479 N N . HIS B 1 353 ? -3.068 -18.25 -21.094 1 96.38 353 HIS B N 1
ATOM 6480 C CA . HIS B 1 353 ? -4.277 -17.562 -21.531 1 96.38 353 HIS B CA 1
ATOM 6481 C C . HIS B 1 353 ? -4.074 -16.047 -21.562 1 96.38 353 HIS B C 1
ATOM 6483 O O . HIS B 1 353 ? -5.043 -15.289 -21.516 1 96.38 353 HIS B O 1
ATOM 6489 N N . THR B 1 354 ? -2.87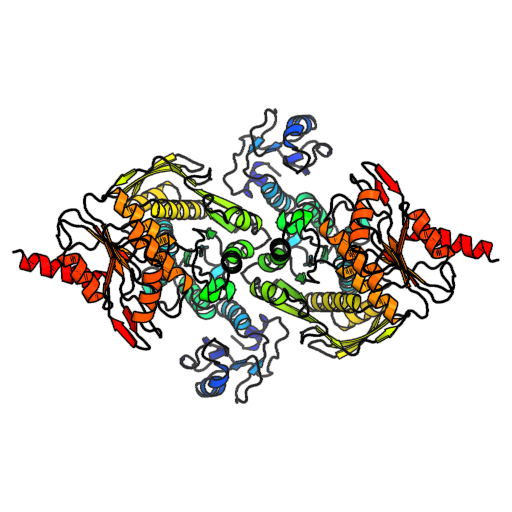3 -15.602 -21.484 1 96.69 354 THR B N 1
ATOM 6490 C CA . THR B 1 354 ? -2.443 -14.219 -21.688 1 96.69 354 THR B CA 1
ATOM 6491 C C . THR B 1 354 ? -1.435 -14.133 -22.828 1 96.69 354 THR B C 1
ATOM 6493 O O . THR B 1 354 ? -0.799 -15.133 -23.188 1 96.69 354 THR B O 1
ATOM 6496 N N . PRO B 1 355 ? -1.315 -12.93 -23.438 1 96.94 355 PRO B N 1
ATOM 6497 C CA . PRO B 1 355 ? -0.313 -12.797 -24.484 1 96.94 355 PRO B CA 1
ATOM 6498 C C . PRO B 1 355 ? 1.085 -13.211 -24.031 1 96.94 355 PRO B C 1
ATOM 6500 O O . PRO B 1 355 ? 1.771 -13.953 -24.734 1 96.94 355 PRO B O 1
ATOM 6503 N N . ASP B 1 356 ? 1.407 -12.797 -22.859 1 96.44 356 ASP B N 1
ATOM 6504 C CA . ASP B 1 356 ? 2.748 -13.062 -22.344 1 96.44 356 ASP B CA 1
ATOM 6505 C C . ASP B 1 356 ? 2.955 -14.555 -22.094 1 96.44 356 ASP B C 1
ATOM 6507 O O . ASP B 1 356 ? 3.988 -15.117 -22.469 1 96.44 356 ASP B O 1
ATOM 6511 N N . SER B 1 357 ? 2.047 -15.172 -21.438 1 96.44 357 SER B N 1
ATOM 6512 C CA . SER B 1 357 ? 2.203 -16.594 -21.141 1 96.44 357 SER B CA 1
ATOM 6513 C C . SER B 1 357 ? 2.217 -17.422 -22.406 1 96.44 357 SER B C 1
ATOM 6515 O O . SER B 1 357 ? 2.961 -18.406 -22.516 1 96.44 357 SER B O 1
ATOM 6517 N N . LEU B 1 358 ? 1.391 -17.078 -23.438 1 97.75 358 LEU B N 1
ATOM 6518 C CA . LEU B 1 358 ? 1.378 -17.781 -24.719 1 97.75 358 LEU B CA 1
ATOM 6519 C C . LEU B 1 358 ? 2.719 -17.625 -25.438 1 97.75 358 LEU B C 1
ATOM 6521 O O . LEU B 1 358 ? 3.252 -18.609 -25.969 1 97.75 358 LEU B O 1
ATOM 6525 N N . GLU B 1 359 ? 3.195 -16.422 -25.406 1 97.38 359 GLU B N 1
ATOM 6526 C CA . GLU B 1 359 ? 4.5 -16.172 -26.016 1 97.38 359 GLU B CA 1
ATOM 6527 C C . GLU B 1 359 ? 5.586 -17.016 -25.359 1 97.38 359 GLU B C 1
ATOM 6529 O O . GLU B 1 359 ? 6.402 -17.641 -26.047 1 97.38 359 GLU B O 1
ATOM 6534 N N . ASN B 1 360 ? 5.574 -17.062 -24.062 1 95.56 360 ASN B N 1
ATOM 6535 C CA . ASN B 1 360 ? 6.57 -17.828 -23.312 1 95.56 360 ASN B CA 1
ATOM 6536 C C . ASN B 1 360 ? 6.5 -19.312 -23.641 1 95.56 360 ASN B C 1
ATOM 6538 O O . ASN B 1 360 ? 7.531 -19.969 -23.844 1 95.56 360 ASN B O 1
ATOM 6542 N N . VAL B 1 361 ? 5.344 -19.812 -23.734 1 96.44 361 VAL B N 1
ATOM 6543 C CA . VAL B 1 361 ? 5.16 -21.234 -24 1 96.44 361 VAL B CA 1
ATOM 6544 C C . VAL B 1 361 ? 5.625 -21.562 -25.422 1 96.44 361 VAL B C 1
ATOM 6546 O O . VAL B 1 361 ? 6.316 -22.562 -25.641 1 96.44 361 VAL B O 1
ATOM 6549 N N . LEU B 1 362 ? 5.281 -20.75 -26.375 1 97.06 362 LEU B N 1
ATOM 6550 C CA . LEU B 1 362 ? 5.625 -20.984 -27.781 1 97.06 362 LEU B CA 1
ATOM 6551 C C . LEU B 1 362 ? 7.125 -20.828 -28 1 97.06 362 LEU B C 1
ATOM 6553 O O . LEU B 1 362 ? 7.734 -21.625 -28.734 1 97.06 362 LEU B O 1
ATOM 6557 N N . LYS B 1 363 ? 7.676 -19.828 -27.328 1 95.19 363 LYS B N 1
ATOM 6558 C CA . LYS B 1 363 ? 9.125 -19.672 -27.422 1 95.19 363 LYS B CA 1
ATOM 6559 C C . LYS B 1 363 ? 9.852 -20.875 -26.828 1 95.19 363 LYS B C 1
ATOM 6561 O O . LYS B 1 363 ? 10.867 -21.312 -27.375 1 95.19 363 LYS B O 1
ATOM 6566 N N . THR B 1 364 ? 9.375 -21.312 -25.797 1 92.94 364 THR B N 1
ATOM 6567 C CA . THR B 1 364 ? 9.945 -22.5 -25.156 1 92.94 364 THR B CA 1
ATOM 6568 C C . THR B 1 364 ? 9.867 -23.703 -26.078 1 92.94 364 THR B C 1
ATOM 6570 O O . THR B 1 364 ? 10.859 -24.422 -26.266 1 92.94 364 THR B O 1
ATOM 6573 N N . ALA B 1 365 ? 8.711 -23.969 -26.656 1 93.06 365 ALA B N 1
ATOM 6574 C CA . ALA B 1 365 ? 8.516 -25.078 -27.578 1 93.06 365 ALA B CA 1
ATOM 6575 C C . ALA B 1 365 ? 9.477 -25 -28.75 1 93.06 365 ALA B C 1
ATOM 6577 O O . ALA B 1 365 ? 10.039 -26 -29.188 1 93.06 365 ALA B O 1
ATOM 6578 N N . LYS B 1 366 ? 9.641 -23.812 -29.203 1 91.38 366 LYS B N 1
ATOM 6579 C CA . LYS B 1 366 ? 10.484 -23.594 -30.375 1 91.38 366 LYS B CA 1
ATOM 6580 C C . LYS B 1 366 ? 11.945 -23.938 -30.078 1 91.38 366 LYS B C 1
ATOM 6582 O O . LYS B 1 366 ? 12.68 -24.375 -30.969 1 91.38 366 LYS B O 1
ATOM 6587 N N . GLN B 1 367 ? 12.352 -23.781 -28.906 1 87.31 367 GLN B N 1
ATOM 6588 C CA . GLN B 1 367 ? 13.734 -24 -28.516 1 87.31 367 GLN B CA 1
ATOM 6589 C C . GLN B 1 367 ? 14.125 -25.469 -28.625 1 87.31 367 GLN B C 1
ATOM 6591 O O . GLN B 1 367 ? 15.289 -25.797 -28.859 1 87.31 367 GLN B O 1
ATOM 6596 N N . PHE B 1 368 ? 13.172 -26.359 -28.5 1 81.75 368 PHE B N 1
ATOM 6597 C CA . PHE B 1 368 ? 13.547 -27.781 -28.547 1 81.75 368 PHE B CA 1
ATOM 6598 C C . PHE B 1 368 ? 12.836 -28.484 -29.688 1 81.75 368 PHE B C 1
ATOM 6600 O O . PHE B 1 368 ? 13.062 -29.688 -29.922 1 81.75 368 PHE B O 1
ATOM 6607 N N . ALA B 1 369 ? 12 -27.781 -30.406 1 87.06 369 ALA B N 1
ATOM 6608 C CA . ALA B 1 369 ? 11.25 -28.375 -31.5 1 87.06 369 ALA B CA 1
ATOM 6609 C C . ALA B 1 369 ? 12.188 -28.766 -32.656 1 87.06 369 ALA B C 1
ATOM 6611 O O . ALA B 1 369 ? 13.086 -28 -33 1 87.06 369 ALA B O 1
ATOM 6612 N N . LYS B 1 370 ? 11.977 -29.938 -33.188 1 90.44 370 LYS B N 1
ATOM 6613 C CA . LYS B 1 370 ? 12.695 -30.391 -34.375 1 90.44 370 LYS B CA 1
ATOM 6614 C C . LYS B 1 370 ? 11.836 -30.25 -35.625 1 90.44 370 LYS B C 1
ATOM 6616 O O . LYS B 1 370 ? 12.367 -30.156 -36.75 1 90.44 370 LYS B O 1
ATOM 6621 N N . GLY B 1 371 ? 10.578 -30.266 -35.469 1 94.81 371 GLY B N 1
ATOM 6622 C CA . GLY B 1 371 ? 9.617 -30.078 -36.562 1 94.81 371 GLY B CA 1
ATOM 6623 C C . GLY B 1 371 ? 8.781 -28.812 -36.406 1 94.81 371 GLY B C 1
ATOM 6624 O O . GLY B 1 371 ? 9.258 -27.812 -35.875 1 94.81 371 GLY B O 1
ATOM 6625 N N . ASP B 1 372 ? 7.586 -28.828 -36.969 1 96.81 372 ASP B N 1
ATOM 6626 C CA . ASP B 1 372 ? 6.676 -27.688 -36.906 1 96.81 372 ASP B CA 1
ATOM 6627 C C . ASP B 1 372 ? 6.059 -27.562 -35.531 1 96.81 372 ASP B C 1
ATOM 6629 O O . ASP B 1 372 ? 5.973 -28.531 -34.781 1 96.81 372 ASP B O 1
ATOM 6633 N N . VAL B 1 373 ? 5.691 -26.375 -35.219 1 97.38 373 VAL B N 1
ATOM 6634 C CA . VAL B 1 373 ? 4.977 -26.094 -33.969 1 97.38 373 VAL B CA 1
ATOM 6635 C C . VAL B 1 373 ? 3.549 -25.641 -34.281 1 97.38 373 VAL B C 1
ATOM 6637 O O . VAL B 1 373 ? 3.34 -24.656 -34.969 1 97.38 373 VAL B O 1
ATOM 6640 N N . TYR B 1 374 ? 2.566 -26.406 -33.812 1 98.06 374 TYR B N 1
ATOM 6641 C CA . TYR B 1 374 ? 1.151 -26.062 -33.906 1 98.06 374 TYR B CA 1
ATOM 6642 C C . TYR B 1 374 ? 0.675 -25.406 -32.594 1 98.06 374 TYR B C 1
ATOM 6644 O O . TYR B 1 374 ? 1.058 -25.812 -31.516 1 98.06 374 TYR B O 1
ATOM 6652 N N . CYS B 1 375 ? -0.094 -24.391 -32.75 1 98.38 375 CYS B N 1
ATOM 6653 C CA . CYS B 1 375 ? -0.663 -23.734 -31.578 1 98.38 375 CYS B CA 1
ATOM 6654 C C . CYS B 1 375 ? -2.182 -23.656 -31.672 1 98.38 375 CYS B C 1
ATOM 6656 O O . CYS B 1 375 ? -2.723 -23 -32.562 1 98.38 375 CYS B O 1
ATOM 6658 N N . ILE B 1 376 ? -2.838 -24.328 -30.828 1 98.75 376 ILE B N 1
ATOM 6659 C CA . ILE B 1 376 ? -4.289 -24.266 -30.688 1 98.75 376 ILE B CA 1
ATOM 6660 C C . ILE B 1 376 ? -4.66 -23.344 -29.516 1 98.75 376 ILE B C 1
ATOM 6662 O O . ILE B 1 376 ? -4.324 -23.625 -28.375 1 98.75 376 ILE B O 1
ATOM 6666 N N . VAL B 1 377 ? -5.355 -22.281 -29.828 1 98.25 377 VAL B N 1
ATOM 6667 C CA . VAL B 1 377 ? -5.551 -21.312 -28.766 1 98.25 377 VAL B CA 1
ATOM 6668 C C . VAL B 1 377 ? -6.883 -20.594 -28.953 1 98.25 377 VAL B C 1
ATOM 6670 O O . VAL B 1 377 ? -7.336 -20.406 -30.094 1 98.25 377 VAL B O 1
ATOM 6673 N N . GLY B 1 378 ? -7.527 -20.297 -27.891 1 97.19 378 GLY B N 1
ATOM 6674 C CA . GLY B 1 378 ? -8.719 -19.453 -27.828 1 97.19 378 GLY B CA 1
ATOM 6675 C C . GLY B 1 378 ? -8.695 -18.469 -26.688 1 97.19 378 GLY B C 1
ATOM 6676 O O . GLY B 1 378 ? -7.746 -18.438 -25.906 1 97.19 378 GLY B O 1
ATOM 6677 N N . CYS B 1 379 ? -9.727 -17.594 -26.656 1 96.94 379 CYS B N 1
ATOM 6678 C CA . CYS B 1 379 ? -9.875 -16.625 -25.578 1 96.94 379 CYS B CA 1
ATOM 6679 C C . CYS B 1 379 ? -11.234 -16.766 -24.891 1 96.94 379 CYS B C 1
ATOM 6681 O O . CYS B 1 379 ? -12.219 -17.156 -25.531 1 96.94 379 CYS B O 1
ATOM 6683 N N . GLY B 1 380 ? -11.203 -16.516 -23.609 1 95.62 380 GLY B N 1
ATOM 6684 C CA . GLY B 1 380 ? -12.453 -16.594 -22.859 1 95.62 380 GLY B CA 1
ATOM 6685 C C . GLY B 1 380 ? -13.367 -15.406 -23.094 1 95.62 380 GLY B C 1
ATOM 6686 O O . GLY B 1 380 ? -12.891 -14.297 -23.375 1 95.62 380 GLY B O 1
ATOM 6687 N N . GLY B 1 381 ? -14.711 -15.695 -23 1 95.88 381 GLY B N 1
ATOM 6688 C CA . GLY B 1 381 ? -15.695 -14.625 -23.031 1 95.88 381 GLY B CA 1
ATOM 6689 C C . GLY B 1 381 ? -15.898 -13.953 -21.688 1 95.88 381 GLY B C 1
ATOM 6690 O O . GLY B 1 381 ? -15.555 -14.523 -20.641 1 95.88 381 GLY B O 1
ATOM 6691 N N . ASP B 1 382 ? -16.391 -12.688 -21.703 1 94.06 382 ASP B N 1
ATOM 6692 C CA . ASP B 1 382 ? -16.656 -11.891 -20.5 1 94.06 382 ASP B CA 1
ATOM 6693 C C . ASP B 1 382 ? -15.367 -11.648 -19.703 1 94.06 382 ASP B C 1
ATOM 6695 O O . ASP B 1 382 ? -15.367 -11.719 -18.484 1 94.06 382 ASP B O 1
ATOM 6699 N N . ARG B 1 383 ? -14.289 -11.523 -20.406 1 94.38 383 ARG B N 1
ATOM 6700 C CA . ARG B 1 383 ? -12.969 -11.211 -19.875 1 94.38 383 ARG B CA 1
ATOM 6701 C C . ARG B 1 383 ? -12.32 -10.055 -20.625 1 94.38 383 ARG B C 1
ATOM 6703 O O . ARG B 1 383 ? -13.008 -9.289 -21.312 1 94.38 383 ARG B O 1
ATOM 6710 N N . ASP B 1 384 ? -11.078 -9.812 -20.516 1 93.56 384 ASP B N 1
ATOM 6711 C CA . ASP B 1 384 ? -10.344 -8.734 -21.172 1 93.56 384 ASP B CA 1
ATOM 6712 C C . ASP B 1 384 ? -10.328 -8.914 -22.688 1 93.56 384 ASP B C 1
ATOM 6714 O O . ASP B 1 384 ? -9.477 -9.617 -23.219 1 93.56 384 ASP B O 1
ATOM 6718 N N . ARG B 1 385 ? -11.086 -8.188 -23.344 1 93.38 385 ARG B N 1
ATOM 6719 C CA . ARG B 1 385 ? -11.258 -8.281 -24.781 1 93.38 385 ARG B CA 1
ATOM 6720 C C . ARG B 1 385 ? -10.016 -7.77 -25.516 1 93.38 385 ARG B C 1
ATOM 6722 O O . ARG B 1 385 ? -9.719 -8.211 -26.625 1 93.38 385 ARG B O 1
ATOM 6729 N N . THR B 1 386 ? -9.367 -6.93 -24.859 1 94.69 386 THR B N 1
ATOM 6730 C CA . THR B 1 386 ? -8.289 -6.219 -25.531 1 94.69 386 THR B CA 1
ATOM 6731 C C . THR B 1 386 ? -7.094 -7.141 -25.75 1 94.69 386 THR B C 1
ATOM 6733 O O . THR B 1 386 ? -6.219 -6.852 -26.578 1 94.69 386 THR B O 1
ATOM 6736 N N . LYS B 1 387 ? -7.02 -8.273 -25.094 1 95.62 387 LYS B N 1
ATOM 6737 C CA . LYS B 1 387 ? -5.867 -9.148 -25.281 1 95.62 387 LYS B CA 1
ATOM 6738 C C . LYS B 1 387 ? -6.09 -10.133 -26.422 1 95.62 387 LYS B C 1
ATOM 6740 O O . LYS B 1 387 ? -5.156 -10.797 -26.859 1 95.62 387 LYS B O 1
ATOM 6745 N N . ARG B 1 388 ? -7.301 -10.242 -26.969 1 97.69 388 ARG B N 1
ATOM 6746 C CA . ARG B 1 388 ? -7.676 -11.25 -27.953 1 97.69 388 ARG B CA 1
ATOM 6747 C C . ARG B 1 388 ? -6.836 -11.109 -29.219 1 97.69 388 ARG B C 1
ATOM 6749 O O . ARG B 1 388 ? -6.172 -12.055 -29.641 1 97.69 388 ARG B O 1
ATOM 6756 N N . PRO B 1 389 ? -6.816 -9.859 -29.797 1 97.81 389 PRO B N 1
ATOM 6757 C CA . PRO B 1 389 ? -5.996 -9.727 -31 1 97.81 389 PRO B CA 1
ATOM 6758 C C . PRO B 1 389 ? -4.508 -9.938 -30.719 1 97.81 389 PRO B C 1
ATOM 6760 O O . PRO B 1 389 ? -3.781 -10.445 -31.578 1 97.81 389 PRO B O 1
ATOM 6763 N N . ILE B 1 390 ? -4.043 -9.586 -29.562 1 97.56 390 ILE B N 1
ATOM 6764 C CA . ILE B 1 390 ? -2.635 -9.719 -29.203 1 97.56 390 ILE B CA 1
ATOM 6765 C C . ILE B 1 390 ? -2.268 -11.203 -29.109 1 97.56 390 ILE B C 1
ATOM 6767 O O . ILE B 1 390 ? -1.215 -11.617 -29.594 1 97.56 390 ILE B O 1
ATOM 6771 N N . MET B 1 391 ? -3.127 -11.992 -28.516 1 97.62 391 MET B N 1
ATOM 6772 C CA . MET B 1 391 ? -2.896 -13.422 -28.391 1 97.62 391 MET B CA 1
ATOM 6773 C C . MET B 1 391 ? -2.85 -14.094 -29.75 1 97.62 391 MET B C 1
ATOM 6775 O O . MET B 1 391 ? -2.018 -14.969 -30 1 97.62 391 MET B O 1
ATOM 6779 N N . ALA B 1 392 ? -3.74 -13.664 -30.609 1 97.75 392 ALA B N 1
ATOM 6780 C CA . ALA B 1 392 ? -3.75 -14.188 -31.984 1 97.75 392 ALA B CA 1
ATOM 6781 C C . ALA B 1 392 ? -2.443 -13.859 -32.688 1 97.75 392 ALA B C 1
ATOM 6783 O O . ALA B 1 392 ? -1.898 -14.703 -33.406 1 97.75 392 ALA B O 1
ATOM 6784 N N . SER B 1 393 ? -2.01 -12.648 -32.469 1 98.06 393 SER B N 1
ATOM 6785 C CA . SER B 1 393 ? -0.757 -12.227 -33.094 1 98.06 393 SER B CA 1
ATOM 6786 C C . SER B 1 393 ? 0.417 -13.055 -32.594 1 98.06 393 SER B C 1
ATOM 6788 O O . SER B 1 393 ? 1.278 -13.461 -33.375 1 98.06 393 SER B O 1
ATOM 6790 N N . VAL B 1 394 ? 0.433 -13.352 -31.328 1 97.62 394 VAL B N 1
ATOM 6791 C CA . VAL B 1 394 ? 1.493 -14.141 -30.719 1 97.62 394 VAL B CA 1
ATOM 6792 C C . VAL B 1 394 ? 1.493 -15.555 -31.312 1 97.62 394 VAL B C 1
ATOM 6794 O O . VAL B 1 394 ? 2.549 -16.094 -31.641 1 97.62 394 VAL B O 1
ATOM 6797 N N . ALA B 1 395 ? 0.327 -16.141 -31.453 1 97.75 395 ALA B N 1
ATOM 6798 C CA . ALA B 1 395 ? 0.206 -17.5 -31.984 1 97.75 395 ALA B CA 1
ATOM 6799 C C . ALA B 1 395 ? 0.784 -17.594 -33.406 1 97.75 395 ALA B C 1
ATOM 6801 O O . ALA B 1 395 ? 1.561 -18.5 -33.688 1 97.75 395 ALA B O 1
ATOM 6802 N N . THR B 1 396 ? 0.449 -16.625 -34.219 1 97.38 396 THR B N 1
ATOM 6803 C CA . THR B 1 396 ? 0.879 -16.672 -35.625 1 97.38 396 THR B CA 1
ATOM 6804 C C . THR B 1 396 ? 2.357 -16.312 -35.75 1 97.38 396 THR B C 1
ATOM 6806 O O . THR B 1 396 ? 3.043 -16.781 -36.656 1 97.38 396 THR B O 1
ATOM 6809 N N . LYS B 1 397 ? 2.836 -15.492 -34.844 1 96.44 397 LYS B N 1
ATOM 6810 C CA . LYS B 1 397 ? 4.227 -15.055 -34.875 1 96.44 397 LYS B CA 1
ATOM 6811 C C . LYS B 1 397 ? 5.172 -16.188 -34.5 1 96.44 397 LYS B C 1
ATOM 6813 O O . LYS B 1 397 ? 6.246 -16.344 -35.062 1 96.44 397 LYS B O 1
ATOM 6818 N N . TYR B 1 398 ? 4.766 -17.016 -33.531 1 96.44 398 TYR B N 1
ATOM 6819 C CA . TYR B 1 398 ? 5.742 -17.922 -32.938 1 96.44 398 TYR B CA 1
ATOM 6820 C C . TYR B 1 398 ? 5.438 -19.375 -33.344 1 96.44 398 TYR B C 1
ATOM 6822 O O . TYR B 1 398 ? 6.305 -20.234 -33.219 1 96.44 398 TYR B O 1
ATOM 6830 N N . ALA B 1 399 ? 4.223 -19.75 -33.75 1 96.94 399 ALA B N 1
ATOM 6831 C CA . ALA B 1 399 ? 3.889 -21.094 -34.188 1 96.94 399 ALA B CA 1
ATOM 6832 C C . ALA B 1 399 ? 4.02 -21.219 -35.719 1 96.94 399 ALA B C 1
ATOM 6834 O O . ALA B 1 399 ? 3.871 -20.234 -36.438 1 96.94 399 ALA B O 1
ATOM 6835 N N . THR B 1 400 ? 4.355 -22.375 -36.156 1 97 400 THR B N 1
ATOM 6836 C CA . THR B 1 400 ? 4.312 -22.656 -37.594 1 97 400 THR B CA 1
ATOM 6837 C C . THR B 1 400 ? 2.877 -22.625 -38.125 1 97 400 THR B C 1
ATOM 6839 O O . THR B 1 400 ? 2.625 -22.156 -39.219 1 97 400 THR B O 1
ATOM 6842 N N . HIS B 1 401 ? 1.992 -23.156 -37.406 1 96.94 401 HIS B N 1
ATOM 6843 C CA . HIS B 1 401 ? 0.567 -23.188 -37.719 1 96.94 401 HIS B CA 1
ATOM 6844 C C . HIS B 1 401 ? -0.272 -22.859 -36.469 1 96.94 401 HIS B C 1
ATOM 6846 O O . HIS B 1 401 ? -0.162 -23.516 -35.438 1 96.94 401 HIS B O 1
ATOM 6852 N N . ALA B 1 402 ? -1.12 -21.891 -36.656 1 98.19 402 ALA B N 1
ATOM 6853 C CA . ALA B 1 402 ? -2.02 -21.531 -35.562 1 98.19 402 ALA B CA 1
ATOM 6854 C C . ALA B 1 402 ? -3.451 -21.953 -35.875 1 98.19 402 ALA B C 1
ATOM 6856 O O . ALA B 1 402 ? -3.893 -21.906 -37.031 1 98.19 402 ALA B O 1
ATOM 6857 N N . ILE B 1 403 ? -4.152 -22.391 -34.875 1 98.56 403 ILE B N 1
ATOM 6858 C CA . ILE B 1 403 ? -5.574 -22.703 -34.938 1 98.56 403 ILE B CA 1
ATOM 6859 C C . ILE B 1 403 ? -6.328 -21.953 -33.844 1 98.56 403 ILE B C 1
ATOM 6861 O O . ILE B 1 403 ? -6.152 -22.219 -32.656 1 98.56 403 ILE B O 1
ATOM 6865 N N . TYR B 1 404 ? -7.121 -20.969 -34.281 1 98.38 404 TYR B N 1
ATOM 6866 C CA . TYR B 1 404 ? -7.984 -20.266 -33.344 1 98.38 404 TYR B CA 1
ATOM 6867 C C . TYR B 1 404 ? -9.266 -21.047 -33.094 1 98.38 404 TYR B C 1
ATOM 6869 O O . TYR B 1 404 ? -9.93 -21.484 -34.031 1 98.38 404 TYR B O 1
ATOM 6877 N N . THR B 1 405 ? -9.555 -21.25 -31.812 1 98.62 405 THR B N 1
ATOM 6878 C CA . THR B 1 405 ? -10.734 -22.047 -31.453 1 98.62 405 THR B CA 1
ATOM 6879 C C . THR B 1 405 ? -11.398 -21.5 -30.203 1 98.62 405 THR B C 1
ATOM 6881 O O . THR B 1 405 ? -10.93 -20.516 -29.625 1 98.62 405 THR B O 1
ATOM 6884 N N . SER B 1 406 ? -12.5 -22.141 -29.828 1 97.88 406 SER B N 1
ATOM 6885 C CA . SER B 1 406 ? -13.234 -21.703 -28.656 1 97.88 406 SER B CA 1
ATOM 6886 C C . SER B 1 406 ? -12.508 -22.094 -27.375 1 97.88 406 SER B C 1
ATOM 6888 O O . SER B 1 406 ? -11.93 -23.188 -27.281 1 97.88 406 SER B O 1
ATOM 6890 N N . ASP B 1 407 ? -12.555 -21.203 -26.438 1 97.44 407 ASP B N 1
ATOM 6891 C CA . ASP B 1 407 ? -12.164 -21.469 -25.047 1 97.44 407 ASP B CA 1
ATOM 6892 C C . ASP B 1 407 ? -13.391 -21.625 -24.156 1 97.44 407 ASP B C 1
ATOM 6894 O O . ASP B 1 407 ? -14.195 -22.531 -24.344 1 97.44 407 ASP B O 1
ATOM 6898 N N . ASN B 1 408 ? -13.609 -20.828 -23.109 1 97.5 408 ASN B N 1
ATOM 6899 C CA . ASN B 1 408 ? -14.867 -20.609 -22.406 1 97.5 408 ASN B CA 1
ATOM 6900 C C . ASN B 1 408 ? -15.555 -19.344 -22.891 1 97.5 408 ASN B C 1
ATOM 6902 O O . ASN B 1 408 ? -15.336 -18.266 -22.344 1 97.5 408 ASN B O 1
ATOM 6906 N N . PRO B 1 409 ? -16.438 -19.438 -23.922 1 97.56 409 PRO B N 1
ATOM 6907 C CA . PRO B 1 409 ? -17.047 -18.234 -24.469 1 97.56 409 PRO B CA 1
ATOM 6908 C C . PRO B 1 409 ? -18 -17.547 -23.484 1 97.56 409 PRO B C 1
ATOM 6910 O O . PRO B 1 409 ? -18.203 -16.328 -23.562 1 97.56 409 PRO B O 1
ATOM 6913 N N . ARG B 1 410 ? -18.5 -18.438 -22.547 1 96.44 410 ARG B N 1
ATOM 6914 C CA . ARG B 1 410 ? -19.453 -17.922 -21.578 1 96.44 410 ARG B CA 1
ATOM 6915 C C . ARG B 1 410 ? -20.625 -17.25 -22.266 1 96.44 410 ARG B C 1
ATOM 6917 O O . ARG B 1 410 ? -21.312 -17.859 -23.094 1 96.44 410 ARG B O 1
ATOM 6924 N N . SER B 1 411 ? -20.953 -15.922 -21.938 1 95.25 411 SER B N 1
ATOM 6925 C CA . SER B 1 411 ? -22.172 -15.328 -22.484 1 95.25 411 SER B CA 1
ATOM 6926 C C . SER B 1 411 ? -21.922 -14.758 -23.875 1 95.25 411 SER B C 1
ATOM 6928 O O . SER B 1 411 ? -22.859 -14.359 -24.562 1 95.25 411 SER B O 1
ATOM 6930 N N . GLU B 1 412 ? -20.672 -14.734 -24.344 1 97.25 412 GLU B N 1
ATOM 6931 C CA . GLU B 1 412 ? -20.359 -14.156 -25.656 1 97.25 412 GLU B CA 1
ATOM 6932 C C . GLU B 1 412 ? -20.469 -15.195 -26.766 1 97.25 412 GLU B C 1
ATOM 6934 O O . GLU B 1 412 ? -20.281 -16.391 -26.516 1 97.25 412 GLU B O 1
ATOM 6939 N N . ASP B 1 413 ? -20.766 -14.695 -27.922 1 97.06 413 ASP B N 1
ATOM 6940 C CA . ASP B 1 413 ? -20.734 -15.547 -29.109 1 97.06 413 ASP B CA 1
ATOM 6941 C C . ASP B 1 413 ? -19.312 -15.977 -29.453 1 97.06 413 ASP B C 1
ATOM 6943 O O . ASP B 1 413 ? -18.453 -15.133 -29.734 1 97.06 413 ASP B O 1
ATOM 6947 N N . PRO B 1 414 ? -19.109 -17.297 -29.5 1 97.19 414 PRO B N 1
ATOM 6948 C CA . PRO B 1 414 ? -17.75 -17.766 -29.797 1 97.19 414 PRO B CA 1
ATOM 6949 C C . PRO B 1 414 ? -17.219 -17.234 -31.125 1 97.19 414 PRO B C 1
ATOM 6951 O O . PRO B 1 414 ? -16.031 -16.953 -31.25 1 97.19 414 PRO B O 1
ATOM 6954 N N . ALA B 1 415 ? -18.047 -17.109 -32.094 1 97.31 415 ALA B N 1
ATOM 6955 C CA . ALA B 1 415 ? -17.625 -16.594 -33.406 1 97.31 415 ALA B CA 1
ATOM 6956 C C . ALA B 1 415 ? -17.141 -15.141 -33.281 1 97.31 415 ALA B C 1
ATOM 6958 O O . ALA B 1 415 ? -16.188 -14.742 -33.969 1 97.31 415 ALA B O 1
ATOM 6959 N N . ALA B 1 416 ? -17.812 -14.398 -32.438 1 97.31 416 ALA B N 1
ATOM 6960 C CA . ALA B 1 416 ? -17.438 -13 -32.25 1 97.31 416 ALA B CA 1
ATOM 6961 C C . ALA B 1 416 ? -16.078 -12.891 -31.562 1 97.31 416 ALA B C 1
ATOM 6963 O O . ALA B 1 416 ? -15.281 -12 -31.891 1 97.31 416 ALA B O 1
ATOM 6964 N N . ILE B 1 417 ? -15.828 -13.766 -30.641 1 97.69 417 ILE B N 1
ATOM 6965 C CA . ILE B 1 417 ? -14.539 -13.797 -29.938 1 97.69 417 ILE B CA 1
ATOM 6966 C C . ILE B 1 417 ? -13.43 -14.102 -30.938 1 97.69 417 ILE B C 1
ATOM 6968 O O . ILE B 1 417 ? -12.383 -13.445 -30.938 1 97.69 417 ILE B O 1
ATOM 6972 N N . LEU B 1 418 ? -13.672 -15.086 -31.812 1 97.88 418 LEU B N 1
ATOM 6973 C CA . LEU B 1 418 ? -12.672 -15.484 -32.781 1 97.88 418 LEU B CA 1
ATOM 6974 C C . LEU B 1 418 ? -12.445 -14.383 -33.812 1 97.88 418 LEU B C 1
ATOM 6976 O O . LEU B 1 418 ? -11.328 -14.211 -34.312 1 97.88 418 LEU B O 1
ATOM 6980 N N . ASP B 1 419 ? -13.508 -13.609 -34.125 1 97.06 419 ASP B N 1
ATOM 6981 C CA . ASP B 1 419 ? -13.359 -12.453 -35 1 97.06 419 ASP B CA 1
ATOM 6982 C C . ASP B 1 419 ? -12.406 -11.422 -34.406 1 97.06 419 ASP B C 1
ATOM 6984 O O . ASP B 1 419 ? -11.578 -10.859 -35.125 1 97.06 419 ASP B O 1
ATOM 6988 N N . ASP B 1 420 ? -12.594 -11.211 -33.125 1 96.88 420 ASP B N 1
ATOM 6989 C CA . ASP B 1 420 ? -11.672 -10.312 -32.438 1 96.88 420 ASP B CA 1
ATOM 6990 C C . ASP B 1 420 ? -10.234 -10.789 -32.594 1 96.88 420 ASP B C 1
ATOM 6992 O O . ASP B 1 420 ? -9.32 -9.977 -32.781 1 96.88 420 ASP B O 1
ATOM 6996 N N . MET B 1 421 ? -10.047 -12.117 -32.469 1 97.06 421 MET B N 1
ATOM 6997 C CA . MET B 1 421 ? -8.711 -12.703 -32.531 1 97.06 421 MET B CA 1
ATOM 6998 C C . MET B 1 421 ? -8.125 -12.547 -33.938 1 97.06 421 MET B C 1
ATOM 7000 O O . MET B 1 421 ? -6.977 -12.133 -34.094 1 97.06 421 MET B O 1
ATOM 7004 N N . VAL B 1 422 ? -8.859 -12.812 -34.938 1 96.44 422 VAL B N 1
ATOM 7005 C CA . VAL B 1 422 ? -8.422 -12.805 -36.312 1 96.44 422 VAL B CA 1
ATOM 7006 C C . VAL B 1 422 ? -7.902 -11.414 -36.688 1 96.44 422 VAL B C 1
ATOM 7008 O O . VAL B 1 422 ? -6.953 -11.289 -37.469 1 96.44 422 VAL B O 1
ATOM 7011 N N . HIS B 1 423 ? -8.461 -10.43 -36.062 1 94.12 423 HIS B N 1
ATOM 7012 C CA . HIS B 1 423 ? -8.039 -9.062 -36.344 1 94.12 423 HIS B CA 1
ATOM 7013 C C . HIS B 1 423 ? -6.586 -8.844 -35.938 1 94.12 423 HIS B C 1
ATOM 7015 O O . HIS B 1 423 ? -5.926 -7.941 -36.469 1 94.12 423 HIS B O 1
ATOM 7021 N N . GLY B 1 424 ? -6.113 -9.648 -35.031 1 90.62 424 GLY B N 1
ATOM 7022 C CA . GLY B 1 424 ? -4.758 -9.469 -34.531 1 90.62 424 GLY B CA 1
ATOM 7023 C C . GLY B 1 424 ? -3.748 -10.375 -35.188 1 90.62 424 GLY B C 1
ATOM 7024 O O . GLY B 1 424 ? -2.545 -10.266 -34.938 1 90.62 424 GLY B O 1
ATOM 7025 N N . ALA B 1 425 ? -4.156 -11.219 -36.062 1 89.56 425 ALA B N 1
ATOM 7026 C CA . ALA B 1 425 ? -3.264 -12.195 -36.688 1 89.56 425 ALA B CA 1
ATOM 7027 C C . ALA B 1 425 ? -2.168 -11.5 -37.5 1 89.56 425 ALA B C 1
ATOM 7029 O O . ALA B 1 425 ? -2.434 -10.539 -38.219 1 89.56 425 ALA B O 1
ATOM 7030 N N . SER B 1 426 ? -0.899 -11.852 -37.281 1 86.94 426 SER B N 1
ATOM 7031 C CA . SER B 1 426 ? 0.245 -11.25 -37.969 1 86.94 426 SER B CA 1
ATOM 7032 C C . SER B 1 426 ? 0.62 -12.023 -39.219 1 86.94 426 SER B C 1
ATOM 7034 O O . SER B 1 426 ? 1.67 -11.781 -39.812 1 86.94 426 SER B O 1
ATOM 7036 N N . GLY B 1 427 ? -0.131 -12.922 -39.719 1 88.25 427 GLY B N 1
ATOM 7037 C CA . GLY B 1 427 ? 0.163 -13.75 -40.875 1 88.25 427 GLY B CA 1
ATOM 7038 C C . GLY B 1 427 ? -1.029 -14.555 -41.344 1 88.25 427 GLY B C 1
ATOM 7039 O O . GLY B 1 427 ? -2.158 -14.32 -40.906 1 88.25 427 GLY B O 1
ATOM 7040 N N . ASN B 1 428 ? -0.638 -15.422 -42.375 1 91.62 428 ASN B N 1
ATOM 7041 C CA . ASN B 1 428 ? -1.708 -16.234 -42.969 1 91.62 428 ASN B CA 1
ATOM 7042 C C . ASN B 1 428 ? -1.576 -17.703 -42.531 1 91.62 428 ASN B C 1
ATOM 7044 O O . ASN B 1 428 ? -2.314 -18.562 -43.031 1 91.62 428 ASN B O 1
ATOM 7048 N N . ASN B 1 429 ? -0.764 -17.906 -41.625 1 96.31 429 ASN B N 1
ATOM 7049 C CA . ASN B 1 429 ? -0.546 -19.281 -41.188 1 96.31 429 ASN B CA 1
ATOM 7050 C C . ASN B 1 429 ? -1.487 -19.656 -40.031 1 96.31 429 ASN B C 1
ATOM 7052 O O . ASN B 1 429 ? -1.047 -20.172 -39 1 96.31 429 ASN B O 1
ATOM 7056 N N . TYR B 1 430 ? -2.744 -19.375 -40.188 1 97.69 430 TYR B N 1
ATOM 7057 C CA . TYR B 1 430 ? -3.723 -19.734 -39.156 1 97.69 430 TYR B CA 1
ATOM 7058 C C . TYR B 1 430 ? -5 -20.266 -39.812 1 97.69 430 TYR B C 1
ATOM 7060 O O . TYR B 1 430 ? -5.266 -20.016 -40.969 1 97.69 430 TYR B O 1
ATOM 7068 N N . GLU B 1 431 ? -5.75 -20.969 -39.062 1 97.69 431 GLU B N 1
ATOM 7069 C CA . GLU B 1 431 ? -7.105 -21.406 -39.375 1 97.69 431 GLU B CA 1
ATOM 7070 C C . GLU B 1 431 ? -8.047 -21.172 -38.219 1 97.69 431 GLU B C 1
ATOM 7072 O O . GLU B 1 431 ? -7.602 -21 -37.062 1 97.69 431 GLU B O 1
ATOM 7077 N N . VAL B 1 432 ? -9.297 -21.047 -38.562 1 98.19 432 VAL B N 1
ATOM 7078 C CA . VAL B 1 432 ? -10.312 -20.859 -37.531 1 98.19 432 VAL B CA 1
ATOM 7079 C C . VAL B 1 432 ? -11.234 -22.078 -37.469 1 98.19 432 VAL B C 1
ATOM 7081 O O . VAL B 1 432 ? -11.875 -22.422 -38.5 1 98.19 432 VAL B O 1
ATOM 7084 N N . ILE B 1 433 ? -11.242 -22.75 -36.375 1 98.5 433 ILE B N 1
ATOM 7085 C CA . ILE B 1 433 ? -12.156 -23.859 -36.094 1 98.5 433 ILE B CA 1
ATOM 7086 C C . ILE B 1 433 ? -12.883 -23.625 -34.781 1 98.5 433 ILE B C 1
ATOM 7088 O O . ILE B 1 433 ? -12.305 -23.797 -33.719 1 98.5 433 ILE B O 1
ATOM 7092 N N . ILE B 1 434 ? -14.133 -23.359 -34.812 1 98.19 434 ILE B N 1
ATOM 7093 C CA . ILE B 1 434 ? -14.875 -22.891 -33.656 1 98.19 434 ILE B CA 1
ATOM 7094 C C . ILE B 1 434 ? -14.961 -23.984 -32.594 1 98.19 434 ILE B C 1
ATOM 7096 O O . ILE B 1 434 ? -14.758 -23.734 -31.422 1 98.19 434 ILE B O 1
ATOM 7100 N N . ASP B 1 435 ? -15.273 -25.172 -33.062 1 98 435 ASP B N 1
ATOM 7101 C CA . ASP B 1 435 ? -15.375 -26.281 -32.125 1 98 435 ASP B CA 1
ATOM 7102 C C . ASP B 1 435 ? -13.992 -26.734 -31.641 1 98 435 ASP B C 1
ATOM 7104 O O . ASP B 1 435 ? -13.172 -27.188 -32.438 1 98 435 ASP B O 1
ATOM 7108 N N . ARG B 1 436 ? -13.734 -26.656 -30.359 1 98.44 436 ARG B N 1
ATOM 7109 C CA . ARG B 1 436 ? -12.406 -26.891 -29.797 1 98.44 436 ARG B CA 1
ATOM 7110 C C . ARG B 1 436 ? -11.992 -28.359 -29.984 1 98.44 436 ARG B C 1
ATOM 7112 O O . ARG B 1 436 ? -10.82 -28.641 -30.25 1 98.44 436 ARG B O 1
ATOM 7119 N N . LYS B 1 437 ? -12.914 -29.281 -29.781 1 98.38 437 LYS B N 1
ATOM 7120 C CA . LYS B 1 437 ? -12.625 -30.703 -30 1 98.38 437 LYS B CA 1
ATOM 7121 C C . LYS B 1 437 ? -12.18 -30.953 -31.438 1 98.38 437 LYS B C 1
ATOM 7123 O O . LYS B 1 437 ? -11.195 -31.672 -31.672 1 98.38 437 LYS B O 1
ATOM 7128 N N . GLU B 1 438 ? -12.906 -30.391 -32.375 1 98.25 438 GLU B N 1
ATOM 7129 C CA . GLU B 1 438 ? -12.562 -30.531 -33.781 1 98.25 438 GLU B CA 1
ATOM 7130 C C . GLU B 1 438 ? -11.188 -29.938 -34.062 1 98.25 438 GLU B C 1
ATOM 7132 O O . GLU B 1 438 ? -10.43 -30.469 -34.875 1 98.25 438 GLU B O 1
ATOM 7137 N N . ALA B 1 439 ? -10.914 -28.781 -33.469 1 98.62 439 ALA B N 1
ATOM 7138 C CA . ALA B 1 439 ? -9.625 -28.141 -33.656 1 98.62 439 ALA B CA 1
ATOM 7139 C C . ALA B 1 439 ? -8.477 -29.031 -33.219 1 98.62 439 ALA B C 1
ATOM 7141 O O . ALA B 1 439 ? -7.469 -29.156 -33.938 1 98.62 439 ALA B O 1
ATOM 7142 N N . ILE B 1 440 ? -8.609 -29.641 -32.062 1 98.62 440 ILE B N 1
ATOM 7143 C CA . ILE B 1 440 ? -7.594 -30.531 -31.5 1 98.62 440 ILE B CA 1
ATOM 7144 C C . ILE B 1 440 ? -7.422 -31.75 -32.406 1 98.62 440 ILE B C 1
ATOM 7146 O O . ILE B 1 440 ? -6.297 -32.125 -32.75 1 98.62 440 ILE B O 1
ATOM 7150 N N . HIS B 1 441 ? -8.523 -32.344 -32.844 1 98.19 441 HIS B N 1
ATOM 7151 C CA . HIS B 1 441 ? -8.469 -33.469 -33.75 1 98.19 441 HIS B CA 1
ATOM 7152 C C . HIS B 1 441 ? -7.805 -33.125 -35.062 1 98.19 441 HIS B C 1
ATOM 7154 O O . HIS B 1 441 ? -6.992 -33.875 -35.594 1 98.19 441 HIS B O 1
ATOM 7160 N N . HIS B 1 442 ? -8.219 -32 -35.531 1 97.94 442 HIS B N 1
ATOM 7161 C CA . HIS B 1 442 ? -7.676 -31.516 -36.781 1 97.94 442 HIS B CA 1
ATOM 7162 C C . HIS B 1 442 ? -6.156 -31.406 -36.75 1 97.94 442 HIS B C 1
ATOM 7164 O O . HIS B 1 442 ? -5.461 -31.891 -37.625 1 97.94 442 HIS B O 1
ATOM 7170 N N . ALA B 1 443 ? -5.594 -30.797 -35.75 1 97.94 443 ALA B N 1
ATOM 7171 C CA . ALA B 1 443 ? -4.148 -30.641 -35.594 1 97.94 443 ALA B CA 1
ATOM 7172 C C . ALA B 1 443 ? -3.451 -31.984 -35.469 1 97.94 443 ALA B C 1
ATOM 7174 O O . ALA B 1 443 ? -2.398 -32.188 -36.094 1 97.94 443 ALA B O 1
ATOM 7175 N N . ILE B 1 444 ? -3.998 -32.875 -34.719 1 97.44 444 ILE B N 1
ATOM 7176 C CA . ILE B 1 444 ? -3.387 -34.188 -34.469 1 97.44 444 ILE B CA 1
ATOM 7177 C C . ILE B 1 444 ? -3.395 -35.031 -35.719 1 97.44 444 ILE B C 1
ATOM 7179 O O . ILE B 1 444 ? -2.479 -35.812 -35.969 1 97.44 444 ILE B O 1
ATOM 7183 N N . THR B 1 445 ? -4.383 -34.781 -36.562 1 95.62 445 THR B N 1
ATOM 7184 C CA . THR B 1 445 ? -4.445 -35.5 -37.812 1 95.62 445 THR B CA 1
ATOM 7185 C C . THR B 1 445 ? -3.355 -35.031 -38.781 1 95.62 445 THR B C 1
ATOM 7187 O O . THR B 1 445 ? -2.844 -35.781 -39.594 1 95.62 445 THR B O 1
ATOM 7190 N N . LYS B 1 446 ? -2.916 -33.844 -38.625 1 95.25 446 LYS B N 1
ATOM 7191 C CA . LYS B 1 446 ? -2.02 -33.188 -39.594 1 95.25 446 LYS B CA 1
ATOM 7192 C C . LYS B 1 446 ? -0.569 -33.281 -39.125 1 95.25 446 LYS B C 1
ATOM 7194 O O . LYS B 1 446 ? 0.357 -33.156 -39.938 1 95.25 446 LYS B O 1
ATOM 7199 N N . VAL B 1 447 ? -0.368 -33.438 -37.875 1 95.62 447 VAL B N 1
ATOM 7200 C CA . VAL B 1 447 ? 0.945 -33.312 -37.281 1 95.62 447 VAL B CA 1
ATOM 7201 C C . VAL B 1 447 ? 1.87 -34.438 -37.781 1 95.62 447 VAL B C 1
ATOM 7203 O O . VAL B 1 447 ? 1.419 -35.531 -38.094 1 95.62 447 VAL B O 1
ATOM 7206 N N . LYS B 1 448 ? 3.15 -34.156 -38 1 96.25 448 LYS B N 1
ATOM 7207 C CA . LYS B 1 448 ? 4.168 -35.125 -38.438 1 96.25 448 LYS B CA 1
ATOM 7208 C C . LYS B 1 448 ? 5.117 -35.469 -37.281 1 96.25 448 LYS B C 1
ATOM 7210 O O . LYS B 1 448 ? 5.02 -34.906 -36.188 1 96.25 448 LYS B O 1
ATOM 7215 N N . ALA B 1 449 ? 5.98 -36.469 -37.625 1 94.19 449 ALA B N 1
ATOM 7216 C CA . ALA B 1 449 ? 6.977 -36.875 -36.625 1 94.19 449 ALA B CA 1
ATOM 7217 C C . ALA B 1 449 ? 7.836 -35.688 -36.188 1 94.19 449 ALA B C 1
ATOM 7219 O O . ALA B 1 449 ? 8.234 -34.875 -37.031 1 94.19 449 ALA B O 1
ATOM 7220 N N . ASP B 1 450 ? 8.062 -35.5 -34.906 1 93.12 450 ASP B N 1
ATOM 7221 C CA . ASP B 1 450 ? 8.953 -34.562 -34.25 1 93.12 450 ASP B CA 1
ATOM 7222 C C . ASP B 1 450 ? 8.328 -33.156 -34.219 1 93.12 450 ASP B C 1
ATOM 7224 O O . ASP B 1 450 ? 8.961 -32.188 -33.781 1 93.12 450 ASP B O 1
ATOM 7228 N N . ASP B 1 451 ? 7.023 -33.031 -34.688 1 96.25 451 ASP B N 1
ATOM 7229 C CA . ASP B 1 451 ? 6.281 -31.797 -34.5 1 96.25 451 ASP B CA 1
ATOM 7230 C C . ASP B 1 451 ? 5.816 -31.641 -33.031 1 96.25 451 ASP B C 1
ATOM 7232 O O . ASP B 1 451 ? 5.879 -32.594 -32.25 1 96.25 451 ASP B O 1
ATOM 7236 N N . ILE B 1 452 ? 5.477 -30.422 -32.719 1 96.12 452 ILE B N 1
ATOM 7237 C CA . ILE B 1 452 ? 4.934 -30.141 -31.391 1 96.12 452 ILE B CA 1
ATOM 7238 C C . ILE B 1 452 ? 3.568 -29.469 -31.531 1 96.12 452 ILE B C 1
ATOM 7240 O O . ILE B 1 452 ? 3.4 -28.547 -32.344 1 96.12 452 ILE B O 1
ATOM 7244 N N . ILE B 1 453 ? 2.57 -29.969 -30.844 1 98 453 ILE B N 1
ATOM 7245 C CA . ILE B 1 453 ? 1.265 -29.328 -30.734 1 98 453 ILE B CA 1
ATOM 7246 C C . ILE B 1 453 ? 1.104 -28.719 -29.344 1 98 453 ILE B C 1
ATOM 7248 O O . ILE B 1 453 ? 1.201 -29.422 -28.328 1 98 453 ILE B O 1
ATOM 7252 N N . ILE B 1 454 ? 0.897 -27.438 -29.297 1 98.19 454 ILE B N 1
ATOM 7253 C CA . ILE B 1 454 ? 0.588 -26.734 -28.062 1 98.19 454 ILE B CA 1
ATOM 7254 C C . ILE B 1 454 ? -0.907 -26.438 -28 1 98.19 454 ILE B C 1
ATOM 7256 O O . ILE B 1 454 ? -1.434 -25.703 -28.828 1 98.19 454 ILE B O 1
ATOM 7260 N N . ILE B 1 455 ? -1.58 -27.016 -27.047 1 98.56 455 ILE B N 1
ATOM 7261 C CA . ILE B 1 455 ? -2.973 -26.688 -26.75 1 98.56 455 ILE B CA 1
ATOM 7262 C C . ILE B 1 455 ? -3.035 -25.734 -25.547 1 98.56 455 ILE B C 1
ATOM 7264 O O . ILE B 1 455 ? -2.9 -26.156 -24.406 1 98.56 455 ILE B O 1
ATOM 7268 N N . ALA B 1 456 ? -3.328 -24.469 -25.797 1 98.25 456 ALA B N 1
ATOM 7269 C CA . ALA B 1 456 ? -3.203 -23.422 -24.797 1 98.25 456 ALA B CA 1
ATOM 7270 C C . ALA B 1 456 ? -4.574 -22.891 -24.375 1 98.25 456 ALA B C 1
ATOM 7272 O O . ALA B 1 456 ? -5.566 -23.094 -25.078 1 98.25 456 ALA B O 1
ATOM 7273 N N . GLY B 1 457 ? -4.645 -22.297 -23.203 1 97.12 457 GLY B N 1
ATOM 7274 C CA . GLY B 1 457 ? -5.832 -21.578 -22.781 1 97.12 457 GLY B CA 1
ATOM 7275 C C . GLY B 1 457 ? -6.477 -22.188 -21.547 1 97.12 457 GLY B C 1
ATOM 7276 O O . GLY B 1 457 ? -6.477 -21.562 -20.469 1 97.12 457 GLY B O 1
ATOM 7277 N N . LYS B 1 458 ? -6.914 -23.406 -21.641 1 96.5 458 LYS B N 1
ATOM 7278 C CA . LYS B 1 458 ? -7.773 -23.969 -20.609 1 96.5 458 LYS B CA 1
ATOM 7279 C C . LYS B 1 458 ? -6.961 -24.75 -19.594 1 96.5 458 LYS B C 1
ATOM 7281 O O . LYS B 1 458 ? -7.402 -24.969 -18.453 1 96.5 458 LYS B O 1
ATOM 7286 N N . GLY B 1 459 ? -5.797 -25.328 -20.016 1 95.69 459 GLY B N 1
ATOM 7287 C CA . GLY B 1 459 ? -4.891 -26 -19.094 1 95.69 459 GLY B CA 1
ATOM 7288 C C . GLY B 1 459 ? -5.551 -27.109 -18.312 1 95.69 459 GLY B C 1
ATOM 7289 O O . GLY B 1 459 ? -6.062 -28.078 -18.906 1 95.69 459 GLY B O 1
ATOM 7290 N N . HIS B 1 460 ? -5.676 -26.938 -16.984 1 94.44 460 HIS B N 1
ATOM 7291 C CA . HIS B 1 460 ? -6.148 -27.969 -16.062 1 94.44 460 HIS B CA 1
ATOM 7292 C C . HIS B 1 460 ? -7.668 -28.078 -16.094 1 94.44 460 HIS B C 1
ATOM 7294 O O . HIS B 1 460 ? -8.242 -29 -15.508 1 94.44 460 HIS B O 1
ATOM 7300 N N . GLU B 1 461 ? -8.359 -27.172 -16.734 1 95.06 461 GLU B N 1
ATOM 7301 C CA . GLU B 1 461 ? -9.812 -27.141 -16.688 1 95.06 461 GLU B CA 1
ATOM 7302 C C . GLU B 1 461 ? -10.422 -28.375 -17.344 1 95.06 461 GLU B C 1
ATOM 7304 O O . GLU B 1 461 ? -9.977 -28.812 -18.406 1 95.06 461 GLU B O 1
ATOM 7309 N N . THR B 1 462 ? -11.422 -28.891 -16.719 1 96.19 462 THR B N 1
ATOM 7310 C CA . THR B 1 462 ? -12.078 -30.078 -17.25 1 96.19 462 THR B CA 1
ATOM 7311 C C . THR B 1 462 ? -13.508 -29.766 -17.688 1 96.19 462 THR B C 1
ATOM 7313 O O . THR B 1 462 ? -14.391 -30.625 -17.609 1 96.19 462 THR B O 1
ATOM 7316 N N . TYR B 1 463 ? -13.719 -28.531 -18 1 96.25 463 TYR B N 1
ATOM 7317 C CA . TYR B 1 463 ? -15.039 -28.078 -18.422 1 96.25 463 TYR B CA 1
ATOM 7318 C C . TYR B 1 463 ? -14.93 -26.984 -19.469 1 96.25 463 TYR B C 1
ATOM 7320 O O . TYR B 1 463 ? -13.859 -26.406 -19.672 1 96.25 463 TYR B O 1
ATOM 7328 N N . GLN B 1 464 ? -15.93 -26.719 -20.188 1 97.31 464 GLN B N 1
ATOM 7329 C CA . GLN B 1 464 ? -16.125 -25.578 -21.062 1 97.31 464 GLN B CA 1
ATOM 7330 C C . GLN B 1 464 ? -17.453 -24.891 -20.797 1 97.31 464 GLN B C 1
ATOM 7332 O O . GLN B 1 464 ? -18.484 -25.547 -20.672 1 97.31 464 GLN B O 1
ATOM 7337 N N . ILE B 1 465 ? -17.391 -23.625 -20.641 1 96.69 465 ILE B N 1
ATOM 7338 C CA . ILE B 1 465 ? -18.594 -22.859 -20.328 1 96.69 465 ILE B CA 1
ATOM 7339 C C . ILE B 1 465 ? -19.141 -22.219 -21.594 1 96.69 465 ILE B C 1
ATOM 7341 O O . ILE B 1 465 ? -18.453 -21.422 -22.234 1 96.69 465 ILE B O 1
ATOM 7345 N N . ILE B 1 466 ? -20.375 -22.547 -21.953 1 95.31 466 ILE B N 1
ATOM 7346 C CA . ILE B 1 466 ? -21.078 -21.969 -23.094 1 95.31 466 ILE B CA 1
ATOM 7347 C C . ILE B 1 466 ? -22.422 -21.422 -22.641 1 95.31 466 ILE B C 1
ATOM 7349 O O . ILE B 1 466 ? -23.312 -22.188 -22.25 1 95.31 466 ILE B O 1
ATOM 7353 N N . GLY B 1 467 ? -22.516 -20.109 -22.75 1 93.81 467 GLY B N 1
ATOM 7354 C CA . GLY B 1 467 ? -23.688 -19.5 -22.141 1 93.81 467 GLY B CA 1
ATOM 7355 C C . GLY B 1 467 ? -23.75 -19.719 -20.641 1 93.81 467 GLY B C 1
ATOM 7356 O O . GLY B 1 467 ? -22.797 -19.391 -19.922 1 93.81 467 GLY B O 1
ATOM 7357 N N . LYS B 1 468 ? -24.828 -20.328 -20.234 1 92.31 468 LYS B N 1
ATOM 7358 C CA . LYS B 1 468 ? -25 -20.578 -18.812 1 92.31 468 LYS B CA 1
ATOM 7359 C C . LYS B 1 468 ? -24.719 -22.047 -18.469 1 92.31 468 LYS B C 1
ATOM 7361 O O . LYS B 1 468 ? -24.75 -22.453 -17.312 1 92.31 468 LYS B O 1
ATOM 7366 N N . GLU B 1 469 ? -24.281 -22.766 -19.5 1 95.12 469 GLU B N 1
ATOM 7367 C CA . GLU B 1 469 ? -24.094 -24.203 -19.328 1 95.12 469 GLU B CA 1
ATOM 7368 C C . GLU B 1 469 ? -22.609 -24.562 -19.172 1 95.12 469 GLU B C 1
ATOM 7370 O O . GLU B 1 469 ? -21.766 -23.969 -19.844 1 95.12 469 GLU B O 1
ATOM 7375 N N . VAL B 1 470 ? -22.391 -25.531 -18.359 1 96 470 VAL B N 1
ATOM 7376 C CA . VAL B 1 470 ? -21.047 -26.078 -18.156 1 96 470 VAL B CA 1
ATOM 7377 C C . VAL B 1 470 ? -20.969 -27.5 -18.703 1 96 470 VAL B C 1
ATOM 7379 O O . VAL B 1 470 ? -21.719 -28.375 -18.266 1 96 470 VAL B O 1
ATOM 7382 N N . HIS B 1 471 ? -20.125 -27.703 -19.703 1 97 471 HIS B N 1
ATOM 7383 C CA . HIS B 1 471 ? -19.953 -29 -20.328 1 97 471 HIS B CA 1
ATOM 7384 C C . HIS B 1 471 ? -18.609 -29.625 -19.953 1 97 471 HIS B C 1
ATOM 7386 O O . HIS B 1 471 ? -17.609 -28.906 -19.844 1 97 471 HIS B O 1
ATOM 7392 N N . HIS B 1 472 ? -18.609 -30.875 -19.734 1 97.19 472 HIS B N 1
ATOM 7393 C CA . HIS B 1 472 ? -17.344 -31.547 -19.531 1 97.19 472 HIS B CA 1
ATOM 7394 C C . HIS B 1 472 ? -16.453 -31.406 -20.766 1 97.19 472 HIS B C 1
ATOM 7396 O O . HIS B 1 472 ? -16.891 -31.688 -21.891 1 97.19 472 HIS B O 1
ATOM 7402 N N . PHE B 1 473 ? -15.312 -31 -20.641 1 97.94 473 PHE B N 1
ATOM 7403 C CA . PHE B 1 473 ? -14.312 -30.875 -21.703 1 97.94 473 PHE B CA 1
ATOM 7404 C C . PHE B 1 473 ? -12.914 -30.781 -21.109 1 97.94 473 PHE B C 1
ATOM 7406 O O . PHE B 1 473 ? -12.602 -29.812 -20.406 1 97.94 473 PHE B O 1
ATOM 7413 N N . ASP B 1 474 ? -12.094 -31.672 -21.375 1 98.06 474 ASP B N 1
ATOM 7414 C CA . ASP B 1 474 ? -10.711 -31.734 -20.922 1 98.06 474 ASP B CA 1
ATOM 7415 C C . ASP B 1 474 ? -9.75 -31.891 -22.094 1 98.06 474 ASP B C 1
ATOM 7417 O O . ASP B 1 474 ? -9.719 -32.938 -22.75 1 98.06 474 ASP B O 1
ATOM 7421 N N . ASP B 1 475 ? -8.992 -30.844 -22.297 1 98.5 475 ASP B N 1
ATOM 7422 C CA . ASP B 1 475 ? -8.062 -30.844 -23.438 1 98.5 475 ASP B CA 1
ATOM 7423 C C . ASP B 1 475 ? -7.191 -32.094 -23.422 1 98.5 475 ASP B C 1
ATOM 7425 O O . ASP B 1 475 ? -6.871 -32.656 -24.484 1 98.5 475 ASP B O 1
ATOM 7429 N N . ARG B 1 476 ? -6.676 -32.531 -22.234 1 97.69 476 ARG B N 1
ATOM 7430 C CA . ARG B 1 476 ? -5.805 -33.688 -22.125 1 97.69 476 ARG B CA 1
ATOM 7431 C C . ARG B 1 476 ? -6.523 -34.938 -22.578 1 97.69 476 ARG B C 1
ATOM 7433 O O . ARG B 1 476 ? -5.953 -35.781 -23.312 1 97.69 476 ARG B O 1
ATOM 7440 N N . GLU B 1 477 ? -7.762 -35.062 -22.141 1 97.75 477 GLU B N 1
ATOM 7441 C CA . GLU B 1 477 ? -8.555 -36.219 -22.531 1 97.75 477 GLU B CA 1
ATOM 7442 C C . GLU B 1 477 ? -8.82 -36.219 -24.031 1 97.75 477 GLU B C 1
ATOM 7444 O O . GLU B 1 477 ? -8.68 -37.281 -24.688 1 97.75 477 GLU B O 1
ATOM 7449 N N . VAL B 1 478 ? -9.258 -35.125 -24.547 1 98.12 478 VAL B N 1
ATOM 7450 C CA . VAL B 1 478 ? -9.578 -35 -25.953 1 98.12 478 VAL B CA 1
ATOM 7451 C C . VAL B 1 478 ? -8.336 -35.281 -26.797 1 98.12 478 VAL B C 1
ATOM 7453 O O . VAL B 1 478 ? -8.406 -36.031 -27.797 1 98.12 478 VAL B O 1
ATOM 7456 N N . ALA B 1 479 ? -7.215 -34.75 -26.453 1 98.25 479 ALA B N 1
ATOM 7457 C CA . ALA B 1 479 ? -5.957 -34.969 -27.156 1 98.25 479 ALA B CA 1
ATOM 7458 C C . ALA B 1 479 ? -5.566 -36.438 -27.109 1 98.25 479 ALA B C 1
ATOM 7460 O O . ALA B 1 479 ? -5.16 -37.031 -28.125 1 98.25 479 ALA B O 1
ATOM 7461 N N . LYS B 1 480 ? -5.633 -37 -25.922 1 97.56 480 LYS B N 1
ATOM 7462 C CA . LYS B 1 480 ? -5.281 -38.406 -25.766 1 97.56 480 LYS B CA 1
ATOM 7463 C C . LYS B 1 480 ? -6.145 -39.281 -26.656 1 97.56 480 LYS B C 1
ATOM 7465 O O . LYS B 1 480 ? -5.645 -40.219 -27.266 1 97.56 480 LYS B O 1
ATOM 7470 N N . GLU B 1 481 ? -7.402 -39.031 -26.656 1 97.12 481 GLU B N 1
ATOM 7471 C CA . GLU B 1 481 ? -8.336 -39.75 -27.5 1 97.12 481 GLU B CA 1
ATOM 7472 C C . GLU B 1 481 ? -7.949 -39.625 -28.969 1 97.12 481 GLU B C 1
ATOM 7474 O O . GLU B 1 481 ? -7.953 -40.625 -29.703 1 97.12 481 GLU B O 1
ATOM 7479 N N . ALA B 1 482 ? -7.684 -38.406 -29.406 1 97.31 482 ALA B N 1
ATOM 7480 C CA . ALA B 1 482 ? -7.305 -38.156 -30.797 1 97.31 482 ALA B CA 1
ATOM 7481 C C . ALA B 1 482 ? -6.016 -38.906 -31.156 1 97.31 482 ALA B C 1
ATOM 7483 O O . ALA B 1 482 ? -5.895 -39.438 -32.25 1 97.31 482 ALA B O 1
ATOM 7484 N N . ILE B 1 483 ? -5.035 -38.906 -30.281 1 97 483 ILE B N 1
ATOM 7485 C CA . ILE B 1 483 ? -3.754 -39.562 -30.469 1 97 483 ILE B CA 1
ATOM 7486 C C . ILE B 1 483 ? -3.975 -41.062 -30.625 1 97 483 ILE B C 1
ATOM 7488 O O . ILE B 1 483 ? -3.445 -41.688 -31.562 1 97 483 ILE B O 1
ATOM 7492 N N . THR B 1 484 ? -4.746 -41.625 -29.703 1 95.94 484 THR B N 1
ATOM 7493 C CA . THR B 1 484 ? -5.012 -43.062 -29.688 1 95.94 484 THR B CA 1
ATOM 7494 C C . THR B 1 484 ? -5.734 -43.469 -30.969 1 95.94 484 THR B C 1
ATOM 7496 O O . THR B 1 484 ? -5.414 -44.5 -31.547 1 95.94 484 THR B O 1
ATOM 7499 N N . ARG B 1 485 ? -6.672 -42.719 -31.328 1 95 485 ARG B N 1
ATOM 7500 C CA . ARG B 1 485 ? -7.43 -43 -32.531 1 95 485 ARG B CA 1
ATOM 7501 C C . ARG B 1 485 ? -6.52 -43 -33.781 1 95 485 ARG B C 1
ATOM 7503 O O . ARG B 1 485 ? -6.66 -43.875 -34.656 1 95 485 ARG B O 1
ATOM 7510 N N . ARG B 1 486 ? -5.695 -42.062 -33.844 1 94.5 486 ARG B N 1
ATOM 7511 C CA . ARG B 1 486 ? -4.773 -41.969 -34.969 1 94.5 486 ARG B CA 1
ATOM 7512 C C . ARG B 1 486 ? -3.814 -43.156 -34.969 1 94.5 486 ARG B C 1
ATOM 7514 O O . ARG B 1 486 ? -3.535 -43.719 -36.031 1 94.5 486 ARG B O 1
ATOM 7521 N N . LEU B 1 487 ? -3.299 -43.531 -33.844 1 92.88 487 LEU B N 1
ATOM 7522 C CA . LEU B 1 487 ? -2.377 -44.688 -33.75 1 92.88 487 LEU B CA 1
ATOM 7523 C C . LEU B 1 487 ? -3.053 -45.969 -34.156 1 92.88 487 LEU B C 1
ATOM 7525 O O . LEU B 1 487 ? -2.436 -46.812 -34.844 1 92.88 487 LEU B O 1
ATOM 7529 N N . ASN B 1 488 ? -4.293 -46.125 -33.812 1 90.56 488 ASN B N 1
ATOM 7530 C CA . ASN B 1 488 ? -5.051 -47.312 -34.156 1 90.56 488 ASN B CA 1
ATOM 7531 C C . ASN B 1 488 ? -5.32 -47.375 -35.688 1 90.56 488 ASN B C 1
ATOM 7533 O O . ASN B 1 488 ? -5.449 -48.469 -36.25 1 90.56 488 ASN B O 1
ATOM 7537 N N . ASN B 1 489 ? -5.477 -46.25 -36.25 1 88.19 489 ASN B N 1
ATOM 7538 C CA . ASN B 1 489 ? -5.711 -46.188 -37.688 1 88.19 489 ASN B CA 1
ATOM 7539 C C . ASN B 1 489 ? -4.426 -46.438 -38.5 1 88.19 489 ASN B C 1
ATOM 7541 O O . ASN B 1 489 ? -4.469 -46.812 -39.656 1 88.19 489 ASN B O 1
ATOM 7545 N N . GLU B 1 490 ? -3.381 -46.125 -37.969 1 80.81 490 GLU B N 1
ATOM 7546 C CA . GLU B 1 490 ? -2.092 -46.344 -38.625 1 80.81 490 GLU B CA 1
ATOM 7547 C C . GLU B 1 490 ? -1.623 -47.781 -38.469 1 80.81 490 GLU B C 1
ATOM 7549 O O . GLU B 1 490 ? -0.833 -48.281 -39.281 1 80.81 490 GLU B O 1
ATOM 7554 N N . GLU B 1 491 ? -2.068 -48.562 -37.531 1 70.31 491 GLU B N 1
ATOM 7555 C CA . GLU B 1 491 ? -1.804 -50 -37.406 1 70.31 491 GLU B CA 1
ATOM 7556 C C . GLU B 1 491 ? -2.744 -50.812 -38.312 1 70.31 491 GLU B C 1
ATOM 7558 O O . GLU B 1 491 ? -2.334 -51.812 -38.906 1 70.31 491 GLU B O 1
#

Sequence (982 aa):
MKLHTLLSCLHDFPVVPKENPEITSIEADSRKVKEGSLFVCMKGYTVDSHDFAKQAAAQGAAAIVAERPIDVDVPVVLVKNTFRSLAVLADYFYGQPTHKLHLIGITGTNGKTTTSHIMDEIMRAHGHKTGLIGTINMKIGDETFEVKNTTPDALTLQQTFSKMVEQGVDSTVMEVSSHALDLGRVHGCDYDVAVFTNLTQDHLDYHKTMEEYKHAKGLLFAQLGNSYNHNREKYAVLNSDDNVTEEYMRSTAATVVTYGIDTTSDIMAKNIVMTSGGTTFTLVTPYESVNVTMKLIGKFNVYNVLAATAAGLVSGVKLETIIAVIKELAGVPGRFEVVDGGQNYTVIVDYAHTPDSLENVLKTAKQFAKGDVYCIVGCGGDRDRTKRPIMASVATKYATHAIYTSDNPRSEDPAAILDDMVHGASGNNYEVIIDRKEAIHHAITKVKADDIIIIAGKGHETYQIIGKEVHHFDDREVAKEAITRRLNNEEMKLHTLLSCLHDFPVVPKENPEITSIEADSRKVKEGSLFVCMKGYTVDSHDFAKQAAAQGAAAIVAERPIDVDVPVVLVKNTFRSLAVLADYFYGQPTHKLHLIGITGTNGKTTTSHIMDEIMRAHGHKTGLIGTINMKIGDETFEVKNTTPDALTLQQTFSKMVEQGVDSTVMEVSSHALDLGRVHGCDYDVAVFTNLTQDHLDYHKTMEEYKHAKGLLFAQLGNSYNHNREKYAVLNSDDNVTEEYMRSTAATVVTYGIDTTSDIMAKNIVMTSGGTTFTLVTPYESVNVTMKLIGKFNVYNVLAATAAGLVSGVKLETIIAVIKELAGVPGRFEVVDGGQNYTVIVDYAHTPDSLENVLKTAKQFAKGDVYCIVGCGGDRDRTKRPIMASVATKYATHAIYTSDNPRSEDPAAILDDMVHGASGNNYEVIIDRKEAIHHAITKVKADDIIIIAGKGHETYQIIGKEVHHFDDREVAKEAITRRLNNEE

InterPro domains:
  IPR000713 Mur ligase, N-terminal catalytic domain [PF01225] (22-77)
  IPR004101 Mur ligase, C-terminal [PF02875] (334-459)
  IPR005761 UDP-N-acetylmuramoylalanyl-D-glutamate-2,6-diaminopimelate ligase [MF_00208] (1-483)
  IPR005761 UDP-N-acetylmuramoylalanyl-D-glutamate-2,6-diaminopimelate ligase [TIGR01085] (21-483)
  IPR013221 Mur ligase, central [PF08245] (106-311)
  IPR035911 MurE/MurF, N-terminal [SSF63418] (1-97)
  IPR036565 Mur-like, catalytic domain superfamily [G3DSA:3.40.1190.10] (97-336)
  IPR036565 Mur-like, catalytic domain superfamily [SSF53623] (97-331)
  IPR036615 Mu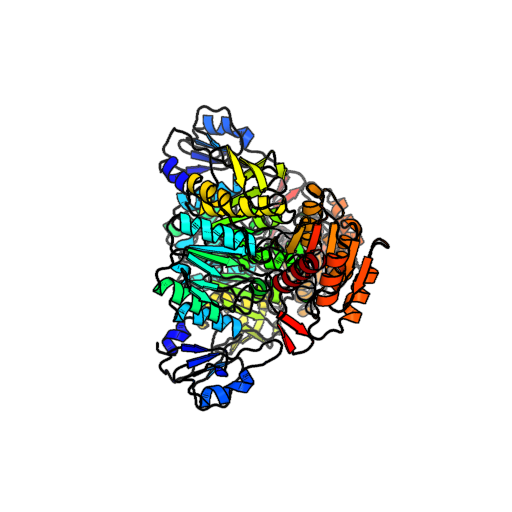r ligase, C-terminal domain superfamily [G3DSA:3.90.190.20] (337-491)
  IPR036615 Mur ligase, C-terminal domain superfamily [SSF53244] (332-486)